Protein AF-A0A3C2BDM7-F1 (afdb_monomer_lite)

Radius of gyration: 33.35 Å; chains: 1; bounding box: 87×84×89 Å

pLDDT: mean 89.15, std 13.29, range [27.09, 98.88]

Secondary structure (DSSP, 8-state):
--HHHHHHHHHHHHHHHHHHHHS------------EEEEEEEEEEE-TT-SSS-TTTTTHHHHHHHHH-TT-TTSHHHHHHHHTTTSEEEEEE-TTEETTEE--EE-SS-GGG--SHHHHHHHHHHT----TT----SS-SSB-SEEEEEE-----STTSTTSSEEEE--S-EETTEEP-EEEEEEHIIIII-SSS-HHHHHHHHHHHHTTPPP-S--SS--S-SSGGG-TTT---TT--PPPHHHHHHTS--S--EEE-S-EEEEE-BTT-SSS---EEE--TT-SSEEEEEEEE-PPPTTSS-S-TTSS-SEEEEEEEETT---SSSTT--SEEE--TT--STT---S-GGGGSBTSTTS-S-EE-S-TT--GGGT--B-TT--B--EEEEEEEEETTEEEEEEEE---TT---PEEEPPPTTS-S-SEEEEEE-TT--EEEEEE-SS-EEEEEEETTEEEE-SPPPSS-EEEEEEEEETTEEEEEEEETTT--EEEEEEETTEEEEEEE-SS--SSEEEEEETTEEEEEEEESSSSPEEEEEEEETTT--EEEPPP--SS-EEEEEEE-SSEEEEEEE-SSS--SEEEEEEETTEEEEEE--SS--S-EEEEE-SS-EEEEE-GGG-EEEEEETTEEEEEE-GGG-SSEEEEEEEEE-SS-EEEEEEEETTTEEEEEEEETTEEEE-SS-SBSS-EEEEEEEE-SSEEEEEEEETTS-EEEEEEE------TT-TT-SSS-SHHHHHHHHHHHH---TT---S-GGGG-TTSSSS---

Structure (mmCIF, N/CA/C/O backbone):
data_AF-A0A3C2BDM7-F1
#
_entry.id   AF-A0A3C2BDM7-F1
#
loop_
_atom_site.group_PDB
_atom_site.id
_atom_site.type_symbol
_atom_site.label_atom_id
_atom_site.label_alt_id
_atom_site.label_comp_id
_atom_site.label_asym_id
_atom_site.label_entity_id
_atom_site.label_seq_id
_atom_site.pdbx_PDB_ins_code
_atom_site.Cartn_x
_atom_site.Cartn_y
_atom_site.Cartn_z
_atom_site.occupancy
_atom_site.B_iso_or_equiv
_atom_site.auth_seq_id
_atom_site.auth_comp_id
_atom_site.auth_asym_id
_atom_site.auth_atom_id
_atom_site.pdbx_PDB_model_num
ATOM 1 N N . MET A 1 1 ? -54.054 15.944 -24.969 1.00 48.00 1 MET A N 1
ATOM 2 C CA . MET A 1 1 ? -53.356 14.674 -25.270 1.00 48.00 1 MET A CA 1
ATOM 3 C C . MET A 1 1 ? -52.740 14.204 -23.952 1.00 48.00 1 MET A C 1
ATOM 5 O O . MET A 1 1 ? -51.978 14.958 -23.368 1.00 48.00 1 MET A O 1
ATOM 9 N N . ASN A 1 2 ? -53.226 13.100 -23.373 1.00 36.72 2 ASN A N 1
ATOM 10 C CA . ASN A 1 2 ? -53.112 12.819 -21.928 1.00 36.72 2 ASN A CA 1
ATOM 11 C C . ASN A 1 2 ? -51.706 12.384 -21.469 1.00 36.72 2 ASN A C 1
ATOM 13 O O . ASN A 1 2 ? -51.113 11.484 -22.057 1.00 36.72 2 ASN A O 1
ATOM 17 N N . ILE A 1 3 ? -51.254 12.942 -20.337 1.00 41.47 3 ILE A N 1
ATOM 18 C CA . ILE A 1 3 ? -49.981 12.668 -19.626 1.00 41.47 3 ILE A CA 1
ATOM 19 C C . ILE A 1 3 ? -49.781 11.168 -19.310 1.00 41.47 3 ILE A C 1
ATOM 21 O O . ILE A 1 3 ? -48.655 10.677 -19.244 1.00 41.47 3 ILE A O 1
ATOM 25 N N . ILE A 1 4 ? -50.874 10.407 -19.202 1.00 41.47 4 ILE A N 1
ATOM 26 C CA . ILE A 1 4 ? -50.859 8.949 -18.996 1.00 41.47 4 ILE A CA 1
ATOM 27 C C . ILE A 1 4 ? -50.307 8.201 -20.226 1.00 41.47 4 ILE A C 1
ATOM 29 O O . ILE A 1 4 ? -49.606 7.203 -20.068 1.00 41.47 4 ILE A O 1
ATOM 33 N N . ASN A 1 5 ? -50.544 8.704 -21.445 1.00 40.09 5 ASN A N 1
ATOM 34 C CA . ASN A 1 5 ? -49.968 8.117 -22.659 1.00 40.09 5 ASN A CA 1
ATOM 35 C C . ASN A 1 5 ? -48.476 8.450 -22.801 1.00 40.09 5 ASN A C 1
ATOM 37 O O . ASN A 1 5 ? -47.730 7.611 -23.290 1.00 40.09 5 ASN A O 1
ATOM 41 N N . MET A 1 6 ? -48.017 9.604 -22.298 1.00 41.53 6 MET A N 1
ATOM 42 C CA . MET A 1 6 ? -46.586 9.935 -22.245 1.00 41.53 6 MET A CA 1
ATOM 43 C C . MET A 1 6 ? -45.831 9.004 -21.292 1.00 41.53 6 MET A C 1
ATOM 45 O O . MET A 1 6 ? -44.843 8.414 -21.702 1.00 41.53 6 MET A O 1
ATOM 49 N N . LYS A 1 7 ? -46.341 8.760 -20.074 1.00 42.03 7 LYS A N 1
ATOM 50 C CA . LYS A 1 7 ? -45.697 7.833 -19.122 1.00 42.03 7 LYS A CA 1
ATOM 51 C C . LYS A 1 7 ? -45.652 6.385 -19.621 1.00 42.03 7 LYS A C 1
ATOM 53 O O . LYS A 1 7 ? -44.684 5.687 -19.347 1.00 42.03 7 LYS A O 1
ATOM 58 N N . ARG A 1 8 ? -46.663 5.934 -20.374 1.00 39.81 8 ARG A N 1
ATOM 59 C CA . ARG A 1 8 ? -46.668 4.592 -20.981 1.00 39.81 8 ARG A CA 1
ATOM 60 C C . ARG A 1 8 ? -45.716 4.476 -22.168 1.00 39.81 8 ARG A C 1
ATOM 62 O O . ARG A 1 8 ? -45.081 3.440 -22.297 1.00 39.81 8 ARG A O 1
ATOM 69 N N . ILE A 1 9 ? -45.570 5.523 -22.982 1.00 48.81 9 ILE A N 1
ATOM 70 C CA . ILE A 1 9 ? -44.582 5.554 -24.069 1.00 48.81 9 ILE A CA 1
ATOM 71 C C . ILE A 1 9 ? -43.162 5.627 -23.492 1.00 48.81 9 ILE A C 1
ATOM 73 O O . ILE A 1 9 ? -42.312 4.866 -23.931 1.00 48.81 9 ILE A O 1
ATOM 77 N N . THR A 1 10 ? -42.913 6.432 -22.453 1.00 49.97 10 THR A N 1
ATOM 78 C CA . THR A 1 10 ? -41.611 6.470 -21.764 1.00 49.97 10 THR A CA 1
ATOM 79 C C . THR A 1 10 ? -41.292 5.140 -21.084 1.00 49.97 10 THR A C 1
ATOM 81 O O . THR A 1 10 ? -40.188 4.638 -21.241 1.00 49.97 10 THR A O 1
ATOM 84 N N . ALA A 1 11 ? -42.257 4.503 -20.411 1.00 44.94 11 ALA A N 1
ATOM 85 C CA . ALA A 1 11 ? -42.053 3.180 -19.819 1.00 44.94 11 ALA A CA 1
ATOM 86 C C . ALA A 1 11 ? -41.814 2.096 -20.882 1.00 44.94 11 ALA A C 1
ATOM 88 O O . ALA A 1 11 ? -40.994 1.210 -20.666 1.00 44.94 11 ALA A O 1
ATOM 89 N N . PHE A 1 12 ? -42.476 2.173 -22.041 1.00 41.78 12 PHE A N 1
ATOM 90 C CA . PHE A 1 12 ? -42.277 1.226 -23.140 1.00 41.78 12 PHE A CA 1
ATOM 91 C C . PHE A 1 12 ? -40.933 1.443 -23.852 1.00 41.78 12 PHE A C 1
ATOM 93 O O . PHE A 1 12 ? -40.262 0.470 -24.170 1.00 41.78 12 PHE A O 1
ATOM 100 N N . VAL A 1 13 ? -40.491 2.694 -24.024 1.00 52.28 13 VAL A N 1
ATOM 101 C CA . VAL A 1 13 ? -39.162 3.034 -24.564 1.00 52.28 13 VAL A CA 1
ATOM 102 C C . VAL A 1 13 ? -38.055 2.639 -23.582 1.00 52.28 13 VAL A C 1
ATOM 104 O O . VAL A 1 13 ? -37.088 2.021 -24.006 1.00 52.28 13 VAL A O 1
ATOM 107 N N . CYS A 1 14 ? -38.217 2.877 -22.274 1.00 42.31 14 CYS A N 1
ATOM 108 C CA . CYS A 1 14 ? -37.271 2.412 -21.252 1.00 42.31 14 CYS A CA 1
ATOM 109 C C . CYS A 1 14 ? -37.239 0.883 -21.144 1.00 42.31 14 CYS A C 1
ATOM 111 O O . CYS A 1 14 ? -36.163 0.317 -21.008 1.00 42.31 14 CYS A O 1
ATOM 113 N N . SER A 1 15 ? -38.383 0.202 -21.261 1.00 40.19 15 SER A N 1
ATOM 114 C CA . SER A 1 15 ? -38.436 -1.269 -21.239 1.00 40.19 15 SER A CA 1
ATOM 115 C C . SER A 1 15 ? -37.851 -1.881 -22.514 1.00 40.19 15 SER A C 1
ATOM 117 O O . SER A 1 15 ? -37.213 -2.925 -22.439 1.00 40.19 15 SER A O 1
ATOM 119 N N . ALA A 1 16 ? -38.014 -1.226 -23.671 1.00 37.44 16 ALA A N 1
ATOM 120 C CA . ALA A 1 16 ? -37.377 -1.614 -24.930 1.00 37.44 16 ALA A CA 1
ATOM 121 C C . ALA A 1 16 ? -35.855 -1.371 -24.901 1.00 37.44 16 ALA A C 1
ATOM 123 O O . ALA A 1 16 ? -35.098 -2.231 -25.335 1.00 37.44 16 ALA A O 1
ATOM 124 N N . LEU A 1 17 ? -35.388 -0.261 -24.315 1.00 42.59 17 LEU A N 1
ATOM 125 C CA . LEU A 1 17 ? -33.960 -0.009 -24.067 1.00 42.59 17 LEU A CA 1
ATOM 126 C C . LEU A 1 17 ? -33.367 -1.021 -23.075 1.00 42.59 17 LEU A C 1
ATOM 128 O O . LEU A 1 17 ? -32.295 -1.554 -23.327 1.00 42.59 17 LEU A O 1
ATOM 132 N N . LEU A 1 18 ? -34.084 -1.360 -22.000 1.00 38.97 18 LEU A N 1
ATOM 133 C CA . LEU A 1 18 ? -33.651 -2.355 -21.012 1.00 38.97 18 LEU A CA 1
ATOM 134 C C . LEU A 1 18 ? -33.677 -3.788 -21.554 1.00 38.97 18 LEU A C 1
ATOM 136 O O . LEU A 1 18 ? -32.854 -4.598 -21.144 1.00 38.97 18 LEU A O 1
ATOM 140 N N . THR A 1 19 ? -34.571 -4.120 -22.490 1.00 36.75 19 THR A N 1
ATOM 141 C CA . THR A 1 19 ? -34.578 -5.440 -23.149 1.00 36.75 19 THR A CA 1
ATOM 142 C C . THR A 1 19 ? -33.525 -5.556 -24.244 1.00 36.75 19 THR A C 1
ATOM 144 O O . THR A 1 19 ? -32.962 -6.634 -24.398 1.00 36.75 19 THR A O 1
ATOM 147 N N . VAL A 1 20 ? -33.162 -4.468 -24.933 1.00 38.62 20 VAL A N 1
ATOM 148 C CA . VAL A 1 20 ? -31.984 -4.442 -25.825 1.00 38.62 20 VAL A CA 1
ATOM 149 C C . VAL A 1 20 ? -30.676 -4.497 -25.018 1.00 38.62 20 VAL A C 1
ATOM 151 O O . VAL A 1 20 ? -29.748 -5.184 -25.428 1.00 38.62 20 VAL A O 1
ATOM 154 N N . LEU A 1 21 ? -30.622 -3.880 -23.830 1.00 37.94 21 LEU A N 1
ATOM 155 C CA . LEU A 1 21 ? -29.461 -3.950 -22.927 1.00 37.94 21 LEU A CA 1
ATOM 156 C C . LEU A 1 21 ? -29.338 -5.287 -22.170 1.00 37.94 21 LEU A C 1
ATOM 158 O O . LEU A 1 21 ? -28.231 -5.685 -21.835 1.00 37.94 21 LEU A O 1
ATOM 162 N N . SER A 1 22 ? -30.439 -6.010 -21.929 1.00 32.47 22 SER A N 1
ATOM 163 C CA . SER A 1 22 ? -30.425 -7.324 -21.248 1.00 32.47 22 SER A CA 1
ATOM 164 C C . SER A 1 22 ? -30.408 -8.530 -22.193 1.00 32.47 22 SER A C 1
ATOM 166 O O . SER A 1 22 ? -30.278 -9.661 -21.731 1.00 32.47 22 SER A O 1
ATOM 168 N N . SER A 1 23 ? -30.509 -8.310 -23.509 1.00 30.61 23 SER A N 1
ATOM 169 C CA . SER A 1 23 ? -30.329 -9.348 -24.539 1.00 30.61 23 SER A CA 1
ATOM 170 C C . SER A 1 23 ? -29.023 -9.218 -25.328 1.00 30.61 23 SER A C 1
ATOM 172 O O . SER A 1 23 ? -28.764 -10.036 -26.213 1.00 30.61 23 SER A O 1
ATOM 174 N N . ALA A 1 24 ? -28.143 -8.286 -24.948 1.00 35.09 24 ALA A N 1
ATOM 175 C CA . ALA A 1 24 ? -26.722 -8.367 -25.265 1.00 35.09 24 ALA A CA 1
ATOM 176 C C . ALA A 1 24 ? -26.079 -9.467 -24.402 1.00 35.09 24 ALA A C 1
ATOM 178 O O . ALA A 1 24 ? -25.320 -9.205 -23.476 1.00 35.09 24 ALA A O 1
ATOM 179 N N . GLY A 1 25 ? -26.422 -10.728 -24.677 1.00 31.89 25 GLY A N 1
ATOM 180 C CA . GLY A 1 25 ? -25.583 -11.835 -24.244 1.00 31.89 25 GLY A CA 1
ATOM 181 C C . GLY A 1 25 ? -24.200 -11.620 -24.840 1.00 31.89 25 GLY A C 1
ATOM 182 O O . GLY A 1 25 ? -24.122 -11.470 -26.053 1.00 31.89 25 GLY A O 1
ATOM 183 N N . ASN A 1 26 ? -23.177 -11.540 -23.982 1.00 34.22 26 ASN A N 1
ATOM 184 C CA . ASN A 1 26 ? -21.739 -11.568 -24.270 1.00 34.22 26 ASN A CA 1
ATOM 185 C C . ASN A 1 26 ? -21.373 -11.428 -25.754 1.00 34.22 26 ASN A C 1
ATOM 187 O O . ASN A 1 26 ? -20.782 -12.324 -26.355 1.00 34.22 26 ASN A O 1
ATOM 191 N N . PHE A 1 27 ? -21.676 -10.275 -26.343 1.00 27.11 27 PHE A N 1
ATOM 192 C CA . PHE A 1 27 ? -20.811 -9.771 -27.383 1.00 27.11 27 PHE A CA 1
ATOM 193 C C . PHE A 1 27 ? -19.658 -9.174 -26.601 1.00 27.11 27 PHE A C 1
ATOM 195 O O . PHE A 1 27 ? -19.757 -8.064 -26.083 1.00 27.11 27 PHE A O 1
ATOM 202 N N . TYR A 1 28 ? -18.586 -9.955 -26.469 1.00 32.41 28 TYR A N 1
ATOM 203 C CA . TYR A 1 28 ? -17.260 -9.377 -26.359 1.00 32.41 28 TYR A CA 1
ATOM 204 C C . TYR A 1 28 ? -17.106 -8.480 -27.589 1.00 32.41 28 TYR A C 1
ATOM 206 O O . TYR A 1 28 ? -16.681 -8.916 -28.656 1.00 32.41 28 TYR A O 1
ATOM 214 N N . VAL A 1 29 ? -17.540 -7.228 -27.475 1.00 27.09 29 VAL A N 1
ATOM 215 C CA . VAL A 1 29 ? -16.888 -6.167 -28.216 1.00 27.09 29 VAL A CA 1
ATOM 216 C C . VAL A 1 29 ? -15.507 -6.173 -27.593 1.00 27.09 29 VAL A C 1
ATOM 218 O O . VAL A 1 29 ? -15.359 -5.752 -26.448 1.00 27.09 29 VAL A O 1
ATOM 221 N N . SER A 1 30 ? -14.522 -6.764 -28.276 1.00 30.70 30 SER A N 1
ATOM 222 C CA . SER A 1 30 ? -13.142 -6.462 -27.931 1.00 30.70 30 SER A CA 1
ATOM 223 C C . SER A 1 30 ? -13.076 -4.944 -27.979 1.00 30.70 30 SER A C 1
ATOM 225 O O . SER A 1 30 ? -13.303 -4.365 -29.047 1.00 30.70 30 SER A O 1
ATOM 227 N N . ALA A 1 31 ? -12.876 -4.295 -26.831 1.00 33.72 31 ALA A N 1
ATOM 228 C CA . ALA A 1 31 ? -12.382 -2.936 -26.848 1.00 33.72 31 ALA A CA 1
ATOM 229 C C . ALA A 1 31 ? -11.160 -3.008 -27.759 1.00 33.72 31 ALA A C 1
ATOM 231 O O . ALA A 1 31 ? -10.242 -3.789 -27.512 1.00 33.72 31 ALA A O 1
ATOM 232 N N . GLN A 1 32 ? -11.246 -2.360 -28.913 1.00 34.19 32 GLN A N 1
ATOM 233 C CA . GLN A 1 32 ? -10.099 -2.235 -29.782 1.00 34.19 32 GLN A CA 1
ATOM 234 C C . GLN A 1 32 ? -9.128 -1.415 -28.937 1.00 34.19 32 GLN A C 1
ATOM 236 O O . GLN A 1 32 ? -9.434 -0.252 -28.683 1.00 34.19 32 GLN A O 1
ATOM 241 N N . GLU A 1 33 ? -8.094 -2.055 -28.371 1.00 52.75 33 GLU A N 1
ATOM 242 C CA . GLU A 1 33 ? -7.087 -1.371 -27.555 1.00 52.75 33 GLU A CA 1
ATOM 243 C C . GLU A 1 33 ? -6.657 -0.139 -28.343 1.00 52.75 33 GLU A C 1
ATOM 245 O O . GLU A 1 33 ? -6.143 -0.247 -29.461 1.00 52.75 33 GLU A O 1
ATOM 250 N N . GLN A 1 34 ? -7.014 1.036 -27.829 1.00 60.41 34 GLN A N 1
ATOM 251 C CA . GLN A 1 34 ? -6.689 2.277 -28.496 1.00 60.41 34 GLN A CA 1
ATOM 252 C C . GLN A 1 34 ? -5.186 2.448 -28.333 1.00 60.41 34 GLN A C 1
ATOM 254 O O . GLN A 1 34 ? -4.691 2.528 -27.215 1.00 60.41 34 GLN A O 1
ATOM 259 N N . GLN A 1 35 ? -4.473 2.426 -29.454 1.00 81.88 35 GLN A N 1
ATOM 260 C CA . GLN A 1 35 ? -3.043 2.678 -29.482 1.00 81.88 35 GLN A CA 1
ATOM 261 C C . GLN A 1 35 ? -2.785 4.082 -28.927 1.00 81.88 35 GLN A C 1
ATOM 263 O O . GLN A 1 35 ? -3.313 5.060 -29.459 1.00 81.88 35 GLN A O 1
ATOM 268 N N . GLU A 1 36 ? -2.009 4.161 -27.853 1.00 89.69 36 GLU A N 1
ATOM 269 C CA . GLU A 1 36 ? -1.604 5.418 -27.233 1.00 89.69 36 GLU A CA 1
ATOM 270 C C . GLU A 1 36 ? -0.493 6.065 -28.067 1.00 89.69 36 GLU A C 1
ATOM 272 O O . GLU A 1 36 ? 0.407 5.375 -28.558 1.00 89.69 36 GLU A O 1
ATOM 277 N N . VAL A 1 37 ? -0.559 7.383 -28.250 1.00 93.12 37 VAL A N 1
ATOM 278 C CA . VAL A 1 37 ? 0.459 8.155 -28.970 1.00 93.12 37 VAL A CA 1
ATOM 279 C C . VAL A 1 37 ? 0.956 9.263 -28.054 1.00 93.12 37 VAL A C 1
ATOM 281 O O . VAL A 1 37 ? 0.177 10.127 -27.669 1.00 93.12 37 VAL A O 1
ATOM 284 N N . ILE A 1 38 ? 2.247 9.220 -27.728 1.00 94.31 38 ILE A N 1
ATOM 285 C CA . ILE A 1 38 ? 2.936 10.224 -26.914 1.00 94.31 38 ILE A CA 1
ATOM 286 C C . ILE A 1 38 ? 3.699 11.177 -27.836 1.00 94.31 38 ILE A C 1
ATOM 288 O O . ILE A 1 38 ? 4.548 10.751 -28.629 1.00 94.31 38 ILE A O 1
ATOM 292 N N . HIS A 1 39 ? 3.419 12.471 -27.731 1.00 95.81 39 HIS A N 1
ATOM 293 C CA . HIS A 1 39 ? 4.063 13.506 -28.527 1.00 95.81 39 HIS A CA 1
ATOM 294 C C . HIS A 1 39 ? 5.283 14.094 -27.811 1.00 95.81 39 HIS A C 1
ATOM 296 O O . HIS A 1 39 ? 5.223 14.548 -26.673 1.00 95.81 39 HIS A O 1
ATOM 302 N N . ASN A 1 40 ? 6.417 14.118 -28.508 1.00 97.69 40 ASN A N 1
ATOM 303 C CA . ASN A 1 40 ? 7.690 14.589 -27.980 1.00 97.69 40 ASN A CA 1
ATOM 304 C C . ASN A 1 40 ? 8.064 15.925 -28.621 1.00 97.69 40 ASN A C 1
ATOM 306 O O . ASN A 1 40 ? 8.297 15.999 -29.829 1.00 97.69 40 ASN A O 1
ATOM 310 N N . LEU A 1 41 ? 8.205 16.970 -27.812 1.00 98.12 41 LEU A N 1
ATOM 311 C CA . LEU A 1 41 ? 8.809 18.226 -28.242 1.00 98.12 41 LEU A CA 1
ATOM 312 C C . LEU A 1 41 ? 10.334 18.125 -28.135 1.00 98.12 41 LEU A C 1
ATOM 314 O O . LEU A 1 41 ? 10.857 18.058 -27.025 1.00 98.12 41 LEU A O 1
ATOM 318 N N . VAL A 1 42 ? 11.056 18.147 -29.258 1.00 98.25 42 VAL A N 1
ATOM 319 C CA . VAL A 1 42 ? 12.522 17.997 -29.254 1.00 98.25 42 VAL A CA 1
ATOM 320 C C . VAL A 1 42 ? 13.213 19.337 -29.482 1.00 98.25 42 VAL A C 1
ATOM 322 O O . VAL A 1 42 ? 13.073 19.962 -30.538 1.00 98.25 42 VAL A O 1
ATOM 325 N N . LEU A 1 43 ? 13.989 19.763 -28.489 1.00 98.31 43 LEU A N 1
ATOM 326 C CA . LEU A 1 43 ? 14.673 21.046 -28.442 1.00 98.31 43 LEU A CA 1
ATOM 327 C C . LEU A 1 43 ? 16.191 20.874 -28.341 1.00 98.31 43 LEU A C 1
ATOM 329 O O . LEU A 1 43 ? 16.704 19.918 -27.766 1.00 98.31 43 LEU A O 1
ATOM 333 N N . PHE A 1 44 ? 16.914 21.853 -28.872 1.00 97.38 44 PHE A N 1
ATOM 334 C CA . PHE A 1 44 ? 18.371 21.905 -28.897 1.00 97.38 44 PHE A CA 1
ATOM 335 C C . PHE A 1 44 ? 18.838 23.268 -28.404 1.00 97.38 44 PHE A C 1
ATOM 337 O O . PHE A 1 44 ? 18.317 24.295 -28.852 1.00 97.38 44 PHE A O 1
ATOM 344 N N . ALA A 1 45 ? 19.851 23.316 -27.548 1.00 96.12 45 ALA A N 1
ATOM 345 C CA . ALA A 1 45 ? 20.435 24.583 -27.126 1.00 96.12 45 ALA A CA 1
ATOM 346 C C . ALA A 1 45 ? 21.947 24.498 -26.930 1.00 96.12 45 ALA A C 1
ATOM 348 O O . ALA A 1 45 ? 22.504 23.436 -26.673 1.00 96.12 45 ALA A O 1
ATOM 349 N N . GLN A 1 46 ? 22.607 25.643 -27.079 1.00 94.19 46 GLN A N 1
ATOM 350 C CA . GLN A 1 46 ? 24.048 25.780 -26.906 1.00 94.19 46 GLN A CA 1
ATOM 351 C C . GLN A 1 46 ? 24.393 27.093 -26.213 1.00 94.19 46 GLN A C 1
ATOM 353 O O . GLN A 1 46 ? 23.719 28.115 -26.396 1.00 94.19 46 GLN A O 1
ATOM 358 N N . PHE A 1 47 ? 25.472 27.076 -25.438 1.00 92.56 47 PHE A N 1
ATOM 359 C CA . PHE A 1 47 ? 25.970 28.268 -24.770 1.00 92.56 47 PHE A CA 1
ATOM 360 C C . PHE A 1 47 ? 26.668 29.226 -25.749 1.00 92.56 47 PHE A C 1
ATOM 362 O O . PHE A 1 47 ? 27.166 28.806 -26.797 1.00 92.56 47 PHE A O 1
ATOM 369 N N . PRO A 1 48 ? 26.692 30.539 -25.454 1.00 90.00 48 PRO A N 1
ATOM 370 C CA . PRO A 1 48 ? 27.295 31.534 -26.342 1.00 90.00 48 PRO A CA 1
ATOM 371 C C . PRO A 1 48 ? 28.818 31.390 -26.498 1.00 90.00 48 PRO A C 1
ATOM 373 O O . PRO A 1 48 ? 29.376 31.950 -27.439 1.00 90.00 48 PRO A O 1
ATOM 376 N N . ASP A 1 49 ? 29.478 30.676 -25.588 1.00 87.12 49 ASP A N 1
ATOM 377 C CA . ASP A 1 49 ? 30.912 30.376 -25.566 1.00 87.12 49 ASP A CA 1
ATOM 378 C C . ASP A 1 49 ? 31.272 28.980 -26.108 1.00 87.12 49 ASP A C 1
ATOM 380 O O . ASP A 1 49 ? 32.438 28.593 -26.042 1.00 87.12 49 ASP A O 1
ATOM 384 N N . ALA A 1 50 ? 30.306 28.252 -26.681 1.00 83.81 50 ALA A N 1
ATOM 385 C CA . ALA A 1 50 ? 30.547 26.972 -27.344 1.00 83.81 50 ALA A CA 1
ATOM 386 C C . ALA A 1 50 ? 31.580 27.084 -28.484 1.00 83.81 50 ALA A C 1
ATOM 388 O O . ALA A 1 50 ? 31.621 28.078 -29.216 1.00 83.81 50 ALA A O 1
ATOM 389 N N . GLU A 1 51 ? 32.403 26.043 -28.662 1.00 79.38 51 GLU A N 1
ATOM 390 C CA . GLU A 1 51 ? 33.461 26.022 -29.686 1.00 79.38 51 GLU A CA 1
ATOM 391 C C . GLU A 1 51 ? 32.905 25.936 -31.120 1.00 79.38 51 GLU A C 1
ATOM 393 O O . GLU A 1 51 ? 33.526 26.441 -32.060 1.00 79.38 51 GLU A O 1
ATOM 398 N N . SER A 1 52 ? 31.733 25.312 -31.292 1.00 82.12 52 SER A N 1
ATOM 399 C CA . SER A 1 52 ? 31.033 25.185 -32.573 1.00 82.12 52 SER A CA 1
ATOM 400 C C . SER A 1 52 ? 29.917 26.222 -32.717 1.00 82.12 52 SER A C 1
ATOM 402 O O . SER A 1 52 ? 29.108 26.439 -31.816 1.00 82.12 52 SER A O 1
ATOM 404 N N . ASP A 1 53 ? 29.798 26.820 -33.906 1.00 83.88 53 ASP A N 1
ATOM 405 C CA . ASP A 1 53 ? 28.697 27.738 -34.223 1.00 83.88 53 ASP A CA 1
ATOM 406 C C . ASP A 1 53 ? 27.317 27.049 -34.219 1.00 83.88 53 ASP A C 1
ATOM 408 O O . ASP A 1 53 ? 26.306 27.730 -34.020 1.00 83.88 53 ASP A O 1
ATOM 412 N N . ASN A 1 54 ? 27.281 25.730 -34.463 1.00 92.88 54 ASN A N 1
ATOM 413 C CA . ASN A 1 54 ? 26.098 24.869 -34.392 1.00 92.88 54 ASN A CA 1
ATOM 414 C C . ASN A 1 54 ? 26.510 23.386 -34.288 1.00 92.88 54 ASN A C 1
ATOM 416 O O . ASN A 1 54 ? 26.807 22.753 -35.311 1.00 92.88 54 ASN A O 1
ATOM 420 N N . PHE A 1 55 ? 26.462 22.816 -33.079 1.00 91.62 55 PHE A N 1
ATOM 421 C CA . PHE A 1 55 ? 26.828 21.415 -32.807 1.00 91.62 55 PHE A CA 1
ATOM 422 C C . PHE A 1 55 ? 25.920 20.373 -33.494 1.00 91.62 55 PHE A C 1
ATOM 424 O O . PHE A 1 55 ? 26.317 19.224 -33.694 1.00 91.62 55 PHE A O 1
ATOM 431 N N . MET A 1 56 ? 24.723 20.766 -33.944 1.00 94.38 56 MET A N 1
ATOM 432 C CA . MET A 1 56 ? 23.793 19.875 -34.644 1.00 94.38 56 MET A CA 1
ATOM 433 C C . MET A 1 56 ? 24.032 19.778 -36.155 1.00 94.38 56 MET A C 1
ATOM 435 O O . MET A 1 56 ? 23.419 18.930 -36.812 1.00 94.38 56 MET A O 1
ATOM 439 N N . SER A 1 57 ? 24.939 20.582 -36.719 1.00 93.62 57 SER A N 1
ATOM 440 C CA . SER A 1 57 ? 25.215 20.595 -38.167 1.00 93.62 57 SER A CA 1
ATOM 441 C C . SER A 1 57 ? 25.626 19.223 -38.711 1.00 93.62 57 SER A C 1
ATOM 443 O O . SER A 1 57 ? 25.211 18.845 -39.803 1.00 93.62 57 SER A O 1
ATOM 445 N N . GLU A 1 58 ? 26.399 18.456 -37.938 1.00 90.75 58 GLU A N 1
ATOM 446 C CA . GLU A 1 58 ? 26.838 17.101 -38.307 1.00 90.75 58 GLU A CA 1
ATOM 447 C C . GLU A 1 58 ? 25.975 15.996 -37.666 1.00 90.75 58 GLU A C 1
ATOM 449 O O . GLU A 1 58 ? 26.029 14.841 -38.089 1.00 90.75 58 GLU A O 1
ATOM 454 N N . ASN A 1 59 ? 25.134 16.347 -36.684 1.00 92.19 59 ASN A N 1
ATOM 455 C CA . ASN A 1 59 ? 24.379 15.398 -35.859 1.00 92.19 59 ASN A CA 1
ATOM 456 C C . ASN A 1 59 ? 22.874 15.338 -36.173 1.00 92.19 59 ASN A C 1
ATOM 458 O O . ASN A 1 59 ? 22.186 14.456 -35.663 1.00 92.19 59 ASN A O 1
ATOM 462 N N . THR A 1 60 ? 22.351 16.218 -37.037 1.00 95.56 60 THR A N 1
ATOM 463 C CA . THR A 1 60 ? 20.906 16.318 -37.334 1.00 95.56 60 THR A CA 1
ATOM 464 C C . THR A 1 60 ? 20.289 14.979 -37.753 1.00 95.56 60 THR A C 1
ATOM 466 O O . THR A 1 60 ? 19.371 14.496 -37.095 1.00 95.56 60 THR A O 1
ATOM 469 N N . GLN A 1 61 ? 20.824 14.324 -38.790 1.00 94.50 61 GLN A N 1
ATOM 470 C CA . GLN A 1 61 ? 20.265 13.048 -39.258 1.00 94.50 61 GLN A CA 1
ATOM 471 C C . GLN A 1 61 ? 20.407 11.933 -38.216 1.00 94.50 61 GLN A C 1
ATOM 473 O O . GLN A 1 61 ? 19.545 11.067 -38.111 1.00 94.50 61 GLN A O 1
ATOM 478 N N . ARG A 1 62 ? 21.495 11.950 -37.439 1.00 92.50 62 ARG A N 1
ATOM 479 C CA . ARG A 1 62 ? 21.724 10.963 -36.382 1.00 92.50 62 ARG A CA 1
ATOM 480 C C . ARG A 1 62 ? 20.664 11.088 -35.288 1.00 92.50 62 ARG A C 1
ATOM 482 O O . ARG A 1 62 ? 20.108 10.074 -34.889 1.00 92.50 62 ARG A O 1
ATOM 489 N N . MET A 1 63 ? 20.344 12.311 -34.869 1.00 94.44 63 MET A N 1
ATOM 490 C CA . MET A 1 63 ? 19.291 12.558 -33.886 1.00 94.44 63 MET A CA 1
ATOM 491 C C . MET A 1 63 ? 17.903 12.161 -34.406 1.00 94.44 63 MET A C 1
ATOM 493 O O . MET A 1 63 ? 17.170 11.481 -33.696 1.00 94.44 63 MET A O 1
ATOM 497 N N . ILE A 1 64 ? 17.569 12.501 -35.659 1.00 96.00 64 ILE A N 1
ATOM 498 C CA . ILE A 1 64 ? 16.316 12.045 -36.289 1.00 96.00 64 ILE A CA 1
ATOM 499 C C . ILE A 1 64 ? 16.239 10.513 -36.266 1.00 96.00 64 ILE A C 1
ATOM 501 O O . ILE A 1 64 ? 15.221 9.964 -35.865 1.00 96.00 64 ILE A O 1
ATOM 505 N N . ASN A 1 65 ? 17.322 9.807 -36.607 1.00 94.56 65 ASN A N 1
ATOM 506 C CA . ASN A 1 65 ? 17.336 8.342 -36.572 1.00 94.56 65 ASN A CA 1
ATOM 507 C C . ASN A 1 65 ? 17.164 7.784 -35.149 1.00 94.56 65 ASN A C 1
ATOM 509 O O . ASN A 1 65 ? 16.431 6.816 -34.966 1.00 94.56 65 ASN A O 1
ATOM 513 N N . TYR A 1 66 ? 17.805 8.388 -34.141 1.00 93.94 66 TYR A N 1
ATOM 514 C CA . TYR A 1 66 ? 17.633 7.977 -32.743 1.00 93.94 66 TYR A CA 1
ATOM 515 C C . TYR A 1 66 ? 16.213 8.190 -32.225 1.00 93.94 66 TYR A C 1
ATOM 517 O O . TYR A 1 66 ? 15.782 7.436 -31.360 1.00 93.94 66 TYR A O 1
ATOM 525 N N . CYS A 1 67 ? 15.474 9.160 -32.753 1.00 96.00 67 CYS A N 1
ATOM 526 C CA . CYS A 1 67 ? 14.066 9.345 -32.424 1.00 96.00 67 CYS A CA 1
ATOM 527 C C . CYS A 1 67 ? 13.150 8.424 -33.240 1.00 96.00 67 CYS A C 1
ATOM 529 O O . CYS A 1 67 ? 12.352 7.690 -32.663 1.00 96.00 67 CYS A O 1
ATOM 531 N N . GLU A 1 68 ? 13.259 8.451 -34.570 1.00 96.81 68 GLU A N 1
ATOM 532 C CA . GLU A 1 68 ? 12.186 8.033 -35.479 1.00 96.81 68 GLU A CA 1
ATOM 533 C C . GLU A 1 68 ? 12.392 6.682 -36.177 1.00 96.81 68 GLU A C 1
ATOM 535 O O . GLU A 1 68 ? 11.439 6.172 -36.771 1.00 96.81 68 GLU A O 1
ATOM 540 N N . ASP A 1 69 ? 13.593 6.089 -36.173 1.00 94.69 69 ASP A N 1
ATOM 541 C CA . ASP A 1 69 ? 13.865 4.897 -36.990 1.00 94.69 69 ASP A CA 1
ATOM 542 C C . ASP A 1 69 ? 13.142 3.642 -36.468 1.00 94.69 69 ASP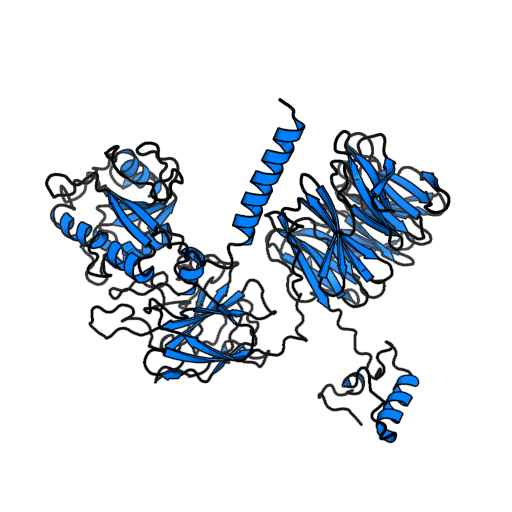 A C 1
ATOM 544 O O . ASP A 1 69 ? 13.692 2.833 -35.722 1.00 94.69 69 ASP A O 1
ATOM 548 N N . LYS A 1 70 ? 11.901 3.437 -36.917 1.00 93.81 70 LYS A N 1
ATOM 549 C CA . LYS A 1 70 ? 11.055 2.290 -36.549 1.00 93.81 70 LYS A CA 1
ATOM 550 C C . LYS A 1 70 ? 11.575 0.940 -37.055 1.00 93.81 70 LYS A C 1
ATOM 552 O O . LYS A 1 70 ? 10.993 -0.087 -36.716 1.00 93.81 70 LYS A O 1
ATOM 557 N N . SER A 1 71 ? 12.619 0.911 -37.889 1.00 92.00 71 SER A N 1
ATOM 558 C CA . SER A 1 71 ? 13.192 -0.345 -38.391 1.00 92.00 71 SER A CA 1
ATOM 559 C C . SER A 1 71 ? 14.133 -1.022 -37.391 1.00 92.00 71 SER A C 1
ATOM 561 O O . SER A 1 71 ? 14.507 -2.178 -37.590 1.00 92.00 71 SER A O 1
ATOM 563 N N . THR A 1 72 ? 14.487 -0.327 -36.308 1.00 90.50 72 THR A N 1
ATOM 564 C CA . THR A 1 72 ? 15.395 -0.807 -35.268 1.00 90.50 72 THR A CA 1
ATOM 565 C C . THR A 1 72 ? 14.877 -0.444 -33.883 1.00 90.50 72 THR A C 1
ATOM 567 O O . THR A 1 72 ? 14.379 0.653 -33.670 1.00 90.50 72 THR A O 1
ATOM 570 N N . PHE A 1 73 ? 15.062 -1.323 -32.899 1.00 89.50 73 PHE A N 1
ATOM 571 C CA . PHE A 1 73 ? 14.825 -0.992 -31.487 1.00 89.50 73 PHE A CA 1
ATOM 572 C C . PHE A 1 73 ? 15.930 -0.101 -30.890 1.00 89.50 73 PHE A C 1
ATOM 574 O O . PHE A 1 73 ? 15.909 0.201 -29.705 1.00 89.50 73 PHE A O 1
ATOM 581 N N . ARG A 1 74 ? 16.919 0.318 -31.691 1.00 89.94 74 ARG A N 1
ATOM 582 C CA . ARG A 1 74 ? 17.966 1.291 -31.321 1.00 89.94 74 ARG A CA 1
ATOM 583 C C . ARG A 1 74 ? 17.551 2.731 -31.629 1.00 89.94 74 ARG A C 1
ATOM 585 O O . ARG A 1 74 ? 18.399 3.588 -31.873 1.00 89.94 74 ARG A O 1
ATOM 592 N N . SER A 1 75 ? 16.253 2.977 -31.656 1.00 94.19 75 SER A N 1
ATOM 593 C CA . SER A 1 75 ? 15.632 4.292 -31.706 1.00 94.19 75 SER A CA 1
ATOM 594 C C . SER A 1 75 ? 14.520 4.328 -30.666 1.00 94.19 75 SER A C 1
ATOM 596 O O . SER A 1 75 ? 13.991 3.277 -30.297 1.00 94.19 75 SER A O 1
ATOM 598 N N . LEU A 1 76 ? 14.124 5.518 -30.226 1.00 96.44 76 LEU A N 1
ATOM 599 C CA . LEU A 1 76 ? 13.031 5.667 -29.279 1.00 96.44 76 LEU A CA 1
ATOM 600 C C . LEU A 1 76 ? 11.723 5.106 -29.855 1.00 96.44 76 LEU A C 1
ATOM 602 O O . LEU A 1 76 ? 11.069 4.288 -29.212 1.00 96.44 76 LEU A O 1
ATOM 606 N N . ALA A 1 77 ? 11.376 5.454 -31.098 1.00 97.38 77 ALA A N 1
ATOM 607 C CA . ALA A 1 77 ? 10.163 4.956 -31.742 1.00 97.38 77 ALA A CA 1
ATOM 608 C C . ALA A 1 77 ? 10.140 3.436 -31.910 1.00 97.38 77 ALA A C 1
ATOM 610 O O . ALA A 1 77 ? 9.117 2.802 -31.640 1.00 97.38 77 ALA A O 1
ATOM 611 N N . GLY A 1 78 ? 11.245 2.838 -32.356 1.00 96.31 78 GLY A N 1
ATOM 612 C CA . GLY A 1 78 ? 11.316 1.394 -32.530 1.00 96.31 78 GLY A CA 1
ATOM 613 C C . GLY A 1 78 ? 11.345 0.646 -31.200 1.00 96.31 78 GLY A C 1
ATOM 614 O O . GLY A 1 78 ? 10.664 -0.371 -31.069 1.00 96.31 78 GLY A O 1
ATOM 615 N N . TYR A 1 79 ? 12.063 1.166 -30.201 1.00 96.56 79 TYR A N 1
ATOM 616 C CA . TYR A 1 79 ? 12.131 0.569 -28.870 1.00 96.56 79 TYR A CA 1
ATOM 617 C C . TYR A 1 79 ? 10.769 0.565 -28.181 1.00 96.56 79 TYR A C 1
ATOM 619 O O . TYR A 1 79 ? 10.297 -0.505 -27.804 1.00 96.56 79 TYR A O 1
ATOM 627 N N . ILE A 1 80 ? 10.099 1.722 -28.092 1.00 97.25 80 ILE A N 1
ATOM 628 C CA . ILE A 1 80 ? 8.775 1.839 -27.463 1.00 97.25 80 ILE A CA 1
ATOM 629 C C . ILE A 1 80 ? 7.753 0.954 -28.169 1.00 97.25 80 ILE A C 1
ATOM 631 O O . ILE A 1 80 ? 6.990 0.249 -27.509 1.00 97.25 80 ILE A O 1
ATOM 635 N N . ASN A 1 81 ? 7.769 0.902 -29.501 1.00 95.44 81 ASN A N 1
ATOM 636 C CA . ASN A 1 81 ? 6.909 -0.013 -30.245 1.00 95.44 81 ASN A CA 1
ATOM 637 C C . ASN A 1 81 ? 7.179 -1.490 -29.899 1.00 95.44 81 ASN A C 1
ATOM 639 O O . ASN A 1 81 ? 6.240 -2.282 -29.814 1.00 95.44 81 ASN A O 1
ATOM 643 N N . GLU A 1 82 ? 8.440 -1.877 -29.713 1.00 95.50 82 GLU A N 1
ATOM 644 C CA . GLU A 1 82 ? 8.808 -3.257 -29.399 1.00 95.50 82 GLU A CA 1
ATOM 645 C C . GLU A 1 82 ? 8.420 -3.642 -27.965 1.00 95.50 82 GLU A C 1
ATOM 647 O O . GLU A 1 82 ? 7.707 -4.627 -27.763 1.00 95.50 82 GLU A O 1
ATOM 652 N N . ILE A 1 83 ? 8.791 -2.835 -26.967 1.00 96.06 83 ILE A N 1
ATOM 653 C CA . ILE A 1 83 ? 8.509 -3.135 -25.555 1.00 96.06 83 ILE A CA 1
ATOM 654 C C . ILE A 1 83 ? 7.041 -2.919 -25.164 1.00 96.06 83 ILE A C 1
ATOM 656 O O . ILE A 1 83 ? 6.591 -3.478 -24.165 1.00 96.06 83 ILE A O 1
ATOM 660 N N . SER A 1 84 ? 6.265 -2.161 -25.939 1.00 95.56 84 SER A N 1
ATOM 661 C CA . SER A 1 84 ? 4.811 -2.034 -25.748 1.00 95.56 84 SER A CA 1
ATOM 662 C C . SER A 1 84 ? 4.005 -3.026 -26.587 1.00 95.56 84 SER A C 1
ATOM 664 O O . SER A 1 84 ? 2.778 -3.040 -26.520 1.00 95.56 84 SER A O 1
ATOM 666 N N . TYR A 1 85 ? 4.666 -3.830 -27.427 1.00 93.56 85 TYR A N 1
ATOM 667 C CA . TYR A 1 85 ? 4.031 -4.648 -28.468 1.00 93.56 85 TYR A CA 1
ATOM 668 C C . TYR A 1 85 ? 3.115 -3.861 -29.413 1.00 93.56 85 TYR A C 1
ATOM 670 O O . TYR A 1 85 ? 2.169 -4.406 -29.983 1.00 93.56 85 TYR A O 1
ATOM 678 N N . GLY A 1 86 ? 3.429 -2.588 -29.635 1.00 93.44 86 GLY A N 1
ATOM 679 C CA . GLY A 1 86 ? 2.669 -1.676 -30.478 1.00 93.44 86 GLY A CA 1
ATOM 680 C C . GLY A 1 86 ? 1.505 -0.988 -29.768 1.00 93.44 86 GLY A C 1
ATOM 681 O O . GLY A 1 86 ? 0.799 -0.230 -30.430 1.00 93.44 86 GLY A O 1
ATOM 682 N N . LYS A 1 87 ? 1.307 -1.203 -28.460 1.00 93.94 87 LYS A N 1
ATOM 683 C CA . LYS A 1 87 ? 0.278 -0.503 -27.671 1.00 93.94 87 LYS A CA 1
ATOM 684 C C . LYS A 1 87 ? 0.572 0.990 -27.506 1.00 93.94 87 LYS A C 1
ATOM 686 O O . LYS A 1 87 ? -0.370 1.768 -27.425 1.00 93.94 87 LYS A O 1
ATOM 691 N N . MET A 1 88 ? 1.849 1.379 -27.530 1.00 94.94 88 MET A N 1
ATOM 692 C CA . MET A 1 88 ? 2.287 2.775 -27.516 1.00 94.94 88 MET A CA 1
ATOM 693 C C . MET A 1 88 ? 3.092 3.106 -28.777 1.00 94.94 88 MET A C 1
ATOM 695 O O . MET A 1 88 ? 3.860 2.285 -29.290 1.00 94.94 88 MET A O 1
ATOM 699 N N . GLN A 1 89 ? 2.918 4.323 -29.277 1.00 94.88 89 GLN A N 1
ATOM 700 C CA . GLN A 1 89 ? 3.770 4.959 -30.276 1.00 94.88 89 GLN A CA 1
ATOM 701 C C . GLN A 1 89 ? 4.261 6.302 -29.748 1.00 94.88 89 GLN A C 1
ATOM 703 O O . GLN A 1 89 ? 3.626 6.923 -28.900 1.00 94.88 89 GLN A O 1
ATOM 708 N N . VAL A 1 90 ? 5.371 6.766 -30.308 1.00 96.38 90 VAL A N 1
ATOM 709 C CA . VAL A 1 90 ? 5.878 8.117 -30.086 1.00 96.38 90 VAL A CA 1
ATOM 710 C C . VAL A 1 90 ? 5.940 8.877 -31.403 1.00 96.38 90 VAL A C 1
ATOM 712 O O . VAL A 1 90 ? 6.300 8.312 -32.443 1.00 96.38 90 VAL A O 1
ATOM 715 N N . GLU A 1 91 ? 5.588 10.154 -31.345 1.00 96.69 91 GLU A N 1
ATOM 716 C CA . GLU A 1 91 ? 5.721 11.119 -32.438 1.00 96.69 91 GLU A CA 1
ATOM 717 C C . GLU A 1 91 ? 6.549 12.323 -31.977 1.00 96.69 91 GLU A C 1
ATOM 719 O O . GLU A 1 91 ? 6.739 12.524 -30.776 1.00 96.69 91 GLU A O 1
ATOM 724 N N . PHE A 1 92 ? 7.079 13.103 -32.924 1.00 97.62 92 PHE A N 1
ATOM 725 C CA . PHE A 1 92 ? 8.077 14.137 -32.645 1.00 97.62 92 PHE A CA 1
ATOM 726 C C . PHE A 1 92 ? 7.748 15.454 -33.345 1.00 97.62 92 PHE A C 1
ATOM 728 O O . PHE A 1 92 ? 7.413 15.477 -34.529 1.00 97.62 92 PHE A O 1
ATOM 735 N N . GLU A 1 93 ? 7.911 16.557 -32.619 1.00 97.75 93 GLU A N 1
ATOM 736 C CA . GLU A 1 93 ? 7.874 17.916 -33.151 1.00 97.75 93 GLU A CA 1
ATOM 737 C C . GLU A 1 93 ? 9.271 18.540 -33.055 1.00 97.75 93 GLU A C 1
ATOM 739 O O . GLU A 1 93 ? 9.888 18.577 -31.986 1.00 97.75 93 GLU A O 1
ATOM 744 N N . TYR A 1 94 ? 9.753 19.071 -34.182 1.00 97.62 94 TYR A N 1
ATOM 745 C CA . TYR A 1 94 ? 11.091 19.645 -34.312 1.00 97.62 94 TYR A CA 1
ATOM 746 C C . TYR A 1 94 ? 11.043 21.124 -34.724 1.00 97.62 94 TYR A C 1
ATOM 748 O O . TYR A 1 94 ? 11.390 21.469 -35.862 1.00 97.62 94 TYR A O 1
ATOM 756 N N . PRO A 1 95 ? 10.696 22.044 -33.810 1.00 96.88 95 PRO A N 1
ATOM 757 C CA . PRO A 1 95 ? 10.517 23.462 -34.143 1.00 96.88 95 PRO A CA 1
ATOM 758 C C . PRO A 1 95 ? 11.806 24.137 -34.650 1.00 96.88 95 PRO A C 1
ATOM 760 O O . PRO A 1 95 ? 11.784 25.190 -35.289 1.00 96.88 95 PRO A O 1
ATOM 763 N N . GLN A 1 96 ? 12.962 23.529 -34.375 1.00 97.06 96 GLN A N 1
ATOM 764 C CA . GLN A 1 96 ? 14.280 24.066 -34.702 1.00 97.06 96 GLN A CA 1
ATOM 765 C C . GLN A 1 96 ? 14.878 23.522 -36.004 1.00 97.06 96 GLN A C 1
ATOM 767 O O . GLN A 1 96 ? 15.976 23.943 -36.375 1.00 97.06 96 GLN A O 1
ATOM 772 N N . LEU A 1 97 ? 14.191 22.626 -36.722 1.00 97.00 97 LEU A N 1
ATOM 773 C CA . LEU A 1 97 ? 14.664 22.104 -38.006 1.00 97.00 97 LEU A CA 1
ATOM 774 C C . LEU A 1 97 ? 14.487 23.153 -39.114 1.00 97.00 97 LEU A C 1
ATOM 776 O O . LEU A 1 97 ? 13.369 23.504 -39.488 1.00 97.00 97 LEU A O 1
ATOM 780 N N . LYS A 1 98 ? 15.592 23.672 -39.659 1.00 95.06 98 LYS A N 1
ATOM 781 C CA . LYS A 1 98 ? 15.587 24.706 -40.707 1.00 95.06 98 LYS A CA 1
ATOM 782 C C . LYS A 1 98 ? 16.555 24.331 -41.823 1.00 95.06 98 LYS A C 1
ATOM 784 O O . LYS A 1 98 ? 17.747 24.188 -41.582 1.00 95.06 98 LYS A O 1
ATOM 789 N N . ASN A 1 99 ? 16.056 24.242 -43.059 1.00 94.12 99 ASN A N 1
ATOM 790 C CA . ASN A 1 99 ? 16.843 23.819 -44.230 1.00 94.12 99 ASN A CA 1
ATOM 791 C C . ASN A 1 99 ? 17.615 22.505 -43.972 1.00 94.12 99 ASN A C 1
ATOM 793 O O . ASN A 1 99 ? 18.822 22.451 -44.191 1.00 94.12 99 ASN A O 1
ATOM 797 N N . ASP A 1 100 ? 16.914 21.487 -43.462 1.00 94.56 100 ASP A N 1
ATOM 798 C CA . ASP A 1 100 ? 17.440 20.145 -43.149 1.00 94.56 100 ASP A CA 1
ATOM 799 C C . ASP A 1 100 ? 18.532 20.089 -42.060 1.00 94.56 100 ASP A C 1
ATOM 801 O O . ASP A 1 100 ? 19.217 19.078 -41.916 1.00 94.56 100 ASP A O 1
ATOM 805 N N . VAL A 1 101 ? 18.691 21.154 -41.266 1.00 97.06 101 VAL A N 1
ATOM 806 C CA . VAL A 1 101 ? 19.638 21.218 -40.142 1.00 97.06 101 VAL A CA 1
ATOM 807 C C . VAL A 1 101 ? 18.936 21.772 -38.904 1.00 97.06 101 VAL A C 1
ATOM 809 O O . VAL A 1 101 ? 18.235 22.783 -38.987 1.00 97.06 101 VAL A O 1
ATOM 812 N N . PHE A 1 102 ? 19.109 21.139 -37.741 1.00 97.31 102 PHE A N 1
ATOM 813 C CA . PHE A 1 102 ? 18.635 21.738 -36.492 1.00 97.31 102 PHE A CA 1
ATOM 814 C C . PHE A 1 102 ? 19.458 22.982 -36.161 1.00 97.31 102 PHE A C 1
ATOM 816 O O . PHE A 1 102 ? 20.686 22.967 -36.243 1.00 97.31 102 PHE A O 1
ATOM 823 N N . VAL A 1 103 ? 18.781 24.064 -35.783 1.00 96.38 103 VAL A N 1
ATOM 824 C CA . VAL A 1 103 ? 19.403 25.318 -35.347 1.00 96.38 103 VAL A CA 1
ATOM 825 C C . VAL A 1 103 ? 19.160 25.486 -33.843 1.00 96.38 103 VAL A C 1
ATOM 827 O O . VAL A 1 103 ? 18.059 25.894 -33.455 1.00 96.38 103 VAL A O 1
ATOM 830 N N . PRO A 1 104 ? 20.157 25.177 -32.993 1.00 96.25 104 PRO A N 1
ATOM 831 C CA . PRO A 1 104 ? 20.031 25.284 -31.548 1.00 96.25 104 PRO A CA 1
ATOM 832 C C . PRO A 1 104 ? 19.716 26.709 -31.097 1.00 96.25 104 PRO A C 1
ATOM 834 O O . PRO A 1 104 ? 20.145 27.695 -31.706 1.00 96.25 104 PRO A O 1
ATOM 837 N N . TYR A 1 105 ? 18.972 26.821 -30.001 1.00 96.88 105 TYR A N 1
ATOM 838 C CA . TYR A 1 105 ? 18.766 28.082 -29.314 1.00 96.88 105 TYR A CA 1
ATOM 839 C C . TYR A 1 105 ? 20.090 28.498 -28.669 1.00 96.88 105 TYR A C 1
ATOM 841 O O . TYR A 1 105 ? 20.748 27.699 -28.000 1.00 96.88 105 TYR A O 1
ATOM 849 N N . LYS A 1 106 ? 20.501 29.747 -28.892 1.00 95.56 106 LYS A N 1
ATOM 850 C CA . LYS A 1 106 ? 21.691 30.303 -28.244 1.00 95.56 106 LYS A CA 1
ATOM 851 C C . LYS A 1 106 ? 21.283 30.860 -26.889 1.00 95.56 106 LYS A C 1
ATOM 853 O O . LYS A 1 106 ? 20.530 31.832 -26.846 1.00 95.56 106 LYS A O 1
ATOM 858 N N . MET A 1 107 ? 21.797 30.254 -25.821 1.00 95.12 107 MET A N 1
ATOM 859 C CA . MET A 1 107 ? 21.540 30.693 -24.450 1.00 95.12 107 MET A CA 1
ATOM 860 C C . MET A 1 107 ? 21.932 32.164 -24.266 1.00 95.12 107 MET A C 1
ATOM 862 O O . MET A 1 107 ? 22.906 32.650 -24.848 1.00 95.12 107 MET A O 1
ATOM 866 N N . SER A 1 108 ? 21.167 32.884 -23.449 1.00 95.38 108 SER A N 1
ATOM 867 C CA . SER A 1 108 ? 21.355 34.318 -23.214 1.00 95.38 108 SER A CA 1
ATOM 868 C C . SER A 1 108 ? 22.615 34.638 -22.405 1.00 95.38 108 SER A C 1
ATOM 870 O O . SER A 1 108 ? 23.141 35.752 -22.490 1.00 95.38 108 SER A O 1
ATOM 872 N N . GLN A 1 109 ? 23.101 33.673 -21.623 1.00 93.88 109 GLN A N 1
ATOM 873 C CA . GLN A 1 109 ? 24.269 33.794 -20.755 1.00 93.88 109 GLN A CA 1
ATOM 874 C C . GLN A 1 109 ? 25.158 32.546 -20.849 1.00 93.88 109 GLN A C 1
ATOM 876 O O . GLN A 1 109 ? 24.758 31.522 -21.395 1.00 93.88 109 GLN A O 1
ATOM 881 N N . THR A 1 110 ? 26.377 32.640 -20.322 1.00 91.31 110 THR A N 1
ATOM 882 C CA . THR A 1 110 ? 27.298 31.508 -20.134 1.00 91.31 110 THR A CA 1
ATOM 883 C C . THR A 1 110 ? 26.843 30.618 -18.969 1.00 91.31 110 THR A C 1
ATOM 885 O O . THR A 1 110 ? 26.125 31.082 -18.078 1.00 91.31 110 THR A O 1
ATOM 888 N N . LEU A 1 111 ? 27.259 29.344 -18.955 1.00 89.25 111 LEU A N 1
ATOM 889 C CA . LEU A 1 111 ? 26.807 28.336 -17.978 1.00 89.25 111 LEU A CA 1
ATOM 890 C C . LEU A 1 111 ? 26.973 28.785 -16.511 1.00 89.25 111 LEU A C 1
ATOM 892 O O . LEU A 1 111 ? 26.085 28.554 -15.694 1.00 89.25 111 LEU A O 1
ATOM 896 N N . ASP A 1 112 ? 28.052 29.505 -16.185 1.00 88.56 112 ASP A N 1
ATOM 897 C CA . ASP A 1 112 ? 28.360 30.001 -14.832 1.00 88.56 112 ASP A CA 1
ATOM 898 C C . ASP A 1 112 ? 27.345 31.020 -14.273 1.00 88.56 112 ASP A C 1
ATOM 900 O O . ASP A 1 112 ? 27.430 31.403 -13.103 1.00 88.56 112 ASP A O 1
ATOM 904 N N . LYS A 1 113 ? 26.410 31.501 -15.101 1.00 91.44 113 LYS A N 1
ATOM 905 C CA . LYS A 1 113 ? 25.344 32.432 -14.702 1.00 91.44 113 LYS A CA 1
ATOM 906 C C . LYS A 1 113 ? 24.026 31.756 -14.350 1.00 91.44 113 LYS A C 1
ATOM 908 O O . LYS A 1 113 ? 23.152 32.427 -13.800 1.00 91.44 113 LYS A O 1
ATOM 913 N N . TYR A 1 114 ? 23.881 30.468 -14.637 1.00 87.81 114 TYR A N 1
ATOM 914 C CA . TYR A 1 114 ? 22.690 29.704 -14.287 1.00 87.81 114 TYR A CA 1
ATOM 915 C C . TYR A 1 114 ? 22.842 29.069 -12.907 1.00 87.81 114 TYR A C 1
ATOM 917 O O . TYR A 1 114 ? 23.936 28.702 -12.485 1.00 87.81 114 TYR A O 1
ATOM 925 N N . TYR A 1 115 ? 21.730 28.976 -12.181 1.00 84.81 115 TYR A N 1
ATOM 926 C CA . TYR A 1 115 ? 21.727 28.465 -10.810 1.00 84.81 115 TYR A CA 1
ATOM 927 C C . TYR A 1 115 ? 21.633 26.937 -10.768 1.00 84.81 115 TYR A C 1
ATOM 929 O O . TYR A 1 115 ? 22.283 26.292 -9.949 1.00 84.81 115 TYR A O 1
ATOM 937 N N . ASN A 1 116 ? 20.808 26.373 -11.647 1.00 90.06 116 ASN A N 1
ATOM 938 C CA . ASN A 1 116 ? 20.491 24.952 -11.719 1.00 90.06 116 ASN A CA 1
ATOM 939 C C . ASN A 1 116 ? 19.945 24.581 -13.109 1.00 90.06 116 ASN A C 1
ATOM 941 O O . ASN A 1 116 ? 19.715 25.456 -13.954 1.00 90.06 116 ASN A O 1
ATOM 945 N N . ILE A 1 117 ? 19.731 23.285 -13.338 1.00 91.50 117 ILE A N 1
ATOM 946 C CA . ILE A 1 117 ? 19.272 22.765 -14.628 1.00 91.50 117 ILE A CA 1
ATOM 947 C C . ILE A 1 117 ? 17.863 23.260 -14.977 1.00 91.50 117 ILE A C 1
ATOM 949 O O . ILE A 1 117 ? 17.596 23.585 -16.130 1.00 91.50 117 ILE A O 1
ATOM 953 N N . GLU A 1 118 ? 16.993 23.433 -13.984 1.00 94.25 118 GLU A N 1
ATOM 954 C CA . GLU A 1 118 ? 15.624 23.922 -14.139 1.00 94.25 118 GLU A CA 1
ATOM 955 C C . GLU A 1 118 ? 15.602 25.340 -14.718 1.00 94.25 118 GLU A C 1
ATOM 957 O O . GLU A 1 118 ? 14.801 25.632 -15.606 1.00 94.25 118 GLU A O 1
ATOM 962 N N . SER A 1 119 ? 16.514 26.219 -14.281 1.00 94.00 119 SER A N 1
ATOM 963 C CA . SER A 1 119 ? 16.632 27.576 -14.832 1.00 94.00 119 SER A CA 1
ATOM 964 C C . SER A 1 119 ? 17.083 27.584 -16.298 1.00 94.00 119 SER A C 1
ATOM 966 O O . SER A 1 119 ? 16.606 28.405 -17.081 1.00 94.00 119 SER A O 1
ATOM 968 N N . ILE A 1 120 ? 17.947 26.639 -16.683 1.00 95.25 120 ILE A N 1
ATOM 969 C CA . ILE A 1 120 ? 18.419 26.470 -18.062 1.00 95.25 120 ILE A CA 1
ATOM 970 C C . ILE A 1 120 ? 17.269 25.944 -18.925 1.00 95.25 120 ILE A C 1
ATOM 972 O O . ILE A 1 120 ? 16.947 26.552 -19.944 1.00 95.25 120 ILE A O 1
ATOM 976 N N . MET A 1 121 ? 16.598 24.870 -18.494 1.00 96.69 121 MET A N 1
ATOM 977 C CA . MET A 1 121 ? 15.462 24.291 -19.220 1.00 96.69 121 MET A CA 1
ATOM 978 C C . MET A 1 121 ? 14.316 25.289 -19.359 1.00 96.69 121 MET A C 1
ATOM 980 O O . MET A 1 121 ? 13.735 25.405 -20.435 1.00 96.69 121 MET A O 1
ATOM 984 N N . THR A 1 122 ? 14.049 26.087 -18.321 1.00 96.56 122 THR A N 1
ATOM 985 C CA . THR A 1 122 ? 13.041 27.152 -18.381 1.00 96.56 122 THR A CA 1
ATOM 986 C C . THR A 1 122 ? 13.337 28.140 -19.501 1.00 96.56 122 THR A C 1
ATOM 988 O O . THR A 1 122 ? 12.426 28.505 -20.245 1.00 96.56 122 THR A O 1
ATOM 991 N N . GLU A 1 123 ? 14.595 28.563 -19.659 1.00 97.19 123 GLU A N 1
ATOM 992 C CA . GLU A 1 123 ? 14.975 29.463 -20.746 1.00 97.19 123 GLU A CA 1
ATOM 993 C C . GLU A 1 123 ? 14.812 28.800 -22.119 1.00 97.19 123 GLU A C 1
ATOM 995 O O . GLU A 1 123 ? 14.211 29.409 -23.005 1.00 97.19 123 GLU A O 1
ATOM 1000 N N . VAL A 1 124 ? 15.304 27.568 -22.295 1.00 97.62 124 VAL A N 1
ATOM 1001 C CA . VAL A 1 124 ? 15.223 26.847 -23.577 1.00 97.62 124 VAL A CA 1
ATOM 1002 C C . VAL A 1 124 ? 13.768 26.664 -24.010 1.00 97.62 124 VAL A C 1
ATOM 1004 O O . VAL A 1 124 ? 13.399 27.037 -25.123 1.00 97.62 124 VAL A O 1
ATOM 1007 N N . ILE A 1 125 ? 12.925 26.154 -23.111 1.00 97.69 125 ILE A N 1
ATOM 1008 C CA . ILE A 1 125 ? 11.515 25.852 -23.380 1.00 97.69 125 ILE A CA 1
ATOM 1009 C C . ILE A 1 125 ? 10.726 27.147 -23.631 1.00 97.69 125 ILE A C 1
ATOM 1011 O O . ILE A 1 125 ? 9.950 27.220 -24.581 1.00 97.69 125 ILE A O 1
ATOM 1015 N N . SER A 1 126 ? 10.963 28.208 -22.847 1.00 96.31 126 SER A N 1
ATOM 1016 C CA . SER A 1 126 ? 10.246 29.490 -22.999 1.00 96.31 126 SER A CA 1
ATOM 1017 C C . SER A 1 126 ? 10.577 30.237 -24.294 1.00 96.31 126 SER A C 1
ATOM 1019 O O . SER A 1 126 ? 9.812 31.109 -24.706 1.00 96.31 126 SER A O 1
ATOM 1021 N N . ASN A 1 127 ? 11.719 29.938 -24.918 1.00 95.81 127 ASN A N 1
ATOM 1022 C CA . ASN A 1 127 ? 12.162 30.575 -26.160 1.00 95.81 127 ASN A CA 1
ATOM 1023 C C . ASN A 1 127 ? 12.015 29.666 -27.393 1.00 95.81 127 ASN A C 1
ATOM 1025 O O . ASN A 1 127 ? 12.458 30.041 -28.482 1.00 95.81 127 ASN A O 1
ATOM 1029 N N . ALA A 1 128 ? 11.389 28.494 -27.252 1.00 93.12 128 ALA A N 1
ATOM 1030 C CA . ALA A 1 128 ? 11.105 27.611 -28.373 1.00 93.12 128 ALA A CA 1
ATOM 1031 C C . ALA A 1 128 ? 10.016 28.212 -29.286 1.00 93.12 128 ALA A C 1
ATOM 1033 O O . ALA A 1 128 ? 8.905 28.512 -28.852 1.00 93.12 128 ALA A O 1
ATOM 1034 N N . ASP A 1 129 ? 10.325 28.370 -30.576 1.00 94.12 129 ASP A N 1
ATOM 1035 C CA . ASP A 1 129 ? 9.381 28.853 -31.596 1.00 94.12 129 ASP A CA 1
ATOM 1036 C C . ASP A 1 129 ? 8.528 27.689 -32.122 1.00 94.12 129 ASP A C 1
ATOM 1038 O O . ASP A 1 129 ? 8.757 27.169 -33.214 1.00 94.12 129 ASP A O 1
ATOM 1042 N N . VAL A 1 130 ? 7.595 27.216 -31.291 1.00 96.31 130 VAL A N 1
ATOM 1043 C CA . VAL A 1 130 ? 6.763 26.046 -31.599 1.00 96.31 130 VAL A CA 1
ATOM 1044 C C . VAL A 1 130 ? 5.528 26.446 -32.420 1.00 96.31 130 VAL A C 1
ATOM 1046 O O . VAL A 1 130 ? 4.734 27.277 -31.965 1.00 96.31 130 VAL A O 1
ATOM 1049 N N . PRO A 1 131 ? 5.301 25.863 -33.615 1.00 94.12 131 PRO A N 1
ATOM 1050 C CA . PRO A 1 131 ? 4.132 26.180 -34.431 1.00 94.12 131 PRO A CA 1
ATOM 1051 C C . PRO A 1 131 ? 2.814 25.888 -33.705 1.00 94.12 131 PRO A C 1
ATOM 1053 O O . PRO A 1 131 ? 2.674 24.856 -33.060 1.00 94.12 131 PRO A O 1
ATOM 1056 N N . GLN A 1 132 ? 1.791 26.732 -33.886 1.00 93.06 132 GLN A N 1
ATOM 1057 C CA . GLN A 1 132 ? 0.439 26.497 -33.331 1.00 93.06 132 GLN A CA 1
ATOM 1058 C C . GLN A 1 132 ? -0.228 25.210 -33.847 1.00 93.06 132 GLN A C 1
ATOM 1060 O O . GLN A 1 132 ? -1.231 24.773 -33.296 1.00 93.06 132 GLN A O 1
ATOM 1065 N N . SER A 1 133 ? 0.285 24.635 -34.937 1.00 92.75 133 SER A N 1
ATOM 1066 C CA . SER A 1 133 ? -0.181 23.367 -35.500 1.00 92.75 133 SER A CA 1
ATOM 1067 C C . SER A 1 133 ? 0.481 22.133 -34.884 1.00 92.75 133 SER A C 1
ATOM 1069 O O . SER A 1 133 ? 0.087 21.031 -35.254 1.00 92.75 133 SER A O 1
ATOM 1071 N N . ALA A 1 134 ? 1.492 22.300 -34.023 1.00 94.75 134 ALA A N 1
ATOM 1072 C CA . ALA A 1 134 ? 2.162 21.190 -33.357 1.00 94.75 134 ALA A CA 1
ATOM 1073 C C . ALA A 1 134 ? 1.178 20.443 -32.447 1.00 94.75 134 ALA A C 1
ATOM 1075 O O . ALA A 1 134 ? 0.448 21.066 -31.672 1.00 94.75 134 ALA A O 1
ATOM 1076 N N . VAL A 1 135 ? 1.177 19.115 -32.543 1.00 94.94 135 VAL A N 1
ATOM 1077 C CA . VAL A 1 135 ? 0.429 18.239 -31.637 1.00 94.94 135 VAL A CA 1
ATOM 1078 C C . VAL A 1 135 ? 1.392 17.808 -30.541 1.00 94.94 135 VAL A C 1
ATOM 1080 O O . VAL A 1 135 ? 2.432 17.232 -30.846 1.00 94.94 135 VAL A O 1
ATOM 1083 N N . LEU A 1 136 ? 1.076 18.167 -29.297 1.00 95.12 136 LEU A N 1
ATOM 1084 C CA . LEU A 1 136 ? 1.965 18.007 -28.138 1.00 95.12 136 LEU A CA 1
ATOM 1085 C C . LEU A 1 136 ? 1.288 17.343 -26.931 1.00 95.12 136 LEU A C 1
ATOM 1087 O O . LEU A 1 136 ? 1.978 17.035 -25.972 1.00 95.12 136 LEU A O 1
ATOM 1091 N N . ASP A 1 137 ? -0.033 17.188 -26.973 1.00 93.69 137 ASP A N 1
ATOM 1092 C CA . ASP A 1 137 ? -0.877 16.640 -25.906 1.00 93.69 137 ASP A CA 1
ATOM 1093 C C . ASP A 1 137 ? -1.772 15.573 -26.550 1.00 93.69 137 ASP A C 1
ATOM 1095 O O . ASP A 1 137 ? -2.839 15.872 -27.104 1.00 93.69 137 ASP A O 1
ATOM 1099 N N . GLY A 1 138 ? -1.253 14.350 -26.629 1.00 88.00 138 GLY A N 1
ATOM 1100 C CA . GLY A 1 138 ? -1.922 13.210 -27.248 1.00 88.00 138 GLY A CA 1
ATOM 1101 C C . GLY A 1 138 ? -3.010 12.617 -26.359 1.00 88.00 138 GLY A C 1
ATOM 1102 O O . GLY A 1 138 ? -3.986 12.059 -26.875 1.00 88.00 138 GLY A O 1
ATOM 1103 N N . ASN A 1 139 ? -2.864 12.754 -25.037 1.00 87.00 139 ASN A N 1
ATOM 1104 C CA . ASN A 1 139 ? -3.778 12.184 -24.047 1.00 87.00 139 ASN A CA 1
ATOM 1105 C C . ASN A 1 139 ? -4.929 13.144 -23.648 1.00 87.00 139 ASN A C 1
ATOM 1107 O O . ASN A 1 139 ? -5.956 12.697 -23.128 1.00 87.00 139 ASN A O 1
ATOM 1111 N N . GLY A 1 140 ? -4.813 14.434 -23.971 1.00 90.25 140 GLY A N 1
ATOM 1112 C CA . GLY A 1 140 ? -5.806 15.481 -23.743 1.00 90.25 140 GLY A CA 1
ATOM 1113 C C . GLY A 1 140 ? -5.868 16.012 -22.308 1.00 90.25 140 GLY A C 1
ATOM 1114 O O . GLY A 1 140 ? -6.927 16.516 -21.913 1.00 90.25 140 GLY A O 1
ATOM 1115 N N . ASP A 1 141 ? -4.804 15.876 -21.515 1.00 91.69 141 ASP A N 1
ATOM 1116 C CA . ASP A 1 141 ? -4.761 16.312 -20.112 1.00 91.69 141 ASP A CA 1
ATOM 1117 C C . ASP A 1 141 ? -4.380 17.798 -19.930 1.00 91.69 141 ASP A C 1
ATOM 1119 O O . ASP A 1 141 ? -4.499 18.347 -18.828 1.00 91.69 141 ASP A O 1
ATOM 1123 N N . GLY A 1 142 ? -4.026 18.490 -21.020 1.00 94.56 142 GLY A N 1
ATOM 1124 C CA . GLY A 1 142 ? -3.618 19.894 -21.029 1.00 94.56 142 GLY A CA 1
ATOM 1125 C C . GLY A 1 142 ? -2.129 20.121 -20.749 1.00 94.56 142 GLY A C 1
ATOM 1126 O O . GLY A 1 142 ? -1.708 21.282 -20.636 1.00 94.56 142 GLY A O 1
ATOM 1127 N N . ILE A 1 143 ? -1.342 19.051 -20.649 1.00 95.81 143 ILE A N 1
ATOM 1128 C CA . ILE A 1 143 ? 0.103 19.038 -20.435 1.00 95.81 143 ILE A CA 1
ATOM 1129 C C . ILE A 1 143 ? 0.778 18.543 -21.723 1.00 95.81 143 ILE A C 1
ATOM 1131 O O . ILE A 1 143 ? 0.236 17.753 -22.483 1.00 95.81 143 ILE A O 1
ATOM 1135 N N . ILE A 1 144 ? 1.966 19.062 -22.022 1.00 96.75 144 ILE A N 1
ATOM 1136 C CA . ILE A 1 144 ? 2.808 18.532 -23.099 1.00 96.75 144 ILE A CA 1
ATOM 1137 C C . ILE A 1 144 ? 3.283 17.136 -22.683 1.00 96.75 144 ILE A C 1
ATOM 1139 O O . ILE A 1 144 ? 3.976 17.040 -21.667 1.00 96.75 144 ILE A O 1
ATOM 1143 N N . ASP A 1 145 ? 2.966 16.101 -23.473 1.00 95.00 145 ASP A N 1
ATOM 1144 C CA . ASP A 1 145 ? 3.188 14.700 -23.084 1.00 95.00 145 ASP A CA 1
ATOM 1145 C C . ASP A 1 145 ? 4.656 14.452 -22.704 1.00 95.00 145 ASP A C 1
ATOM 1147 O O . ASP A 1 145 ? 4.949 13.838 -21.678 1.00 95.00 145 ASP A O 1
ATOM 1151 N N . ASN A 1 146 ? 5.596 14.943 -23.525 1.00 97.00 146 ASN A N 1
ATOM 1152 C CA . ASN A 1 146 ? 7.020 14.854 -23.234 1.00 97.00 146 ASN A CA 1
ATOM 1153 C C . ASN A 1 146 ? 7.867 15.950 -23.906 1.00 97.00 146 ASN A C 1
ATOM 1155 O O . ASN A 1 146 ? 7.635 16.329 -25.057 1.00 97.00 146 ASN A O 1
ATOM 1159 N N . ILE A 1 147 ? 8.918 16.416 -23.227 1.00 98.31 147 ILE A N 1
ATOM 1160 C CA . ILE A 1 147 ? 9.908 17.354 -23.776 1.00 98.31 147 ILE A CA 1
ATOM 1161 C C . ILE A 1 147 ? 11.292 16.702 -23.730 1.00 98.31 147 ILE A C 1
ATOM 1163 O O . ILE A 1 147 ? 11.726 16.220 -22.690 1.00 98.31 147 ILE A O 1
ATOM 1167 N N . ILE A 1 148 ? 12.015 16.715 -24.847 1.00 98.00 148 ILE A N 1
ATOM 1168 C CA . ILE A 1 148 ? 13.399 16.242 -24.957 1.00 98.00 148 ILE A CA 1
ATOM 1169 C C . ILE A 1 148 ? 14.276 17.457 -25.244 1.00 98.00 148 ILE A C 1
ATOM 1171 O O . ILE A 1 148 ? 14.055 18.156 -26.229 1.00 98.00 148 ILE A O 1
ATOM 1175 N N . VAL A 1 149 ? 15.285 17.712 -24.417 1.00 97.56 149 VAL A N 1
ATOM 1176 C CA . VAL A 1 149 ? 16.228 18.821 -24.595 1.00 97.56 149 VAL A CA 1
ATOM 1177 C C . VAL A 1 149 ? 17.643 18.279 -24.719 1.00 97.56 149 VAL A C 1
ATOM 1179 O O . VAL A 1 149 ? 18.131 17.601 -23.821 1.00 97.56 149 VAL A O 1
ATOM 1182 N N . VAL A 1 150 ? 18.326 18.612 -25.813 1.00 95.00 150 VAL A N 1
ATOM 1183 C CA . VAL A 1 150 ? 19.735 18.265 -26.037 1.00 95.00 150 VAL A CA 1
ATOM 1184 C C . VAL A 1 150 ? 20.604 19.517 -25.943 1.00 95.00 150 VAL A C 1
ATOM 1186 O O . VAL A 1 150 ? 20.428 20.471 -26.706 1.00 95.00 150 VAL A O 1
ATOM 1189 N N . MET A 1 151 ? 21.556 19.499 -25.017 1.00 93.00 151 MET A N 1
ATOM 1190 C CA . MET A 1 151 ? 22.483 20.598 -24.754 1.00 93.00 151 MET A CA 1
ATOM 1191 C C . MET A 1 151 ? 23.859 20.327 -25.372 1.00 93.00 151 MET A C 1
ATOM 1193 O O . MET A 1 151 ? 24.365 19.211 -25.288 1.00 93.00 151 MET A O 1
ATOM 1197 N N . ASP A 1 152 ? 24.475 21.361 -25.942 1.00 89.88 152 ASP A N 1
ATOM 1198 C CA . ASP A 1 152 ? 25.908 21.383 -26.272 1.00 89.88 152 ASP A CA 1
ATOM 1199 C C . ASP A 1 152 ? 26.726 21.447 -24.971 1.00 89.88 152 ASP A C 1
ATOM 1201 O O . ASP A 1 152 ? 26.842 22.515 -24.356 1.00 89.88 152 ASP A O 1
ATOM 1205 N N . ALA A 1 153 ? 27.179 20.292 -24.483 1.00 81.00 153 ALA A N 1
ATOM 1206 C CA . ALA A 1 153 ? 27.838 20.142 -23.194 1.00 81.00 153 ALA A CA 1
ATOM 1207 C C . ALA A 1 153 ? 28.700 18.866 -23.165 1.00 81.00 153 ALA A C 1
ATOM 1209 O O . ALA A 1 153 ? 28.203 17.760 -22.944 1.00 81.00 153 ALA A O 1
ATOM 1210 N N . ASP A 1 154 ? 30.016 19.036 -23.293 1.00 67.44 154 ASP A N 1
ATOM 1211 C CA . ASP A 1 154 ? 30.996 17.942 -23.317 1.00 67.44 154 ASP A CA 1
ATOM 1212 C C . ASP A 1 154 ? 31.326 17.404 -21.905 1.00 67.44 154 ASP A C 1
ATOM 1214 O O . ASP A 1 154 ? 32.468 17.439 -21.441 1.00 67.44 154 ASP A O 1
ATOM 1218 N N . GLU A 1 155 ? 30.310 16.956 -21.160 1.00 63.22 155 GLU A N 1
ATOM 1219 C CA . GLU A 1 155 ? 30.473 16.447 -19.794 1.00 63.22 155 GLU A CA 1
ATOM 1220 C C . GLU A 1 155 ? 29.660 15.163 -19.549 1.00 63.22 155 GLU A C 1
ATOM 1222 O O . GLU A 1 155 ? 28.434 15.151 -19.624 1.00 63.22 155 GLU A O 1
ATOM 1227 N N . ASN A 1 156 ? 30.347 14.065 -19.199 1.00 57.94 156 ASN A N 1
ATOM 1228 C CA . ASN A 1 156 ? 29.725 12.757 -18.947 1.00 57.94 156 ASN A CA 1
ATOM 1229 C C . ASN A 1 156 ? 30.160 12.136 -17.614 1.00 57.94 156 ASN A C 1
ATOM 1231 O O . ASN A 1 156 ? 30.809 11.089 -17.565 1.00 57.94 156 ASN A O 1
ATOM 1235 N N . SER A 1 157 ? 29.813 12.790 -16.507 1.00 60.81 157 SER A N 1
ATOM 1236 C CA . SER A 1 157 ? 29.912 12.165 -15.184 1.00 60.81 157 SER A CA 1
ATOM 1237 C C . SER A 1 157 ? 28.648 12.404 -14.366 1.00 60.81 157 SER A C 1
ATOM 1239 O O . SER A 1 157 ? 28.061 13.480 -14.456 1.00 60.81 157 SER A O 1
ATOM 1241 N N . ALA A 1 158 ? 28.239 11.420 -13.558 1.00 55.75 158 ALA A N 1
ATOM 1242 C CA . ALA A 1 158 ? 26.975 11.420 -12.807 1.00 55.75 158 ALA A CA 1
ATOM 1243 C C . ALA A 1 158 ? 26.782 12.617 -11.846 1.00 55.75 158 ALA A C 1
ATOM 1245 O O . ALA A 1 158 ? 25.681 12.849 -11.363 1.00 55.75 158 ALA A O 1
ATOM 1246 N N . GLY A 1 159 ? 27.832 13.408 -11.586 1.00 60.09 159 GLY A N 1
ATOM 1247 C CA . GLY A 1 159 ? 27.773 14.646 -10.798 1.00 60.09 159 GLY A CA 1
ATOM 1248 C C . GLY A 1 159 ? 27.691 15.942 -11.616 1.00 60.09 159 GLY A C 1
ATOM 1249 O O . GLY A 1 159 ? 27.738 17.023 -11.034 1.00 60.09 159 GLY A O 1
ATOM 1250 N N . THR A 1 160 ? 27.620 15.860 -12.947 1.00 76.31 160 THR A N 1
ATOM 1251 C CA . THR A 1 160 ? 27.561 17.034 -13.836 1.00 76.31 160 THR A CA 1
ATOM 1252 C C . THR A 1 160 ? 26.124 17.487 -14.057 1.00 76.31 160 THR A C 1
ATOM 1254 O O . THR A 1 160 ? 25.177 16.699 -14.004 1.00 76.31 160 THR A O 1
ATOM 1257 N N . ILE A 1 161 ? 25.944 18.787 -14.298 1.00 83.31 161 ILE A N 1
ATOM 1258 C CA . ILE A 1 161 ? 24.612 19.399 -14.409 1.00 83.31 161 ILE A CA 1
ATOM 1259 C C . ILE A 1 161 ? 23.795 18.814 -15.575 1.00 83.31 161 ILE A C 1
ATOM 1261 O O . ILE A 1 161 ? 22.580 18.673 -15.439 1.00 83.31 161 ILE A O 1
ATOM 1265 N N . PHE A 1 162 ? 24.472 18.405 -16.656 1.00 86.38 162 PHE A N 1
ATOM 1266 C CA . PHE A 1 162 ? 23.884 17.813 -17.863 1.00 86.38 162 PHE A CA 1
ATOM 1267 C C . PHE A 1 162 ? 24.033 16.293 -17.955 1.00 86.38 162 PHE A C 1
ATOM 1269 O O . PHE A 1 162 ? 23.847 15.734 -19.038 1.00 86.38 162 PHE A O 1
ATOM 1276 N N . TRP A 1 163 ? 24.350 15.608 -16.850 1.00 86.31 163 TRP A N 1
ATOM 1277 C CA . TRP A 1 163 ? 24.146 14.162 -16.814 1.00 86.31 163 TRP A CA 1
ATOM 1278 C C . TRP A 1 163 ? 22.689 13.860 -17.204 1.00 86.31 163 TRP A C 1
ATOM 1280 O O . TRP A 1 163 ? 21.803 14.532 -16.659 1.00 86.31 163 TRP A O 1
ATOM 1290 N N . PRO A 1 164 ? 22.444 12.925 -18.143 1.00 89.25 164 PRO A N 1
ATOM 1291 C CA . PRO A 1 164 ? 21.097 12.612 -18.592 1.00 89.25 164 PRO A CA 1
ATOM 1292 C C . PRO A 1 164 ? 20.158 12.320 -17.424 1.00 89.25 164 PRO A C 1
ATOM 1294 O O . PRO A 1 164 ? 20.561 11.667 -16.462 1.00 89.25 164 PRO A O 1
ATOM 1297 N N . LYS A 1 165 ? 18.976 12.935 -17.461 1.00 90.06 165 LYS A N 1
ATOM 1298 C CA . LYS A 1 165 ? 17.951 12.807 -16.420 1.00 90.06 165 LYS A CA 1
ATOM 1299 C C . LYS A 1 165 ? 16.591 13.264 -16.939 1.00 90.06 165 LYS A C 1
ATOM 1301 O O . LYS A 1 165 ? 16.527 14.193 -17.754 1.00 90.06 165 LYS A O 1
ATOM 1306 N N . ALA A 1 166 ? 15.525 12.727 -16.362 1.00 93.69 166 ALA A N 1
ATOM 1307 C CA . ALA A 1 166 ? 14.166 13.229 -16.506 1.00 93.69 166 ALA A CA 1
ATOM 1308 C C . ALA A 1 166 ? 13.668 13.877 -15.206 1.00 93.69 166 ALA A C 1
ATOM 1310 O O . ALA A 1 166 ? 13.951 13.399 -14.107 1.00 93.69 166 ALA A O 1
ATOM 1311 N N . PHE A 1 167 ? 12.916 14.973 -15.311 1.00 93.88 167 PHE A N 1
ATOM 1312 C CA . PHE A 1 167 ? 12.237 15.582 -14.163 1.00 93.88 167 PHE A CA 1
ATOM 1313 C C . PHE A 1 167 ? 11.002 16.380 -14.584 1.00 93.88 167 PHE A C 1
ATOM 1315 O O . PHE A 1 167 ? 10.890 16.836 -15.721 1.00 93.88 167 PHE A O 1
ATOM 1322 N N . SER A 1 168 ? 10.081 16.586 -13.642 1.00 94.56 168 SER A N 1
ATOM 1323 C CA . SER A 1 168 ? 8.898 17.423 -13.854 1.00 94.56 168 SER A CA 1
ATOM 1324 C C . SER A 1 168 ? 9.254 18.908 -13.755 1.00 94.56 168 SER A C 1
ATOM 1326 O O . SER A 1 168 ? 9.871 19.341 -12.779 1.00 94.56 168 SER A O 1
ATOM 1328 N N . LEU A 1 169 ? 8.840 19.699 -14.747 1.00 95.69 169 LEU A N 1
ATOM 1329 C CA . LEU A 1 169 ? 9.028 21.150 -14.764 1.00 95.69 169 LEU A CA 1
ATOM 1330 C C . LEU A 1 169 ? 7.731 21.868 -15.179 1.00 95.69 169 LEU A C 1
ATOM 1332 O O . LEU A 1 169 ? 7.637 22.345 -16.310 1.00 95.69 169 LEU A O 1
ATOM 1336 N N . PRO A 1 170 ? 6.726 21.966 -14.292 1.00 93.25 170 PRO A N 1
ATOM 1337 C CA . PRO A 1 170 ? 5.465 22.644 -14.586 1.00 93.25 170 PRO A CA 1
ATOM 1338 C C . PRO A 1 170 ? 5.595 24.173 -14.625 1.00 93.25 170 PRO A C 1
ATOM 1340 O O . PRO A 1 170 ? 6.568 24.760 -14.145 1.00 93.25 170 PRO A O 1
ATOM 1343 N N . GLY A 1 171 ? 4.573 24.840 -15.167 1.00 92.00 171 GLY A N 1
ATOM 1344 C CA . GLY A 1 171 ? 4.437 26.300 -15.148 1.00 92.00 171 GLY A CA 1
ATOM 1345 C C . GLY A 1 171 ? 4.910 27.060 -16.394 1.00 92.00 171 GLY A C 1
ATOM 1346 O O . GLY A 1 171 ? 4.705 28.277 -16.459 1.00 92.00 171 GLY A O 1
ATOM 1347 N N . ILE A 1 172 ? 5.485 26.397 -17.402 1.00 96.00 172 ILE A N 1
ATOM 1348 C CA . ILE A 1 172 ? 5.828 27.016 -18.694 1.00 96.00 172 ILE A CA 1
ATOM 1349 C C . ILE A 1 172 ? 4.710 26.704 -19.688 1.00 96.00 172 ILE A C 1
ATOM 1351 O O . ILE A 1 172 ? 4.224 25.580 -19.739 1.00 96.00 172 ILE A O 1
ATOM 1355 N N . LYS A 1 173 ? 4.277 27.696 -20.476 1.00 95.19 173 LYS A N 1
ATOM 1356 C CA . LYS A 1 173 ? 3.185 27.513 -21.442 1.00 95.19 173 LYS A CA 1
ATOM 1357 C C . LYS A 1 173 ? 3.661 27.579 -22.882 1.00 95.19 173 LYS A C 1
ATOM 1359 O O . LYS A 1 173 ? 4.194 28.606 -23.297 1.00 95.19 173 LYS A O 1
ATOM 1364 N N . ILE A 1 174 ? 3.346 26.545 -23.659 1.00 95.38 174 ILE A N 1
ATOM 1365 C CA . ILE A 1 174 ? 3.527 26.511 -25.115 1.00 95.38 174 ILE A CA 1
ATOM 1366 C C . ILE A 1 174 ? 2.169 26.229 -25.743 1.00 95.38 174 ILE A C 1
ATOM 1368 O O . ILE A 1 174 ? 1.506 25.259 -25.400 1.00 95.38 174 ILE A O 1
ATOM 1372 N N . ASN A 1 175 ? 1.714 27.107 -26.638 1.00 94.31 175 ASN A N 1
ATOM 1373 C CA . ASN A 1 175 ? 0.429 26.961 -27.339 1.00 94.31 175 ASN A CA 1
ATOM 1374 C C . ASN A 1 175 ? -0.793 26.735 -26.420 1.00 94.31 175 ASN A C 1
ATOM 1376 O O . ASN A 1 175 ? -1.809 26.202 -26.847 1.00 94.31 175 ASN A O 1
ATOM 1380 N N . GLY A 1 176 ? -0.718 27.192 -25.165 1.00 92.25 176 GLY A N 1
ATOM 1381 C CA . GLY A 1 176 ? -1.779 27.032 -24.167 1.00 92.25 176 GLY A CA 1
ATOM 1382 C C . GLY A 1 176 ? -1.670 25.776 -23.296 1.00 92.25 176 GLY A C 1
ATOM 1383 O O . GLY A 1 176 ? -2.362 25.738 -22.281 1.00 92.25 176 GLY A O 1
ATOM 1384 N N . LEU A 1 177 ? -0.784 24.838 -23.641 1.00 96.44 177 LEU A N 1
ATOM 1385 C CA . LEU A 1 177 ? -0.456 23.635 -22.870 1.00 96.44 177 LEU A CA 1
ATOM 1386 C C . LEU A 1 177 ? 0.627 23.936 -21.832 1.00 96.44 177 LEU A C 1
ATOM 1388 O O . LEU A 1 177 ? 1.467 24.814 -22.054 1.00 96.44 177 LEU A O 1
ATOM 1392 N N . GLU A 1 178 ? 0.596 23.233 -20.706 1.00 96.69 178 GLU A N 1
ATOM 1393 C CA . GLU A 1 178 ? 1.599 23.337 -19.643 1.00 96.69 178 GLU A CA 1
ATOM 1394 C C . GLU A 1 178 ? 2.766 22.366 -19.879 1.00 96.69 178 GLU A C 1
ATOM 1396 O O . GLU A 1 178 ? 2.580 21.276 -20.406 1.00 96.69 178 GLU A O 1
ATOM 1401 N N . SER A 1 179 ? 3.991 22.750 -19.524 1.00 95.75 179 SER A N 1
ATOM 1402 C CA . SER A 1 179 ? 5.143 21.847 -19.564 1.00 95.75 179 SER A CA 1
ATOM 1403 C C . SER A 1 179 ? 5.015 20.734 -18.518 1.00 95.75 179 SER A C 1
ATOM 1405 O O . SER A 1 179 ? 4.634 20.991 -17.379 1.00 95.75 179 SER A O 1
ATOM 1407 N N . GLY A 1 180 ? 5.346 19.502 -18.906 1.00 92.94 180 GLY A N 1
ATOM 1408 C CA . GLY A 1 180 ? 5.314 18.323 -18.040 1.00 92.94 180 GLY A CA 1
ATOM 1409 C C . GLY A 1 180 ? 6.711 17.805 -17.706 1.00 92.94 180 GLY A C 1
ATOM 1410 O O . GLY A 1 180 ? 7.527 18.508 -17.103 1.00 92.94 180 GLY A O 1
ATOM 1411 N N . MET A 1 181 ? 6.970 16.555 -18.091 1.00 95.81 181 MET A N 1
ATOM 1412 C CA . MET A 1 181 ? 8.278 15.913 -17.958 1.00 95.81 181 MET A CA 1
ATOM 1413 C C . MET A 1 181 ? 9.273 16.453 -18.993 1.00 95.81 181 MET A C 1
ATOM 1415 O O . MET A 1 181 ? 8.940 16.664 -20.161 1.00 95.81 181 MET A O 1
ATOM 1419 N N . VAL A 1 182 ? 10.510 16.680 -18.548 1.00 97.38 182 VAL A N 1
ATOM 1420 C CA . VAL A 1 182 ? 11.628 17.150 -19.371 1.00 97.38 182 VAL A CA 1
ATOM 1421 C C . VAL A 1 182 ? 12.777 16.152 -19.272 1.00 97.38 182 VAL A C 1
ATOM 1423 O O . VAL A 1 182 ? 13.336 15.965 -18.195 1.00 97.38 182 VAL A O 1
ATOM 1426 N N . ASN A 1 183 ? 13.158 15.563 -20.406 1.00 95.31 183 ASN A N 1
ATOM 1427 C CA . ASN A 1 183 ? 14.335 14.711 -20.570 1.00 95.31 183 ASN A CA 1
ATOM 1428 C C . ASN A 1 183 ? 15.506 15.555 -21.041 1.00 95.31 183 ASN A C 1
ATOM 1430 O O . ASN A 1 183 ? 15.489 16.098 -22.149 1.00 95.31 183 ASN A O 1
ATOM 1434 N N . VAL A 1 184 ? 16.532 15.658 -20.213 1.00 94.38 184 VAL A N 1
ATOM 1435 C CA . VAL A 1 184 ? 17.738 16.410 -20.536 1.00 94.38 184 VAL A CA 1
ATOM 1436 C C . VAL A 1 184 ? 18.812 15.451 -21.011 1.00 94.38 184 VAL A C 1
ATOM 1438 O O . VAL A 1 184 ? 19.113 14.465 -20.349 1.00 94.38 184 VAL A O 1
ATOM 1441 N N . HIS A 1 185 ? 19.435 15.782 -22.135 1.00 92.62 185 HIS A N 1
ATOM 1442 C CA . HIS A 1 185 ? 20.587 15.085 -22.686 1.00 92.62 185 HIS A CA 1
ATOM 1443 C C . HIS A 1 185 ? 21.700 16.071 -23.036 1.00 92.62 185 HIS A C 1
ATOM 1445 O O . HIS A 1 185 ? 21.472 17.272 -23.199 1.00 92.62 185 HIS A O 1
ATOM 1451 N N . ASN A 1 186 ? 22.907 15.541 -23.208 1.00 89.00 186 ASN A N 1
ATOM 1452 C CA . ASN A 1 186 ? 24.059 16.284 -23.698 1.00 89.00 186 ASN A CA 1
ATOM 1453 C C . ASN A 1 186 ? 24.621 15.661 -24.983 1.00 89.00 186 ASN A C 1
ATOM 1455 O O . ASN A 1 186 ? 24.388 14.483 -25.277 1.00 89.00 186 ASN A O 1
ATOM 1459 N N . ASP A 1 187 ? 25.343 16.463 -25.757 1.00 86.62 187 ASP A N 1
ATOM 1460 C CA . ASP A 1 187 ? 25.924 16.064 -27.035 1.00 86.62 187 ASP A CA 1
ATOM 1461 C C . ASP A 1 187 ? 26.987 14.964 -26.885 1.00 86.62 187 ASP A C 1
ATOM 1463 O O . ASP A 1 187 ? 27.057 14.081 -27.741 1.00 86.62 187 ASP A O 1
ATOM 1467 N N . TYR A 1 188 ? 27.755 14.928 -25.790 1.00 83.06 188 TYR A N 1
ATOM 1468 C CA . TYR A 1 188 ? 28.733 13.861 -25.572 1.00 83.06 188 TYR A CA 1
ATOM 1469 C C . TYR A 1 188 ? 28.070 12.486 -25.446 1.00 83.06 188 TYR A C 1
ATOM 1471 O O . TYR A 1 188 ? 28.420 11.552 -26.177 1.00 83.06 188 TYR A O 1
ATOM 1479 N N . SER A 1 189 ? 27.096 12.366 -24.543 1.00 81.75 189 SER A N 1
ATOM 1480 C CA . SER A 1 189 ? 26.324 11.148 -24.295 1.00 81.75 189 SER A CA 1
ATOM 1481 C C . SER A 1 189 ? 25.479 10.748 -25.497 1.00 81.75 189 SER A C 1
ATOM 1483 O O . SER A 1 189 ? 25.178 9.568 -25.635 1.00 81.75 189 SER A O 1
ATOM 1485 N N . LEU A 1 190 ? 25.104 11.697 -26.367 1.00 85.56 190 LEU A N 1
ATOM 1486 C CA . LEU A 1 190 ? 24.320 11.397 -27.562 1.00 85.56 190 LEU A CA 1
ATOM 1487 C C . LEU A 1 190 ? 25.146 11.161 -28.837 1.00 85.56 190 LEU A C 1
ATOM 1489 O O . LEU A 1 190 ? 24.726 10.414 -29.721 1.00 85.56 190 LEU A O 1
ATOM 1493 N N . PHE A 1 191 ? 26.326 11.752 -28.996 1.00 85.75 191 PHE A N 1
ATOM 1494 C CA . PHE A 1 191 ? 27.022 11.757 -30.291 1.00 85.75 191 PHE A CA 1
ATOM 1495 C C . PHE A 1 191 ? 28.500 11.371 -30.229 1.00 85.75 191 PHE A C 1
ATOM 1497 O O . PHE A 1 191 ? 29.015 10.883 -31.242 1.00 85.75 191 PHE A O 1
ATOM 1504 N N . SER A 1 192 ? 29.158 11.528 -29.078 1.00 74.69 192 SER A N 1
ATOM 1505 C CA . SER A 1 192 ? 30.621 11.410 -28.954 1.00 74.69 192 SER A CA 1
ATOM 1506 C C . SER A 1 192 ? 31.080 10.165 -28.188 1.00 74.69 192 SER A C 1
ATOM 1508 O O . SER A 1 192 ? 32.177 9.658 -28.439 1.00 74.69 192 SER A O 1
ATOM 1510 N N . ASN A 1 193 ? 30.253 9.618 -27.294 1.00 68.69 193 ASN A N 1
ATOM 1511 C CA . ASN A 1 193 ? 30.553 8.362 -26.615 1.00 68.69 193 ASN A CA 1
ATOM 1512 C C . ASN A 1 193 ? 30.384 7.178 -27.585 1.00 68.69 193 ASN A C 1
ATOM 1514 O O . ASN A 1 193 ? 29.329 6.987 -28.175 1.00 68.69 193 ASN A O 1
ATOM 1518 N N . SER A 1 194 ? 31.445 6.389 -27.779 1.00 58.00 194 SER A N 1
ATOM 1519 C CA . SER A 1 194 ? 31.458 5.234 -28.697 1.00 58.00 194 SER A CA 1
ATOM 1520 C C . SER A 1 194 ? 31.356 3.879 -27.987 1.00 58.00 194 SER A C 1
ATOM 1522 O O . SER A 1 194 ? 31.320 2.842 -28.649 1.00 58.00 194 SER A O 1
ATOM 1524 N N . LEU A 1 195 ? 31.335 3.870 -26.646 1.00 53.16 195 LEU A N 1
ATOM 1525 C CA . LEU A 1 195 ? 31.279 2.653 -25.823 1.00 53.16 195 LEU A CA 1
ATOM 1526 C C . LEU A 1 195 ? 29.850 2.273 -25.392 1.00 53.16 195 LEU A C 1
ATOM 1528 O O . LEU A 1 195 ? 29.626 1.136 -24.979 1.00 53.16 195 LEU A O 1
ATOM 1532 N N . ILE A 1 196 ? 28.896 3.198 -25.508 1.00 57.28 196 ILE A N 1
ATOM 1533 C CA . ILE A 1 196 ? 27.464 3.033 -25.226 1.00 57.28 196 ILE A CA 1
ATOM 1534 C C . ILE A 1 196 ? 26.735 3.492 -26.501 1.00 57.28 196 ILE A C 1
ATOM 1536 O O . ILE A 1 196 ? 27.151 4.492 -27.076 1.00 57.28 196 ILE A O 1
ATOM 1540 N N . ASP A 1 197 ? 25.724 2.760 -27.002 1.00 58.09 197 ASP A N 1
ATOM 1541 C CA . ASP A 1 197 ? 24.884 3.334 -28.075 1.00 58.09 197 ASP A CA 1
ATOM 1542 C C . ASP A 1 197 ? 24.048 4.441 -27.458 1.00 58.09 197 ASP A C 1
ATOM 1544 O O . ASP A 1 197 ? 23.384 4.254 -26.438 1.00 58.09 197 ASP A O 1
ATOM 1548 N N . ASN A 1 198 ? 24.053 5.579 -28.109 1.00 73.06 198 ASN A N 1
ATOM 1549 C CA . ASN A 1 198 ? 23.604 6.825 -27.530 1.00 73.06 198 ASN A CA 1
ATOM 1550 C C . ASN A 1 198 ? 22.067 6.951 -27.468 1.00 73.06 198 ASN A C 1
ATOM 1552 O O . ASN A 1 198 ? 21.532 7.698 -26.650 1.00 73.06 198 ASN A O 1
ATOM 1556 N N . SER A 1 199 ? 21.339 6.158 -28.262 1.00 78.81 199 SER A N 1
ATOM 1557 C CA . SER A 1 199 ? 19.875 6.053 -28.195 1.00 78.81 199 SER A CA 1
ATOM 1558 C C . SER A 1 199 ? 19.358 5.256 -26.992 1.00 78.81 199 SER A C 1
ATOM 1560 O O . SER A 1 199 ? 18.194 5.408 -26.629 1.00 78.81 199 SER A O 1
ATOM 1562 N N . VAL A 1 200 ? 20.196 4.445 -26.335 1.00 86.38 200 VAL A N 1
ATOM 1563 C CA . VAL A 1 200 ? 19.795 3.663 -25.148 1.00 86.38 200 VAL A CA 1
ATOM 1564 C C . VAL A 1 200 ? 19.460 4.602 -23.992 1.00 86.38 200 VAL A C 1
ATOM 1566 O O . VAL A 1 200 ? 18.454 4.418 -23.315 1.00 86.38 200 VAL A O 1
ATOM 1569 N N . VAL A 1 201 ? 20.289 5.631 -23.796 1.00 88.62 201 VAL A N 1
ATOM 1570 C CA . VAL A 1 201 ? 20.086 6.653 -22.762 1.00 88.62 201 VAL A CA 1
ATOM 1571 C C . VAL A 1 201 ? 18.815 7.449 -23.050 1.00 88.62 201 VAL A C 1
ATOM 1573 O O . VAL A 1 201 ? 18.018 7.656 -22.149 1.00 88.62 201 VAL A O 1
ATOM 1576 N N . LEU A 1 202 ? 18.570 7.819 -24.312 1.00 92.62 202 LEU A N 1
ATOM 1577 C CA . LEU A 1 202 ? 17.312 8.455 -24.725 1.00 92.62 202 LEU A CA 1
ATOM 1578 C C . LEU A 1 202 ? 16.083 7.611 -24.352 1.00 92.62 202 LEU A C 1
ATOM 1580 O O . LEU A 1 202 ? 15.093 8.144 -23.862 1.00 92.62 202 LEU A O 1
ATOM 1584 N N . CYS A 1 203 ? 16.152 6.297 -24.565 1.00 95.44 203 CYS A N 1
ATOM 1585 C CA . CYS A 1 203 ? 15.065 5.383 -24.221 1.00 95.44 203 CYS A CA 1
ATOM 1586 C C . CYS A 1 203 ? 14.884 5.221 -22.707 1.00 95.44 203 CYS A C 1
ATOM 1588 O O . CYS A 1 203 ? 13.749 5.186 -22.246 1.00 95.44 203 CYS A O 1
ATOM 1590 N N . HIS A 1 204 ? 15.980 5.133 -21.951 1.00 94.62 204 HIS A N 1
ATOM 1591 C CA . HIS A 1 204 ? 15.958 5.065 -20.488 1.00 94.62 204 HIS A CA 1
ATOM 1592 C C . HIS A 1 204 ? 15.305 6.316 -19.882 1.00 94.62 204 HIS A C 1
ATOM 1594 O O . HIS A 1 204 ? 14.347 6.190 -19.127 1.00 94.62 204 HIS A O 1
ATOM 1600 N N . GLU A 1 205 ? 15.733 7.516 -20.289 1.00 95.00 205 GLU A N 1
ATOM 1601 C CA . GLU A 1 205 ? 15.142 8.759 -19.774 1.00 95.00 205 GLU A CA 1
ATOM 1602 C C . GLU A 1 205 ? 13.662 8.888 -20.153 1.00 95.00 205 GLU A C 1
ATOM 1604 O O . GLU A 1 205 ? 12.818 9.216 -19.318 1.00 95.00 205 GLU A O 1
ATOM 1609 N N . PHE A 1 206 ? 13.300 8.528 -21.391 1.00 96.56 206 PHE A N 1
ATOM 1610 C CA . PHE A 1 206 ? 11.896 8.526 -21.796 1.00 96.56 206 PHE A CA 1
ATOM 1611 C C . PHE A 1 206 ? 11.029 7.622 -20.905 1.00 96.56 206 PHE A C 1
ATOM 1613 O O . PHE A 1 206 ? 9.888 7.978 -20.611 1.00 96.56 206 PHE A O 1
ATOM 1620 N N . LEU A 1 207 ? 11.545 6.479 -20.437 1.00 97.25 207 LEU A N 1
ATOM 1621 C CA . LEU A 1 207 ? 10.793 5.600 -19.539 1.00 97.25 207 LEU A CA 1
ATOM 1622 C C . LEU A 1 207 ? 10.438 6.287 -18.209 1.00 97.25 207 LEU A C 1
ATOM 1624 O O . LEU A 1 207 ? 9.324 6.096 -17.720 1.00 97.25 207 LEU A O 1
ATOM 1628 N N . HIS A 1 208 ? 11.293 7.165 -17.675 1.00 96.12 208 HIS A N 1
ATOM 1629 C CA . HIS A 1 208 ? 10.931 8.004 -16.525 1.00 96.12 208 HIS A CA 1
ATOM 1630 C C . HIS A 1 208 ? 9.776 8.962 -16.833 1.00 96.12 208 HIS A C 1
ATOM 1632 O O . HIS A 1 208 ? 8.938 9.221 -15.970 1.00 96.12 208 HIS A O 1
ATOM 1638 N N . SER A 1 209 ? 9.685 9.456 -18.071 1.00 93.50 209 SER A N 1
ATOM 1639 C CA . SER A 1 209 ? 8.589 10.343 -18.487 1.00 93.50 209 SER A CA 1
ATOM 1640 C C . SER A 1 209 ? 7.235 9.633 -18.510 1.00 93.50 209 SER A C 1
ATOM 1642 O O . SER A 1 209 ? 6.211 10.266 -18.277 1.00 93.50 209 SER A O 1
ATOM 1644 N N . VAL A 1 210 ? 7.235 8.311 -18.713 1.00 92.31 210 VAL A N 1
ATOM 1645 C CA . VAL A 1 210 ? 6.043 7.453 -18.596 1.00 92.31 210 VAL A CA 1
ATOM 1646 C C . VAL A 1 210 ? 5.931 6.764 -17.226 1.00 92.31 210 VAL A C 1
ATOM 1648 O O . VAL A 1 210 ? 5.100 5.877 -17.052 1.00 92.31 210 VAL A O 1
ATOM 1651 N N . GLY A 1 211 ? 6.735 7.184 -16.242 1.00 93.44 211 GLY A N 1
ATOM 1652 C CA . GLY A 1 211 ? 6.582 6.835 -14.826 1.00 93.44 211 GLY A CA 1
ATOM 1653 C C . GLY A 1 211 ? 7.494 5.732 -14.287 1.00 93.44 211 GLY A C 1
ATOM 1654 O O . GLY A 1 211 ? 7.381 5.411 -13.106 1.00 93.44 211 GLY A O 1
ATOM 1655 N N . TYR A 1 212 ? 8.386 5.154 -15.097 1.00 96.88 212 TYR A N 1
ATOM 1656 C CA . TYR A 1 212 ? 9.283 4.087 -14.638 1.00 96.88 212 TYR A CA 1
ATOM 1657 C C . TYR A 1 212 ? 10.325 4.643 -13.662 1.00 96.88 212 TYR A C 1
ATOM 1659 O O . TYR A 1 212 ? 10.944 5.665 -13.966 1.00 96.88 212 TYR A O 1
ATOM 1667 N N . PRO A 1 213 ? 10.573 3.989 -12.519 1.00 95.25 213 PRO A N 1
ATOM 1668 C CA . PRO A 1 213 ? 11.601 4.411 -11.586 1.00 95.25 213 PRO A CA 1
ATOM 1669 C C . PRO A 1 213 ? 12.980 3.851 -11.956 1.00 95.25 213 PRO A C 1
ATOM 1671 O O . PRO A 1 213 ? 13.115 2.884 -12.705 1.00 95.25 213 PRO A O 1
ATOM 1674 N N . ASP A 1 214 ? 14.019 4.432 -11.363 1.00 95.06 214 ASP A N 1
ATOM 1675 C CA . ASP A 1 214 ? 15.368 3.867 -11.389 1.00 95.06 214 ASP A CA 1
ATOM 1676 C C . ASP A 1 214 ? 15.470 2.612 -10.513 1.00 95.06 214 ASP A C 1
ATOM 1678 O O . ASP A 1 214 ? 15.045 2.610 -9.356 1.00 95.06 214 ASP A O 1
ATOM 1682 N N . LEU A 1 215 ? 16.106 1.559 -11.034 1.00 96.31 215 LEU A N 1
ATOM 1683 C CA . LEU A 1 215 ? 16.255 0.256 -10.367 1.00 96.31 215 LEU A CA 1
ATOM 1684 C C . LEU A 1 215 ? 17.705 -0.066 -9.945 1.00 96.31 215 LEU A C 1
ATOM 1686 O O . LEU A 1 215 ? 18.001 -1.185 -9.504 1.00 96.31 215 LEU A O 1
ATOM 1690 N N . TYR A 1 216 ? 18.612 0.910 -10.034 1.00 93.00 216 TYR A N 1
ATOM 1691 C CA . TYR A 1 216 ? 19.942 0.875 -9.413 1.00 93.00 216 TYR A CA 1
ATOM 1692 C C . TYR A 1 216 ? 19.984 1.722 -8.135 1.00 93.00 216 TYR A C 1
ATOM 1694 O O . TYR A 1 216 ? 19.183 2.633 -7.959 1.00 93.00 216 TYR A O 1
ATOM 1702 N N . ARG A 1 217 ? 20.945 1.431 -7.251 1.00 91.31 217 ARG A N 1
ATOM 1703 C CA . ARG A 1 217 ? 21.180 2.197 -6.017 1.00 91.31 217 ARG A CA 1
ATOM 1704 C C . ARG A 1 217 ? 22.214 3.292 -6.263 1.00 91.31 217 ARG A C 1
ATOM 1706 O O . ARG A 1 217 ? 23.218 3.038 -6.931 1.00 91.31 217 ARG A O 1
ATOM 1713 N N . ILE A 1 218 ? 22.010 4.465 -5.669 1.00 83.75 218 ILE A N 1
ATOM 1714 C CA . ILE A 1 218 ? 23.031 5.531 -5.587 1.00 83.75 218 ILE A CA 1
ATOM 1715 C C . ILE A 1 218 ? 23.548 5.770 -4.168 1.00 83.75 218 ILE A C 1
ATOM 1717 O O . ILE A 1 218 ? 24.414 6.620 -3.953 1.00 83.75 218 ILE A O 1
ATOM 1721 N N . ASP A 1 219 ? 23.013 5.032 -3.200 1.00 79.44 219 ASP A N 1
ATOM 1722 C CA . ASP A 1 219 ? 23.430 5.112 -1.811 1.00 79.44 219 ASP A CA 1
ATOM 1723 C C . ASP A 1 219 ? 24.712 4.298 -1.539 1.00 79.44 219 ASP A C 1
ATOM 1725 O O . ASP A 1 219 ? 25.381 3.785 -2.438 1.00 79.44 219 ASP A O 1
ATOM 1729 N N . SER A 1 220 ? 25.105 4.219 -0.266 1.00 80.44 220 SER A N 1
ATOM 1730 C CA . SER A 1 220 ? 26.336 3.529 0.145 1.00 80.44 220 SER A CA 1
ATOM 1731 C C . SER A 1 220 ? 26.253 1.993 0.155 1.00 80.44 220 SER A C 1
ATOM 1733 O O . SER A 1 220 ? 27.271 1.343 0.417 1.00 80.44 220 SER A O 1
ATOM 1735 N N . ARG A 1 221 ? 25.081 1.392 -0.105 1.00 85.38 221 ARG A N 1
ATOM 1736 C CA . ARG A 1 221 ? 24.892 -0.065 -0.120 1.00 85.38 221 ARG A CA 1
ATOM 1737 C C . ARG A 1 221 ? 25.576 -0.660 -1.349 1.00 85.38 221 ARG A C 1
ATOM 1739 O O . ARG A 1 221 ? 25.227 -0.379 -2.491 1.00 85.38 221 ARG A O 1
ATOM 1746 N N . GLU A 1 222 ? 26.538 -1.543 -1.110 1.00 86.19 222 GLU A N 1
ATOM 1747 C CA . GLU A 1 222 ? 27.165 -2.335 -2.171 1.00 86.19 222 GLU A CA 1
ATOM 1748 C C . GLU A 1 222 ? 26.192 -3.371 -2.764 1.00 86.19 222 GLU A C 1
ATOM 1750 O O . GLU A 1 222 ? 25.254 -3.797 -2.096 1.00 86.19 222 GLU A O 1
ATOM 1755 N N . GLY A 1 223 ? 26.488 -3.844 -3.979 1.00 90.06 223 GLY A N 1
ATOM 1756 C CA . GLY A 1 223 ? 25.729 -4.890 -4.673 1.00 90.06 223 GLY A CA 1
ATOM 1757 C C . GLY A 1 223 ? 24.762 -4.348 -5.724 1.00 90.06 223 GLY A C 1
ATOM 1758 O O . GLY A 1 223 ? 24.657 -3.143 -5.936 1.00 90.06 223 GLY A O 1
ATOM 1759 N N . VAL A 1 224 ? 24.112 -5.253 -6.454 1.00 92.69 224 VAL A N 1
ATOM 1760 C CA . VAL A 1 224 ? 23.302 -4.914 -7.633 1.00 92.69 224 VAL A CA 1
ATOM 1761 C C . VAL A 1 224 ? 21.919 -5.558 -7.502 1.00 92.69 224 VAL A C 1
ATOM 1763 O O . VAL A 1 224 ? 21.800 -6.745 -7.789 1.00 92.69 224 VAL A O 1
ATOM 1766 N N . PRO A 1 225 ? 20.856 -4.837 -7.105 1.00 95.44 225 PRO A N 1
ATOM 1767 C CA . PRO A 1 225 ? 19.548 -5.449 -6.838 1.00 95.44 225 PRO A CA 1
ATOM 1768 C C . PRO A 1 225 ? 18.845 -5.994 -8.090 1.00 95.44 225 PRO A C 1
ATOM 1770 O O . PRO A 1 225 ? 18.226 -7.051 -8.015 1.00 95.44 225 PRO A O 1
ATOM 1773 N N . VAL A 1 226 ? 18.996 -5.367 -9.260 1.00 97.69 226 VAL A N 1
ATOM 1774 C CA . VAL A 1 226 ? 18.364 -5.836 -10.516 1.00 97.69 226 VAL A CA 1
ATOM 1775 C C . VAL A 1 226 ? 19.399 -6.147 -11.597 1.00 97.69 226 VAL A C 1
ATOM 1777 O O . VAL A 1 226 ? 19.441 -7.255 -12.135 1.00 97.69 226 VAL A O 1
ATOM 1780 N N . GLY A 1 227 ? 20.304 -5.206 -11.866 1.00 95.50 227 GLY A N 1
ATOM 1781 C CA . GLY A 1 227 ? 21.408 -5.400 -12.806 1.00 95.50 227 GLY A CA 1
ATOM 1782 C C . GLY A 1 227 ? 20.953 -5.482 -14.259 1.00 95.50 227 GLY A C 1
ATOM 1783 O O . GLY A 1 227 ? 19.981 -4.852 -14.652 1.00 95.50 227 GLY A O 1
ATOM 1784 N N . MET A 1 228 ? 21.655 -6.269 -15.076 1.00 95.75 228 MET A N 1
ATOM 1785 C CA . MET A 1 228 ? 21.440 -6.309 -16.530 1.00 95.75 228 MET A CA 1
ATOM 1786 C C . MET A 1 228 ? 20.069 -6.841 -16.977 1.00 95.75 228 MET A C 1
ATOM 1788 O O . MET A 1 228 ? 19.818 -6.848 -18.180 1.00 95.75 228 MET A O 1
ATOM 1792 N N . TRP A 1 229 ? 19.213 -7.301 -16.060 1.00 97.75 229 TRP A N 1
ATOM 1793 C CA . TRP A 1 229 ? 17.854 -7.747 -16.371 1.00 97.75 229 TRP A CA 1
ATOM 1794 C C . TRP A 1 229 ? 16.917 -6.615 -16.809 1.00 97.75 229 TRP A C 1
ATOM 1796 O O . TRP A 1 229 ? 15.956 -6.900 -17.517 1.00 97.75 229 TRP A O 1
ATOM 1806 N N . ASP A 1 230 ? 17.213 -5.365 -16.438 1.00 97.69 230 ASP A N 1
ATOM 1807 C CA . ASP A 1 230 ? 16.372 -4.202 -16.735 1.00 97.69 230 ASP A CA 1
ATOM 1808 C C . ASP A 1 230 ? 17.201 -3.020 -17.263 1.00 97.69 230 ASP A C 1
ATOM 1810 O O . ASP A 1 230 ? 18.297 -2.739 -16.767 1.00 97.69 230 ASP A O 1
ATOM 1814 N N . ILE A 1 231 ? 16.657 -2.301 -18.247 1.00 95.56 231 ILE A N 1
ATOM 1815 C CA . ILE A 1 231 ? 17.229 -1.050 -18.760 1.00 95.56 231 ILE A CA 1
ATOM 1816 C C . ILE A 1 231 ? 17.237 0.068 -17.703 1.00 95.56 231 ILE A C 1
ATOM 1818 O O . ILE A 1 231 ? 18.138 0.905 -17.722 1.00 95.56 231 ILE A O 1
ATOM 1822 N N . MET A 1 232 ? 16.280 0.064 -16.770 1.00 96.31 232 MET A N 1
ATOM 1823 C CA . MET A 1 232 ? 16.165 1.013 -15.657 1.00 96.31 232 MET A CA 1
ATOM 1824 C C . MET A 1 232 ? 17.177 0.738 -14.540 1.00 96.31 232 MET A C 1
ATOM 1826 O O . MET A 1 232 ? 17.348 1.545 -13.634 1.00 96.31 232 MET A O 1
ATOM 1830 N N . ALA A 1 233 ? 17.872 -0.401 -14.589 1.00 95.06 233 ALA A N 1
ATOM 1831 C CA . ALA A 1 233 ? 18.958 -0.723 -13.670 1.00 95.06 233 ALA A CA 1
ATOM 1832 C C . ALA A 1 233 ? 20.333 -0.537 -14.319 1.00 95.06 233 ALA A C 1
ATOM 1834 O O . ALA A 1 233 ? 21.243 0.007 -13.696 1.00 95.06 233 ALA A O 1
ATOM 1835 N N . VAL A 1 234 ? 20.515 -1.013 -15.557 1.00 91.38 234 VAL A N 1
ATOM 1836 C CA . VAL A 1 234 ? 21.767 -0.842 -16.304 1.00 91.38 234 VAL A CA 1
ATOM 1837 C C . VAL A 1 234 ? 21.483 -0.669 -17.792 1.00 91.38 234 VAL A C 1
ATOM 1839 O O . VAL A 1 234 ? 20.918 -1.550 -18.441 1.00 91.38 234 VAL A O 1
ATOM 1842 N N . THR A 1 235 ? 21.978 0.417 -18.377 1.00 87.69 235 THR A N 1
ATOM 1843 C CA . THR A 1 235 ? 21.886 0.652 -19.821 1.00 87.69 235 THR A CA 1
ATOM 1844 C C . THR A 1 235 ? 22.896 -0.198 -20.601 1.00 87.69 235 THR A C 1
ATOM 1846 O O . THR A 1 235 ? 24.046 -0.396 -20.197 1.00 87.69 235 THR A O 1
ATOM 1849 N N . SER A 1 236 ? 22.483 -0.724 -21.758 1.00 86.50 236 SER A N 1
ATOM 1850 C CA . SER A 1 236 ? 23.353 -1.488 -22.655 1.00 86.50 236 SER A CA 1
ATOM 1851 C C . SER A 1 236 ? 23.106 -1.156 -24.117 1.00 86.50 236 SER A C 1
ATOM 1853 O O . SER A 1 236 ? 21.959 -1.059 -24.538 1.00 86.50 236 SER A O 1
ATOM 1855 N N . TYR A 1 237 ? 24.177 -1.139 -24.924 1.00 83.25 237 TYR A N 1
ATOM 1856 C CA . TYR A 1 237 ? 24.095 -1.071 -26.391 1.00 83.25 237 TYR A CA 1
ATOM 1857 C C . TYR A 1 237 ? 23.060 -2.052 -26.951 1.00 83.25 237 TYR A C 1
ATOM 1859 O O . TYR A 1 237 ? 22.407 -1.757 -27.934 1.00 83.25 237 TYR A O 1
ATOM 1867 N N . TYR A 1 238 ? 22.903 -3.235 -26.365 1.00 87.81 238 TYR A N 1
ATOM 1868 C CA . TYR A 1 238 ? 22.028 -4.257 -26.933 1.00 87.81 238 TYR A CA 1
ATOM 1869 C C . TYR A 1 238 ? 20.544 -4.091 -26.599 1.00 87.81 238 TYR A C 1
ATOM 1871 O O . TYR A 1 238 ? 19.770 -4.872 -27.130 1.00 87.81 238 TYR A O 1
ATOM 1879 N N . MET A 1 239 ? 20.162 -3.077 -25.812 1.00 90.25 239 MET A N 1
ATOM 1880 C CA . MET A 1 239 ? 18.804 -2.835 -25.312 1.00 90.25 239 MET A CA 1
ATOM 1881 C C . MET A 1 239 ? 18.246 -4.012 -24.500 1.00 90.25 239 MET A C 1
ATOM 1883 O O . MET A 1 239 ? 18.394 -5.182 -24.848 1.00 90.25 239 MET A O 1
ATOM 1887 N N . GLN A 1 240 ? 17.576 -3.711 -23.397 1.00 93.38 240 GLN A N 1
ATOM 1888 C CA . GLN A 1 240 ? 16.891 -4.715 -22.587 1.00 93.38 240 GLN A CA 1
ATOM 1889 C C . GLN A 1 240 ? 15.418 -4.358 -22.499 1.00 93.38 240 GLN A C 1
ATOM 1891 O O . GLN A 1 240 ? 15.076 -3.176 -22.535 1.00 93.38 240 GLN A O 1
ATOM 1896 N N . TYR A 1 241 ? 14.533 -5.346 -22.393 1.00 96.62 241 TYR A N 1
ATOM 1897 C CA . TYR A 1 241 ? 13.171 -5.026 -21.954 1.00 96.62 241 TYR A CA 1
ATOM 1898 C C . TYR A 1 241 ? 13.217 -4.611 -20.480 1.00 96.62 241 TYR A C 1
ATOM 1900 O O . TYR A 1 241 ? 13.934 -5.274 -19.719 1.00 96.62 241 TYR A O 1
ATOM 1908 N N . PRO A 1 242 ? 12.408 -3.623 -20.058 1.00 97.88 242 PRO A N 1
ATOM 1909 C CA . PRO A 1 242 ? 12.072 -3.480 -18.651 1.00 97.88 242 PRO A CA 1
ATOM 1910 C C . PRO A 1 242 ? 11.461 -4.784 -18.125 1.00 97.88 242 PRO A C 1
ATOM 1912 O O . PRO A 1 242 ? 10.867 -5.551 -18.901 1.00 97.88 242 PRO A O 1
ATOM 1915 N N . LEU A 1 243 ? 11.603 -5.042 -16.830 1.00 98.25 243 LEU A N 1
ATOM 1916 C CA . LEU A 1 243 ? 11.000 -6.187 -16.163 1.00 98.25 243 LEU A CA 1
ATOM 1917 C C . LEU A 1 243 ? 9.496 -6.200 -16.433 1.00 98.25 243 LEU A C 1
ATOM 1919 O O . LEU A 1 243 ? 8.829 -5.161 -16.522 1.00 98.25 243 LEU A O 1
ATOM 1923 N N . ALA A 1 244 ? 8.943 -7.399 -16.584 1.00 98.06 244 ALA A N 1
ATOM 1924 C CA . ALA A 1 244 ? 7.546 -7.558 -16.962 1.00 98.06 244 ALA A CA 1
ATOM 1925 C C . ALA A 1 244 ? 6.597 -6.908 -15.938 1.00 98.06 244 ALA A C 1
ATOM 1927 O O . ALA A 1 244 ? 5.557 -6.372 -16.315 1.00 98.06 244 ALA A O 1
ATOM 1928 N N . TYR A 1 245 ? 6.969 -6.902 -14.655 1.00 98.19 245 TYR A N 1
ATOM 1929 C CA . TYR A 1 245 ? 6.169 -6.263 -13.608 1.00 98.19 245 TYR A CA 1
ATOM 1930 C C . TYR A 1 245 ? 5.982 -4.760 -13.840 1.00 98.19 245 TYR A C 1
ATOM 1932 O O . TYR A 1 245 ? 4.844 -4.305 -13.819 1.00 98.19 245 TYR A O 1
ATOM 1940 N N . GLU A 1 246 ? 7.044 -4.017 -14.158 1.00 97.62 246 GLU A N 1
ATOM 1941 C CA . GLU A 1 246 ? 6.964 -2.577 -14.442 1.00 97.62 246 GLU A CA 1
ATOM 1942 C C . GLU A 1 246 ? 6.048 -2.299 -15.642 1.00 97.62 246 GLU A C 1
ATOM 1944 O O . GLU A 1 246 ? 5.183 -1.426 -15.616 1.00 97.62 246 GLU A O 1
ATOM 1949 N N . ARG A 1 247 ? 6.149 -3.131 -16.685 1.00 97.38 247 ARG A N 1
ATOM 1950 C CA . ARG A 1 247 ? 5.290 -3.049 -17.881 1.00 97.38 247 ARG A CA 1
ATOM 1951 C C . ARG A 1 247 ? 3.824 -3.395 -17.612 1.00 97.38 247 ARG A C 1
ATOM 1953 O O . ARG A 1 247 ? 2.943 -2.928 -18.326 1.00 97.38 247 ARG A O 1
ATOM 1960 N N . TYR A 1 248 ? 3.548 -4.225 -16.612 1.00 96.62 248 TYR A N 1
ATOM 1961 C CA . TYR A 1 248 ? 2.193 -4.496 -16.131 1.00 96.62 248 TYR A CA 1
ATOM 1962 C C . TYR A 1 248 ? 1.667 -3.343 -15.259 1.00 96.62 248 TYR A C 1
ATOM 1964 O O . TYR A 1 248 ? 0.540 -2.877 -15.438 1.00 96.62 248 TYR A O 1
ATOM 1972 N N . LYS A 1 249 ? 2.488 -2.886 -14.310 1.00 96.25 249 LYS A N 1
ATOM 1973 C CA . LYS A 1 249 ? 2.099 -1.970 -13.239 1.00 96.25 249 LYS A CA 1
ATOM 1974 C C . LYS A 1 249 ? 1.983 -0.521 -13.703 1.00 96.25 249 LYS A C 1
ATOM 1976 O O . LYS A 1 249 ? 1.039 0.144 -13.285 1.00 96.25 249 LYS A O 1
ATOM 1981 N N . ILE A 1 250 ? 2.929 -0.054 -14.515 1.00 95.38 250 ILE A N 1
ATOM 1982 C CA . ILE A 1 250 ? 3.072 1.360 -14.879 1.00 95.38 250 ILE A CA 1
ATOM 1983 C C . ILE A 1 250 ? 2.388 1.644 -16.208 1.00 95.38 250 ILE A C 1
ATOM 1985 O O . ILE A 1 250 ? 1.491 2.473 -16.281 1.00 95.38 250 ILE A O 1
ATOM 1989 N N . SER A 1 251 ? 2.784 0.926 -17.257 1.00 94.38 251 SER A N 1
ATOM 1990 C CA . SER A 1 251 ? 2.319 1.203 -18.619 1.00 94.38 251 SER A CA 1
ATOM 1991 C C . SER A 1 251 ? 1.126 0.359 -19.062 1.00 94.38 251 SER A C 1
ATOM 1993 O O . SER A 1 251 ? 0.568 0.589 -20.133 1.00 94.38 251 SER A O 1
ATOM 1995 N N . HIS A 1 252 ? 0.734 -0.635 -18.259 1.00 93.75 252 HIS A N 1
ATOM 1996 C CA . HIS A 1 252 ? -0.374 -1.550 -18.554 1.00 93.75 252 HIS A CA 1
ATOM 1997 C C . HIS A 1 252 ? -0.249 -2.258 -19.916 1.00 93.75 252 HIS A C 1
ATOM 1999 O O . HIS A 1 252 ? -1.234 -2.678 -20.529 1.00 93.75 252 HIS A O 1
ATOM 2005 N N . TRP A 1 253 ? 0.980 -2.430 -20.411 1.00 93.81 253 TRP A N 1
ATOM 2006 C CA . TRP A 1 253 ? 1.226 -3.141 -21.663 1.00 93.81 253 TRP A CA 1
ATOM 2007 C C . TRP A 1 253 ? 1.049 -4.651 -21.507 1.00 93.81 253 TRP A C 1
ATOM 2009 O O . TRP A 1 253 ? 0.768 -5.344 -22.491 1.00 93.81 253 TRP A O 1
ATOM 2019 N N . LEU A 1 254 ? 1.177 -5.158 -20.277 1.00 93.56 254 LEU A N 1
ATOM 2020 C CA . LEU A 1 254 ? 0.988 -6.564 -19.937 1.00 93.56 254 LEU A CA 1
ATOM 2021 C C . LEU A 1 254 ? -0.184 -6.779 -18.993 1.00 93.56 254 LEU A C 1
ATOM 2023 O O . LEU A 1 254 ? -0.514 -5.904 -18.205 1.00 93.56 254 LEU A O 1
ATOM 2027 N N . ASP A 1 255 ? -0.709 -8.000 -19.023 1.00 91.88 255 ASP A N 1
ATOM 2028 C CA . ASP A 1 255 ? -1.525 -8.569 -17.957 1.00 91.88 255 ASP A CA 1
ATOM 2029 C C . ASP A 1 255 ? -0.667 -9.471 -17.059 1.00 91.88 255 ASP A C 1
ATOM 2031 O O . ASP A 1 255 ? 0.385 -9.970 -17.480 1.00 91.88 255 ASP A O 1
ATOM 2035 N N . ALA A 1 256 ? -1.145 -9.707 -15.838 1.00 94.06 256 ALA A N 1
ATOM 2036 C CA . ALA A 1 256 ? -0.530 -10.611 -14.877 1.00 94.06 256 ALA A CA 1
ATOM 2037 C C . ALA A 1 256 ? -1.591 -11.475 -14.187 1.00 94.06 256 ALA A C 1
ATOM 2039 O O . ALA A 1 256 ? -2.660 -10.988 -13.816 1.00 94.06 256 ALA A O 1
ATOM 2040 N N . GLU A 1 257 ? -1.277 -12.749 -13.964 1.00 94.62 257 GLU A N 1
ATOM 2041 C CA . GLU A 1 257 ? -2.110 -13.653 -13.167 1.00 94.62 257 GLU A CA 1
ATOM 2042 C C . GLU A 1 257 ? -1.496 -13.850 -11.774 1.00 94.62 257 GLU A C 1
ATOM 2044 O O . GLU A 1 257 ? -0.285 -14.040 -11.629 1.00 94.62 257 GLU A O 1
ATOM 2049 N N . ASN A 1 258 ? -2.341 -13.807 -10.737 1.00 96.00 258 ASN A N 1
ATOM 2050 C CA . ASN A 1 258 ? -1.920 -14.102 -9.370 1.00 96.00 258 ASN A CA 1
ATOM 2051 C C . ASN A 1 258 ? -1.925 -15.617 -9.132 1.00 96.00 258 ASN A C 1
ATOM 2053 O O . ASN A 1 258 ? -2.969 -16.259 -9.242 1.00 96.00 258 ASN A O 1
ATOM 2057 N N . ILE A 1 259 ? -0.790 -16.160 -8.705 1.00 97.19 259 ILE A N 1
ATOM 2058 C CA . ILE A 1 259 ? -0.644 -17.548 -8.279 1.00 97.19 259 ILE A CA 1
ATOM 2059 C C . ILE A 1 259 ? -0.621 -17.595 -6.750 1.00 97.19 259 ILE A C 1
ATOM 2061 O O . ILE A 1 259 ? 0.193 -16.939 -6.103 1.00 97.19 259 ILE A O 1
ATOM 2065 N N . THR A 1 260 ? -1.514 -18.399 -6.177 1.00 93.94 260 THR A N 1
ATOM 2066 C CA . THR A 1 260 ? -1.651 -18.589 -4.717 1.00 93.94 260 THR A CA 1
ATOM 2067 C C . THR A 1 260 ? -1.800 -20.061 -4.325 1.00 93.94 260 THR A C 1
ATOM 2069 O O . THR A 1 260 ? -2.080 -20.373 -3.171 1.00 93.94 260 THR A O 1
ATOM 2072 N N . GLN A 1 261 ? -1.675 -20.974 -5.292 1.00 93.94 261 GLN A N 1
ATOM 2073 C CA . GLN A 1 261 ? -1.916 -22.402 -5.112 1.00 93.94 261 GLN A CA 1
ATOM 2074 C C . GLN A 1 261 ? -0.855 -23.226 -5.830 1.00 93.94 261 GLN A C 1
ATOM 2076 O O . GLN A 1 261 ? -0.332 -22.827 -6.878 1.00 93.94 261 GLN A O 1
ATOM 2081 N N . ASP A 1 262 ? -0.592 -24.407 -5.281 1.00 98.00 262 ASP A N 1
ATOM 2082 C CA . ASP A 1 262 ? 0.279 -25.401 -5.890 1.00 98.00 262 ASP A CA 1
ATOM 2083 C C . ASP A 1 262 ? -0.168 -25.728 -7.317 1.00 98.00 262 ASP A C 1
ATOM 2085 O O . ASP A 1 262 ? -1.352 -25.942 -7.590 1.00 98.00 262 ASP A O 1
ATOM 2089 N N . GLY A 1 263 ? 0.784 -25.816 -8.241 1.00 98.19 263 GLY A N 1
ATOM 2090 C CA . GLY A 1 263 ? 0.455 -26.101 -9.631 1.00 98.19 263 GLY A CA 1
ATOM 2091 C C . GLY A 1 263 ? 1.652 -26.121 -10.565 1.00 98.19 263 GLY A C 1
ATOM 2092 O O . GLY A 1 263 ? 2.777 -25.808 -10.179 1.00 98.19 263 GLY A O 1
ATOM 2093 N N . TYR A 1 264 ? 1.380 -26.500 -11.813 1.00 98.31 264 TYR A N 1
ATOM 2094 C CA . TYR A 1 264 ? 2.313 -26.364 -12.927 1.00 98.31 264 TYR A CA 1
ATOM 2095 C C . TYR A 1 264 ? 1.875 -25.192 -13.799 1.00 98.31 264 TYR A C 1
ATOM 2097 O O . TYR A 1 264 ? 0.721 -25.138 -14.224 1.00 98.31 264 TYR A O 1
ATOM 2105 N N . TYR A 1 265 ? 2.811 -24.291 -14.076 1.00 98.19 265 TYR A N 1
ATOM 2106 C CA . TYR A 1 265 ? 2.579 -23.038 -14.787 1.00 98.19 265 TYR A CA 1
ATOM 2107 C C . TYR A 1 265 ? 3.544 -22.908 -15.964 1.00 98.19 265 TYR A C 1
ATOM 2109 O O . TYR A 1 265 ? 4.626 -23.504 -15.960 1.00 98.19 265 TYR A O 1
ATOM 2117 N N . THR A 1 266 ? 3.148 -22.135 -16.975 1.00 97.81 266 THR A N 1
ATOM 2118 C CA . THR A 1 266 ? 3.911 -21.943 -18.216 1.00 97.81 266 THR A CA 1
ATOM 2119 C C . THR A 1 266 ? 4.028 -20.468 -18.568 1.00 97.81 266 THR A C 1
ATOM 2121 O O . THR A 1 266 ? 3.031 -19.748 -18.546 1.00 97.81 266 THR A O 1
ATOM 2124 N N . LEU A 1 267 ? 5.232 -20.040 -18.935 1.00 98.25 267 LEU A N 1
ATOM 2125 C CA . LEU A 1 267 ? 5.553 -18.691 -19.375 1.00 98.25 267 LEU A CA 1
ATOM 2126 C C . LEU A 1 267 ? 6.050 -18.700 -20.821 1.00 98.25 267 LEU A C 1
ATOM 2128 O O . LEU A 1 267 ? 6.967 -19.443 -21.183 1.00 98.25 267 LEU A O 1
ATOM 2132 N N . SER A 1 268 ? 5.480 -17.810 -21.622 1.00 97.19 268 SER A N 1
ATOM 2133 C CA . SER A 1 268 ? 6.049 -17.360 -22.886 1.00 97.19 268 SER A CA 1
ATOM 2134 C C . SER A 1 268 ? 7.160 -16.336 -22.608 1.00 97.19 268 SER A C 1
ATOM 2136 O O . SER A 1 268 ? 7.121 -15.642 -21.587 1.00 97.19 268 SER A O 1
ATOM 2138 N N . PRO A 1 269 ? 8.174 -16.220 -23.483 1.00 95.88 269 PRO A N 1
ATOM 2139 C CA . PRO A 1 269 ? 9.287 -15.307 -23.259 1.00 95.88 269 PRO A CA 1
ATOM 2140 C C . PRO A 1 269 ? 8.812 -13.854 -23.274 1.00 95.88 269 PRO A C 1
ATOM 2142 O O . PRO A 1 269 ? 7.850 -13.520 -23.965 1.00 95.88 269 PRO A O 1
ATOM 2145 N N . ALA A 1 270 ? 9.533 -12.968 -22.587 1.00 93.25 270 ALA A N 1
ATOM 2146 C CA . ALA A 1 270 ? 9.215 -11.539 -22.519 1.00 93.25 270 ALA A CA 1
ATOM 2147 C C . ALA A 1 270 ? 9.164 -10.834 -23.891 1.00 93.25 270 ALA A C 1
ATOM 2149 O O . ALA A 1 270 ? 8.573 -9.765 -24.001 1.00 93.25 270 ALA A O 1
ATOM 2150 N N . SER A 1 271 ? 9.731 -11.412 -24.952 1.00 92.56 271 SER A N 1
ATOM 2151 C CA . SER A 1 271 ? 9.612 -10.906 -26.328 1.00 92.56 271 SER A CA 1
ATOM 2152 C C . SER A 1 271 ? 8.362 -11.400 -27.074 1.00 92.56 271 SER A C 1
ATOM 2154 O O . SER A 1 271 ? 8.046 -10.898 -28.151 1.00 92.56 271 SER A O 1
ATOM 2156 N N . SER A 1 272 ? 7.629 -12.375 -26.528 1.00 93.81 272 SER A N 1
ATOM 2157 C CA . SER A 1 272 ? 6.390 -12.876 -27.127 1.00 93.81 272 SER A CA 1
ATOM 2158 C C . SER A 1 272 ? 5.281 -11.828 -27.046 1.00 93.81 272 SER A C 1
ATOM 2160 O O . SER A 1 272 ? 5.059 -11.215 -26.000 1.00 93.81 272 SER A O 1
ATOM 2162 N N . ARG A 1 273 ? 4.542 -11.655 -28.147 1.00 90.69 273 ARG A N 1
ATOM 2163 C CA . ARG A 1 273 ? 3.380 -10.750 -28.206 1.00 90.69 273 ARG A CA 1
ATOM 2164 C C . ARG A 1 273 ? 2.138 -11.342 -27.538 1.00 90.69 273 ARG A C 1
ATOM 2166 O O . ARG A 1 273 ? 1.304 -10.584 -27.058 1.00 90.69 273 ARG A O 1
ATOM 2173 N N . ASP A 1 274 ? 2.085 -12.668 -27.427 1.00 89.56 274 ASP A N 1
ATOM 2174 C CA . ASP A 1 274 ? 0.978 -13.427 -26.847 1.00 89.56 274 ASP A CA 1
ATOM 2175 C C . ASP A 1 274 ? 1.467 -14.374 -25.737 1.00 89.56 274 ASP A C 1
ATOM 2177 O O . ASP A 1 274 ? 2.665 -14.651 -25.616 1.00 89.56 274 ASP A O 1
ATOM 2181 N N . GLY A 1 275 ? 0.521 -14.904 -24.959 1.00 91.56 275 GLY A N 1
ATOM 2182 C CA . GLY A 1 275 ? 0.779 -15.848 -23.871 1.00 91.56 275 GLY A CA 1
ATOM 2183 C C . GLY A 1 275 ? 1.103 -15.180 -22.532 1.00 91.56 275 GLY A C 1
ATOM 2184 O O . GLY A 1 275 ? 1.189 -13.955 -22.417 1.00 91.56 275 GLY A O 1
ATOM 2185 N N . ASN A 1 276 ? 1.259 -16.004 -21.496 1.00 94.94 276 ASN A N 1
ATOM 2186 C CA . ASN A 1 276 ? 1.543 -15.532 -20.142 1.00 94.94 276 ASN A CA 1
ATOM 2187 C C . ASN A 1 276 ? 3.019 -15.152 -20.040 1.00 94.94 276 ASN A C 1
ATOM 2189 O O . ASN A 1 276 ? 3.882 -15.999 -20.239 1.00 94.94 276 ASN A O 1
ATOM 2193 N N . ARG A 1 277 ? 3.323 -13.889 -19.732 1.00 96.12 277 ARG A N 1
ATOM 2194 C CA . ARG A 1 277 ? 4.716 -13.391 -19.641 1.00 96.12 277 ARG A CA 1
ATOM 2195 C C . ARG A 1 277 ? 5.104 -12.992 -18.221 1.00 96.12 277 ARG A C 1
ATOM 2197 O O . ARG A 1 277 ? 6.269 -12.713 -17.964 1.00 96.12 277 ARG A O 1
ATOM 2204 N N . LEU A 1 278 ? 4.125 -12.965 -17.321 1.00 98.31 278 LEU A N 1
ATOM 2205 C CA . LEU A 1 278 ? 4.275 -12.560 -15.936 1.00 98.31 278 LEU A CA 1
ATOM 2206 C C . LEU A 1 278 ? 3.282 -13.327 -15.066 1.00 98.31 278 LEU A C 1
ATOM 2208 O O . LEU A 1 278 ? 2.081 -13.335 -15.344 1.00 98.31 278 LEU A O 1
ATOM 2212 N N . TYR A 1 279 ? 3.786 -13.899 -13.980 1.00 98.69 279 TYR A N 1
ATOM 2213 C CA . TYR A 1 279 ? 2.968 -14.358 -12.864 1.00 98.69 279 TYR A CA 1
ATOM 2214 C C . TYR A 1 279 ? 3.374 -13.642 -11.581 1.00 98.69 279 TYR A C 1
ATOM 2216 O O . TYR A 1 279 ? 4.560 -13.396 -11.363 1.00 98.69 279 TYR A O 1
ATOM 2224 N N . LEU A 1 280 ? 2.394 -13.349 -10.724 1.00 98.75 280 LEU A N 1
ATOM 2225 C CA . LEU A 1 280 ? 2.603 -12.776 -9.393 1.00 98.75 280 LEU A CA 1
ATOM 2226 C C . LEU A 1 280 ? 2.279 -13.830 -8.334 1.00 98.75 280 LEU A C 1
ATOM 2228 O O . LEU A 1 280 ? 1.123 -14.203 -8.151 1.00 98.75 280 LEU A O 1
ATOM 2232 N N . LEU A 1 281 ? 3.287 -14.324 -7.631 1.00 98.62 281 LEU A N 1
ATOM 2233 C CA . LEU A 1 281 ? 3.147 -15.303 -6.565 1.00 98.62 281 LEU A CA 1
ATOM 2234 C C . LEU A 1 281 ? 2.932 -14.578 -5.241 1.00 98.62 281 LEU A C 1
ATOM 2236 O O . LEU A 1 281 ? 3.777 -13.791 -4.809 1.00 98.62 281 LEU A O 1
ATOM 2240 N N . LYS A 1 282 ? 1.795 -14.852 -4.602 1.00 95.31 282 LYS A N 1
ATOM 2241 C CA . LYS A 1 282 ? 1.363 -14.176 -3.375 1.00 95.31 282 LYS A CA 1
ATOM 2242 C C . LYS A 1 282 ? 1.098 -15.183 -2.271 1.00 95.31 282 LYS A C 1
ATOM 2244 O O . LYS A 1 282 ? 0.566 -16.261 -2.531 1.00 95.31 282 LYS A O 1
ATOM 2249 N N . THR A 1 283 ? 1.414 -14.802 -1.039 1.00 92.12 283 THR A N 1
ATOM 2250 C CA . THR A 1 283 ? 1.045 -15.569 0.155 1.00 92.12 283 THR A CA 1
ATOM 2251 C C . THR A 1 283 ? 0.350 -14.650 1.158 1.00 92.12 283 THR A C 1
ATOM 2253 O O . THR A 1 283 ? 0.491 -13.432 1.060 1.00 92.12 283 THR A O 1
ATOM 2256 N N . PRO A 1 284 ? -0.390 -15.193 2.140 1.00 85.62 284 PRO A N 1
ATOM 2257 C CA . PRO A 1 284 ? -1.021 -14.387 3.187 1.00 85.62 284 PRO A CA 1
ATOM 2258 C C . PRO A 1 284 ? -0.037 -13.684 4.137 1.00 85.62 284 PRO A C 1
ATOM 2260 O O . PRO A 1 284 ? -0.481 -13.030 5.076 1.00 85.62 284 PRO A O 1
ATOM 2263 N N . LEU A 1 285 ? 1.274 -13.876 3.960 1.00 87.69 285 LEU A N 1
ATOM 2264 C CA . LEU A 1 285 ? 2.300 -13.364 4.866 1.00 87.69 285 LEU A CA 1
ATOM 2265 C C . LEU A 1 285 ? 2.664 -11.899 4.604 1.00 87.69 285 LEU A C 1
ATOM 2267 O O . LEU A 1 285 ? 3.231 -11.263 5.487 1.00 87.69 285 LEU A O 1
ATOM 2271 N N . SER A 1 286 ? 2.327 -11.359 3.430 1.00 86.19 286 SER A N 1
ATOM 2272 C CA . SER A 1 286 ? 2.494 -9.940 3.120 1.00 86.19 286 SER A CA 1
ATOM 2273 C C . SER A 1 286 ? 1.438 -9.461 2.123 1.00 86.19 286 SER A C 1
ATOM 2275 O O . SER A 1 286 ? 1.103 -10.166 1.170 1.00 86.19 286 SER A O 1
ATOM 2277 N N . ASP A 1 287 ? 0.920 -8.251 2.343 1.00 81.81 287 ASP A N 1
ATOM 2278 C CA . ASP A 1 287 ? 0.037 -7.561 1.393 1.00 81.81 287 ASP A CA 1
ATOM 2279 C C . ASP A 1 287 ? 0.791 -6.580 0.491 1.00 81.81 287 ASP A C 1
ATOM 2281 O O . ASP A 1 287 ? 0.292 -6.226 -0.579 1.00 81.81 287 ASP A O 1
ATOM 2285 N N . THR A 1 288 ? 1.965 -6.128 0.933 1.00 84.62 288 THR A N 1
ATOM 2286 C CA . THR A 1 288 ? 2.772 -5.096 0.270 1.00 84.62 288 THR A CA 1
ATOM 2287 C C . THR A 1 288 ? 3.952 -5.684 -0.486 1.00 84.62 288 THR A C 1
ATOM 2289 O O . THR A 1 288 ? 4.510 -5.031 -1.364 1.00 84.62 288 THR A O 1
ATOM 2292 N N . GLU A 1 289 ? 4.289 -6.947 -0.222 1.00 94.56 289 GLU A N 1
ATOM 2293 C CA . GLU A 1 289 ? 5.373 -7.643 -0.895 1.00 94.56 289 GLU A CA 1
ATOM 2294 C C . GLU A 1 289 ? 4.919 -8.967 -1.515 1.00 94.56 289 GLU A C 1
ATOM 2296 O O . GLU A 1 289 ? 4.177 -9.757 -0.928 1.00 94.56 289 GLU A O 1
ATOM 2301 N N . PHE A 1 290 ? 5.393 -9.237 -2.728 1.00 97.94 290 PHE A N 1
ATOM 2302 C CA . PHE A 1 290 ? 5.130 -10.478 -3.458 1.00 97.94 290 PHE A CA 1
ATOM 2303 C C . PHE A 1 290 ? 6.273 -10.790 -4.425 1.00 97.94 290 PHE A C 1
ATOM 2305 O O . PHE A 1 290 ? 7.223 -10.020 -4.552 1.00 97.94 290 PHE A O 1
ATOM 2312 N N . PHE A 1 291 ? 6.192 -11.930 -5.113 1.00 98.81 291 PHE A N 1
ATOM 2313 C CA . PHE A 1 291 ? 7.243 -12.378 -6.024 1.00 98.81 291 PHE A CA 1
ATOM 2314 C C . PHE A 1 291 ? 6.711 -12.427 -7.442 1.00 98.81 291 PHE A C 1
ATOM 2316 O O . PHE A 1 291 ? 5.702 -13.069 -7.713 1.00 98.81 291 PHE A O 1
ATOM 2323 N N . ALA A 1 292 ? 7.388 -11.761 -8.358 1.00 98.81 292 ALA A N 1
ATOM 2324 C CA . ALA A 1 292 ? 7.081 -11.814 -9.771 1.00 98.81 292 ALA A CA 1
ATOM 2325 C C . ALA A 1 292 ? 8.053 -12.760 -10.479 1.00 98.81 292 ALA A C 1
ATOM 2327 O O . ALA A 1 292 ? 9.234 -12.853 -10.129 1.00 98.81 292 ALA A O 1
ATOM 2328 N N . VAL A 1 293 ? 7.530 -13.486 -11.466 1.00 98.81 293 VAL A N 1
ATOM 2329 C CA . VAL A 1 293 ? 8.325 -14.382 -12.304 1.00 98.81 293 VAL A CA 1
ATOM 2330 C C . VAL A 1 293 ? 8.063 -14.134 -13.780 1.00 98.81 293 VAL A C 1
ATOM 2332 O O . VAL A 1 293 ? 6.912 -14.032 -14.210 1.00 98.81 293 VAL A O 1
ATOM 2335 N N . GLU A 1 294 ? 9.140 -14.069 -14.559 1.00 98.56 294 GLU A N 1
ATOM 2336 C CA . GLU A 1 294 ? 9.098 -13.907 -16.013 1.00 98.56 294 GLU A CA 1
ATOM 2337 C C . GLU A 1 294 ? 10.145 -14.790 -16.701 1.00 98.56 294 GLU A C 1
ATOM 2339 O O . GLU A 1 294 ? 11.161 -15.166 -16.113 1.00 98.56 294 GLU A O 1
ATOM 2344 N N . TYR A 1 295 ? 9.905 -15.132 -17.967 1.00 98.12 295 TYR A N 1
ATOM 2345 C CA . TYR A 1 295 ? 10.849 -15.904 -18.771 1.00 98.12 295 TYR A CA 1
ATOM 2346 C C . TYR A 1 295 ? 11.645 -14.980 -19.701 1.00 98.12 295 TYR A C 1
ATOM 2348 O O . TYR A 1 295 ? 11.080 -14.339 -20.591 1.00 98.12 295 TYR A O 1
ATOM 2356 N N . ARG A 1 296 ? 12.973 -14.941 -19.536 1.00 97.19 296 ARG A N 1
ATOM 2357 C CA . ARG A 1 296 ? 13.885 -14.175 -20.402 1.00 97.19 296 ARG A CA 1
ATOM 2358 C C . ARG A 1 296 ? 14.704 -15.078 -21.309 1.00 97.19 296 ARG A C 1
ATOM 2360 O O . ARG A 1 296 ? 15.154 -16.152 -20.907 1.00 97.19 296 ARG A O 1
ATOM 2367 N N . LYS A 1 297 ? 14.941 -14.604 -22.534 1.00 95.44 297 LYS A N 1
ATOM 2368 C CA . LYS A 1 297 ? 15.827 -15.234 -23.517 1.00 95.44 297 LYS A CA 1
ATOM 2369 C C . LYS A 1 297 ? 16.993 -14.303 -23.795 1.00 95.44 297 LYS A C 1
ATOM 2371 O O . LYS A 1 297 ? 16.794 -13.186 -24.254 1.00 95.44 297 LYS A O 1
ATOM 2376 N N . GLN A 1 298 ? 18.202 -14.786 -23.539 1.00 95.44 298 GLN A N 1
ATOM 2377 C CA . GLN A 1 298 ? 19.410 -14.051 -23.879 1.00 95.44 298 GLN A CA 1
ATOM 2378 C C . GLN A 1 298 ? 19.559 -14.001 -25.400 1.00 95.44 298 GLN A C 1
ATOM 2380 O O . GLN A 1 298 ? 19.606 -15.045 -26.057 1.00 95.44 298 GLN A O 1
ATOM 2385 N N . GLY A 1 299 ? 19.659 -12.787 -25.937 1.00 94.00 299 GLY A N 1
ATOM 2386 C CA . GLY A 1 299 ? 19.913 -12.574 -27.355 1.00 94.00 299 GLY A CA 1
ATOM 2387 C C . GLY A 1 299 ? 21.279 -13.111 -27.781 1.00 94.00 299 GLY A C 1
ATOM 2388 O O . GLY A 1 299 ? 22.230 -13.211 -26.996 1.00 94.00 299 GLY A O 1
ATOM 2389 N N . LYS A 1 300 ? 21.417 -13.446 -29.060 1.00 93.81 300 LYS A N 1
ATOM 2390 C CA . LYS A 1 300 ? 22.667 -13.969 -29.610 1.00 93.81 300 LYS A CA 1
ATOM 2391 C C . LYS A 1 300 ? 23.790 -12.929 -29.537 1.00 93.81 300 LYS A C 1
ATOM 2393 O O . LYS A 1 300 ? 23.642 -11.788 -29.971 1.00 93.81 300 LYS A O 1
ATOM 2398 N N . ALA A 1 301 ? 24.969 -13.349 -29.080 1.00 88.94 301 ALA A N 1
ATOM 2399 C CA . ALA A 1 301 ? 26.154 -12.493 -29.052 1.00 88.94 301 ALA A CA 1
ATOM 2400 C C . ALA A 1 301 ? 26.462 -11.877 -30.433 1.00 88.94 301 ALA A C 1
ATOM 2402 O O . ALA A 1 301 ? 26.513 -12.593 -31.438 1.00 88.94 301 ALA A O 1
ATOM 2403 N N . TYR A 1 302 ? 26.723 -10.564 -30.450 1.00 81.69 302 TYR A N 1
ATOM 2404 C CA . TYR A 1 302 ? 27.022 -9.777 -31.656 1.00 81.69 302 TYR A CA 1
ATOM 2405 C C . TYR A 1 302 ? 25.912 -9.829 -32.723 1.00 81.69 302 TYR A C 1
ATOM 2407 O O . TYR A 1 302 ? 26.199 -9.935 -33.916 1.00 81.69 302 TYR A O 1
ATOM 2415 N N . SER A 1 303 ? 24.651 -9.797 -32.291 1.00 87.75 303 SER A N 1
ATOM 2416 C CA . SER A 1 303 ? 23.478 -9.705 -33.164 1.00 87.75 303 SER A CA 1
ATOM 2417 C C . SER A 1 303 ? 22.687 -8.419 -32.914 1.00 87.75 303 SER A C 1
ATOM 2419 O O . SER A 1 303 ? 22.938 -7.708 -31.938 1.00 87.75 303 SER A O 1
ATOM 2421 N N . ASP A 1 304 ? 21.713 -8.166 -33.787 1.00 83.94 304 ASP A N 1
ATOM 2422 C CA . ASP A 1 304 ? 20.689 -7.134 -33.620 1.00 83.94 304 ASP A CA 1
ATOM 2423 C C . ASP A 1 304 ? 19.479 -7.682 -32.850 1.00 83.94 304 ASP A C 1
ATOM 2425 O O . ASP A 1 304 ? 18.346 -7.352 -33.166 1.00 83.94 304 ASP A O 1
ATOM 2429 N N . GLU A 1 305 ? 19.689 -8.565 -31.876 1.00 90.81 305 GLU A N 1
ATOM 2430 C CA . GLU A 1 305 ? 18.647 -8.990 -30.936 1.00 90.81 305 GLU A CA 1
ATOM 2431 C C . GLU A 1 305 ? 18.707 -8.114 -29.674 1.00 90.81 305 GLU A C 1
ATOM 2433 O O . GLU A 1 305 ? 19.773 -7.605 -29.314 1.00 90.81 305 GLU A O 1
ATOM 2438 N N . MET A 1 306 ? 17.570 -7.945 -28.996 1.00 93.19 306 MET A N 1
ATOM 2439 C CA . MET A 1 306 ? 17.534 -7.386 -27.641 1.00 93.19 306 MET A CA 1
ATOM 2440 C C . MET A 1 306 ? 18.055 -8.407 -26.620 1.00 93.19 306 MET A C 1
ATOM 2442 O O . MET A 1 306 ? 18.279 -9.574 -26.944 1.00 93.19 306 MET A O 1
ATOM 2446 N N . ASP A 1 307 ? 18.257 -7.983 -25.373 1.00 94.62 307 ASP A N 1
ATOM 2447 C CA . ASP A 1 307 ? 18.627 -8.850 -24.247 1.00 94.62 307 ASP A CA 1
ATOM 2448 C C . ASP A 1 307 ? 19.959 -9.611 -24.430 1.00 94.62 307 ASP A C 1
ATOM 2450 O O . ASP A 1 307 ? 20.257 -10.559 -23.709 1.00 94.62 307 ASP A O 1
ATOM 2454 N N . VAL A 1 308 ? 20.839 -9.206 -25.351 1.00 93.81 308 VAL A N 1
ATOM 2455 C CA . VAL A 1 308 ? 22.126 -9.908 -25.589 1.00 93.81 308 VAL A CA 1
ATOM 2456 C C . VAL A 1 308 ? 23.039 -9.892 -24.356 1.00 93.81 308 VAL A C 1
ATOM 2458 O O . VAL A 1 308 ? 23.914 -10.747 -24.208 1.00 93.81 308 VAL A O 1
ATOM 2461 N N . LYS A 1 309 ? 22.869 -8.904 -23.470 1.00 92.88 309 LYS A N 1
ATOM 2462 C CA . LYS A 1 309 ? 23.677 -8.725 -22.254 1.00 92.88 309 LYS A CA 1
ATOM 2463 C C . LYS A 1 309 ? 22.992 -9.174 -20.968 1.00 92.88 309 LYS A C 1
ATOM 2465 O O . LYS A 1 309 ? 23.642 -9.106 -19.926 1.00 92.88 309 LYS A O 1
ATOM 2470 N N . VAL A 1 310 ? 21.752 -9.664 -21.028 1.00 95.19 310 VAL A N 1
ATOM 2471 C CA . VAL A 1 310 ? 21.135 -10.284 -19.848 1.00 95.19 310 VAL A CA 1
ATOM 2472 C C . VAL A 1 310 ? 21.909 -11.542 -19.460 1.00 95.19 310 VAL A C 1
ATOM 2474 O O . VAL A 1 310 ? 22.672 -12.096 -20.256 1.00 95.19 310 VAL A O 1
ATOM 2477 N N . TYR A 1 311 ? 21.745 -11.987 -18.222 1.00 95.38 311 TYR A N 1
ATOM 2478 C CA . TYR A 1 311 ? 22.642 -12.966 -17.617 1.00 95.38 311 TYR A CA 1
ATOM 2479 C C . TYR A 1 311 ? 22.490 -14.399 -18.155 1.00 95.38 311 TYR A C 1
ATOM 2481 O O . TYR A 1 311 ? 23.425 -15.191 -18.045 1.00 95.38 311 TYR A O 1
ATOM 2489 N N . GLY A 1 312 ? 21.357 -14.727 -18.780 1.00 95.19 312 GLY A N 1
ATOM 2490 C CA . GLY A 1 312 ? 21.116 -16.035 -19.384 1.00 95.19 312 GLY A CA 1
ATOM 2491 C C . GLY A 1 312 ? 19.694 -16.197 -19.917 1.00 95.19 312 GLY A C 1
ATOM 2492 O O . GLY A 1 312 ? 18.906 -15.256 -19.923 1.00 95.19 312 GLY A O 1
ATOM 2493 N N . THR A 1 313 ? 19.375 -17.406 -20.380 1.00 96.50 313 THR A N 1
ATOM 2494 C CA . THR A 1 313 ? 18.021 -17.787 -20.810 1.00 96.50 313 THR A CA 1
ATOM 2495 C C . THR A 1 313 ? 17.379 -18.657 -19.737 1.00 96.50 313 THR A C 1
ATOM 2497 O O . THR A 1 313 ? 17.863 -19.764 -19.511 1.00 96.50 313 THR A O 1
ATOM 2500 N N . GLY A 1 314 ? 16.317 -18.182 -19.088 1.00 97.50 314 GLY A N 1
ATOM 2501 C CA . GLY A 1 314 ? 15.688 -18.880 -17.965 1.00 97.50 314 GLY A CA 1
ATOM 2502 C C . GLY A 1 314 ? 14.627 -18.059 -17.240 1.00 97.50 314 GLY A C 1
ATOM 2503 O O . GLY A 1 314 ? 14.283 -16.952 -17.661 1.00 97.50 314 GLY A O 1
ATOM 2504 N N . LEU A 1 315 ? 14.100 -18.634 -16.161 1.00 98.62 315 LEU A N 1
ATOM 2505 C CA . LEU A 1 315 ? 13.144 -17.986 -15.269 1.00 98.62 315 LEU A CA 1
ATOM 2506 C C . LEU A 1 315 ? 13.886 -16.957 -14.420 1.00 98.62 315 LEU A C 1
ATOM 2508 O O . LEU A 1 315 ? 14.855 -17.308 -13.749 1.00 98.62 315 LEU A O 1
ATOM 2512 N N . VAL A 1 316 ? 13.411 -15.719 -14.430 1.00 98.69 316 VAL A N 1
ATOM 2513 C CA . VAL A 1 316 ? 13.859 -14.664 -13.520 1.00 98.69 316 VAL A CA 1
ATOM 2514 C C . VAL A 1 316 ? 12.810 -14.533 -12.427 1.00 98.69 316 VAL A C 1
ATOM 2516 O O . VAL A 1 316 ? 11.616 -14.491 -12.720 1.00 98.69 316 VAL A O 1
ATOM 2519 N N . VAL A 1 317 ? 13.253 -14.505 -11.171 1.00 98.81 317 VAL A N 1
ATOM 2520 C CA . VAL A 1 317 ? 12.385 -14.415 -9.991 1.00 98.81 317 VAL A CA 1
ATOM 2521 C C . VAL A 1 317 ? 12.806 -13.200 -9.189 1.00 98.81 317 VAL A C 1
ATOM 2523 O O . VAL A 1 317 ? 13.985 -13.066 -8.868 1.00 98.81 317 VAL A O 1
ATOM 2526 N N . TYR A 1 318 ? 11.872 -12.317 -8.859 1.00 98.75 318 TYR A N 1
ATOM 2527 C CA . TYR A 1 318 ? 12.182 -11.096 -8.123 1.00 98.75 318 TYR A CA 1
ATOM 2528 C C . TYR A 1 318 ? 11.090 -10.731 -7.125 1.00 98.75 318 TYR A C 1
ATOM 2530 O O . TYR A 1 318 ? 9.907 -10.969 -7.361 1.00 98.75 318 TYR A O 1
ATOM 2538 N N . ARG A 1 319 ? 11.507 -10.173 -5.987 1.00 98.62 319 ARG A N 1
ATOM 2539 C CA . ARG A 1 319 ? 10.624 -9.533 -5.013 1.00 98.62 319 ARG A CA 1
ATOM 2540 C C . ARG A 1 319 ? 10.162 -8.197 -5.572 1.00 98.62 319 ARG A C 1
ATOM 2542 O O . ARG A 1 319 ? 10.961 -7.496 -6.188 1.00 98.62 319 ARG A O 1
ATOM 2549 N N . VAL A 1 320 ? 8.913 -7.855 -5.298 1.00 98.56 320 VAL A N 1
ATOM 2550 C CA . VAL A 1 320 ? 8.346 -6.519 -5.469 1.00 98.56 320 VAL A CA 1
ATOM 2551 C C . VAL A 1 320 ? 7.860 -6.045 -4.105 1.00 98.56 320 VAL A C 1
ATOM 2553 O O . VAL A 1 320 ? 7.086 -6.769 -3.480 1.00 98.56 320 VAL A O 1
ATOM 2556 N N . ASN A 1 321 ? 8.279 -4.857 -3.672 1.00 95.44 321 ASN A N 1
ATOM 2557 C CA . ASN A 1 321 ? 7.771 -4.163 -2.492 1.00 95.44 321 ASN A CA 1
ATOM 2558 C C . ASN A 1 321 ? 7.039 -2.884 -2.915 1.00 95.44 321 ASN A C 1
ATOM 2560 O O . ASN A 1 321 ? 7.662 -1.914 -3.331 1.00 95.44 321 ASN A O 1
ATOM 2564 N N . THR A 1 322 ? 5.712 -2.873 -2.783 1.00 91.38 322 THR A N 1
ATOM 2565 C CA . THR A 1 322 ? 4.862 -1.767 -3.247 1.00 91.38 322 THR A CA 1
ATOM 2566 C C . THR A 1 322 ? 4.895 -0.524 -2.360 1.00 91.38 322 THR A C 1
ATOM 2568 O O . THR A 1 322 ? 4.271 0.474 -2.711 1.00 91.38 322 THR A O 1
ATOM 2571 N N . GLU A 1 323 ? 5.552 -0.582 -1.200 1.00 85.69 323 GLU A N 1
ATOM 2572 C CA . GLU A 1 323 ? 5.741 0.572 -0.307 1.00 85.69 323 GLU A CA 1
ATOM 2573 C C . GLU A 1 323 ? 6.966 1.414 -0.702 1.00 85.69 323 GLU A C 1
ATOM 2575 O O . GLU A 1 323 ? 7.152 2.516 -0.186 1.00 85.69 323 GLU A O 1
ATOM 2580 N N . ILE A 1 324 ? 7.790 0.925 -1.634 1.00 88.94 324 ILE A N 1
ATOM 2581 C CA . ILE A 1 324 ? 8.988 1.605 -2.126 1.00 88.94 324 ILE A CA 1
ATOM 2582 C C . ILE A 1 324 ? 8.790 1.943 -3.607 1.00 88.94 324 ILE A C 1
ATOM 2584 O O . ILE A 1 324 ? 8.255 1.139 -4.361 1.00 88.94 324 ILE A O 1
ATOM 2588 N N . HIS A 1 325 ? 9.229 3.135 -4.023 1.00 89.44 325 HIS A N 1
ATOM 2589 C CA . HIS A 1 325 ? 9.250 3.547 -5.428 1.00 89.44 325 HIS A CA 1
ATOM 2590 C C . HIS A 1 325 ? 10.697 3.678 -5.918 1.00 89.44 325 HIS A C 1
ATOM 2592 O O . HIS A 1 325 ? 11.427 4.585 -5.501 1.00 89.44 325 HIS A O 1
ATOM 2598 N N . GLY A 1 326 ? 11.103 2.760 -6.791 1.00 93.50 326 GLY A N 1
ATOM 2599 C CA . GLY A 1 326 ? 12.463 2.584 -7.281 1.00 93.50 326 GLY A CA 1
ATOM 2600 C C . GLY A 1 326 ? 13.437 1.990 -6.268 1.00 93.50 326 GLY A C 1
ATOM 2601 O O . GLY A 1 326 ? 13.136 1.776 -5.099 1.00 93.50 326 GLY A O 1
ATOM 2602 N N . ASN A 1 327 ? 14.666 1.765 -6.722 1.00 94.31 327 ASN A N 1
ATOM 2603 C CA . ASN A 1 327 ? 15.797 1.345 -5.885 1.00 94.31 327 ASN A CA 1
ATOM 2604 C C . ASN A 1 327 ? 16.809 2.481 -5.663 1.00 94.31 327 ASN A C 1
ATOM 2606 O O . ASN A 1 327 ? 17.840 2.286 -5.021 1.00 94.31 327 ASN A O 1
ATOM 2610 N N . HIS A 1 328 ? 16.539 3.657 -6.234 1.00 86.25 328 HIS A N 1
ATOM 2611 C CA . HIS A 1 328 ? 17.447 4.801 -6.219 1.00 86.25 328 HIS A CA 1
ATOM 2612 C C . HIS A 1 328 ? 17.531 5.474 -4.842 1.00 86.25 328 HIS A C 1
ATOM 2614 O O . HIS A 1 328 ? 18.555 6.058 -4.495 1.00 86.25 328 HIS A O 1
ATOM 2620 N N . ASN A 1 329 ? 16.466 5.376 -4.043 1.00 76.31 329 ASN A N 1
ATOM 2621 C CA . ASN A 1 329 ? 16.364 6.016 -2.734 1.00 76.31 329 ASN A CA 1
ATOM 2622 C C . ASN A 1 329 ? 16.949 5.138 -1.611 1.00 76.31 329 ASN A C 1
ATOM 2624 O O . ASN A 1 329 ? 16.990 3.914 -1.707 1.00 76.31 329 ASN A O 1
ATOM 2628 N N . GLU A 1 330 ? 17.329 5.757 -0.488 1.00 72.25 330 GLU A N 1
ATOM 2629 C CA . GLU A 1 330 ? 17.867 5.053 0.695 1.00 72.25 330 GLU A CA 1
ATOM 2630 C C . GLU A 1 330 ? 16.824 4.179 1.431 1.00 72.25 330 GLU A C 1
ATOM 2632 O O . GLU A 1 330 ? 17.162 3.474 2.379 1.00 72.25 330 GLU A O 1
ATOM 2637 N N . SER A 1 331 ? 15.554 4.212 1.010 1.00 73.06 331 SER A N 1
ATOM 2638 C CA . SER A 1 331 ? 14.415 3.544 1.657 1.00 73.06 331 SER A CA 1
ATOM 2639 C C . SER A 1 331 ? 14.342 2.027 1.439 1.00 73.06 331 SER A C 1
ATOM 2641 O O . SER A 1 331 ? 13.444 1.389 1.979 1.00 73.06 331 SER A O 1
ATOM 2643 N N . GLY A 1 332 ? 15.254 1.446 0.656 1.00 87.12 332 GLY A N 1
ATOM 2644 C CA . GLY A 1 332 ? 15.274 0.020 0.322 1.00 87.12 332 GLY A CA 1
ATOM 2645 C C . GLY A 1 332 ? 15.239 -0.211 -1.187 1.00 87.12 332 GLY A C 1
ATOM 2646 O O . GLY A 1 332 ? 15.702 0.638 -1.945 1.00 87.12 332 GLY A O 1
ATOM 2647 N N . ASP A 1 333 ? 14.737 -1.371 -1.611 1.00 94.06 333 ASP A N 1
ATOM 2648 C CA . ASP A 1 333 ? 14.547 -1.699 -3.027 1.00 94.06 333 ASP A CA 1
ATOM 2649 C C . ASP A 1 333 ? 13.072 -2.032 -3.291 1.00 94.06 333 ASP A C 1
ATOM 2651 O O . ASP A 1 333 ? 12.533 -2.945 -2.658 1.00 94.06 333 ASP A O 1
ATOM 2655 N N . GLU A 1 334 ? 12.450 -1.347 -4.255 1.00 95.69 334 GLU A N 1
ATOM 2656 C CA . GLU A 1 334 ? 11.163 -1.763 -4.826 1.00 95.69 334 GLU A CA 1
ATOM 2657 C C . GLU A 1 334 ? 11.291 -3.145 -5.474 1.00 95.69 334 GLU A C 1
ATOM 2659 O O . GLU A 1 334 ? 10.475 -4.027 -5.213 1.00 95.69 334 GLU A O 1
ATOM 2664 N N . ILE A 1 335 ? 12.338 -3.364 -6.279 1.00 98.12 335 ILE A N 1
ATOM 2665 C CA . ILE A 1 335 ? 12.577 -4.643 -6.956 1.00 98.12 335 ILE A CA 1
ATOM 2666 C C . ILE A 1 335 ? 13.925 -5.236 -6.569 1.00 98.12 335 ILE A C 1
ATOM 2668 O O . ILE A 1 335 ? 14.974 -4.613 -6.746 1.00 98.12 335 ILE A O 1
ATOM 2672 N N . TYR A 1 336 ? 13.908 -6.508 -6.167 1.00 97.94 336 TYR A N 1
ATOM 2673 C CA . TYR A 1 336 ? 15.111 -7.286 -5.881 1.00 97.94 336 TYR A CA 1
ATOM 2674 C C . TYR A 1 336 ? 15.083 -8.652 -6.578 1.00 97.94 336 TYR A C 1
ATOM 2676 O O . TYR A 1 336 ? 14.213 -9.480 -6.308 1.00 97.94 336 TYR A O 1
ATOM 2684 N N . VAL A 1 337 ? 16.052 -8.930 -7.457 1.00 98.62 337 VAL A N 1
ATOM 2685 C CA . VAL A 1 337 ? 16.144 -10.211 -8.186 1.00 98.62 337 VAL A CA 1
ATOM 2686 C C . VAL A 1 337 ? 16.785 -11.300 -7.317 1.00 98.62 337 VAL A C 1
ATOM 2688 O O . VAL A 1 337 ? 17.875 -11.124 -6.776 1.00 98.62 337 VAL A O 1
ATOM 2691 N N . PHE A 1 338 ? 16.164 -12.470 -7.201 1.00 98.50 338 PHE A N 1
ATOM 2692 C CA . PHE A 1 338 ? 16.758 -13.597 -6.483 1.00 98.50 338 PHE A CA 1
ATOM 2693 C C . PHE A 1 338 ? 17.837 -14.278 -7.311 1.00 98.50 338 PHE A C 1
ATOM 2695 O O . PHE A 1 338 ? 17.696 -14.495 -8.516 1.00 98.50 338 PHE A O 1
ATOM 2702 N N . ARG A 1 339 ? 18.937 -14.619 -6.640 1.00 97.19 339 ARG A N 1
ATOM 2703 C CA . ARG A 1 339 ? 20.100 -15.248 -7.259 1.00 97.19 339 ARG A CA 1
ATOM 2704 C C . ARG A 1 339 ? 20.814 -16.174 -6.271 1.00 97.19 339 ARG A C 1
ATOM 2706 O O . ARG A 1 339 ? 20.829 -15.890 -5.075 1.00 97.19 339 ARG A O 1
ATOM 2713 N N . PRO A 1 340 ? 21.423 -17.269 -6.742 1.00 96.88 340 PRO A N 1
ATOM 2714 C CA . PRO A 1 340 ? 22.293 -18.099 -5.915 1.00 96.88 340 PRO A CA 1
ATOM 2715 C C . PRO A 1 340 ? 23.524 -17.351 -5.385 1.00 96.88 340 PRO A C 1
ATOM 2717 O O . PRO A 1 340 ? 23.948 -16.346 -5.953 1.00 96.88 340 PRO A O 1
ATOM 2720 N N . GLU A 1 341 ? 24.131 -17.900 -4.331 1.00 95.56 341 GLU A N 1
ATOM 2721 C CA . GLU A 1 341 ? 25.323 -17.357 -3.647 1.00 95.56 341 GLU A CA 1
ATOM 2722 C C . GLU A 1 341 ? 25.089 -16.039 -2.884 1.00 95.56 341 GLU A C 1
ATOM 2724 O O . GLU A 1 341 ? 26.043 -15.401 -2.446 1.00 95.56 341 GLU A O 1
ATOM 2729 N N . GLU A 1 342 ? 23.832 -15.644 -2.679 1.00 94.06 342 GLU A N 1
ATOM 2730 C CA . GLU A 1 342 ? 23.475 -14.561 -1.764 1.00 94.06 342 GLU A CA 1
ATOM 2731 C C . GLU A 1 342 ? 23.613 -15.036 -0.308 1.00 94.06 342 GLU A C 1
ATOM 2733 O O . GLU A 1 342 ? 23.129 -16.111 0.037 1.00 94.06 342 GLU A O 1
ATOM 2738 N N . THR A 1 343 ? 24.283 -14.265 0.553 1.00 90.12 343 THR A N 1
ATOM 2739 C CA . THR A 1 343 ? 24.512 -14.648 1.965 1.00 90.12 343 THR A CA 1
ATOM 2740 C C . THR A 1 343 ? 23.908 -13.677 2.972 1.00 90.12 343 THR A C 1
ATOM 2742 O O . THR A 1 343 ? 23.845 -13.991 4.158 1.00 90.12 343 THR A O 1
ATOM 2745 N N . GLU A 1 344 ? 23.493 -12.497 2.519 1.0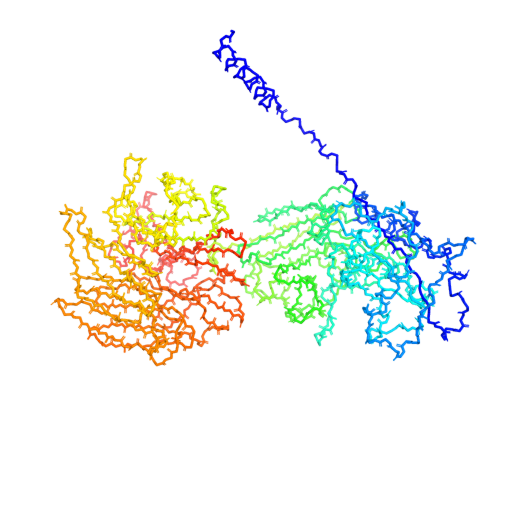0 93.00 344 GLU A N 1
ATOM 2746 C CA . GLU A 1 344 ? 22.991 -11.407 3.351 1.00 93.00 344 GLU A CA 1
ATOM 2747 C C . GLU A 1 344 ? 21.718 -10.834 2.719 1.00 93.00 344 GLU A C 1
ATOM 2749 O O . GLU A 1 344 ? 21.612 -10.739 1.495 1.00 93.00 344 GLU A O 1
ATOM 2754 N N . LEU A 1 345 ? 20.744 -10.476 3.559 1.00 92.94 345 LEU A N 1
ATOM 2755 C CA . LEU A 1 345 ? 19.476 -9.892 3.122 1.00 92.94 345 LEU A CA 1
ATOM 2756 C C . LEU A 1 345 ? 19.732 -8.597 2.350 1.00 92.94 345 LEU A C 1
ATOM 2758 O O . LEU A 1 345 ? 20.485 -7.741 2.811 1.00 92.94 345 LEU A O 1
ATOM 2762 N N . ASP A 1 346 ? 19.122 -8.484 1.172 1.00 90.31 346 ASP A N 1
ATOM 2763 C CA . ASP A 1 346 ? 19.202 -7.321 0.287 1.00 90.31 346 ASP A CA 1
ATOM 2764 C C . ASP A 1 346 ? 20.633 -6.886 -0.076 1.00 90.31 346 ASP A C 1
ATOM 2766 O O . ASP A 1 346 ? 20.851 -5.772 -0.550 1.00 90.31 346 ASP A O 1
ATOM 2770 N N . ALA A 1 347 ? 21.640 -7.751 0.073 1.00 92.38 347 ALA A N 1
ATOM 2771 C CA . ALA A 1 347 ? 23.003 -7.381 -0.294 1.00 92.38 347 ALA A CA 1
ATOM 2772 C C . ALA A 1 347 ? 23.149 -7.271 -1.819 1.00 92.38 347 ALA A C 1
ATOM 2774 O O . ALA A 1 347 ? 23.735 -6.313 -2.310 1.00 92.38 347 ALA A O 1
ATOM 2775 N N . GLY A 1 348 ? 22.580 -8.205 -2.585 1.00 93.31 348 GLY A N 1
ATOM 2776 C CA . GLY A 1 348 ? 22.660 -8.194 -4.051 1.00 93.31 348 GLY A CA 1
ATOM 2777 C C . GLY A 1 348 ? 24.072 -8.521 -4.541 1.00 93.31 348 GLY A C 1
ATOM 2778 O O . GLY A 1 348 ? 24.528 -7.973 -5.550 1.00 93.31 348 GLY A O 1
ATOM 2779 N N . LYS A 1 349 ? 24.786 -9.364 -3.787 1.00 95.31 349 LYS A N 1
ATOM 2780 C CA . LYS A 1 349 ? 26.187 -9.750 -4.020 1.00 95.31 349 LYS A CA 1
ATOM 2781 C C . LYS A 1 349 ? 26.336 -11.190 -4.510 1.00 95.31 349 LYS A C 1
ATOM 2783 O O . LYS A 1 349 ? 27.447 -11.579 -4.872 1.00 95.31 349 LYS A O 1
ATOM 2788 N N . GLY A 1 350 ? 25.253 -11.966 -4.537 1.00 95.25 350 GLY A N 1
ATOM 2789 C CA . GLY A 1 350 ? 25.234 -13.295 -5.132 1.00 95.25 350 GLY A CA 1
ATOM 2790 C C . GLY A 1 350 ? 25.481 -13.257 -6.642 1.00 95.25 350 GLY A C 1
ATOM 2791 O O . GLY A 1 350 ? 25.551 -12.197 -7.268 1.00 95.25 350 GLY A O 1
ATOM 2792 N N . ASN A 1 351 ? 25.617 -14.428 -7.256 1.00 95.88 351 ASN A N 1
ATOM 2793 C CA . ASN A 1 351 ? 26.023 -14.550 -8.649 1.00 95.88 351 ASN A CA 1
ATOM 2794 C C . ASN A 1 351 ? 24.841 -14.309 -9.609 1.00 95.88 351 ASN A C 1
ATOM 2796 O O . ASN A 1 351 ? 23.990 -15.191 -9.772 1.00 95.88 351 ASN A O 1
ATOM 2800 N N . PRO A 1 352 ? 24.791 -13.170 -10.328 1.00 94.12 352 PRO A N 1
ATOM 2801 C CA . PRO A 1 352 ? 23.658 -12.857 -11.190 1.00 94.12 352 PRO A CA 1
ATOM 2802 C C . PRO A 1 352 ? 23.563 -13.786 -12.412 1.00 94.12 352 PRO A C 1
ATOM 2804 O O . PRO A 1 352 ? 22.472 -13.972 -12.939 1.00 94.12 352 PRO A O 1
ATOM 2807 N N . TYR A 1 353 ? 24.647 -14.450 -12.836 1.00 93.38 353 TYR A N 1
ATOM 2808 C CA . TYR A 1 353 ? 24.601 -15.437 -13.929 1.00 93.38 353 TYR A CA 1
ATOM 2809 C C . TYR A 1 353 ? 23.784 -16.683 -13.590 1.00 93.38 353 TYR A C 1
ATOM 2811 O O . TYR A 1 353 ? 23.277 -17.351 -14.488 1.00 93.38 353 TYR A O 1
ATOM 2819 N N . LEU A 1 354 ? 23.602 -16.965 -12.300 1.00 96.75 354 LEU A N 1
ATOM 2820 C CA . LEU A 1 354 ? 22.802 -18.087 -11.823 1.00 96.75 354 LEU A CA 1
ATOM 2821 C C . LEU A 1 354 ? 21.338 -17.701 -11.537 1.00 96.75 354 LEU A C 1
ATOM 2823 O O . LEU A 1 354 ? 20.561 -18.560 -11.134 1.00 96.75 354 LEU A O 1
ATOM 2827 N N . SER A 1 355 ? 20.950 -16.438 -11.767 1.00 96.75 355 SER A N 1
ATOM 2828 C CA . SER A 1 355 ? 19.564 -15.952 -11.608 1.00 96.75 355 SER A CA 1
ATOM 2829 C C . SER A 1 355 ? 18.647 -16.263 -12.802 1.00 96.75 355 SER A C 1
ATOM 2831 O O . SER A 1 355 ? 17.463 -15.947 -12.771 1.00 96.75 355 SER A O 1
ATOM 2833 N N . ALA A 1 356 ? 19.183 -16.898 -13.852 1.00 97.25 356 ALA A N 1
ATOM 2834 C CA . ALA A 1 356 ? 18.424 -17.436 -14.979 1.00 97.25 356 ALA A CA 1
ATOM 2835 C C . ALA A 1 356 ? 18.071 -18.912 -14.718 1.00 97.25 356 ALA A C 1
ATOM 2837 O O . ALA A 1 356 ? 18.689 -19.818 -15.290 1.00 97.25 356 ALA A O 1
ATOM 2838 N N . TYR A 1 357 ? 17.118 -19.162 -13.820 1.00 98.31 357 TYR A N 1
ATOM 2839 C CA . TYR A 1 357 ? 16.792 -20.510 -13.350 1.00 98.31 357 TYR A CA 1
ATOM 2840 C C . TYR A 1 357 ? 16.277 -21.416 -14.484 1.00 98.31 357 TYR A C 1
ATOM 2842 O O . TYR A 1 357 ? 15.558 -20.977 -15.384 1.00 98.31 357 TYR A O 1
ATOM 2850 N N . GLY A 1 358 ? 16.665 -22.693 -14.457 1.00 96.12 358 GLY A N 1
ATOM 2851 C CA . GLY A 1 358 ? 16.388 -23.682 -15.507 1.00 96.12 358 GLY A CA 1
ATOM 2852 C C . GLY A 1 358 ? 17.314 -23.598 -16.727 1.00 96.12 358 GLY A C 1
ATOM 2853 O O . GLY A 1 358 ? 17.174 -24.393 -17.660 1.00 96.12 358 GLY A O 1
ATOM 2854 N N . SER A 1 359 ? 18.267 -22.659 -16.743 1.00 92.75 359 SER A N 1
ATOM 2855 C CA . SER A 1 359 ? 19.334 -22.641 -17.748 1.00 92.75 359 SER A CA 1
ATOM 2856 C C . SER A 1 359 ? 20.350 -23.768 -17.511 1.00 92.75 359 SER A C 1
ATOM 2858 O O . SER A 1 359 ? 20.391 -24.383 -16.450 1.00 92.75 359 SER A O 1
ATOM 2860 N N . LYS A 1 360 ? 21.205 -24.051 -18.504 1.00 86.81 360 LYS A N 1
ATOM 2861 C CA . LYS A 1 360 ? 22.173 -25.164 -18.451 1.00 86.81 360 LYS A CA 1
ATOM 2862 C C . LYS A 1 360 ? 23.107 -25.116 -17.232 1.00 86.81 360 LYS A C 1
ATOM 2864 O O . LYS A 1 360 ? 23.467 -26.169 -16.713 1.00 86.81 360 LYS A O 1
ATOM 2869 N N . ASP A 1 361 ? 23.526 -23.915 -16.843 1.00 88.62 361 ASP A N 1
ATOM 2870 C CA . ASP A 1 361 ? 24.535 -23.697 -15.805 1.00 88.62 361 ASP A CA 1
ATOM 2871 C C . ASP A 1 361 ? 23.933 -23.074 -14.529 1.00 88.62 361 ASP A C 1
ATOM 2873 O O . ASP A 1 361 ? 24.673 -22.788 -13.592 1.00 88.62 361 ASP A O 1
ATOM 2877 N N . ALA A 1 362 ? 22.605 -22.893 -14.468 1.00 95.38 362 ALA A N 1
ATOM 2878 C CA . ALA A 1 362 ? 21.885 -22.377 -13.304 1.00 95.38 362 ALA A CA 1
ATOM 2879 C C . ALA A 1 362 ? 20.995 -23.456 -12.659 1.00 95.38 362 ALA A C 1
ATOM 2881 O O . ALA A 1 362 ? 20.641 -24.439 -13.313 1.00 95.38 362 ALA A O 1
ATOM 2882 N N . PRO A 1 363 ? 20.598 -23.289 -11.385 1.00 97.25 363 PRO A N 1
ATOM 2883 C CA . PRO A 1 363 ? 19.671 -24.208 -10.732 1.00 97.25 363 PRO A CA 1
ATOM 2884 C C . PRO A 1 363 ? 18.307 -24.248 -11.427 1.00 97.25 363 PRO A C 1
ATOM 2886 O O . PRO A 1 363 ? 17.845 -23.253 -11.976 1.00 97.25 363 PRO A O 1
ATOM 2889 N N . ASP A 1 364 ? 17.618 -25.380 -11.334 1.00 97.44 364 ASP A N 1
ATOM 2890 C CA . ASP A 1 364 ? 16.245 -25.589 -11.814 1.00 97.44 364 ASP A CA 1
ATOM 2891 C C . ASP A 1 364 ? 15.194 -25.441 -10.695 1.00 97.44 364 ASP A C 1
ATOM 2893 O O . ASP A 1 364 ? 14.041 -25.861 -10.842 1.00 97.44 364 ASP A O 1
ATOM 2897 N N . SER A 1 365 ? 15.588 -24.837 -9.567 1.00 98.19 365 SER A N 1
ATOM 2898 C CA . SER A 1 365 ? 14.716 -24.538 -8.430 1.00 98.19 365 SER A CA 1
ATOM 2899 C C . SER A 1 365 ? 15.202 -23.334 -7.616 1.00 98.19 365 SER A C 1
ATOM 2901 O O . SER A 1 365 ? 16.400 -23.042 -7.600 1.00 98.19 365 SER A O 1
ATOM 2903 N N . VAL A 1 366 ? 14.274 -22.671 -6.923 1.00 98.50 366 VAL A N 1
ATOM 2904 C CA . VAL A 1 366 ? 14.508 -21.559 -5.984 1.00 98.50 366 VAL A CA 1
ATOM 2905 C C . VAL A 1 366 ? 13.376 -21.497 -4.956 1.00 98.50 366 VAL A C 1
ATOM 2907 O O . VAL A 1 366 ? 12.259 -21.926 -5.242 1.00 98.50 366 VAL A O 1
ATOM 2910 N N . GLY A 1 367 ? 13.636 -20.961 -3.766 1.00 98.50 367 GLY A N 1
ATOM 2911 C CA . GLY A 1 367 ? 12.643 -20.856 -2.702 1.00 98.50 367 GLY A CA 1
ATOM 2912 C C . GLY A 1 367 ? 12.599 -22.075 -1.781 1.00 98.50 367 GLY A C 1
ATOM 2913 O O . GLY A 1 367 ? 13.247 -23.098 -2.018 1.00 98.50 367 GLY A O 1
ATOM 2914 N N . SER A 1 368 ? 11.837 -21.962 -0.694 1.00 97.94 368 SER A N 1
ATOM 2915 C CA . SER A 1 368 ? 11.763 -22.981 0.352 1.00 97.94 368 SER A CA 1
ATOM 2916 C C . SER A 1 368 ? 10.406 -22.981 1.049 1.00 97.94 368 SER A C 1
ATOM 2918 O O . SER A 1 368 ? 9.889 -21.929 1.412 1.00 97.94 368 SER A O 1
ATOM 2920 N N . LEU A 1 369 ? 9.883 -24.183 1.308 1.00 96.38 369 LEU A N 1
ATOM 2921 C CA . LEU A 1 369 ? 8.696 -24.398 2.145 1.00 96.38 369 LEU A CA 1
ATOM 2922 C C . LEU A 1 369 ? 9.040 -24.468 3.647 1.00 96.38 369 LEU A C 1
ATOM 2924 O O . LEU A 1 369 ? 8.141 -24.482 4.483 1.00 96.38 369 LEU A O 1
ATOM 2928 N N . ASP A 1 370 ? 10.327 -24.553 4.005 1.00 94.94 370 ASP A N 1
ATOM 2929 C CA . ASP A 1 370 ? 10.764 -24.477 5.401 1.00 94.94 370 ASP A CA 1
ATOM 2930 C C . ASP A 1 370 ? 10.765 -23.014 5.846 1.00 94.94 370 ASP A C 1
ATOM 2932 O O . ASP A 1 370 ? 11.637 -22.238 5.453 1.00 94.94 370 ASP A O 1
ATOM 2936 N N . MET A 1 371 ? 9.805 -22.641 6.692 1.00 89.44 371 MET A N 1
ATOM 2937 C CA . MET A 1 371 ? 9.643 -21.271 7.194 1.00 89.44 371 MET A CA 1
ATOM 2938 C C . MET A 1 371 ? 10.848 -20.750 7.995 1.00 89.44 371 MET A C 1
ATOM 2940 O O . MET A 1 371 ? 10.904 -19.559 8.282 1.00 89.44 371 MET A O 1
ATOM 2944 N N . LYS A 1 372 ? 11.812 -21.608 8.362 1.00 91.88 372 LYS A N 1
ATOM 2945 C CA . LYS A 1 372 ? 13.073 -21.200 9.006 1.00 91.88 372 LYS A CA 1
ATOM 2946 C C . LYS A 1 372 ? 14.209 -20.919 8.021 1.00 91.88 372 LYS A C 1
ATOM 2948 O O . LYS A 1 372 ? 15.242 -20.408 8.447 1.00 91.88 372 LYS A O 1
ATOM 2953 N N . ALA A 1 373 ? 14.049 -21.287 6.750 1.00 95.94 373 ALA A N 1
ATOM 2954 C CA . ALA A 1 373 ? 15.045 -21.027 5.720 1.00 95.94 373 ALA A CA 1
ATOM 2955 C C . ALA A 1 373 ? 15.187 -19.521 5.477 1.00 95.94 373 ALA A C 1
ATOM 2957 O O . ALA A 1 373 ? 14.214 -18.774 5.517 1.00 95.94 373 ALA A O 1
ATOM 2958 N N . THR A 1 374 ? 16.408 -19.090 5.205 1.00 96.38 374 THR A N 1
ATOM 2959 C CA . THR A 1 374 ? 16.769 -17.690 4.977 1.00 96.38 374 THR A CA 1
ATOM 2960 C C . THR A 1 374 ? 17.191 -17.471 3.526 1.00 96.38 374 THR A C 1
ATOM 2962 O O . THR A 1 374 ? 17.283 -18.416 2.737 1.00 96.38 374 THR A O 1
ATOM 2965 N N . ILE A 1 375 ? 17.509 -16.227 3.157 1.00 96.12 375 ILE A N 1
ATOM 2966 C CA . ILE A 1 375 ? 18.062 -15.918 1.831 1.00 96.12 375 ILE A CA 1
ATOM 2967 C C . ILE A 1 375 ? 19.346 -16.712 1.532 1.00 96.12 375 ILE A C 1
ATOM 2969 O O . ILE A 1 375 ? 19.543 -17.149 0.401 1.00 96.12 375 ILE A O 1
ATOM 2973 N N . ALA A 1 376 ? 20.162 -16.990 2.558 1.00 95.94 376 ALA A N 1
ATOM 2974 C CA . ALA A 1 376 ? 21.388 -17.780 2.437 1.00 95.94 376 ALA A CA 1
ATOM 2975 C C . ALA A 1 376 ? 21.124 -19.255 2.087 1.00 95.94 376 ALA A C 1
ATOM 2977 O O . ALA A 1 376 ? 21.988 -19.927 1.523 1.00 95.94 376 ALA A O 1
ATOM 2978 N N . ASP A 1 377 ? 19.918 -19.747 2.379 1.00 96.00 377 ASP A N 1
ATOM 2979 C CA . ASP A 1 377 ? 19.451 -21.085 2.012 1.00 96.00 377 ASP A CA 1
ATOM 2980 C C . ASP A 1 377 ? 18.759 -21.099 0.632 1.00 96.00 377 ASP A C 1
ATOM 2982 O O . ASP A 1 377 ? 18.275 -22.139 0.185 1.00 96.00 377 ASP A O 1
ATOM 2986 N N . GLY A 1 378 ? 18.694 -19.947 -0.049 1.00 95.69 378 GLY A N 1
ATOM 2987 C CA . GLY A 1 378 ? 17.998 -19.767 -1.323 1.00 95.69 378 GLY A CA 1
ATOM 2988 C C . GLY A 1 378 ? 16.484 -19.579 -1.192 1.00 95.69 378 GLY A C 1
ATOM 2989 O O . GLY A 1 378 ? 15.767 -19.771 -2.178 1.00 95.69 378 GLY A O 1
ATOM 2990 N N . ALA A 1 379 ? 15.984 -19.237 0.002 1.00 98.12 379 ALA A N 1
ATOM 2991 C CA . ALA A 1 379 ? 14.574 -18.923 0.208 1.00 98.12 379 ALA A CA 1
ATOM 2992 C C . ALA A 1 379 ? 14.175 -17.608 -0.487 1.00 98.12 379 ALA A C 1
ATOM 2994 O O . ALA A 1 379 ? 14.964 -16.666 -0.576 1.00 98.12 379 ALA A O 1
ATOM 2995 N N . LEU A 1 380 ? 12.922 -17.539 -0.940 1.00 98.56 380 LEU A N 1
ATOM 2996 C CA . LEU A 1 380 ? 12.306 -16.307 -1.425 1.00 98.56 380 LEU A CA 1
ATOM 2997 C C . LEU A 1 380 ? 11.800 -15.530 -0.206 1.00 98.56 380 LEU A C 1
ATOM 2999 O O . LEU A 1 380 ? 10.805 -15.931 0.399 1.00 98.56 380 LEU A O 1
ATOM 3003 N N . VAL A 1 381 ? 12.508 -14.472 0.185 1.00 97.81 381 VAL A N 1
ATOM 3004 C CA . VAL A 1 381 ? 12.241 -13.713 1.419 1.00 97.81 381 VAL A CA 1
ATOM 3005 C C . VAL A 1 381 ? 11.695 -12.312 1.139 1.00 97.81 381 VAL A C 1
ATOM 3007 O O . VAL A 1 381 ? 12.016 -11.704 0.118 1.00 97.81 381 VAL A O 1
ATOM 3010 N N . TYR A 1 382 ? 10.883 -11.793 2.053 1.00 96.38 382 TYR A N 1
ATOM 3011 C CA . TYR A 1 382 ? 10.469 -10.388 2.070 1.00 96.38 382 TYR A CA 1
ATOM 3012 C C . TYR A 1 382 ? 11.614 -9.463 2.508 1.00 96.38 382 TYR A C 1
ATOM 3014 O O . TYR A 1 382 ? 12.691 -9.938 2.881 1.00 96.38 382 TYR A O 1
ATOM 3022 N N . SER A 1 383 ? 11.408 -8.146 2.441 1.00 92.81 383 SER A N 1
ATOM 3023 C CA . SER A 1 383 ? 12.407 -7.143 2.848 1.00 92.81 383 SER A CA 1
ATOM 3024 C C . SER A 1 383 ? 12.763 -7.178 4.338 1.00 92.81 383 SER A C 1
ATOM 3026 O O . SER A 1 383 ? 13.850 -6.753 4.721 1.00 92.81 383 SER A O 1
ATOM 3028 N N . ASP A 1 384 ? 11.910 -7.774 5.172 1.00 89.06 384 ASP A N 1
ATOM 3029 C CA . ASP A 1 384 ? 12.178 -8.048 6.589 1.00 89.06 384 ASP A CA 1
ATOM 3030 C C . ASP A 1 384 ? 12.951 -9.367 6.830 1.00 89.06 384 ASP A C 1
ATOM 3032 O O . ASP A 1 384 ? 13.305 -9.695 7.965 1.00 89.06 384 ASP A O 1
ATOM 3036 N N . GLY A 1 385 ? 13.227 -10.134 5.768 1.00 92.62 385 GLY A N 1
ATOM 3037 C CA . GLY A 1 385 ? 13.907 -11.429 5.813 1.00 92.62 385 GLY A CA 1
ATOM 3038 C C . GLY A 1 385 ? 12.998 -12.630 6.088 1.00 92.62 385 GLY A C 1
ATOM 3039 O O . GLY A 1 385 ? 13.485 -13.765 6.083 1.00 92.62 385 GLY A O 1
ATOM 3040 N N . THR A 1 386 ? 11.696 -12.423 6.290 1.00 92.00 386 THR A N 1
ATOM 3041 C CA . THR A 1 386 ? 10.717 -13.497 6.467 1.00 92.00 386 THR A CA 1
ATOM 3042 C C . THR A 1 386 ? 10.627 -14.333 5.189 1.00 92.00 386 THR A C 1
ATOM 3044 O O . THR A 1 386 ? 10.410 -13.804 4.098 1.00 92.00 386 THR A O 1
ATOM 3047 N N . ASN A 1 387 ? 10.777 -15.658 5.300 1.00 95.62 387 ASN A N 1
ATOM 3048 C CA . ASN A 1 387 ? 10.541 -16.562 4.174 1.00 95.62 387 ASN A CA 1
ATOM 3049 C C . ASN A 1 387 ? 9.066 -16.509 3.759 1.00 95.62 387 ASN A C 1
ATOM 3051 O O . ASN A 1 387 ? 8.175 -16.691 4.583 1.00 95.62 387 ASN A O 1
ATOM 3055 N N . SER A 1 388 ? 8.817 -16.323 2.466 1.00 96.50 388 SER A N 1
ATOM 3056 C CA . SER A 1 388 ? 7.476 -16.328 1.881 1.00 96.50 388 SER A CA 1
ATOM 3057 C C . SER A 1 388 ? 6.774 -17.682 1.941 1.00 96.50 388 SER A C 1
ATOM 3059 O O . SER A 1 388 ? 5.555 -17.737 1.803 1.00 96.50 388 SER A O 1
ATOM 3061 N N . GLY A 1 389 ? 7.526 -18.773 2.112 1.00 96.38 389 GLY A N 1
ATOM 3062 C CA . GLY A 1 389 ? 6.998 -20.131 2.024 1.00 96.38 389 GLY A CA 1
ATOM 3063 C C . GLY A 1 389 ? 6.726 -20.576 0.587 1.00 96.38 389 GLY A C 1
ATOM 3064 O O . GLY A 1 389 ? 6.007 -21.547 0.383 1.00 96.38 389 GLY A O 1
ATOM 3065 N N . ILE A 1 390 ? 7.267 -19.881 -0.417 1.00 98.69 390 ILE A N 1
ATOM 3066 C CA . ILE A 1 390 ? 7.139 -20.254 -1.829 1.00 98.69 390 ILE A CA 1
ATOM 3067 C C . ILE A 1 390 ? 8.345 -21.088 -2.249 1.00 98.69 390 ILE A C 1
ATOM 3069 O O . ILE A 1 390 ? 9.494 -20.738 -1.965 1.00 98.69 390 ILE A O 1
ATOM 3073 N N . LYS A 1 391 ? 8.092 -22.159 -3.004 1.00 98.69 391 LYS A N 1
ATOM 3074 C CA . LYS A 1 391 ? 9.121 -22.928 -3.705 1.00 98.69 391 LYS A CA 1
ATOM 3075 C C . LYS A 1 391 ? 8.765 -23.104 -5.176 1.00 98.69 391 LYS A C 1
ATOM 3077 O O . LYS A 1 391 ? 7.677 -23.558 -5.517 1.00 98.69 391 LYS A O 1
ATOM 3082 N N . LEU A 1 392 ? 9.727 -22.806 -6.041 1.00 98.88 392 LEU A N 1
ATOM 3083 C CA . LEU A 1 392 ? 9.670 -23.059 -7.473 1.00 98.88 392 LEU A CA 1
ATOM 3084 C C . LEU A 1 392 ? 10.635 -24.189 -7.820 1.00 98.88 392 LEU A C 1
ATOM 3086 O O . LEU A 1 392 ? 11.790 -24.181 -7.399 1.00 98.88 392 LEU A O 1
ATOM 3090 N N . SER A 1 393 ? 10.166 -25.187 -8.560 1.00 98.62 393 SER A N 1
ATOM 3091 C CA . SER A 1 393 ? 10.961 -26.357 -8.944 1.00 98.62 393 SER A CA 1
ATOM 3092 C C . SER A 1 393 ? 10.546 -26.892 -10.310 1.00 98.62 393 SER A C 1
ATOM 3094 O O . SER A 1 393 ? 9.633 -26.354 -10.936 1.00 98.62 393 SER A O 1
ATOM 3096 N N . ASP A 1 394 ? 11.224 -27.937 -10.799 1.00 97.94 394 ASP A N 1
ATOM 3097 C CA . ASP A 1 394 ? 10.966 -28.508 -12.126 1.00 97.94 394 ASP A CA 1
ATOM 3098 C C . ASP A 1 394 ? 11.052 -27.457 -13.254 1.00 97.94 394 ASP A C 1
ATOM 3100 O O . ASP A 1 394 ? 10.364 -27.583 -14.270 1.00 97.94 394 ASP A O 1
ATOM 3104 N N . ILE A 1 395 ? 11.891 -26.424 -13.089 1.00 98.56 395 ILE A N 1
ATOM 3105 C CA . ILE A 1 395 ? 12.009 -25.325 -14.051 1.00 98.56 395 ILE A CA 1
ATOM 3106 C C . ILE A 1 395 ? 12.672 -25.857 -15.322 1.00 98.56 395 ILE A C 1
ATOM 3108 O O . ILE A 1 395 ? 13.844 -26.235 -15.326 1.00 98.56 395 ILE A O 1
ATOM 3112 N N . LYS A 1 396 ? 11.904 -25.914 -16.409 1.00 96.88 396 LYS A N 1
ATOM 3113 C CA . LYS A 1 396 ? 12.302 -26.537 -17.676 1.00 96.88 396 LYS A CA 1
ATOM 3114 C C . LYS A 1 396 ? 11.934 -25.637 -18.837 1.00 96.88 396 LYS A C 1
ATOM 3116 O O . LYS A 1 396 ? 10.824 -25.118 -18.897 1.00 96.88 396 LYS A O 1
ATOM 3121 N N . ILE A 1 397 ? 12.850 -25.527 -19.788 1.00 96.19 397 ILE A N 1
ATOM 3122 C CA . ILE A 1 397 ? 12.632 -24.831 -21.053 1.00 96.19 397 ILE A CA 1
ATOM 3123 C C . ILE A 1 397 ? 12.435 -25.900 -22.122 1.00 96.19 397 ILE A C 1
ATOM 3125 O O . ILE A 1 397 ? 13.321 -26.731 -22.336 1.00 96.19 397 ILE A O 1
ATOM 3129 N N . THR A 1 398 ? 11.267 -25.906 -22.757 1.00 91.81 398 THR A N 1
ATOM 3130 C CA . THR A 1 398 ? 10.943 -26.824 -23.855 1.00 91.81 398 THR A CA 1
ATOM 3131 C C . THR A 1 398 ? 10.506 -25.999 -25.050 1.00 91.81 398 THR A C 1
ATOM 3133 O O . THR A 1 398 ? 9.585 -25.195 -24.943 1.00 91.81 398 THR A O 1
ATOM 3136 N N . ASP A 1 399 ? 11.178 -26.196 -26.182 1.00 86.44 399 ASP A N 1
ATOM 3137 C CA . ASP A 1 399 ? 11.016 -25.372 -27.380 1.00 86.44 399 ASP A CA 1
ATOM 3138 C C . ASP A 1 399 ? 11.228 -23.875 -27.074 1.00 86.44 399 ASP A C 1
ATOM 3140 O O . ASP A 1 399 ? 12.363 -23.465 -26.827 1.00 86.44 399 ASP A O 1
ATOM 3144 N N . ASP A 1 400 ? 10.154 -23.083 -27.064 1.00 88.81 400 ASP A N 1
ATOM 3145 C CA . ASP A 1 400 ? 10.157 -21.640 -26.793 1.00 88.81 400 ASP A CA 1
ATOM 3146 C C . ASP A 1 400 ? 9.335 -21.256 -25.551 1.00 88.81 400 ASP A C 1
ATOM 3148 O O . ASP A 1 400 ? 9.085 -20.075 -25.326 1.00 88.81 400 ASP A O 1
ATOM 3152 N N . GLU A 1 401 ? 8.936 -22.223 -24.723 1.00 95.00 401 GLU A N 1
ATOM 3153 C CA . GLU A 1 401 ? 8.193 -21.983 -23.484 1.00 95.00 401 GLU A CA 1
ATOM 3154 C C . GLU A 1 401 ? 8.969 -22.476 -22.263 1.00 95.00 401 GLU A C 1
ATOM 3156 O O . GLU A 1 401 ? 9.733 -23.447 -22.313 1.00 95.00 401 GLU A O 1
ATOM 3161 N N . LEU A 1 402 ? 8.743 -21.808 -21.134 1.00 98.06 402 LEU A N 1
ATOM 3162 C CA . LEU A 1 402 ? 9.273 -22.209 -19.841 1.00 98.06 402 LEU A CA 1
ATOM 3163 C C . LEU A 1 402 ? 8.139 -22.730 -18.964 1.00 98.06 402 LEU A C 1
ATOM 3165 O O . LEU A 1 402 ? 7.149 -22.041 -18.753 1.00 98.06 402 LEU A O 1
ATOM 3169 N N . SER A 1 403 ? 8.297 -23.929 -18.412 1.00 98.19 403 SER A N 1
ATOM 3170 C CA . SER A 1 403 ? 7.378 -24.512 -17.432 1.00 98.19 403 SER A CA 1
ATOM 3171 C C . SER A 1 403 ? 8.035 -24.631 -16.062 1.00 98.19 403 SER A C 1
ATOM 3173 O O . SER A 1 403 ? 9.223 -24.945 -15.989 1.00 98.19 403 SER A O 1
ATOM 3175 N N . PHE A 1 404 ? 7.268 -24.456 -14.991 1.00 98.69 404 PHE A N 1
ATOM 3176 C CA . PHE A 1 404 ? 7.733 -24.656 -13.618 1.00 98.69 404 PHE A CA 1
ATOM 3177 C C . PHE A 1 404 ? 6.602 -25.160 -12.716 1.00 98.69 404 PHE A C 1
ATOM 3179 O O . PHE A 1 404 ? 5.420 -24.964 -13.004 1.00 98.69 404 PHE A O 1
ATOM 3186 N N . LYS A 1 405 ? 6.972 -25.809 -11.614 1.00 98.75 405 LYS A N 1
ATOM 3187 C CA . LYS A 1 405 ? 6.077 -26.146 -10.509 1.00 98.75 405 LYS A CA 1
ATOM 3188 C C . LYS A 1 405 ? 6.188 -25.068 -9.435 1.00 98.75 405 LYS A C 1
ATOM 3190 O O . LYS A 1 405 ? 7.301 -24.798 -8.988 1.00 98.75 405 LYS A O 1
ATOM 3195 N N . ALA A 1 406 ? 5.068 -24.496 -9.007 1.00 98.75 406 ALA A N 1
ATOM 3196 C CA . ALA A 1 406 ? 5.002 -23.668 -7.805 1.00 98.75 406 ALA A CA 1
ATOM 3197 C C . ALA A 1 406 ? 4.366 -24.462 -6.662 1.00 98.75 406 ALA A C 1
ATOM 3199 O O . ALA A 1 406 ? 3.397 -25.191 -6.881 1.00 98.75 406 ALA A O 1
ATOM 3200 N N . GLU A 1 407 ? 4.926 -24.319 -5.467 1.00 98.50 407 GLU A N 1
ATOM 3201 C CA . GLU A 1 407 ? 4.445 -24.907 -4.219 1.00 98.50 407 GLU A CA 1
ATOM 3202 C C . GLU A 1 407 ? 4.425 -23.829 -3.127 1.00 98.50 407 GLU A C 1
ATOM 3204 O O . GLU A 1 407 ? 5.329 -22.987 -3.073 1.00 98.50 407 GLU A O 1
ATOM 3209 N N . PHE A 1 408 ? 3.420 -23.876 -2.254 1.00 97.31 408 PHE A N 1
ATOM 3210 C CA . PHE A 1 408 ? 3.209 -22.925 -1.165 1.00 97.31 408 PHE A CA 1
ATOM 3211 C C . PHE A 1 408 ? 3.176 -23.650 0.184 1.00 97.31 408 PHE A C 1
ATOM 3213 O O . PHE A 1 408 ? 2.568 -24.710 0.332 1.00 97.31 408 PHE A O 1
ATOM 3220 N N . ALA A 1 409 ? 3.844 -23.081 1.185 1.00 92.88 409 ALA A N 1
ATOM 3221 C CA . ALA A 1 409 ? 3.818 -23.596 2.543 1.00 92.88 409 ALA A CA 1
ATOM 3222 C C . ALA A 1 409 ? 2.416 -23.440 3.144 1.00 92.88 409 ALA A C 1
ATOM 3224 O O . ALA A 1 409 ? 1.691 -22.492 2.843 1.00 92.88 409 ALA A O 1
ATOM 3225 N N . ASP A 1 410 ? 2.055 -24.357 4.040 1.00 85.62 410 ASP A N 1
ATOM 3226 C CA . ASP A 1 410 ? 0.836 -24.219 4.828 1.00 85.62 410 ASP A CA 1
ATOM 3227 C C . ASP A 1 410 ? 0.991 -23.059 5.824 1.00 85.62 410 ASP A C 1
ATOM 3229 O O . ASP A 1 410 ? 1.716 -23.149 6.819 1.00 85.62 410 ASP A O 1
ATOM 3233 N N . THR A 1 411 ? 0.297 -21.959 5.540 1.00 80.62 411 THR A N 1
ATOM 3234 C CA . THR A 1 411 ? 0.258 -20.762 6.383 1.00 80.62 411 THR A CA 1
ATOM 3235 C C . THR A 1 411 ? -0.986 -20.701 7.270 1.00 80.62 411 THR A C 1
ATOM 3237 O O . THR A 1 411 ? -1.250 -19.654 7.856 1.00 80.62 411 THR A O 1
ATOM 3240 N N . ASP A 1 412 ? -1.769 -21.775 7.420 1.00 73.38 412 ASP A N 1
ATOM 3241 C CA . ASP A 1 412 ? -2.998 -21.738 8.230 1.00 73.38 412 ASP A CA 1
ATOM 3242 C C . ASP A 1 412 ? -2.726 -21.407 9.704 1.00 73.38 412 ASP A C 1
ATOM 3244 O O . ASP A 1 412 ? -3.557 -20.785 10.371 1.00 73.38 412 ASP A O 1
ATOM 3248 N N . ASN A 1 413 ? -1.539 -21.772 10.201 1.00 68.31 413 ASN A N 1
ATOM 3249 C CA . ASN A 1 413 ? -1.076 -21.438 11.550 1.00 68.31 413 ASN A CA 1
ATOM 3250 C C . ASN A 1 413 ? -0.200 -20.178 11.606 1.00 68.31 413 ASN A C 1
ATOM 3252 O O . ASN A 1 413 ? 0.267 -19.825 12.697 1.00 68.31 413 ASN A O 1
ATOM 3256 N N . ALA A 1 414 ? 0.038 -19.510 10.473 1.00 75.38 414 ALA A N 1
ATOM 3257 C CA . ALA A 1 414 ? 0.822 -18.286 10.445 1.00 75.38 414 ALA A CA 1
ATOM 3258 C C . ALA A 1 414 ? 0.178 -17.235 11.352 1.00 75.38 414 ALA A C 1
ATOM 3260 O O . ALA A 1 414 ? -1.046 -17.132 11.466 1.00 75.38 414 ALA A O 1
ATOM 3261 N N . ASP A 1 415 ? 1.020 -16.498 12.064 1.00 81.00 415 ASP A N 1
ATOM 3262 C CA . ASP A 1 415 ? 0.569 -15.424 12.932 1.00 81.00 415 ASP A CA 1
ATOM 3263 C C . ASP A 1 415 ? 0.382 -14.159 12.098 1.00 81.00 415 ASP A C 1
ATOM 3265 O O . ASP A 1 415 ? 1.254 -13.304 12.056 1.00 81.00 415 ASP A O 1
ATOM 3269 N N . VAL A 1 416 ? -0.714 -14.092 11.340 1.00 86.00 416 VAL A N 1
ATOM 3270 C CA . VAL A 1 416 ? -0.973 -12.999 10.392 1.00 86.00 416 VAL A CA 1
ATOM 3271 C C . VAL A 1 416 ? -2.435 -12.583 10.394 1.00 86.00 416 VAL A C 1
ATOM 3273 O O . VAL A 1 416 ? -3.337 -13.381 10.673 1.00 86.00 416 VAL A O 1
ATOM 3276 N N . TRP A 1 417 ? -2.668 -11.319 10.061 1.00 90.19 417 TRP A N 1
ATOM 3277 C CA . TRP A 1 417 ? -4.002 -10.769 9.875 1.00 90.19 417 TRP A CA 1
ATOM 3278 C C . TRP A 1 417 ? -4.559 -11.132 8.503 1.00 90.19 417 TRP A C 1
ATOM 3280 O O . TRP A 1 417 ? -3.915 -10.945 7.476 1.00 90.19 417 TRP A O 1
ATOM 3290 N N . LYS A 1 418 ? -5.800 -11.617 8.469 1.00 87.94 418 LYS A N 1
ATOM 3291 C CA . LYS A 1 418 ? -6.512 -11.965 7.237 1.00 87.94 418 LYS A CA 1
ATOM 3292 C C . LYS A 1 418 ? -7.372 -10.799 6.766 1.00 87.94 418 LYS A C 1
ATOM 3294 O O . LYS A 1 418 ? -8.084 -10.188 7.559 1.00 87.94 418 LYS A O 1
ATOM 3299 N N . ASN A 1 419 ? -7.341 -10.517 5.467 1.00 88.75 419 ASN A N 1
ATOM 3300 C CA . ASN A 1 419 ? -8.250 -9.562 4.837 1.00 88.75 419 ASN A CA 1
ATOM 3301 C C . ASN A 1 419 ? -9.682 -10.101 4.790 1.00 88.75 419 ASN A C 1
ATOM 3303 O O . ASN A 1 419 ? -9.905 -11.236 4.369 1.00 88.75 419 ASN A O 1
ATOM 3307 N N . ILE A 1 420 ? -10.651 -9.253 5.133 1.00 92.12 420 ILE A N 1
ATOM 3308 C CA . ILE A 1 420 ? -12.064 -9.472 4.825 1.00 92.12 420 ILE A CA 1
ATOM 3309 C C . ILE A 1 420 ? -12.461 -8.505 3.716 1.00 92.12 420 ILE A C 1
ATOM 3311 O O . ILE A 1 420 ? -12.309 -7.291 3.842 1.00 92.12 420 ILE A O 1
ATOM 3315 N N . SER A 1 421 ? -12.999 -9.045 2.623 1.00 91.38 421 SER A N 1
ATOM 3316 C CA . SER A 1 421 ? -13.490 -8.229 1.517 1.00 91.38 421 SER A CA 1
ATOM 3317 C C . SER A 1 421 ? -14.669 -7.362 1.954 1.00 91.38 421 SER A C 1
ATOM 3319 O O . SER A 1 421 ? -15.652 -7.853 2.516 1.00 91.38 421 SER A O 1
ATOM 3321 N N . MET A 1 422 ? -14.581 -6.071 1.647 1.00 94.06 422 MET A N 1
ATOM 3322 C CA . MET A 1 422 ? -15.660 -5.119 1.874 1.00 94.06 422 MET A CA 1
ATOM 3323 C C . MET A 1 422 ? -16.685 -5.160 0.732 1.00 94.06 422 MET A C 1
ATOM 3325 O O . MET A 1 422 ? -16.312 -5.361 -0.426 1.00 94.06 422 MET A O 1
ATOM 3329 N N . PRO A 1 423 ? -17.985 -4.973 1.018 1.00 93.81 423 PRO A N 1
ATOM 3330 C CA . PRO A 1 423 ? -19.010 -4.943 -0.012 1.00 93.81 423 PRO A CA 1
ATOM 3331 C C . PRO A 1 423 ? -19.011 -3.596 -0.750 1.00 93.81 423 PRO A C 1
ATOM 3333 O O . PRO A 1 423 ? -18.855 -2.542 -0.142 1.00 93.81 423 PRO A O 1
ATOM 3336 N N . ASN A 1 424 ? -19.310 -3.606 -2.051 1.00 91.25 424 ASN A N 1
ATOM 3337 C CA . ASN A 1 424 ? -19.217 -2.417 -2.921 1.00 91.25 424 ASN A CA 1
ATOM 3338 C C . ASN A 1 424 ? -20.104 -1.219 -2.511 1.00 91.25 424 ASN A C 1
ATOM 3340 O O . ASN A 1 424 ? -19.901 -0.104 -2.995 1.00 91.25 424 ASN A O 1
ATOM 3344 N N . TRP A 1 425 ? -21.122 -1.422 -1.664 1.00 92.25 425 TRP A N 1
ATOM 3345 C CA . TRP A 1 425 ? -21.953 -0.322 -1.156 1.00 92.25 425 TRP A CA 1
ATOM 3346 C C . TRP A 1 425 ? -21.306 0.454 -0.005 1.00 92.25 425 TRP A C 1
ATOM 3348 O O . TRP A 1 425 ? -21.830 1.502 0.363 1.00 92.25 425 TRP A O 1
ATOM 3358 N N . ILE A 1 426 ? -20.204 -0.047 0.555 1.00 90.00 426 ILE A N 1
ATOM 3359 C CA . ILE A 1 426 ? -19.344 0.688 1.477 1.00 90.00 426 ILE A CA 1
ATOM 3360 C C . ILE A 1 426 ? -18.204 1.253 0.633 1.00 90.00 426 ILE A C 1
ATOM 3362 O O . ILE A 1 426 ? -17.257 0.554 0.291 1.00 90.00 426 ILE A O 1
ATOM 3366 N N . ASN A 1 427 ? -18.339 2.513 0.237 1.00 79.69 427 ASN A N 1
ATOM 3367 C CA . ASN A 1 427 ? -17.340 3.227 -0.547 1.00 79.69 427 ASN A CA 1
ATOM 3368 C C . ASN A 1 427 ? -17.179 4.648 -0.004 1.00 79.69 427 ASN A C 1
ATOM 3370 O O . ASN A 1 427 ? -18.146 5.222 0.501 1.00 79.69 427 ASN A O 1
ATOM 3374 N N . GLN A 1 428 ? -15.955 5.179 -0.108 1.00 85.56 428 GLN A N 1
ATOM 3375 C CA . GLN A 1 428 ? -15.607 6.558 0.256 1.00 85.56 428 GLN A CA 1
ATOM 3376 C C . GLN A 1 428 ? -16.152 6.964 1.635 1.00 85.56 428 GLN A C 1
ATOM 3378 O O . GLN A 1 428 ? -16.833 7.979 1.784 1.00 85.56 428 GLN A O 1
ATOM 3383 N N . ALA A 1 429 ? -15.910 6.124 2.641 1.00 92.06 429 ALA A N 1
ATOM 3384 C CA . ALA A 1 429 ? -16.339 6.413 3.999 1.00 92.06 429 ALA A CA 1
ATOM 3385 C C . ALA A 1 429 ? -15.462 7.523 4.601 1.00 92.06 429 ALA A C 1
ATOM 3387 O O . ALA A 1 429 ? -14.241 7.516 4.450 1.00 92.06 429 ALA A O 1
ATOM 3388 N N . SER A 1 430 ? -16.096 8.471 5.287 1.00 92.62 430 SER A N 1
ATOM 3389 C CA . SER A 1 430 ? -15.446 9.540 6.052 1.00 92.62 430 SER A CA 1
ATOM 3390 C C . SER A 1 430 ? -15.253 9.169 7.522 1.00 92.62 430 SER A C 1
ATOM 3392 O O . SER A 1 430 ? -14.383 9.729 8.183 1.00 92.62 430 SER A O 1
ATOM 3394 N N . SER A 1 431 ? -16.052 8.235 8.043 1.00 94.06 431 SER A N 1
ATOM 3395 C CA . SER A 1 431 ? -15.897 7.676 9.386 1.00 94.06 431 SER A CA 1
ATOM 3396 C C . SER A 1 431 ? -16.488 6.268 9.462 1.00 94.06 431 SER A C 1
ATOM 3398 O O . SER A 1 431 ? -17.381 5.911 8.687 1.00 94.06 431 SER A O 1
ATOM 3400 N N . ILE A 1 432 ? -15.990 5.468 10.402 1.00 96.88 432 ILE A N 1
ATOM 3401 C CA . ILE A 1 432 ? -16.475 4.121 10.697 1.00 96.88 432 ILE A CA 1
ATOM 3402 C C . ILE A 1 432 ? -16.490 3.872 12.204 1.00 96.88 432 ILE A C 1
ATOM 3404 O O . ILE A 1 432 ? -15.758 4.513 12.959 1.00 96.88 432 ILE A O 1
ATOM 3408 N N . ASP A 1 433 ? -17.309 2.915 12.624 1.00 97.62 433 ASP A N 1
ATOM 3409 C CA . ASP A 1 433 ? -17.328 2.393 13.989 1.00 97.62 433 ASP A CA 1
ATOM 3410 C C . ASP A 1 433 ? -17.806 0.937 13.964 1.00 97.62 433 ASP A C 1
ATOM 3412 O O . ASP A 1 433 ? -18.670 0.580 13.159 1.00 97.62 433 ASP A O 1
ATOM 3416 N N . MET A 1 434 ? -17.253 0.083 14.819 1.00 97.06 434 MET A N 1
ATOM 3417 C CA . MET A 1 434 ? -17.634 -1.325 14.904 1.00 97.06 434 MET A CA 1
ATOM 3418 C C . MET A 1 434 ? -18.090 -1.703 16.301 1.00 97.06 434 MET A C 1
ATOM 3420 O O . MET A 1 434 ? -17.591 -1.206 17.306 1.00 97.06 434 MET A O 1
ATOM 3424 N N . CYS A 1 435 ? -18.989 -2.677 16.357 1.00 95.31 435 CYS A N 1
ATOM 3425 C CA . CYS A 1 435 ? -19.315 -3.368 17.592 1.00 95.31 435 CYS A CA 1
ATOM 3426 C C . CYS A 1 435 ? -19.710 -4.821 17.307 1.00 95.31 435 CYS A C 1
ATOM 3428 O O . CYS A 1 435 ? -19.993 -5.202 16.167 1.00 95.31 435 CYS A O 1
ATOM 3430 N N . ALA A 1 436 ? -19.729 -5.633 18.359 1.00 92.75 436 ALA A N 1
ATOM 3431 C CA . ALA A 1 436 ? -20.379 -6.934 18.344 1.00 92.75 436 ALA A CA 1
ATOM 3432 C C . ALA A 1 436 ? -21.597 -6.923 19.269 1.00 92.75 436 ALA A C 1
ATOM 3434 O O . ALA A 1 436 ? -21.617 -6.204 20.272 1.00 92.75 436 ALA A O 1
ATOM 3435 N N . ASP A 1 437 ? -22.608 -7.724 18.936 1.00 90.75 437 ASP A N 1
ATOM 3436 C CA . ASP A 1 437 ? -23.670 -8.041 19.889 1.00 90.75 437 ASP A CA 1
ATOM 3437 C C . ASP A 1 437 ? -23.230 -9.114 20.905 1.00 90.75 437 ASP A C 1
ATOM 3439 O O . ASP A 1 437 ? -22.117 -9.641 20.869 1.00 90.75 437 ASP A O 1
ATOM 3443 N N . GLU A 1 438 ? -24.139 -9.465 21.814 1.00 85.62 438 GLU A N 1
ATOM 3444 C CA . GLU A 1 438 ? -23.936 -10.494 22.844 1.00 85.62 438 GLU A CA 1
ATOM 3445 C C . GLU A 1 438 ? -23.660 -11.909 22.296 1.00 85.62 438 GLU A C 1
ATOM 3447 O O . GLU A 1 438 ? -23.221 -12.776 23.048 1.00 85.62 438 GLU A O 1
ATOM 3452 N N . ASN A 1 439 ? -23.903 -12.152 21.004 1.00 87.31 439 ASN A N 1
ATOM 3453 C CA . ASN A 1 439 ? -23.651 -13.422 20.323 1.00 87.31 439 ASN A CA 1
ATOM 3454 C C . ASN A 1 439 ? -22.388 -13.372 19.445 1.00 87.31 439 ASN A C 1
ATOM 3456 O O . ASN A 1 439 ? -22.202 -14.255 18.607 1.00 87.31 439 ASN A O 1
ATOM 3460 N N . ASN A 1 440 ? -21.527 -12.361 19.620 1.00 89.25 440 ASN A N 1
ATOM 3461 C CA . ASN A 1 440 ? -20.343 -12.103 18.795 1.00 89.25 440 ASN A CA 1
ATOM 3462 C C . ASN A 1 440 ? -20.652 -11.783 17.318 1.00 89.25 440 ASN A C 1
ATOM 3464 O O . ASN A 1 440 ? -19.771 -11.898 16.462 1.00 89.25 440 ASN A O 1
ATOM 3468 N N . GLN A 1 441 ? -21.881 -11.380 16.987 1.00 94.31 441 GLN A N 1
ATOM 3469 C CA . GLN A 1 441 ? -22.220 -10.957 15.632 1.00 94.31 441 GLN A CA 1
ATOM 3470 C C . GLN A 1 441 ? -21.614 -9.576 15.369 1.00 94.31 441 GLN A C 1
ATOM 3472 O O . GLN A 1 441 ? -21.948 -8.614 16.054 1.00 94.31 441 GLN A O 1
ATOM 3477 N N . LEU A 1 442 ? -20.750 -9.475 14.357 1.00 96.25 442 LEU A N 1
ATOM 3478 C CA . LEU A 1 442 ? -20.081 -8.231 13.978 1.00 96.25 442 LEU A CA 1
ATOM 3479 C C . LEU A 1 442 ? -21.020 -7.294 13.203 1.00 96.25 442 LEU A C 1
ATOM 3481 O O . LEU A 1 442 ? -21.696 -7.716 12.253 1.00 96.25 442 LEU A O 1
ATOM 3485 N N . PHE A 1 443 ? -20.991 -6.016 13.577 1.00 97.69 443 PHE A N 1
ATOM 3486 C CA . PHE A 1 443 ? -21.648 -4.912 12.889 1.00 97.69 443 PHE A CA 1
ATOM 3487 C C . PHE A 1 443 ? -20.645 -3.792 12.608 1.00 97.69 443 PHE A C 1
ATOM 3489 O O . PHE A 1 443 ? -19.789 -3.482 13.435 1.00 97.69 443 PHE A O 1
ATOM 3496 N N . LEU A 1 444 ? -20.784 -3.170 11.441 1.00 98.00 444 LEU A N 1
ATOM 3497 C CA . LEU A 1 444 ? -19.985 -2.030 11.006 1.00 98.00 444 LEU A CA 1
ATOM 3498 C C . LEU A 1 444 ? -20.919 -0.879 10.647 1.00 98.00 444 LEU A C 1
ATOM 3500 O O . LEU A 1 444 ? -21.769 -1.011 9.763 1.00 98.00 444 LEU A O 1
ATOM 3504 N N . LEU A 1 445 ? -20.733 0.255 11.306 1.00 97.88 445 LEU A N 1
ATOM 3505 C CA . LEU A 1 445 ? -21.279 1.532 10.890 1.00 97.88 445 LEU A CA 1
ATOM 3506 C C . LEU A 1 445 ? -20.314 2.188 9.901 1.00 97.88 445 LEU A C 1
ATOM 3508 O O . LEU A 1 445 ? -19.124 2.308 10.180 1.00 97.88 445 LEU A O 1
ATOM 3512 N N . SER A 1 446 ? -20.836 2.637 8.762 1.00 96.00 446 SER A N 1
ATOM 3513 C CA . SER A 1 446 ? -20.107 3.455 7.791 1.00 96.00 446 SER A CA 1
ATOM 3514 C C . SER A 1 446 ? -20.833 4.776 7.559 1.00 96.00 446 SER A C 1
ATOM 3516 O O . SER A 1 446 ? -22.024 4.774 7.225 1.00 96.00 446 SER A O 1
ATOM 3518 N N . GLU A 1 447 ? -20.106 5.879 7.697 1.00 94.12 447 GLU A N 1
ATOM 3519 C CA . GLU A 1 447 ? -20.546 7.245 7.411 1.00 94.12 447 GLU A CA 1
ATOM 3520 C C . GLU A 1 447 ? -19.819 7.763 6.164 1.00 94.12 447 GLU A C 1
ATOM 3522 O O . GLU A 1 447 ? -18.609 7.589 6.034 1.00 94.12 447 GLU A O 1
ATOM 3527 N N . ASN A 1 448 ? -20.548 8.406 5.251 1.00 89.06 448 ASN A N 1
ATOM 3528 C CA . ASN A 1 448 ? -19.994 9.223 4.169 1.00 89.06 448 ASN A CA 1
ATOM 3529 C C . ASN A 1 448 ? -20.756 10.557 4.072 1.00 89.06 448 ASN A C 1
ATOM 3531 O O . ASN A 1 448 ? -21.665 10.815 4.860 1.00 89.06 448 ASN A O 1
ATOM 3535 N N . GLU A 1 449 ? -20.430 11.410 3.093 1.00 80.00 449 GLU A N 1
ATOM 3536 C CA . GLU A 1 449 ? -21.029 12.753 2.982 1.00 80.00 449 GLU A CA 1
ATOM 3537 C C . GLU A 1 449 ? -22.566 12.779 2.933 1.00 80.00 449 GLU A C 1
ATOM 3539 O O . GLU A 1 449 ? -23.173 13.809 3.249 1.00 80.00 449 GLU A O 1
ATOM 3544 N N . SER A 1 450 ? -23.194 11.685 2.495 1.00 77.62 450 SER A N 1
ATOM 3545 C CA . SER A 1 450 ? -24.640 11.610 2.274 1.00 77.62 450 SER A CA 1
ATOM 3546 C C . SER A 1 450 ? -25.357 10.661 3.233 1.00 77.62 450 SER A C 1
ATOM 3548 O O . SER A 1 450 ? -26.520 10.908 3.549 1.00 77.62 450 SER A O 1
ATOM 3550 N N . ASN A 1 451 ? -24.695 9.595 3.692 1.00 86.06 451 ASN A N 1
ATOM 3551 C CA . ASN A 1 451 ? -25.360 8.425 4.256 1.00 86.06 451 ASN A CA 1
ATOM 3552 C C . ASN A 1 451 ? -24.652 7.911 5.520 1.00 86.06 451 ASN A C 1
ATOM 3554 O O . ASN A 1 451 ? -23.427 7.820 5.567 1.00 86.06 451 ASN A O 1
ATOM 3558 N N . VAL A 1 452 ? -25.447 7.457 6.495 1.00 94.31 452 VAL A N 1
ATOM 3559 C CA . VAL A 1 452 ? -24.997 6.581 7.590 1.00 94.31 452 VAL A CA 1
ATOM 3560 C C . VAL A 1 452 ? -25.738 5.256 7.489 1.00 94.31 452 VAL A C 1
ATOM 3562 O O . VAL A 1 452 ? -26.971 5.233 7.414 1.00 94.31 452 VAL A O 1
ATOM 3565 N N . LEU A 1 453 ? -24.988 4.156 7.480 1.00 96.19 453 LEU A N 1
ATOM 3566 C CA . LEU A 1 453 ? -25.502 2.801 7.299 1.00 96.19 453 LEU A CA 1
ATOM 3567 C C . LEU A 1 453 ? -24.847 1.846 8.296 1.00 96.19 453 LEU A C 1
ATOM 3569 O O . LEU A 1 453 ? -23.631 1.867 8.457 1.00 96.19 453 LEU A O 1
ATOM 3573 N N . VAL A 1 454 ? -25.645 0.960 8.896 1.00 97.88 454 VAL A N 1
ATOM 3574 C CA . VAL A 1 454 ? -25.136 -0.186 9.655 1.00 97.88 454 VAL A CA 1
ATOM 3575 C C . VAL A 1 454 ? -25.219 -1.430 8.773 1.00 97.88 454 VAL A C 1
ATOM 3577 O O . VAL A 1 454 ? -26.286 -1.785 8.261 1.00 97.88 454 VAL A O 1
ATOM 3580 N N . SER A 1 455 ? -24.080 -2.088 8.587 1.00 97.75 455 SER A N 1
ATOM 3581 C CA . SER A 1 455 ? -23.938 -3.358 7.875 1.00 97.75 455 SER A CA 1
ATOM 3582 C C . SER A 1 455 ? -23.604 -4.478 8.856 1.00 97.75 455 SER A C 1
ATOM 3584 O O . SER A 1 455 ? -22.987 -4.240 9.893 1.00 97.75 455 SER A O 1
ATOM 3586 N N . ARG A 1 456 ? -24.006 -5.705 8.529 1.00 97.56 456 ARG A N 1
ATOM 3587 C CA . ARG A 1 456 ? -23.758 -6.903 9.340 1.00 97.56 456 ARG A CA 1
ATOM 3588 C C . ARG A 1 456 ? -22.889 -7.888 8.565 1.00 97.56 456 ARG A C 1
ATOM 3590 O O . ARG A 1 456 ? -23.114 -8.074 7.370 1.00 97.56 456 ARG A O 1
ATOM 3597 N N . TYR A 1 457 ? -21.930 -8.509 9.251 1.00 96.31 457 TYR A N 1
ATOM 3598 C CA . TYR A 1 457 ? -21.041 -9.522 8.678 1.00 96.31 457 TYR A CA 1
ATOM 3599 C C . TYR A 1 457 ? -21.327 -10.912 9.259 1.00 96.31 457 TYR A C 1
ATOM 3601 O O . TYR A 1 457 ? -20.940 -11.202 10.389 1.00 96.31 457 TYR A O 1
ATOM 3609 N N . SER A 1 458 ? -21.994 -11.782 8.502 1.00 91.94 458 SER A N 1
ATOM 3610 C CA . SER A 1 458 ? -22.400 -13.125 8.943 1.00 91.94 458 SER A CA 1
ATOM 3611 C C . SER A 1 458 ? -21.952 -14.177 7.932 1.00 91.94 458 SER A C 1
ATOM 3613 O O . SER A 1 458 ? -22.157 -14.009 6.731 1.00 91.94 458 SER A O 1
ATOM 3615 N N . ASP A 1 459 ? -21.358 -15.274 8.409 1.00 86.69 459 ASP A N 1
ATOM 3616 C CA . ASP A 1 459 ? -20.960 -16.425 7.583 1.00 86.69 459 ASP A CA 1
ATOM 3617 C C . ASP A 1 459 ? -20.144 -16.037 6.332 1.00 86.69 459 ASP A C 1
ATOM 3619 O O . ASP A 1 459 ? -20.413 -16.494 5.219 1.00 86.69 459 ASP A O 1
ATOM 3623 N N . GLY A 1 460 ? -19.167 -15.139 6.497 1.00 87.25 460 GLY A N 1
ATOM 3624 C CA . GLY A 1 460 ? -18.301 -14.681 5.405 1.00 87.25 460 GLY A CA 1
ATOM 3625 C C . GLY A 1 460 ? -18.949 -13.688 4.435 1.00 87.25 460 GLY A C 1
ATOM 3626 O O . GLY A 1 460 ? -18.347 -13.359 3.417 1.00 87.25 460 GLY A O 1
ATOM 3627 N N . ASN A 1 461 ? -20.167 -13.220 4.716 1.00 94.00 461 ASN A N 1
ATOM 3628 C CA . ASN A 1 461 ? -20.936 -12.358 3.825 1.00 94.00 461 ASN A CA 1
ATOM 3629 C C . ASN A 1 461 ? -21.424 -11.093 4.531 1.00 94.00 461 ASN A C 1
ATOM 3631 O O . ASN A 1 461 ? -21.692 -11.084 5.731 1.00 94.00 461 ASN A O 1
ATOM 3635 N N . TRP A 1 462 ? -21.591 -10.029 3.748 1.00 97.38 462 TRP A N 1
ATOM 3636 C CA . TRP A 1 462 ? -22.128 -8.757 4.214 1.00 97.38 462 TRP A CA 1
ATOM 3637 C C . TRP A 1 462 ? -23.580 -8.556 3.792 1.00 97.38 462 TRP A C 1
ATOM 3639 O O . TRP A 1 462 ? -23.949 -8.837 2.650 1.00 97.38 462 TRP A O 1
ATOM 3649 N N . ASP A 1 463 ? -24.378 -7.959 4.675 1.00 97.25 463 ASP A N 1
ATOM 3650 C CA . ASP A 1 463 ? -25.706 -7.442 4.354 1.00 97.25 463 ASP A CA 1
ATOM 3651 C C . ASP A 1 463 ? -25.949 -6.041 4.937 1.00 97.25 463 ASP A C 1
ATOM 3653 O O . ASP A 1 463 ? -25.316 -5.624 5.911 1.00 97.25 463 ASP A O 1
ATOM 3657 N N . LYS A 1 464 ? -26.861 -5.289 4.306 1.00 97.00 464 LYS A N 1
ATOM 3658 C CA . LYS A 1 464 ? -27.341 -4.005 4.831 1.00 97.00 464 LYS A CA 1
ATOM 3659 C C . LYS A 1 464 ? -28.325 -4.283 5.965 1.00 97.00 464 LYS A C 1
ATOM 3661 O O . LYS A 1 464 ? -29.477 -4.632 5.702 1.00 97.00 464 LYS A O 1
ATOM 3666 N N . TYR A 1 465 ? -27.878 -4.096 7.202 1.00 97.31 465 TYR A N 1
ATOM 3667 C CA . TYR A 1 465 ? -28.675 -4.418 8.383 1.00 97.31 465 TYR A CA 1
ATOM 3668 C C . TYR A 1 465 ? -29.797 -3.396 8.623 1.00 97.31 465 TYR A C 1
ATOM 3670 O O . TYR A 1 465 ? -30.896 -3.739 9.066 1.00 97.31 465 TYR A O 1
ATOM 3678 N N . THR A 1 466 ? -29.543 -2.132 8.280 1.00 97.44 466 THR A N 1
ATOM 3679 C CA . THR A 1 466 ? -30.500 -1.025 8.411 1.00 97.44 466 THR A CA 1
ATOM 3680 C C . THR A 1 466 ? -30.783 -0.355 7.066 1.00 97.44 466 THR A C 1
ATOM 3682 O O . THR A 1 466 ? -30.051 -0.529 6.090 1.00 97.44 466 THR A O 1
ATOM 3685 N N . SER A 1 467 ? -31.834 0.470 7.004 1.00 95.44 467 SER A N 1
ATOM 3686 C CA . SER A 1 467 ? -31.882 1.549 6.010 1.00 95.44 467 SER A CA 1
ATOM 3687 C C . SER A 1 467 ? -30.845 2.624 6.352 1.00 95.44 467 SER A C 1
ATOM 3689 O O . SER A 1 467 ? -30.319 2.659 7.468 1.00 95.44 467 SER A O 1
ATOM 3691 N N . GLU A 1 468 ? -30.598 3.545 5.427 1.00 94.69 468 GLU A N 1
ATOM 3692 C CA . GLU A 1 468 ? -29.798 4.741 5.707 1.00 94.69 468 GLU A CA 1
ATOM 3693 C C . GLU A 1 468 ? -30.517 5.632 6.734 1.00 94.69 468 GLU A C 1
ATOM 3695 O O . GLU A 1 468 ? -31.758 5.668 6.776 1.00 94.69 468 GLU A O 1
ATOM 3700 N N . ILE A 1 469 ? -29.750 6.318 7.586 1.00 93.69 469 ILE A N 1
ATOM 3701 C CA . ILE A 1 469 ? -30.293 7.388 8.432 1.00 93.69 469 ILE A CA 1
ATOM 3702 C C . ILE A 1 469 ? -30.766 8.517 7.497 1.00 93.69 469 ILE A C 1
ATOM 3704 O O . ILE A 1 469 ? -29.997 8.960 6.650 1.00 93.69 469 ILE A O 1
ATOM 3708 N N . PRO A 1 470 ? -32.028 8.977 7.603 1.00 85.94 470 PRO A N 1
ATOM 3709 C CA . PRO A 1 470 ? -32.608 9.926 6.646 1.00 85.94 470 PRO A CA 1
ATOM 3710 C C . PRO A 1 470 ? -32.081 11.361 6.791 1.00 85.94 470 PRO A C 1
ATOM 3712 O O . PRO A 1 470 ? -32.350 12.207 5.939 1.00 85.94 470 PRO A O 1
ATOM 3715 N N . GLU A 1 471 ? -31.395 11.654 7.891 1.00 86.06 471 GLU A N 1
ATOM 3716 C CA . GLU A 1 471 ? -30.838 12.962 8.213 1.00 86.06 471 GLU A CA 1
ATOM 3717 C C . GLU A 1 471 ? -29.322 12.937 8.051 1.00 86.06 471 GLU A C 1
ATOM 3719 O O . GLU A 1 471 ? -28.676 11.926 8.323 1.00 86.06 471 GLU A O 1
ATOM 3724 N N . LYS A 1 472 ? -28.745 14.077 7.662 1.00 88.19 472 LYS A N 1
ATOM 3725 C CA . LYS A 1 472 ? -27.293 14.219 7.621 1.00 88.19 472 LYS A CA 1
ATOM 3726 C C . LYS A 1 472 ? -26.739 14.212 9.049 1.00 88.19 472 LYS A C 1
ATOM 3728 O O . LYS A 1 472 ? -27.110 15.070 9.859 1.00 88.19 472 LYS A O 1
ATOM 3733 N N . ALA A 1 473 ? -25.865 13.249 9.303 1.00 91.31 473 ALA A N 1
ATOM 3734 C CA . ALA A 1 473 ? -25.267 12.917 10.585 1.00 91.31 473 ALA A CA 1
ATOM 3735 C C . ALA A 1 473 ? -23.739 13.023 10.490 1.00 91.31 473 ALA A C 1
ATOM 3737 O O . ALA A 1 473 ? -23.186 12.781 9.419 1.00 91.31 473 ALA A O 1
ATOM 3738 N N . TYR A 1 474 ? -23.089 13.388 11.594 1.00 92.25 474 TYR A N 1
ATOM 3739 C CA . TYR A 1 474 ? -21.630 13.448 11.704 1.00 92.25 474 TYR A CA 1
ATOM 3740 C C . TYR A 1 474 ? -21.138 12.741 12.966 1.00 92.25 474 TYR A C 1
ATOM 3742 O O . TYR A 1 474 ? -21.853 12.723 13.972 1.00 92.25 474 TYR A O 1
ATOM 3750 N N . ASN A 1 475 ? -19.902 12.237 12.942 1.00 92.50 475 ASN A N 1
ATOM 3751 C CA . ASN A 1 475 ? -19.251 11.574 14.081 1.00 92.50 475 ASN A CA 1
ATOM 3752 C C . ASN A 1 475 ? -20.100 10.425 14.649 1.00 92.50 475 ASN A C 1
ATOM 3754 O O . ASN A 1 475 ? -20.302 10.332 15.863 1.00 92.50 475 ASN A O 1
ATOM 3758 N N . ALA A 1 476 ? -20.662 9.599 13.766 1.00 95.75 476 ALA A N 1
ATOM 3759 C CA . ALA A 1 476 ? -21.569 8.543 14.177 1.00 95.75 476 ALA A CA 1
ATOM 3760 C C . ALA A 1 476 ? -20.848 7.423 14.958 1.00 95.75 476 ALA A C 1
ATOM 3762 O O . ALA A 1 476 ? -19.772 6.969 14.570 1.00 95.75 476 ALA A O 1
ATOM 3763 N N . LYS A 1 477 ? -21.472 6.959 16.047 1.00 96.94 477 LYS A N 1
ATOM 3764 C CA . LYS A 1 477 ? -21.015 5.865 16.920 1.00 96.94 477 LYS A CA 1
ATOM 3765 C C . LYS A 1 477 ? -22.112 4.825 17.106 1.00 96.94 477 LYS A C 1
ATOM 3767 O O . LYS A 1 477 ? -23.286 5.188 17.197 1.00 96.94 477 LYS A O 1
ATOM 3772 N N . LEU A 1 478 ? -21.747 3.548 17.174 1.00 97.94 478 LEU A N 1
ATOM 3773 C CA . LEU A 1 478 ? -22.663 2.409 17.170 1.00 97.94 478 LEU A CA 1
ATOM 3774 C C . LEU A 1 478 ? -22.608 1.628 18.491 1.00 97.94 478 LEU A C 1
ATOM 3776 O O . LEU A 1 478 ? -21.548 1.245 18.968 1.00 97.94 478 LEU A O 1
ATOM 3780 N N . CYS A 1 479 ? -23.775 1.288 19.036 1.00 96.81 479 CYS A N 1
ATOM 3781 C CA . CYS A 1 479 ? -23.922 0.297 20.104 1.00 96.81 479 CYS A CA 1
ATOM 3782 C C . CYS A 1 479 ? -25.124 -0.610 19.822 1.00 96.81 479 CYS A C 1
ATOM 3784 O O . CYS A 1 479 ? -26.131 -0.166 19.269 1.00 96.81 479 CYS A O 1
ATOM 3786 N N . MET A 1 480 ? -25.053 -1.868 20.257 1.00 95.75 480 MET A N 1
ATOM 3787 C CA . MET A 1 480 ? -26.166 -2.819 20.165 1.00 95.75 480 MET A CA 1
ATOM 3788 C C . MET A 1 480 ? -26.835 -3.003 21.530 1.00 95.75 480 MET A C 1
ATOM 3790 O O . MET A 1 480 ? -26.156 -3.069 22.552 1.00 95.75 480 MET A O 1
ATOM 3794 N N . ASN A 1 481 ? -28.164 -3.146 21.547 1.00 94.69 481 ASN A N 1
ATOM 3795 C CA . ASN A 1 481 ? -28.888 -3.764 22.663 1.00 94.69 481 ASN A CA 1
ATOM 3796 C C . ASN A 1 481 ? -29.686 -4.957 22.131 1.00 94.69 481 ASN A C 1
ATOM 3798 O O . ASN A 1 481 ? -30.688 -4.775 21.431 1.00 94.69 481 ASN A O 1
ATOM 3802 N N . GLY A 1 482 ? -29.224 -6.175 22.415 1.00 90.38 482 GLY A N 1
ATOM 3803 C CA . GLY A 1 482 ? -29.689 -7.360 21.696 1.00 90.38 482 GLY A CA 1
ATOM 3804 C C . GLY A 1 482 ? -29.477 -7.180 20.188 1.00 90.38 482 GLY A C 1
ATOM 3805 O O . GLY A 1 482 ? -28.375 -6.876 19.743 1.00 90.38 482 GLY A O 1
ATOM 3806 N N . ASN A 1 483 ? -30.547 -7.291 19.400 1.00 90.88 483 ASN A N 1
ATOM 3807 C CA . ASN A 1 483 ? -30.508 -7.116 17.943 1.00 90.88 483 ASN A CA 1
ATOM 3808 C C . ASN A 1 483 ? -30.846 -5.690 17.462 1.00 90.88 483 ASN A C 1
ATOM 3810 O O . ASN A 1 483 ? -30.929 -5.463 16.252 1.00 90.88 483 ASN A O 1
ATOM 3814 N N . ILE A 1 484 ? -31.074 -4.738 18.368 1.00 95.88 484 ILE A N 1
ATOM 3815 C CA . ILE A 1 484 ? -31.458 -3.367 18.016 1.00 95.88 484 ILE A CA 1
ATOM 3816 C C . ILE A 1 484 ? -30.198 -2.493 17.985 1.00 95.88 484 ILE A C 1
ATOM 3818 O O . ILE A 1 484 ? -29.543 -2.357 19.023 1.00 95.88 484 ILE A O 1
ATOM 3822 N N . PRO A 1 485 ? -29.857 -1.878 16.837 1.00 97.31 485 PRO A N 1
ATOM 3823 C CA . PRO A 1 485 ? -28.745 -0.951 16.756 1.00 97.31 485 PRO A CA 1
ATOM 3824 C C . PRO A 1 485 ? -29.187 0.437 17.223 1.00 97.31 485 PRO A C 1
ATOM 3826 O O . PRO A 1 485 ? -30.243 0.945 16.825 1.00 97.31 485 PRO A O 1
ATOM 3829 N N . TYR A 1 486 ? -28.342 1.052 18.039 1.00 98.19 486 TYR A N 1
ATOM 3830 C CA . TYR A 1 486 ? -28.433 2.433 18.484 1.00 98.19 486 TYR A CA 1
ATOM 3831 C C . TYR A 1 486 ? -27.255 3.202 17.904 1.00 98.19 486 TYR A C 1
ATOM 3833 O O . TYR A 1 486 ? -26.123 2.726 17.946 1.00 98.19 486 TYR A O 1
ATOM 3841 N N . VAL A 1 487 ? -27.523 4.390 17.372 1.00 98.25 487 VAL A N 1
ATOM 3842 C CA . VAL A 1 487 ? -26.510 5.260 16.779 1.00 98.25 487 VAL A CA 1
ATOM 3843 C C . VAL A 1 487 ? -26.559 6.621 17.453 1.00 98.25 487 VAL A C 1
ATOM 3845 O O . VAL A 1 487 ? -27.609 7.269 17.465 1.00 98.25 487 VAL A O 1
ATOM 3848 N N . LEU A 1 488 ? -25.421 7.039 18.001 1.00 98.38 488 LEU A N 1
ATOM 3849 C CA . LEU A 1 488 ? -25.160 8.403 18.449 1.00 98.38 488 LEU A CA 1
ATOM 3850 C C . LEU A 1 488 ? -24.543 9.183 17.288 1.00 98.38 488 LEU A C 1
ATOM 3852 O O . LEU A 1 488 ? -23.620 8.680 16.662 1.00 98.38 488 LEU A O 1
ATOM 3856 N N . TYR A 1 489 ? -25.020 10.391 17.000 1.00 96.69 489 TYR A N 1
ATOM 3857 C CA . TYR A 1 489 ? -24.428 11.264 15.984 1.00 96.69 489 TYR A CA 1
ATOM 3858 C C . TYR A 1 489 ? -24.667 12.745 16.287 1.00 96.69 489 TYR A C 1
ATOM 3860 O O . TYR A 1 489 ? -25.569 13.101 17.042 1.00 96.69 489 TYR A O 1
ATOM 3868 N N . ASN A 1 490 ? -23.865 13.627 15.690 1.00 94.94 490 ASN A N 1
ATOM 3869 C CA . ASN A 1 490 ? -24.120 15.064 15.662 1.00 94.94 490 ASN A CA 1
ATOM 3870 C C . ASN A 1 490 ? -25.086 15.407 14.526 1.00 94.94 490 ASN A C 1
ATOM 3872 O O . ASN A 1 490 ? -24.857 15.027 13.374 1.00 94.94 490 ASN A O 1
ATOM 3876 N N . ASP A 1 491 ? -26.142 16.162 14.822 1.00 92.12 491 ASP A N 1
ATOM 3877 C CA . ASP A 1 491 ? -27.015 16.683 13.774 1.00 92.12 491 ASP A CA 1
ATOM 3878 C C . ASP A 1 491 ? -26.298 17.743 12.925 1.00 92.12 491 ASP A C 1
ATOM 3880 O O . ASP A 1 491 ? -25.493 18.534 13.412 1.00 92.12 491 ASP A O 1
ATOM 3884 N N . SER A 1 492 ? -26.621 17.789 11.637 1.00 89.19 492 SER A N 1
ATOM 3885 C CA . SER A 1 492 ? -25.935 18.676 10.694 1.00 89.19 492 SER A CA 1
ATOM 3886 C C . SER A 1 492 ? -26.269 20.167 10.793 1.00 89.19 492 SER A C 1
ATOM 3888 O O . SER A 1 492 ? -25.614 20.961 10.118 1.00 89.19 492 SER A O 1
ATOM 3890 N N . THR A 1 493 ? -27.281 20.556 11.572 1.00 89.81 493 THR A N 1
ATOM 3891 C CA . THR A 1 493 ? -27.738 21.952 11.654 1.00 89.81 493 THR A CA 1
ATOM 3892 C C . THR A 1 493 ? -27.078 22.675 12.818 1.00 89.81 493 THR A C 1
ATOM 3894 O O . THR A 1 493 ? -26.446 23.708 12.619 1.00 89.81 493 THR A O 1
ATOM 3897 N N . ASP A 1 494 ? -27.205 22.106 14.014 1.00 90.44 494 ASP A N 1
ATOM 3898 C CA . ASP A 1 494 ? -26.806 22.740 15.272 1.00 90.44 494 ASP A CA 1
ATOM 3899 C C . ASP A 1 494 ? -25.664 21.979 15.974 1.00 90.44 494 ASP A C 1
ATOM 3901 O O . ASP A 1 494 ? -25.201 22.394 17.038 1.00 90.44 494 ASP A O 1
ATOM 3905 N N . PHE A 1 495 ? -25.204 20.861 15.392 1.00 93.12 495 PHE A N 1
ATOM 3906 C CA . PHE A 1 495 ? -24.185 19.974 15.963 1.00 93.12 495 PHE A CA 1
ATOM 3907 C C . PHE A 1 495 ? -24.555 19.449 17.362 1.00 93.12 495 PHE A C 1
ATOM 3909 O O . PHE A 1 495 ? -23.687 19.148 18.184 1.00 93.12 495 PHE A O 1
ATOM 3916 N N . THR A 1 496 ? -25.852 19.336 17.661 1.00 95.44 496 THR A N 1
ATOM 3917 C CA . THR A 1 496 ? -26.349 18.703 18.888 1.00 95.44 496 THR A CA 1
ATOM 3918 C C . THR A 1 496 ? -26.235 17.189 18.780 1.00 95.44 496 THR A C 1
ATOM 3920 O O . THR A 1 496 ? -26.274 16.631 17.682 1.00 95.44 496 THR A O 1
ATOM 3923 N N . TYR A 1 497 ? -26.121 16.507 19.917 1.00 96.81 497 TYR A N 1
ATOM 3924 C CA . TYR A 1 497 ? -26.176 15.050 19.924 1.00 96.81 497 TYR A CA 1
ATOM 3925 C C . TYR A 1 497 ? -27.582 14.552 19.567 1.00 96.81 497 TYR A C 1
ATOM 3927 O O . TYR A 1 497 ? -28.595 15.118 19.995 1.00 96.81 497 TYR A O 1
ATOM 3935 N N . VAL A 1 498 ? -27.647 13.436 18.851 1.00 97.44 498 VAL A N 1
ATOM 3936 C CA . VAL A 1 498 ? -28.862 12.672 18.577 1.00 97.44 498 VAL A CA 1
ATOM 3937 C C . VAL A 1 498 ? -28.567 11.203 18.821 1.00 97.44 498 VAL A C 1
ATOM 3939 O O . VAL A 1 498 ? -27.578 10.679 18.324 1.00 97.44 498 VAL A O 1
ATOM 3942 N N . ILE A 1 499 ? -29.441 10.530 19.565 1.00 98.31 499 ILE A N 1
ATOM 3943 C CA . ILE A 1 499 ? -29.436 9.071 19.678 1.00 98.31 499 ILE A CA 1
ATOM 3944 C C . ILE A 1 499 ? -30.657 8.550 18.938 1.00 98.31 499 ILE A C 1
ATOM 3946 O O . ILE A 1 499 ? -31.791 8.866 19.310 1.00 98.31 499 ILE A O 1
ATOM 3950 N N . ALA A 1 500 ? -30.432 7.740 17.910 1.00 97.56 500 ALA A N 1
ATOM 3951 C CA . ALA A 1 500 ? -31.470 7.056 17.154 1.00 97.56 500 ALA A CA 1
ATOM 3952 C C . ALA A 1 500 ? -31.339 5.538 17.297 1.00 97.56 500 ALA A C 1
ATOM 3954 O O . ALA A 1 500 ? -30.260 5.024 17.565 1.00 97.56 500 ALA A O 1
ATOM 3955 N N . TYR A 1 501 ? -32.438 4.815 17.104 1.00 97.88 501 TYR A N 1
ATOM 3956 C CA . TYR A 1 501 ? -32.450 3.354 17.068 1.00 97.88 501 TYR A CA 1
ATOM 3957 C C . TYR A 1 501 ? -33.250 2.843 15.878 1.00 97.88 501 TYR A C 1
ATOM 3959 O O . TYR A 1 501 ? -34.211 3.488 15.437 1.00 97.88 501 TYR A O 1
ATOM 3967 N N . TYR A 1 502 ? -32.859 1.684 15.358 1.00 97.94 502 TYR A N 1
ATOM 3968 C CA . TYR A 1 502 ? -33.527 1.068 14.218 1.00 97.94 502 TYR A CA 1
ATOM 3969 C C . TYR A 1 502 ? -34.415 -0.088 14.661 1.00 97.94 502 TYR A C 1
ATOM 3971 O O . TYR A 1 502 ? -33.945 -1.097 15.177 1.00 97.94 502 TYR A O 1
ATOM 3979 N N . GLU A 1 503 ? -35.715 0.033 14.416 1.00 95.69 503 GLU A N 1
ATOM 3980 C CA . GLU A 1 503 ? -36.672 -1.023 14.727 1.00 95.69 503 GLU A CA 1
ATOM 3981 C C . GLU A 1 503 ? -37.816 -0.997 13.713 1.00 95.69 503 GLU A C 1
ATOM 3983 O O . GLU A 1 503 ? -38.253 0.069 13.269 1.00 95.69 503 GLU A O 1
ATOM 3988 N N . ASN A 1 504 ? -38.330 -2.174 13.345 1.00 93.94 504 ASN A N 1
ATOM 3989 C CA . ASN A 1 504 ? -39.458 -2.313 12.420 1.00 93.94 504 ASN A CA 1
ATOM 3990 C C . ASN A 1 504 ? -39.221 -1.638 11.052 1.00 93.94 504 ASN A C 1
ATOM 3992 O O . ASN A 1 504 ? -40.144 -1.081 10.456 1.00 93.94 504 ASN A O 1
ATOM 3996 N N . GLY A 1 505 ? -37.980 -1.686 10.554 1.00 94.06 505 GLY A N 1
ATOM 3997 C CA . GLY A 1 505 ? -37.619 -1.184 9.226 1.00 94.06 505 GLY A CA 1
ATOM 3998 C C . GLY A 1 505 ? -37.437 0.334 9.130 1.00 94.06 505 GLY A C 1
ATOM 3999 O O . GLY A 1 505 ? -37.477 0.874 8.026 1.00 94.06 505 GLY A O 1
ATOM 4000 N N . LYS A 1 506 ? -37.304 1.040 10.260 1.00 96.12 506 LYS A N 1
ATOM 4001 C CA . LYS A 1 506 ? -37.162 2.501 10.296 1.00 96.12 506 LYS A CA 1
ATOM 4002 C C . LYS A 1 506 ? -36.298 2.977 11.462 1.00 96.12 506 LYS A C 1
ATOM 4004 O O . LYS A 1 506 ? -36.282 2.365 12.530 1.00 96.12 506 LYS A O 1
ATOM 4009 N N . TRP A 1 507 ? -35.654 4.123 11.265 1.00 97.69 507 TRP A N 1
ATOM 4010 C CA . TRP A 1 507 ? -34.972 4.868 12.320 1.00 97.69 507 TRP A CA 1
ATOM 4011 C C . TRP A 1 507 ? -35.967 5.677 13.156 1.00 97.69 507 TRP A C 1
ATOM 4013 O O . TRP A 1 507 ? -36.882 6.303 12.617 1.00 97.69 507 TRP A O 1
ATOM 4023 N N . ASN A 1 508 ? -35.786 5.669 14.476 1.00 97.06 508 ASN A N 1
ATOM 4024 C CA . ASN A 1 508 ? -36.568 6.452 15.428 1.00 97.06 508 ASN A CA 1
ATOM 4025 C C . ASN A 1 508 ? -35.611 7.216 16.352 1.00 97.06 508 ASN A C 1
ATOM 4027 O O . ASN A 1 508 ? -34.677 6.632 16.897 1.00 97.06 508 ASN A O 1
ATOM 4031 N N . THR A 1 509 ? -35.854 8.508 16.562 1.00 96.69 509 THR A N 1
ATOM 4032 C CA . THR A 1 509 ? -35.081 9.322 17.511 1.00 96.69 509 THR A CA 1
ATOM 4033 C C . THR A 1 509 ? -35.490 8.997 18.947 1.00 96.69 509 THR A C 1
ATOM 4035 O O . THR A 1 509 ? -36.672 9.073 19.286 1.00 96.69 509 THR A O 1
ATOM 4038 N N . LEU A 1 510 ? -34.516 8.660 19.792 1.00 97.56 510 LEU A N 1
ATOM 4039 C CA . LEU A 1 510 ? -34.699 8.413 21.222 1.00 97.56 510 LEU A CA 1
ATOM 4040 C C . LEU A 1 510 ? -34.446 9.676 22.049 1.00 97.56 510 LEU A C 1
ATOM 4042 O O . LEU A 1 510 ? -35.287 10.071 22.854 1.00 97.56 510 LEU A O 1
ATOM 4046 N N . LEU A 1 511 ? -33.287 10.305 21.846 1.00 96.94 511 LEU A N 1
ATOM 4047 C CA . LEU A 1 511 ? -32.852 11.503 22.562 1.00 96.94 511 LEU A CA 1
ATOM 4048 C C . LEU A 1 511 ? -32.240 12.501 21.582 1.00 96.94 511 LEU A C 1
ATOM 4050 O O . LEU A 1 511 ? -31.610 12.106 20.603 1.00 96.94 511 LEU A O 1
ATOM 4054 N N . LYS A 1 512 ? -32.414 13.792 21.869 1.00 95.81 512 LYS A N 1
ATOM 4055 C CA . LYS A 1 512 ? -31.783 14.887 21.132 1.00 95.81 512 LYS A CA 1
ATOM 4056 C C . LYS A 1 512 ? -31.383 16.003 22.094 1.00 95.81 512 LYS A C 1
ATOM 4058 O O . LYS A 1 512 ? -32.184 16.404 22.943 1.00 95.81 512 LYS A O 1
ATOM 4063 N N . GLY A 1 513 ? -30.150 16.478 21.957 1.00 94.75 513 GLY A N 1
ATOM 4064 C CA . GLY A 1 513 ? -29.631 17.630 22.679 1.00 94.75 513 GLY A CA 1
ATOM 4065 C C . GLY A 1 513 ? -30.264 18.941 22.214 1.00 94.75 513 GLY A C 1
ATOM 4066 O O . GLY A 1 513 ? -30.937 19.016 21.190 1.00 94.75 513 GLY A O 1
ATOM 4067 N N . THR A 1 514 ? -30.051 20.004 22.984 1.00 92.81 514 THR A N 1
ATOM 4068 C CA . THR A 1 514 ? -30.560 21.350 22.655 1.00 92.81 514 THR A CA 1
ATOM 4069 C C . THR A 1 514 ? -29.448 22.375 22.450 1.00 92.81 514 THR A C 1
ATOM 4071 O O . THR A 1 514 ? -29.735 23.554 22.272 1.00 92.81 514 THR A O 1
ATOM 4074 N N . GLN A 1 515 ? -28.190 21.955 22.561 1.00 93.06 515 GLN A N 1
ATOM 4075 C CA . GLN A 1 515 ? -27.005 22.798 22.438 1.00 93.06 515 GLN A CA 1
ATOM 4076 C C . GLN A 1 515 ? -25.916 22.033 21.689 1.00 93.06 515 GLN A C 1
ATOM 4078 O O . GLN A 1 515 ? -25.928 20.797 21.695 1.00 93.06 515 GLN A O 1
ATOM 4083 N N . LEU A 1 516 ? -24.992 22.782 21.080 1.00 94.06 516 LEU A N 1
ATOM 4084 C CA . LEU A 1 516 ? -23.799 22.255 20.422 1.00 94.06 516 LEU A CA 1
ATOM 4085 C C . LEU A 1 516 ? -23.103 21.239 21.331 1.00 94.06 516 LEU A C 1
ATOM 4087 O O . LEU A 1 516 ? -22.800 21.561 22.480 1.00 94.06 516 LEU A O 1
ATOM 4091 N N . SER A 1 517 ? -22.837 20.046 20.802 1.00 95.12 517 SER A N 1
ATOM 4092 C CA . SER A 1 517 ? -22.085 19.003 21.487 1.00 95.12 517 SER A CA 1
ATOM 4093 C C . SER A 1 517 ? -20.853 18.634 20.677 1.00 95.12 517 SER A C 1
ATOM 4095 O O . SER A 1 517 ? -20.912 17.837 19.746 1.00 95.12 517 SER A O 1
ATOM 4097 N N . GLN A 1 518 ? -19.726 19.271 20.997 1.00 94.50 518 GLN A N 1
ATOM 4098 C CA . GLN A 1 518 ? -18.494 19.111 20.225 1.00 94.50 518 GLN A CA 1
ATOM 4099 C C . GLN A 1 518 ? -17.881 17.713 20.370 1.00 94.50 518 GLN A C 1
ATOM 4101 O O . GLN A 1 518 ? -17.310 17.198 19.412 1.00 94.50 518 GLN A O 1
ATOM 4106 N N . TYR A 1 519 ? -17.972 17.129 21.566 1.00 95.88 519 TYR A N 1
ATOM 4107 C CA . TYR A 1 519 ? -17.456 15.800 21.872 1.00 95.88 519 TYR A CA 1
ATOM 4108 C C . TYR A 1 519 ? -18.529 15.008 22.599 1.00 95.88 519 TYR A C 1
ATOM 4110 O O . TYR A 1 519 ? -19.179 15.528 23.509 1.00 95.88 519 TYR A O 1
ATOM 4118 N N . GLN A 1 520 ? -18.693 13.758 22.192 1.00 97.44 520 GLN A N 1
ATOM 4119 C CA . GLN A 1 520 ? -19.719 12.868 22.701 1.00 97.44 520 GLN A CA 1
ATOM 4120 C C . GLN A 1 520 ? -19.250 11.423 22.587 1.00 97.44 520 GLN A C 1
ATOM 4122 O O . GLN A 1 520 ? -18.547 11.077 21.639 1.00 97.44 520 GLN A O 1
ATOM 4127 N N . ASP A 1 521 ? -19.664 10.601 23.538 1.00 98.19 521 ASP A N 1
ATOM 4128 C CA . ASP A 1 521 ? -19.504 9.156 23.483 1.00 98.19 521 ASP A CA 1
ATOM 4129 C C . ASP A 1 521 ? -20.629 8.493 24.281 1.00 98.19 521 ASP A C 1
ATOM 4131 O O . ASP A 1 521 ? -21.178 9.085 25.220 1.00 98.19 521 ASP A O 1
ATOM 4135 N N . PHE A 1 522 ? -21.003 7.274 23.908 1.00 98.38 522 PHE A N 1
ATOM 4136 C CA . PHE A 1 522 ? -22.052 6.537 24.602 1.00 98.38 522 PHE A CA 1
ATOM 4137 C C . PHE A 1 522 ? -21.748 5.051 24.714 1.00 98.38 522 PHE A C 1
ATOM 4139 O O . PHE A 1 522 ? -21.089 4.456 23.871 1.00 98.38 522 PHE A O 1
ATOM 4146 N N . GLN A 1 523 ? -22.305 4.444 25.753 1.00 97.12 523 GLN A N 1
ATOM 4147 C CA . GLN A 1 523 ? -22.252 3.008 25.962 1.00 97.12 523 GLN A CA 1
ATOM 4148 C C . GLN A 1 523 ? -23.630 2.505 26.383 1.00 97.12 523 GLN A C 1
ATOM 4150 O O . GLN A 1 523 ? -24.354 3.172 27.128 1.00 97.12 523 GLN A O 1
ATOM 4155 N N . ILE A 1 524 ? -23.986 1.300 25.943 1.00 96.31 524 ILE A N 1
ATOM 4156 C CA . ILE A 1 524 ? -25.116 0.557 26.498 1.00 96.31 524 ILE A CA 1
ATOM 4157 C C . ILE A 1 524 ? -24.593 -0.454 27.517 1.00 96.31 524 ILE A C 1
ATOM 4159 O O . ILE A 1 524 ? -23.758 -1.296 27.201 1.00 96.31 524 ILE A O 1
ATOM 4163 N N . TYR A 1 525 ? -25.109 -0.387 28.744 1.00 95.06 525 TYR A N 1
ATOM 4164 C CA . TYR A 1 525 ? -24.799 -1.337 29.808 1.00 95.06 525 TYR A CA 1
ATOM 4165 C C . TYR A 1 525 ? -26.071 -1.716 30.571 1.00 95.06 525 TYR A C 1
ATOM 4167 O O . TYR A 1 525 ? -26.790 -0.846 31.063 1.00 95.06 525 TYR A O 1
ATOM 4175 N N . LYS A 1 526 ? -26.367 -3.021 30.662 1.00 93.25 526 LYS A N 1
ATOM 4176 C CA . LYS A 1 526 ? -27.555 -3.579 31.347 1.00 93.25 526 LYS A CA 1
ATOM 4177 C C . LYS A 1 526 ? -28.869 -2.857 30.987 1.00 93.25 526 LYS A C 1
ATOM 4179 O O . LYS A 1 526 ? -29.607 -2.424 31.873 1.00 93.25 526 LYS A O 1
ATOM 4184 N N . ASP A 1 527 ? -29.157 -2.734 29.687 1.00 95.00 527 ASP A N 1
ATOM 4185 C CA . ASP A 1 527 ? -30.344 -2.051 29.134 1.00 95.00 527 ASP A CA 1
ATOM 4186 C C . ASP A 1 527 ? -30.459 -0.554 29.487 1.00 95.00 527 ASP A C 1
ATOM 4188 O O . ASP A 1 527 ? -31.551 0.026 29.471 1.00 95.00 527 ASP A O 1
ATOM 4192 N N . LYS A 1 528 ? -29.343 0.099 29.814 1.00 97.25 528 LYS A N 1
ATOM 4193 C CA . LYS A 1 528 ? -29.274 1.549 29.999 1.00 97.25 528 LYS A CA 1
ATOM 4194 C C . LYS A 1 528 ? -28.264 2.144 29.041 1.00 97.25 528 LYS A C 1
ATOM 4196 O O . LYS A 1 528 ? -27.147 1.651 28.933 1.00 97.25 528 LYS A O 1
ATOM 4201 N N . ILE A 1 529 ? -28.660 3.225 28.386 1.00 98.38 529 ILE A N 1
ATOM 4202 C CA . ILE A 1 529 ? -27.735 4.089 27.660 1.00 98.38 529 ILE A CA 1
ATOM 4203 C C . ILE A 1 529 ? -27.083 5.015 28.672 1.00 98.38 529 ILE A C 1
ATOM 4205 O O . ILE A 1 529 ? -27.784 5.637 29.469 1.00 98.38 529 ILE A O 1
ATOM 4209 N N . TYR A 1 530 ? -25.769 5.143 28.594 1.00 98.56 530 TYR A N 1
ATOM 4210 C CA . TYR A 1 530 ? -24.987 6.158 29.277 1.00 98.56 530 TYR A CA 1
ATOM 4211 C C . TYR A 1 530 ? -24.349 7.041 28.216 1.00 98.56 530 TYR A C 1
ATOM 4213 O O . TYR A 1 530 ? -23.723 6.529 27.296 1.00 98.56 530 TYR A O 1
ATOM 4221 N N . LEU A 1 531 ? -24.549 8.351 28.324 1.00 98.62 531 LEU A N 1
ATOM 4222 C CA . LEU A 1 531 ? -24.059 9.337 27.366 1.00 98.62 531 LEU A CA 1
ATOM 4223 C C . LEU A 1 531 ? -23.166 10.331 28.103 1.00 98.62 531 LEU A C 1
ATOM 4225 O O . LEU A 1 531 ? -23.636 10.998 29.029 1.00 98.62 531 LEU A O 1
ATOM 4229 N N . ALA A 1 532 ? -21.918 10.447 27.658 1.00 98.44 532 ALA A N 1
ATOM 4230 C CA . ALA A 1 532 ? -21.034 11.562 27.965 1.00 98.44 532 ALA A CA 1
ATOM 4231 C C . ALA A 1 532 ? -21.075 12.544 26.799 1.00 98.44 532 ALA A C 1
ATOM 4233 O O . ALA A 1 532 ? -20.971 12.147 25.641 1.00 98.44 532 ALA A O 1
ATOM 4234 N N . TYR A 1 533 ? -21.243 13.828 27.088 1.00 97.81 533 TYR A N 1
ATOM 4235 C CA . TYR A 1 533 ? -21.342 14.839 26.045 1.00 97.81 533 TYR A CA 1
ATOM 4236 C C . TYR A 1 533 ? -20.922 16.206 26.563 1.00 97.81 533 TYR A C 1
ATOM 4238 O O . TYR A 1 533 ? -21.038 16.502 27.755 1.00 97.81 533 TYR A O 1
ATOM 4246 N N . THR A 1 534 ? -20.451 17.056 25.657 1.00 96.19 534 THR A N 1
ATOM 4247 C CA . THR A 1 534 ? -20.195 18.461 25.967 1.00 96.19 534 THR A CA 1
ATOM 4248 C C . THR A 1 534 ? -21.364 19.357 25.590 1.00 96.19 534 THR A C 1
ATOM 4250 O O . THR A 1 534 ? -22.184 18.989 24.745 1.00 96.19 534 THR A O 1
ATOM 4253 N N . THR A 1 535 ? -21.447 20.538 26.209 1.00 90.38 535 THR A N 1
ATOM 4254 C CA . THR A 1 535 ? -22.357 21.606 25.771 1.00 90.38 535 THR A CA 1
ATOM 4255 C C . THR A 1 535 ? -21.657 22.962 25.677 1.00 90.38 535 THR A C 1
ATOM 4257 O O . THR A 1 535 ? -20.672 23.216 26.374 1.00 90.38 535 THR A O 1
ATOM 4260 N N . GLY A 1 536 ? -22.186 23.847 24.828 1.00 82.88 536 GLY A N 1
ATOM 4261 C CA . GLY A 1 536 ? -21.846 25.272 24.824 1.00 82.88 536 GLY A CA 1
ATOM 4262 C C . GLY A 1 536 ? -20.625 25.643 23.981 1.00 82.88 536 GLY A C 1
ATOM 4263 O O . GLY A 1 536 ? -20.418 25.102 22.899 1.00 82.88 536 GLY A O 1
ATOM 4264 N N . GLU A 1 537 ? -19.855 26.623 24.456 1.00 87.50 537 GLU A N 1
ATOM 4265 C CA . GLU A 1 537 ? -18.662 27.157 23.787 1.00 87.50 537 GLU A CA 1
ATOM 4266 C C . GLU A 1 537 ? -17.384 26.706 24.505 1.00 87.50 537 GLU A C 1
ATOM 4268 O O . GLU A 1 537 ? -17.400 26.394 25.693 1.00 87.50 537 GLU A O 1
ATOM 4273 N N . PHE A 1 538 ? -16.262 26.699 23.786 1.00 87.62 538 PHE A N 1
ATOM 4274 C CA . PHE A 1 538 ? -14.955 26.356 24.342 1.00 87.62 538 PHE A CA 1
ATOM 4275 C C . PHE A 1 538 ? -14.516 27.349 25.451 1.00 87.62 538 PHE A C 1
ATOM 4277 O O . PHE A 1 538 ? -14.579 28.561 25.220 1.00 87.62 538 PHE A O 1
ATOM 4284 N N . PRO A 1 539 ? -13.982 26.893 26.609 1.00 90.69 539 PRO A N 1
ATOM 4285 C CA . PRO A 1 539 ? -13.726 25.503 26.996 1.00 90.69 539 PRO A CA 1
ATOM 4286 C C . PRO A 1 539 ? -15.004 24.741 27.360 1.00 90.69 539 PRO A C 1
ATOM 4288 O O . PRO A 1 539 ? -15.876 25.247 28.061 1.00 90.69 539 PRO A O 1
ATOM 4291 N N . TYR A 1 540 ? -15.086 23.505 26.877 1.00 92.38 540 TYR A N 1
ATOM 4292 C CA . TYR A 1 540 ? -16.297 22.701 26.956 1.00 92.38 540 TYR A CA 1
ATOM 4293 C C . TYR A 1 540 ? -16.450 22.005 28.311 1.00 92.38 540 TYR A C 1
ATOM 4295 O O . TYR A 1 540 ? -15.509 21.376 28.800 1.00 92.38 540 TYR A O 1
ATOM 4303 N N . ALA A 1 541 ? -17.660 22.064 28.871 1.00 93.12 541 ALA A N 1
ATOM 4304 C CA . ALA A 1 541 ? -18.024 21.364 30.100 1.00 93.12 541 ALA A CA 1
ATOM 4305 C C . ALA A 1 541 ? -18.565 19.956 29.822 1.00 93.12 541 ALA A C 1
ATOM 4307 O O . ALA A 1 541 ? -19.315 19.756 28.865 1.00 93.12 541 ALA A O 1
ATOM 4308 N N . LEU A 1 542 ? -18.186 18.998 30.671 1.00 96.12 542 LEU A N 1
ATOM 4309 C CA . LEU A 1 542 ? -18.624 17.608 30.608 1.00 96.12 542 LEU A CA 1
ATOM 4310 C C . LEU A 1 542 ? -19.963 17.403 31.322 1.00 96.12 542 LEU A C 1
ATOM 4312 O O . LEU A 1 542 ? -20.101 17.705 32.509 1.00 96.12 542 LEU A O 1
ATOM 4316 N N . HIS A 1 543 ? -20.906 16.780 30.622 1.00 97.31 543 HIS A N 1
ATOM 4317 C CA . HIS A 1 543 ? -22.168 16.309 31.177 1.00 97.31 543 HIS A CA 1
ATOM 4318 C C . HIS A 1 543 ? -22.315 14.805 30.970 1.00 97.31 543 HIS A C 1
ATOM 4320 O O . HIS A 1 543 ? -21.870 14.250 29.963 1.00 97.31 543 HIS A O 1
ATOM 4326 N N . VAL A 1 544 ? -22.987 14.154 31.919 1.00 97.88 544 VAL A N 1
ATOM 4327 C CA . VAL A 1 544 ? -23.294 12.724 31.864 1.00 97.88 544 VAL A CA 1
ATOM 4328 C C . VAL A 1 544 ? -24.766 12.509 32.180 1.00 97.88 544 VAL A C 1
ATOM 4330 O O . VAL A 1 544 ? -25.306 13.072 33.135 1.00 97.88 544 VAL A O 1
ATOM 4333 N N . LEU A 1 545 ? -25.422 11.667 31.390 1.00 97.56 545 LEU A N 1
ATOM 4334 C CA . LEU A 1 545 ? -26.780 11.201 31.658 1.00 97.56 545 LEU A CA 1
ATOM 4335 C C . LEU A 1 545 ? -26.894 9.698 31.432 1.00 97.56 545 LEU A C 1
ATOM 4337 O O . LEU A 1 545 ? -26.111 9.105 30.690 1.00 97.56 545 LEU A O 1
ATOM 4341 N N . SER A 1 546 ? -27.908 9.093 32.045 1.00 97.88 546 SER A N 1
ATOM 4342 C CA . SER A 1 546 ? -28.365 7.752 31.705 1.00 97.88 546 SER A CA 1
ATOM 4343 C C . SER A 1 546 ? -29.828 7.751 31.278 1.00 97.88 546 SER A C 1
ATOM 4345 O O . SER A 1 546 ? -30.633 8.580 31.716 1.00 97.88 546 SER A O 1
ATOM 4347 N N . TYR A 1 547 ? -30.171 6.811 30.404 1.00 98.38 547 TYR A N 1
ATOM 4348 C CA . TYR A 1 547 ? -31.524 6.564 29.933 1.00 98.38 547 TYR A CA 1
ATOM 4349 C C . TYR A 1 547 ? -31.826 5.070 30.004 1.00 98.38 547 TYR A C 1
ATOM 4351 O O . TYR A 1 547 ? -31.178 4.258 29.345 1.00 98.38 547 TYR A O 1
ATOM 4359 N N . ASP A 1 548 ? -32.812 4.704 30.813 1.00 97.88 548 ASP A N 1
ATOM 4360 C CA . ASP A 1 548 ? -33.232 3.319 30.990 1.00 97.88 548 ASP A CA 1
ATOM 4361 C C . ASP A 1 548 ? -34.180 2.893 29.863 1.00 97.88 548 ASP A C 1
ATOM 4363 O O . ASP A 1 548 ? -35.285 3.423 29.733 1.00 97.88 548 ASP A O 1
ATOM 4367 N N . LEU A 1 549 ? -33.750 1.930 29.043 1.00 96.56 549 LEU A N 1
ATOM 4368 C CA . LEU A 1 549 ? -34.475 1.503 27.842 1.00 96.56 549 LEU A CA 1
ATOM 4369 C C . LEU A 1 549 ? -35.782 0.765 28.161 1.00 96.56 549 LEU A C 1
ATOM 4371 O O . LEU A 1 549 ? -36.662 0.679 27.307 1.00 96.56 549 LEU A O 1
ATOM 4375 N N . LYS A 1 550 ? -35.939 0.249 29.386 1.00 95.06 550 LYS A N 1
ATOM 4376 C CA . LYS A 1 550 ? -37.143 -0.480 29.813 1.00 95.06 550 LYS A CA 1
ATOM 4377 C C . LYS A 1 550 ? -38.207 0.450 30.379 1.00 95.06 550 LYS A C 1
ATOM 4379 O O . LYS A 1 550 ? -39.397 0.238 30.159 1.00 95.06 550 LYS A O 1
ATOM 4384 N N . THR A 1 551 ? -37.791 1.451 31.146 1.00 96.88 551 THR A N 1
ATOM 4385 C CA . THR A 1 551 ? -38.691 2.354 31.880 1.00 96.88 551 THR A CA 1
ATOM 4386 C C . THR A 1 551 ? -38.854 3.718 31.215 1.00 96.88 551 THR A C 1
ATOM 4388 O O . THR A 1 551 ? -39.797 4.441 31.535 1.00 96.88 551 THR A O 1
ATOM 4391 N N . GLY A 1 552 ? -37.945 4.088 30.309 1.00 95.94 552 GLY A N 1
ATOM 4392 C CA . GLY A 1 552 ? -37.852 5.424 29.726 1.00 95.94 552 GLY A CA 1
ATOM 4393 C C . GLY A 1 552 ? -37.349 6.488 30.707 1.00 95.94 552 GLY A C 1
ATOM 4394 O O . GLY A 1 552 ? -37.468 7.684 30.433 1.00 95.94 552 GLY A O 1
ATOM 4395 N N . GLN A 1 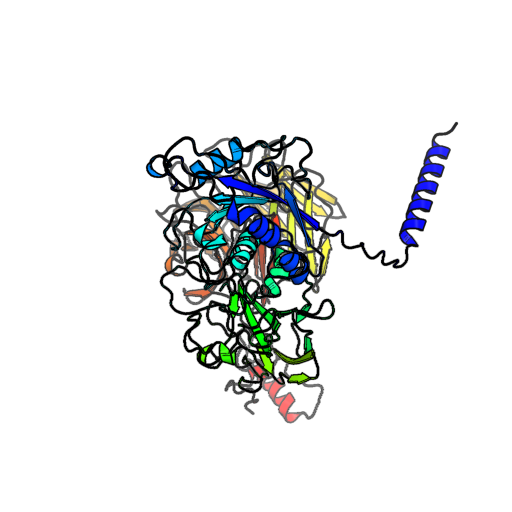553 ? -36.834 6.083 31.873 1.00 97.56 553 GLN A N 1
ATOM 4396 C CA . GLN A 1 553 ? -36.357 7.011 32.890 1.00 97.56 553 GLN A CA 1
ATOM 4397 C C . GLN A 1 553 ? -35.018 7.621 32.471 1.00 97.56 553 GLN A C 1
ATOM 4399 O O . GLN A 1 553 ? -34.013 6.922 32.346 1.00 97.56 553 GLN A O 1
ATOM 4404 N N . LYS A 1 554 ? -35.001 8.950 32.344 1.00 97.56 554 LYS A N 1
ATOM 4405 C CA . LYS A 1 554 ? -33.783 9.748 32.198 1.00 97.56 554 LYS A CA 1
ATOM 4406 C C . LYS A 1 554 ? -33.253 10.172 33.575 1.00 97.56 554 LYS A C 1
ATOM 4408 O O . LYS A 1 554 ? -34.028 10.647 34.405 1.00 97.56 554 LYS A O 1
ATOM 4413 N N . THR A 1 555 ? -31.946 10.038 33.795 1.00 96.69 555 THR A N 1
ATOM 4414 C CA . THR A 1 555 ? -31.238 10.528 34.988 1.00 96.69 555 THR A CA 1
ATOM 4415 C C . THR A 1 555 ? -30.027 11.352 34.565 1.00 96.69 555 THR A C 1
ATOM 4417 O O . THR A 1 555 ? -29.135 10.829 33.907 1.00 96.69 555 THR A O 1
ATOM 4420 N N . ASP A 1 556 ? -29.989 12.628 34.940 1.00 96.25 556 ASP A N 1
ATOM 4421 C CA . ASP A 1 556 ? -28.812 13.485 34.767 1.00 96.25 556 ASP A CA 1
ATOM 4422 C C . ASP A 1 556 ? -27.904 13.363 36.008 1.00 96.25 556 ASP A C 1
ATOM 4424 O O . ASP A 1 556 ? -28.393 13.331 37.144 1.00 96.25 556 ASP A O 1
ATOM 4428 N N . TYR A 1 557 ? -26.591 13.262 35.796 1.00 96.75 557 TYR A N 1
ATOM 4429 C CA . TYR A 1 557 ? -25.590 13.194 36.864 1.00 96.75 557 TYR A CA 1
ATOM 4430 C C . TYR A 1 557 ? -25.014 14.586 37.154 1.00 96.75 557 TYR A C 1
ATOM 4432 O O . TYR A 1 557 ? -25.275 15.542 36.428 1.00 96.75 557 TYR A O 1
ATOM 4440 N N . ALA A 1 558 ? -24.258 14.715 38.249 1.00 95.75 558 ALA A N 1
ATOM 4441 C CA . ALA A 1 558 ? -23.548 15.957 38.547 1.00 95.75 558 ALA A CA 1
ATOM 4442 C C . ALA A 1 558 ? -22.585 16.311 37.401 1.00 95.75 558 ALA A C 1
ATOM 4444 O O . ALA A 1 558 ? -21.937 15.410 36.870 1.00 95.75 558 ALA A O 1
ATOM 4445 N N . ASP A 1 559 ? -22.479 17.594 37.057 1.00 94.75 559 ASP A N 1
ATOM 4446 C CA . ASP A 1 559 ? -21.555 18.057 36.016 1.00 94.75 559 ASP A CA 1
ATOM 4447 C C . ASP A 1 559 ? -20.107 17.665 36.345 1.00 94.75 559 ASP A C 1
ATOM 4449 O O . ASP A 1 559 ? -19.691 17.691 37.509 1.00 94.75 559 ASP A O 1
ATOM 4453 N N . GLY A 1 560 ? -19.365 17.285 35.305 1.00 94.81 560 GLY A N 1
ATOM 4454 C CA . GLY A 1 560 ? -17.960 16.912 35.401 1.00 94.81 560 GLY A CA 1
ATOM 4455 C C . GLY A 1 560 ? -17.024 18.104 35.224 1.00 94.81 560 GLY A C 1
ATOM 4456 O O . GLY A 1 560 ? -17.341 19.254 35.539 1.00 94.81 560 GLY A O 1
ATOM 4457 N N . SER A 1 561 ? -15.839 17.825 34.698 1.00 94.00 561 SER A N 1
ATOM 4458 C CA . SER A 1 561 ? -14.812 18.820 34.418 1.00 94.00 561 SER A CA 1
ATOM 4459 C C . SER A 1 561 ? -15.241 19.844 33.357 1.00 94.00 561 SER A C 1
ATOM 4461 O O . SER A 1 561 ? -15.909 19.530 32.375 1.00 94.00 561 SER A O 1
ATOM 4463 N N . GLY A 1 562 ? -14.824 21.101 33.552 1.00 92.50 562 GLY A N 1
ATOM 4464 C CA . GLY A 1 562 ? -15.166 22.251 32.697 1.00 92.50 562 GLY A CA 1
ATOM 4465 C C . GLY A 1 562 ? -14.200 22.525 31.534 1.00 92.50 562 GLY A C 1
ATOM 4466 O O . GLY A 1 562 ? -14.222 23.616 30.973 1.00 92.50 562 GLY A O 1
ATOM 4467 N N . ASP A 1 563 ? -13.283 21.602 31.250 1.00 91.44 563 ASP A N 1
ATOM 4468 C CA . ASP A 1 563 ? -12.217 21.743 30.252 1.00 91.44 563 ASP A CA 1
ATOM 4469 C C . ASP A 1 563 ? -11.895 20.356 29.690 1.00 91.44 563 ASP A C 1
ATOM 4471 O O . ASP A 1 563 ? -10.934 19.716 30.119 1.00 91.44 563 ASP A O 1
ATOM 4475 N N . VAL A 1 564 ? -12.762 19.856 28.801 1.00 94.25 564 VAL A N 1
ATOM 4476 C CA . VAL A 1 564 ? -12.643 18.507 28.225 1.00 94.25 564 VAL A CA 1
ATOM 4477 C C . VAL A 1 564 ? -12.698 18.513 26.697 1.00 94.25 564 VAL A C 1
ATOM 4479 O O . VAL A 1 564 ? -13.416 19.298 26.076 1.00 94.25 564 VAL A O 1
ATOM 4482 N N . CYS A 1 565 ? -11.943 17.609 26.080 1.00 94.25 565 CYS A N 1
ATOM 4483 C CA . CYS A 1 565 ? -11.973 17.276 24.657 1.00 94.25 565 CYS A CA 1
ATOM 4484 C C . CYS A 1 565 ? -11.769 15.767 24.477 1.00 94.25 565 CYS A C 1
ATOM 4486 O O . CYS A 1 565 ? -11.153 15.131 25.335 1.00 94.25 565 CYS A O 1
ATOM 4488 N N . ASN A 1 566 ? -12.232 15.226 23.343 1.00 94.12 566 ASN A N 1
ATOM 4489 C CA . ASN A 1 566 ? -12.064 13.815 22.964 1.00 94.12 566 ASN A CA 1
ATOM 4490 C C . ASN A 1 566 ? -12.496 12.860 24.089 1.00 94.12 566 ASN A C 1
ATOM 4492 O O . ASN A 1 566 ? -11.688 12.084 24.596 1.00 94.12 566 ASN A O 1
ATOM 4496 N N . VAL A 1 567 ? -13.748 13.009 24.533 1.00 97.12 567 VAL A N 1
ATOM 4497 C CA . VAL A 1 567 ? -14.304 12.231 25.647 1.00 97.12 567 VAL A CA 1
ATOM 4498 C C . VAL A 1 567 ? -14.550 10.785 25.224 1.00 97.12 567 VAL A C 1
ATOM 4500 O O . VAL A 1 567 ? -14.951 10.546 24.088 1.00 97.12 567 VAL A O 1
ATOM 4503 N N . SER A 1 568 ? -14.358 9.847 26.146 1.00 98.06 568 SER A N 1
ATOM 4504 C CA . SER A 1 568 ? -14.773 8.452 25.993 1.00 98.06 568 SER A CA 1
ATOM 4505 C C . SER A 1 568 ? -15.394 7.952 27.297 1.00 98.06 568 SER A C 1
ATOM 4507 O O . SER A 1 568 ? -14.933 8.340 28.372 1.00 98.06 568 SER A O 1
ATOM 4509 N N . ILE A 1 569 ? -16.465 7.157 27.227 1.00 98.44 569 ILE A N 1
ATOM 4510 C CA . ILE A 1 569 ? -17.232 6.701 28.399 1.00 98.44 569 ILE A CA 1
ATOM 4511 C C . ILE A 1 569 ? -17.171 5.184 28.572 1.00 98.44 569 ILE A C 1
ATOM 4513 O O . ILE A 1 569 ? -17.350 4.423 27.628 1.00 98.44 569 ILE A O 1
ATOM 4517 N N . ALA A 1 570 ? -17.008 4.745 29.820 1.00 97.75 570 ALA A N 1
ATOM 4518 C CA . ALA A 1 570 ? -17.180 3.353 30.204 1.00 97.75 570 ALA A CA 1
ATOM 4519 C C . ALA A 1 570 ? -17.957 3.217 31.518 1.00 97.75 570 ALA A C 1
ATOM 4521 O O . ALA A 1 570 ? -17.881 4.063 32.413 1.00 97.75 570 ALA A O 1
ATOM 4522 N N . VAL A 1 571 ? -18.688 2.114 31.656 1.00 97.00 571 VAL A N 1
ATOM 4523 C CA . VAL A 1 571 ? -19.561 1.837 32.800 1.00 97.00 571 VAL A CA 1
ATOM 4524 C C . VAL A 1 571 ? -19.345 0.413 33.300 1.00 97.00 571 VAL A C 1
ATOM 4526 O O . VAL A 1 571 ? -19.200 -0.521 32.509 1.00 97.00 571 VAL A O 1
ATOM 4529 N N . ASN A 1 572 ? -19.324 0.245 34.622 1.00 94.06 572 ASN A N 1
ATOM 4530 C CA . ASN A 1 572 ? -19.396 -1.053 35.294 1.00 94.06 572 ASN A CA 1
ATOM 4531 C C . ASN A 1 572 ? -20.572 -1.066 36.291 1.00 94.06 572 ASN A C 1
ATOM 4533 O O . ASN A 1 572 ? -21.449 -0.203 36.253 1.00 94.06 572 ASN A O 1
ATOM 4537 N N . ASP A 1 573 ? -20.631 -2.067 37.170 1.00 90.94 573 ASP A N 1
ATOM 4538 C CA . ASP A 1 573 ? -21.753 -2.224 38.104 1.00 90.94 573 ASP A CA 1
ATOM 4539 C C . ASP A 1 573 ? -21.889 -1.106 39.141 1.00 90.94 573 ASP A C 1
ATOM 4541 O O . ASP A 1 573 ? -23.000 -0.851 39.613 1.00 90.94 573 ASP A O 1
ATOM 4545 N N . ASP A 1 574 ? -20.793 -0.419 39.454 1.00 88.38 574 ASP A N 1
ATOM 4546 C CA . ASP A 1 574 ? -20.722 0.538 40.554 1.00 88.38 574 ASP A CA 1
ATOM 4547 C C . ASP A 1 574 ? -20.477 1.982 40.090 1.00 88.38 574 ASP A C 1
ATOM 4549 O O . ASP A 1 574 ? -20.810 2.933 40.808 1.00 88.38 574 ASP A O 1
ATOM 4553 N N . GLU A 1 575 ? -19.848 2.156 38.927 1.00 95.69 575 GLU A N 1
ATOM 4554 C CA . GLU A 1 575 ? -19.183 3.392 38.520 1.00 95.69 575 GLU A CA 1
ATOM 4555 C C . GLU A 1 575 ? -19.455 3.731 37.049 1.00 95.69 575 GLU A C 1
ATOM 4557 O O . GLU A 1 575 ? -19.485 2.863 36.173 1.00 95.69 575 GLU A O 1
ATOM 4562 N N . ILE A 1 576 ? -19.602 5.030 36.781 1.00 97.44 576 ILE A N 1
ATOM 4563 C CA . ILE A 1 576 ? -19.506 5.612 35.437 1.00 97.44 576 ILE A CA 1
ATOM 4564 C C . ILE A 1 576 ? -18.181 6.359 35.381 1.00 97.44 576 ILE A C 1
ATOM 4566 O O . ILE A 1 576 ? -17.920 7.169 36.272 1.00 97.44 576 ILE A O 1
ATOM 4570 N N . ALA A 1 577 ? -17.375 6.116 34.355 1.00 98.12 577 ALA A N 1
ATOM 4571 C CA . ALA A 1 577 ? -16.107 6.794 34.147 1.00 98.12 577 ALA A CA 1
ATOM 4572 C C . ALA A 1 577 ? -16.051 7.419 32.752 1.00 98.12 577 ALA A C 1
ATOM 4574 O O . ALA A 1 577 ? -16.462 6.802 31.772 1.00 98.12 577 ALA A O 1
ATOM 4575 N N . VAL A 1 578 ? -15.530 8.641 32.669 1.00 98.56 578 VAL A N 1
ATOM 4576 C CA . VAL A 1 578 ? -15.317 9.349 31.405 1.00 98.56 578 VAL A CA 1
ATOM 4577 C C . VAL A 1 578 ? -13.865 9.787 31.328 1.00 98.56 578 VAL A C 1
ATOM 4579 O O . VAL A 1 578 ? -13.439 10.627 32.122 1.00 98.56 578 VAL A O 1
ATOM 4582 N N . SER A 1 579 ? -13.100 9.224 30.393 1.00 98.31 579 SER A N 1
ATOM 4583 C CA . SER A 1 579 ? -11.748 9.692 30.089 1.00 98.31 579 SER A CA 1
ATOM 4584 C C . SER A 1 579 ? -11.794 10.857 29.113 1.00 98.31 579 SER A C 1
ATOM 4586 O O . SER A 1 579 ? -12.677 10.947 28.262 1.00 98.31 579 SER A O 1
ATOM 4588 N N . TYR A 1 580 ? -10.843 11.773 29.245 1.00 97.31 580 TYR A N 1
ATOM 4589 C CA . TYR A 1 580 ? -10.743 12.937 28.377 1.00 97.31 580 TYR A CA 1
ATOM 4590 C C . TYR A 1 580 ? -9.333 13.523 28.403 1.00 97.31 580 TYR A C 1
ATOM 4592 O O . TYR A 1 580 ? -8.481 13.179 29.230 1.00 97.31 580 TYR A O 1
ATOM 4600 N N . ARG A 1 581 ? -9.111 14.470 27.496 1.00 93.88 581 ARG A N 1
ATOM 4601 C CA . ARG A 1 581 ? -7.951 15.357 27.482 1.00 93.88 581 ARG A CA 1
ATOM 4602 C C . ARG A 1 581 ? -8.402 16.775 27.834 1.00 93.88 581 ARG A C 1
ATOM 4604 O O . ARG A 1 581 ? -9.342 17.279 27.222 1.00 93.88 581 ARG A O 1
ATOM 4611 N N . GLY A 1 582 ? -7.719 17.439 28.765 1.00 87.44 582 GLY A N 1
ATOM 4612 C CA . GLY A 1 582 ? -7.918 18.879 28.981 1.00 87.44 582 GLY A CA 1
ATOM 4613 C C . GLY A 1 582 ? -7.230 19.739 27.913 1.00 87.44 582 GLY A C 1
ATOM 4614 O O . GLY A 1 582 ? -6.360 19.267 27.180 1.00 87.44 582 GLY A O 1
ATOM 4615 N N . VAL A 1 583 ? -7.577 21.021 27.793 1.00 80.06 583 VAL A N 1
ATOM 4616 C CA . VAL A 1 583 ? -6.941 21.900 26.793 1.00 80.06 583 VAL A CA 1
ATOM 4617 C C . VAL A 1 583 ? -6.402 23.182 27.401 1.00 80.06 583 VAL A C 1
ATOM 4619 O O . VAL A 1 583 ? -5.280 23.576 27.084 1.00 80.06 583 VAL A O 1
ATOM 4622 N N . VAL A 1 584 ? -7.172 23.837 28.267 1.00 79.50 584 VAL A N 1
ATOM 4623 C CA . VAL A 1 584 ? -6.817 25.156 28.806 1.00 79.50 584 VAL A CA 1
ATOM 4624 C C . VAL A 1 584 ? -5.887 25.034 30.009 1.00 79.50 584 VAL A C 1
ATOM 4626 O O . VAL A 1 584 ? -4.883 25.740 30.093 1.00 79.50 584 VAL A O 1
ATOM 4629 N N . ASN A 1 585 ? -6.207 24.141 30.944 1.00 76.69 585 ASN A N 1
ATOM 4630 C CA . ASN A 1 585 ? -5.509 24.038 32.227 1.00 76.69 585 ASN A CA 1
ATOM 4631 C C . ASN A 1 585 ? -4.431 22.949 32.236 1.00 76.69 585 ASN A C 1
ATOM 4633 O O . ASN A 1 585 ? -3.465 23.029 32.995 1.00 76.69 585 ASN A O 1
ATOM 4637 N N . SER A 1 586 ? -4.594 21.916 31.411 1.00 82.31 586 SER A N 1
ATOM 4638 C CA . SER A 1 586 ? -3.633 20.827 31.252 1.00 82.31 586 SER A CA 1
ATOM 4639 C C . SER A 1 586 ? -3.951 20.055 29.981 1.00 82.31 586 SER A C 1
ATOM 4641 O O . SER A 1 586 ? -5.105 19.727 29.770 1.00 82.31 586 SER A O 1
ATOM 4643 N N . SER A 1 587 ? -2.946 19.712 29.176 1.00 90.50 587 SER A N 1
ATOM 4644 C CA . SER A 1 587 ? -3.103 18.822 28.015 1.00 90.50 587 SER A CA 1
ATOM 4645 C C . SER A 1 587 ? -2.963 17.338 28.362 1.00 90.50 587 SER A C 1
ATOM 4647 O O . SER A 1 587 ? -2.812 16.506 27.468 1.00 90.50 587 SER A O 1
ATOM 4649 N N . ALA A 1 588 ? -2.965 17.010 29.654 1.00 93.25 588 ALA A N 1
ATOM 4650 C CA . ALA A 1 588 ? -2.776 15.661 30.149 1.00 93.25 588 ALA A CA 1
ATOM 4651 C C . ALA A 1 588 ? -4.077 14.840 30.146 1.00 93.25 588 ALA A C 1
ATOM 4653 O O . ALA A 1 588 ? -5.166 15.421 30.231 1.00 93.25 588 ALA A O 1
ATOM 4654 N N . PRO A 1 589 ? -3.975 13.499 30.076 1.00 96.44 589 PRO A N 1
ATOM 4655 C CA . PRO A 1 589 ? -5.126 12.622 30.224 1.00 96.44 589 PRO A CA 1
ATOM 4656 C C . PRO A 1 589 ? -5.662 12.661 31.662 1.00 96.44 589 PRO A C 1
ATOM 4658 O O . PRO A 1 589 ? -4.901 12.679 32.639 1.00 96.44 589 PRO A O 1
ATOM 4661 N N . ALA A 1 590 ? -6.984 12.645 31.789 1.00 97.00 590 ALA A N 1
ATOM 4662 C CA . ALA A 1 590 ? -7.699 12.580 33.057 1.00 97.00 590 ALA A CA 1
ATOM 4663 C C . ALA A 1 590 ? -8.964 11.721 32.920 1.00 97.00 590 ALA A C 1
ATOM 4665 O O . ALA A 1 590 ? -9.390 11.394 31.810 1.00 97.00 590 ALA A O 1
ATOM 4666 N N . VAL A 1 591 ? -9.539 11.337 34.058 1.00 97.88 591 VAL A N 1
ATOM 4667 C CA . VAL A 1 591 ? -10.798 10.595 34.130 1.00 97.88 591 VAL A CA 1
ATOM 4668 C C . VAL A 1 591 ? -11.692 11.162 35.227 1.00 97.88 591 VAL A C 1
ATOM 4670 O O . VAL A 1 591 ? -11.257 11.355 36.363 1.00 97.88 591 VAL A O 1
ATOM 4673 N N . ASP A 1 592 ? -12.951 11.396 34.884 1.00 97.69 592 ASP A N 1
ATOM 4674 C CA . ASP A 1 592 ? -14.005 11.764 35.823 1.00 97.69 592 ASP A CA 1
ATOM 4675 C C . ASP A 1 592 ? -14.840 10.526 36.158 1.00 97.69 592 ASP A C 1
ATOM 4677 O O . ASP A 1 592 ? -15.175 9.745 35.271 1.00 97.69 592 ASP A O 1
ATOM 4681 N N . ILE A 1 593 ? -15.160 10.330 37.440 1.00 97.56 593 ILE A N 1
ATOM 4682 C CA . ILE A 1 593 ? -15.846 9.138 37.953 1.00 97.56 593 ILE A CA 1
ATOM 4683 C C . ILE A 1 593 ? -17.055 9.540 38.797 1.00 97.56 593 ILE A C 1
ATOM 4685 O O . ILE A 1 593 ? -16.946 10.357 39.718 1.00 97.56 593 ILE A O 1
ATOM 4689 N N . TRP A 1 594 ? -18.190 8.892 38.532 1.00 96.69 594 TRP A N 1
ATOM 4690 C CA . TRP A 1 594 ? -19.413 8.983 39.323 1.00 96.69 594 TRP A CA 1
ATOM 4691 C C . TRP A 1 594 ? -19.696 7.655 40.020 1.00 96.69 594 TRP A C 1
ATOM 4693 O O . TRP A 1 594 ? -19.939 6.642 39.366 1.00 96.69 594 TRP A O 1
ATOM 4703 N N . LYS A 1 595 ? -19.727 7.679 41.357 1.00 93.88 595 LYS A N 1
ATOM 4704 C CA . LYS A 1 595 ? -20.007 6.515 42.211 1.00 93.88 595 LYS A CA 1
ATOM 4705 C C . LYS A 1 595 ? -20.940 6.898 43.349 1.00 93.88 595 LYS A C 1
ATOM 4707 O O . LYS A 1 595 ? -20.650 7.830 44.096 1.00 93.88 595 LYS A O 1
ATOM 4712 N N . ASN A 1 596 ? -22.048 6.175 43.528 1.00 87.69 596 ASN A N 1
ATOM 4713 C CA . ASN A 1 596 ? -22.988 6.385 44.645 1.00 87.69 596 ASN A CA 1
ATOM 4714 C C . ASN A 1 596 ? -23.419 7.859 44.840 1.00 87.69 596 ASN A C 1
ATOM 4716 O O . ASN A 1 596 ? -23.500 8.353 45.964 1.00 87.69 596 ASN A O 1
ATOM 4720 N N . GLY A 1 597 ? -23.650 8.584 43.739 1.00 83.94 597 GLY A N 1
ATOM 4721 C CA . GLY A 1 597 ? -24.023 10.006 43.758 1.00 83.94 597 GLY A CA 1
ATOM 4722 C C . GLY A 1 597 ? -22.881 10.978 44.086 1.00 83.94 597 GLY A C 1
ATOM 4723 O O . GLY A 1 597 ? -23.132 12.169 44.242 1.00 83.94 597 GLY A O 1
ATOM 4724 N N . THR A 1 598 ? -21.644 10.491 44.193 1.00 90.38 598 THR A N 1
ATOM 4725 C CA . THR A 1 598 ? -20.433 11.301 44.384 1.00 90.38 598 THR A CA 1
ATOM 4726 C C . THR A 1 598 ? -19.672 11.405 43.068 1.00 90.38 598 THR A C 1
ATOM 4728 O O . THR A 1 598 ? -19.611 10.435 42.317 1.00 90.38 598 THR A O 1
ATOM 4731 N N . TYR A 1 599 ? -19.093 12.577 42.821 1.00 94.62 599 TYR A N 1
ATOM 4732 C CA . TYR A 1 599 ? -18.235 12.879 41.680 1.00 94.62 599 TYR A CA 1
ATOM 4733 C C . TYR A 1 599 ? -16.784 13.061 42.147 1.00 94.62 599 TYR A C 1
ATOM 4735 O O . TYR A 1 599 ? -16.540 13.685 43.185 1.00 94.62 599 TYR A O 1
ATOM 4743 N N . SER A 1 600 ? -15.831 12.546 41.373 1.00 95.00 600 SER A N 1
ATOM 4744 C CA . SER A 1 600 ? -14.396 12.767 41.563 1.00 95.00 600 SER A CA 1
ATOM 4745 C C . SER A 1 600 ? -13.665 12.816 40.226 1.00 95.00 600 SER A C 1
ATOM 4747 O O . SER A 1 600 ? -14.048 12.104 39.306 1.00 95.00 600 SER A O 1
ATOM 4749 N N . SER A 1 601 ? -12.580 13.585 40.159 1.00 95.44 601 SER A N 1
ATOM 4750 C CA . SER A 1 601 ? -11.696 13.664 38.993 1.00 95.44 601 SER A CA 1
ATOM 4751 C C . SER A 1 601 ? -10.299 13.169 39.357 1.00 95.44 601 SER A C 1
ATOM 4753 O O . SER A 1 601 ? -9.791 13.479 40.441 1.00 95.44 601 SER A O 1
ATOM 4755 N N . ILE A 1 602 ? -9.683 12.393 38.467 1.00 96.19 602 ILE A N 1
ATOM 4756 C CA . ILE A 1 602 ? -8.364 11.790 38.650 1.00 96.19 602 ILE A CA 1
ATOM 4757 C C . ILE A 1 602 ? -7.480 12.166 37.462 1.00 96.19 602 ILE A C 1
ATOM 4759 O O . ILE A 1 602 ? -7.776 11.858 36.309 1.00 96.19 602 ILE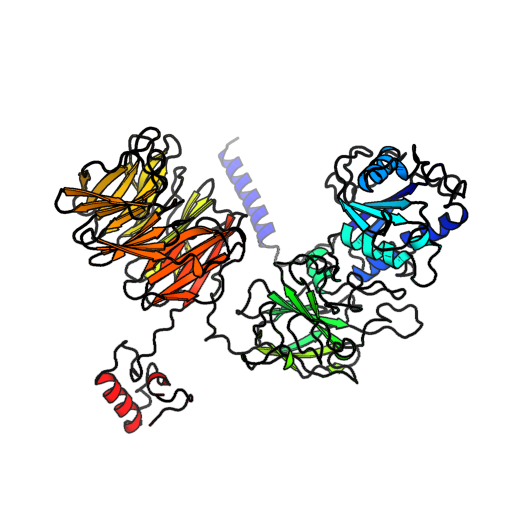 A O 1
ATOM 4763 N N . LYS A 1 603 ? -6.345 12.802 37.756 1.00 95.00 603 LYS A N 1
ATOM 4764 C CA . LYS A 1 603 ? -5.288 13.054 36.774 1.00 95.00 603 LYS A CA 1
ATOM 4765 C C . LYS A 1 603 ? -4.495 11.766 36.536 1.00 95.00 603 LYS A C 1
ATOM 4767 O O . LYS A 1 603 ? -4.027 11.170 37.503 1.00 95.00 603 LYS A O 1
ATOM 4772 N N . LEU A 1 604 ? -4.328 11.361 35.274 1.00 96.62 604 LEU A N 1
ATOM 4773 C CA . LEU A 1 604 ? -3.661 10.100 34.921 1.00 96.62 604 LEU A CA 1
ATOM 4774 C C . LEU A 1 604 ? -2.153 10.268 34.699 1.00 96.62 604 LEU A C 1
ATOM 4776 O O . LEU A 1 604 ? -1.373 9.408 35.092 1.00 96.62 604 LEU A O 1
ATOM 4780 N N . SER A 1 605 ? -1.729 11.389 34.112 1.00 94.50 605 SER A N 1
ATOM 4781 C CA . SER A 1 605 ? -0.317 11.697 33.854 1.00 94.50 605 SER A CA 1
ATOM 4782 C C . SER A 1 605 ? -0.058 13.199 33.930 1.00 94.50 605 SER A C 1
ATOM 4784 O O . SER A 1 605 ? -0.989 13.996 33.882 1.00 94.50 605 SER A O 1
ATOM 4786 N N . ASP A 1 606 ? 1.208 13.605 34.022 1.00 92.81 606 ASP A N 1
ATOM 4787 C CA . ASP A 1 606 ? 1.640 14.996 33.814 1.00 92.81 606 ASP A CA 1
ATOM 4788 C C . ASP A 1 606 ? 1.989 15.296 32.344 1.00 92.81 606 ASP A C 1
ATOM 4790 O O . ASP A 1 606 ? 2.176 16.458 31.979 1.00 92.81 606 ASP A O 1
ATOM 4794 N N . LYS A 1 607 ? 2.089 14.261 31.502 1.00 93.69 607 LYS A N 1
ATOM 4795 C CA . LYS A 1 607 ? 2.471 14.374 30.091 1.00 93.69 607 LYS A CA 1
ATOM 4796 C C . LYS A 1 607 ? 1.263 14.669 29.205 1.00 93.69 607 LYS A C 1
ATOM 4798 O O . LYS A 1 607 ? 0.143 14.285 29.534 1.00 93.69 607 LYS A O 1
ATOM 4803 N N . LYS A 1 608 ? 1.498 15.330 28.067 1.00 93.25 608 LYS A N 1
ATOM 4804 C CA . LYS A 1 608 ? 0.437 15.647 27.100 1.00 93.25 608 LYS A CA 1
ATOM 4805 C C . LYS A 1 608 ? -0.106 14.377 26.433 1.00 93.25 608 LYS A C 1
ATOM 4807 O O . LYS A 1 608 ? 0.660 13.462 26.146 1.00 93.25 608 LYS A O 1
ATOM 4812 N N . THR A 1 609 ? -1.399 14.381 26.135 1.00 94.88 609 THR A N 1
ATOM 4813 C CA . THR A 1 609 ? -2.060 13.408 25.256 1.00 94.88 609 THR A CA 1
ATOM 4814 C C . THR A 1 609 ? -2.798 14.125 24.128 1.00 94.88 609 THR A C 1
ATOM 4816 O O . THR A 1 609 ? -3.097 15.315 24.267 1.00 94.88 609 THR A O 1
ATOM 4819 N N . GLY A 1 610 ? -3.136 13.417 23.051 1.00 93.50 610 GLY A N 1
ATOM 4820 C CA . GLY A 1 610 ? -4.099 13.854 22.035 1.00 93.50 610 GLY A CA 1
ATOM 4821 C C . GLY A 1 610 ? -5.510 13.322 22.311 1.00 93.50 610 GLY A C 1
ATOM 4822 O O . GLY A 1 610 ? -6.491 14.060 22.204 1.00 93.50 610 GLY A O 1
ATOM 4823 N N . THR A 1 611 ? -5.613 12.068 22.747 1.00 94.38 611 THR A N 1
ATOM 4824 C CA . THR A 1 611 ? -6.866 11.365 23.066 1.00 94.38 611 THR A CA 1
ATOM 4825 C C . THR A 1 611 ? -6.685 10.486 24.306 1.00 94.38 611 THR A C 1
ATOM 4827 O O . THR A 1 611 ? -5.561 10.202 24.723 1.00 94.38 611 THR A O 1
ATOM 4830 N N . ALA A 1 612 ? -7.788 10.090 24.938 1.00 96.50 612 ALA A N 1
ATOM 4831 C CA . ALA A 1 612 ? -7.782 9.092 26.001 1.00 96.50 612 ALA A CA 1
ATOM 4832 C C . ALA A 1 612 ? -9.033 8.218 25.859 1.00 96.50 612 ALA A C 1
ATOM 4834 O O . ALA A 1 612 ? -10.140 8.725 26.035 1.00 96.50 612 ALA A O 1
ATOM 4835 N N . ASN A 1 613 ? -8.857 6.937 25.537 1.00 97.19 613 ASN A N 1
ATOM 4836 C CA . ASN A 1 613 ? -9.949 5.984 25.317 1.00 97.19 613 ASN A CA 1
ATOM 4837 C C . ASN A 1 613 ? -10.079 5.049 26.517 1.00 97.19 613 ASN A C 1
ATOM 4839 O O . ASN A 1 613 ? -9.061 4.591 27.036 1.00 97.19 613 ASN A O 1
ATOM 4843 N N . ILE A 1 614 ? -11.307 4.761 26.953 1.00 97.81 614 ILE A N 1
ATOM 4844 C CA . ILE A 1 614 ? -11.584 3.987 28.168 1.00 97.81 614 ILE A CA 1
ATOM 4845 C C . ILE A 1 614 ? -12.440 2.756 27.872 1.00 97.81 614 ILE A C 1
ATOM 4847 O O . ILE A 1 614 ? -13.412 2.816 27.129 1.00 97.81 614 ILE A O 1
ATOM 4851 N N . ILE A 1 615 ? -12.107 1.646 28.525 1.00 95.88 615 ILE A N 1
ATOM 4852 C CA . ILE A 1 615 ? -12.952 0.452 28.614 1.00 95.88 615 ILE A CA 1
ATOM 4853 C C . ILE A 1 615 ? -13.163 0.073 30.077 1.00 95.88 615 ILE A C 1
ATOM 4855 O O . ILE A 1 615 ? -12.326 0.348 30.947 1.00 95.88 615 ILE A O 1
ATOM 4859 N N . SER A 1 616 ? -14.282 -0.589 30.358 1.00 94.62 616 SER A N 1
ATOM 4860 C CA . SER A 1 616 ? -14.569 -1.125 31.683 1.00 94.62 616 SER A CA 1
ATOM 4861 C C . SER A 1 616 ? -14.194 -2.600 31.797 1.00 94.62 616 SER A C 1
ATOM 4863 O O . SER A 1 616 ? -14.353 -3.407 30.882 1.00 94.62 616 SER A O 1
ATOM 4865 N N . LYS A 1 617 ? -13.708 -2.956 32.981 1.00 91.12 617 LYS A N 1
ATOM 4866 C CA . LYS A 1 617 ? -13.643 -4.319 33.505 1.00 91.12 617 LYS A CA 1
ATOM 4867 C C . LYS A 1 617 ? -14.569 -4.399 34.713 1.00 91.12 617 LYS A C 1
ATOM 4869 O O . LYS A 1 617 ? -15.108 -3.387 35.158 1.00 91.12 617 LYS A O 1
ATOM 4874 N N . GLN A 1 618 ? -14.746 -5.604 35.255 1.00 87.31 618 GLN A N 1
ATOM 4875 C CA . GLN A 1 618 ? -15.713 -5.848 36.329 1.00 87.31 618 GLN A CA 1
ATOM 4876 C C . GLN A 1 618 ? -15.562 -4.867 37.510 1.00 87.31 618 GLN A C 1
ATOM 4878 O O . GLN A 1 618 ? -16.559 -4.296 37.939 1.00 87.31 618 GLN A O 1
ATOM 4883 N N . ASP A 1 619 ? -14.323 -4.613 37.956 1.00 89.88 619 ASP A N 1
ATOM 4884 C CA . ASP A 1 619 ? -14.036 -3.803 39.155 1.00 89.88 619 ASP A CA 1
ATOM 4885 C C . ASP A 1 619 ? -13.064 -2.628 38.904 1.00 89.88 619 ASP A C 1
ATOM 4887 O O . ASP A 1 619 ? -12.523 -2.058 39.855 1.00 89.88 619 ASP A O 1
ATOM 4891 N N . TYR A 1 620 ? -12.712 -2.338 37.649 1.00 93.81 620 TYR A N 1
ATOM 4892 C CA . TYR A 1 620 ? -11.722 -1.309 37.307 1.00 93.81 620 TYR A CA 1
ATOM 4893 C C . TYR A 1 620 ? -11.883 -0.824 35.867 1.00 93.81 620 TYR A C 1
ATOM 4895 O O . TYR A 1 620 ? -12.583 -1.448 35.072 1.00 93.81 620 TYR A O 1
ATOM 4903 N N . PHE A 1 621 ? -11.204 0.268 35.527 1.00 96.12 621 PHE A N 1
ATOM 4904 C CA . PHE A 1 621 ? -11.156 0.809 34.170 1.00 96.12 621 PHE A CA 1
ATOM 4905 C C . PHE A 1 621 ? -9.748 0.728 33.593 1.00 96.12 621 PHE A C 1
ATOM 4907 O O . PHE A 1 621 ? -8.766 0.854 34.330 1.00 96.12 621 PHE A O 1
ATOM 4914 N N . ILE A 1 622 ? -9.666 0.541 32.278 1.00 96.19 622 ILE A N 1
ATOM 4915 C CA . ILE A 1 622 ? -8.428 0.605 31.503 1.00 96.19 622 ILE A CA 1
ATOM 4916 C C . ILE A 1 622 ? -8.548 1.805 30.569 1.00 96.19 622 ILE A C 1
ATOM 4918 O O . ILE A 1 622 ? -9.538 1.922 29.854 1.00 96.19 622 ILE A O 1
ATOM 4922 N N . ILE A 1 623 ? -7.557 2.693 30.595 1.00 97.62 623 ILE A N 1
ATOM 4923 C CA . ILE A 1 623 ? -7.491 3.881 29.749 1.00 97.62 623 ILE A CA 1
ATOM 4924 C C . ILE A 1 623 ? -6.214 3.818 28.918 1.00 97.62 623 ILE A C 1
ATOM 4926 O O . ILE A 1 623 ? -5.131 3.714 29.489 1.00 97.62 623 ILE A O 1
ATOM 4930 N N . SER A 1 624 ? -6.317 3.915 27.596 1.00 97.19 624 SER A N 1
ATOM 4931 C CA . SER A 1 624 ? -5.170 4.171 26.719 1.00 97.19 624 SER A CA 1
ATOM 4932 C C . SER A 1 624 ? -5.067 5.655 26.400 1.00 97.19 624 SER A C 1
ATOM 4934 O O . SER A 1 624 ? -6.078 6.343 26.265 1.00 97.19 624 SER A O 1
ATOM 4936 N N . SER A 1 625 ? -3.847 6.159 26.268 1.00 96.44 625 SER A N 1
ATOM 4937 C CA . SER A 1 625 ? -3.576 7.540 25.860 1.00 96.44 625 SER A CA 1
ATOM 4938 C C . SER A 1 625 ? -2.562 7.601 24.721 1.00 96.44 625 SER A C 1
ATOM 4940 O O . SER A 1 625 ? -1.958 6.592 24.356 1.00 96.44 625 SER A O 1
ATOM 4942 N N . THR A 1 626 ? -2.382 8.782 24.140 1.00 95.75 626 THR A N 1
ATOM 4943 C CA . THR A 1 626 ? -1.514 9.018 22.980 1.00 95.75 626 THR A CA 1
ATOM 4944 C C . THR A 1 626 ? -0.418 10.036 23.298 1.00 95.75 626 THR A C 1
ATOM 4946 O O . THR A 1 626 ? -0.260 10.474 24.447 1.00 95.75 626 THR A O 1
ATOM 4949 N N . ASP A 1 627 ? 0.354 10.421 22.278 1.00 92.12 627 ASP A N 1
ATOM 4950 C CA . ASP A 1 627 ? 1.466 11.367 22.370 1.00 92.12 627 ASP A CA 1
ATOM 4951 C C . ASP A 1 627 ? 2.489 10.982 23.460 1.00 92.12 627 ASP A C 1
ATOM 4953 O O . ASP A 1 627 ? 2.762 9.806 23.698 1.00 92.12 627 ASP A O 1
ATOM 4957 N N . ASP A 1 628 ? 3.073 11.975 24.136 1.00 90.44 628 ASP A N 1
ATOM 4958 C CA . ASP A 1 628 ? 4.089 11.804 25.176 1.00 90.44 628 ASP A CA 1
ATOM 4959 C C . ASP A 1 628 ? 3.580 10.969 26.360 1.00 90.44 628 ASP A C 1
ATOM 4961 O O . ASP A 1 628 ? 4.378 10.415 27.120 1.00 90.44 628 ASP A O 1
ATOM 4965 N N . SER A 1 629 ? 2.260 10.920 26.553 1.00 91.81 629 SER A N 1
ATOM 4966 C CA . SER A 1 629 ? 1.621 10.141 27.607 1.00 91.81 629 SER A CA 1
ATOM 4967 C C . SER A 1 629 ? 1.361 8.683 27.236 1.00 91.81 629 SER A C 1
ATOM 4969 O O . SER A 1 629 ? 0.771 8.016 28.072 1.00 91.81 629 SER A O 1
ATOM 4971 N N . GLY A 1 630 ? 1.753 8.216 26.039 1.00 94.12 630 GLY A N 1
ATOM 4972 C CA . GLY A 1 630 ? 1.432 6.900 25.467 1.00 94.12 630 GLY A CA 1
ATOM 4973 C C . GLY A 1 630 ? 1.624 5.714 26.419 1.00 94.12 630 GLY A C 1
ATOM 4974 O O . GLY A 1 630 ? 2.693 5.092 26.467 1.00 94.12 630 GLY A O 1
ATOM 4975 N N . SER A 1 631 ? 0.555 5.410 27.155 1.00 95.88 631 SER A N 1
ATOM 4976 C CA . SER A 1 631 ? 0.513 4.453 28.255 1.00 95.88 631 SER A CA 1
ATOM 4977 C C . SER A 1 631 ? -0.876 3.826 28.373 1.00 95.88 631 SER A C 1
ATOM 4979 O O . SER A 1 631 ? -1.883 4.381 27.931 1.00 95.88 631 SER A O 1
ATOM 4981 N N . ILE A 1 632 ? -0.924 2.665 29.024 1.00 96.31 632 ILE A N 1
ATOM 4982 C CA . ILE A 1 632 ? -2.142 2.116 29.613 1.00 96.31 632 ILE A CA 1
ATOM 4983 C C . ILE A 1 632 ? -2.203 2.532 31.082 1.00 96.31 632 ILE A C 1
ATOM 4985 O O . ILE A 1 632 ? -1.281 2.247 31.849 1.00 96.31 632 ILE A O 1
ATOM 4989 N N . PHE A 1 633 ? -3.305 3.151 31.487 1.00 96.62 633 PHE A N 1
ATOM 4990 C CA . PHE A 1 633 ? -3.632 3.434 32.877 1.00 96.62 633 PHE A CA 1
ATOM 4991 C C . PHE A 1 633 ? -4.713 2.476 33.357 1.00 96.62 633 PHE A C 1
ATOM 4993 O O . PHE A 1 633 ? -5.750 2.328 32.718 1.00 96.62 633 PHE A O 1
ATOM 5000 N N . THR A 1 634 ? -4.496 1.845 34.503 1.00 96.00 634 THR A N 1
ATOM 5001 C CA . THR A 1 634 ? -5.537 1.090 35.203 1.00 96.00 634 THR A CA 1
ATOM 5002 C C . THR A 1 634 ? -5.994 1.879 36.417 1.00 96.00 634 THR A C 1
ATOM 5004 O O . THR A 1 634 ? -5.173 2.219 37.273 1.00 96.00 634 THR A O 1
ATOM 5007 N N . VAL A 1 635 ? -7.298 2.151 36.491 1.00 96.81 635 VAL A N 1
ATOM 5008 C CA . VAL A 1 635 ? -7.929 2.901 37.583 1.00 96.81 635 VAL A CA 1
ATOM 5009 C C . VAL A 1 635 ? -8.830 1.972 38.377 1.00 96.81 635 VAL A C 1
ATOM 5011 O O . VAL A 1 635 ? -9.831 1.475 37.862 1.00 96.81 635 VAL A O 1
ATOM 5014 N N . LYS A 1 636 ? -8.473 1.735 39.641 1.00 94.75 636 LYS A N 1
ATOM 5015 C CA . LYS A 1 636 ? -9.208 0.845 40.545 1.00 94.75 636 LYS A CA 1
ATOM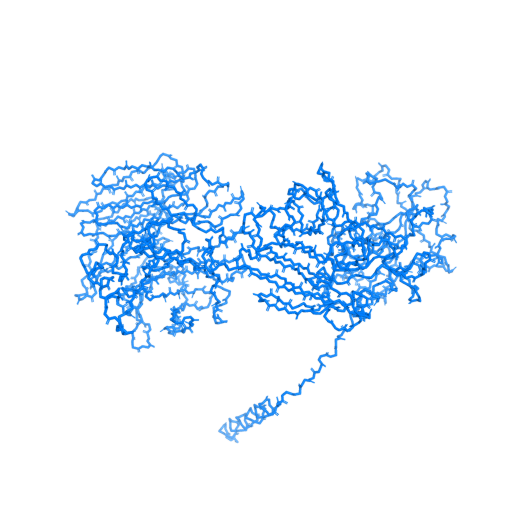 5016 C C . LYS A 1 636 ? -9.333 1.487 41.917 1.00 94.75 636 LYS A C 1
ATOM 5018 O O . LYS A 1 636 ? -8.327 1.789 42.547 1.00 94.75 636 LYS A O 1
ATOM 5023 N N . ASN A 1 637 ? -10.562 1.681 42.401 1.00 88.75 637 ASN A N 1
ATOM 5024 C CA . ASN A 1 637 ? -10.834 2.307 43.705 1.00 88.75 637 ASN A CA 1
ATOM 5025 C C . ASN A 1 637 ? -10.133 3.671 43.909 1.00 88.75 637 ASN A C 1
ATOM 5027 O O . ASN A 1 637 ? -9.731 4.005 45.021 1.00 88.75 637 ASN A O 1
ATOM 5031 N N . GLY A 1 638 ? -9.973 4.451 42.837 1.00 87.19 638 GLY A N 1
ATOM 5032 C CA . GLY A 1 638 ? -9.283 5.745 42.860 1.00 87.19 638 GLY A CA 1
ATOM 5033 C C . GLY A 1 638 ? -7.751 5.676 42.798 1.00 87.19 638 GLY A C 1
ATOM 5034 O O . GLY A 1 638 ? -7.111 6.722 42.719 1.00 87.19 638 GLY A O 1
ATOM 5035 N N . GLU A 1 639 ? -7.152 4.482 42.804 1.00 94.44 639 GLU A N 1
ATOM 5036 C CA . GLU A 1 639 ? -5.718 4.294 42.576 1.00 94.44 639 GLU A CA 1
ATOM 5037 C C . GLU A 1 639 ? -5.426 4.145 41.079 1.00 94.44 639 GLU A C 1
ATOM 5039 O O . GLU A 1 639 ? -6.160 3.459 40.364 1.00 94.44 639 GLU A O 1
ATOM 5044 N N . VAL A 1 640 ? -4.343 4.778 40.618 1.00 97.38 640 VAL A N 1
ATOM 5045 C CA . VAL A 1 640 ? -3.880 4.737 39.225 1.00 97.38 640 VAL A CA 1
ATOM 5046 C C . VAL A 1 640 ? -2.585 3.940 39.150 1.00 97.38 640 VAL A C 1
ATOM 5048 O O . VAL A 1 640 ? -1.639 4.209 39.890 1.00 97.38 640 VAL A O 1
ATOM 5051 N N . THR A 1 641 ? -2.523 2.993 38.221 1.00 95.94 641 THR A N 1
ATOM 5052 C CA . THR A 1 641 ? -1.273 2.339 37.814 1.00 95.94 641 THR A CA 1
ATOM 5053 C C . THR A 1 641 ? -1.023 2.616 36.340 1.00 95.94 641 THR A C 1
ATOM 5055 O O . THR A 1 641 ? -1.949 2.545 35.539 1.00 95.94 641 THR A O 1
ATOM 5058 N N . GLU A 1 642 ? 0.211 2.976 35.990 1.00 95.31 642 GLU A N 1
ATOM 5059 C CA . GLU A 1 642 ? 0.617 3.325 34.627 1.00 95.31 642 GLU A CA 1
ATOM 5060 C C . GLU A 1 642 ? 1.547 2.254 34.064 1.00 95.31 642 GLU A C 1
ATOM 5062 O O . GLU A 1 642 ? 2.442 1.754 34.751 1.00 95.31 642 GLU A O 1
ATOM 5067 N N . LYS A 1 643 ? 1.370 1.964 32.778 1.00 93.75 643 LYS A N 1
ATOM 5068 C CA . LYS A 1 643 ? 2.275 1.134 32.005 1.00 93.75 643 LYS A CA 1
ATOM 5069 C C . LYS A 1 643 ? 2.504 1.742 30.625 1.00 93.75 643 LYS A C 1
ATOM 5071 O O . LYS A 1 643 ? 1.636 1.666 29.757 1.00 93.75 643 LYS A O 1
ATOM 5076 N N . SER A 1 644 ? 3.692 2.304 30.427 1.00 93.50 644 SER A N 1
ATOM 5077 C CA . SER A 1 644 ? 4.097 2.853 29.133 1.00 93.50 644 SER A CA 1
ATOM 5078 C C . SER A 1 644 ? 4.243 1.754 28.087 1.00 93.50 644 SER A C 1
ATOM 5080 O O . SER A 1 644 ? 4.803 0.691 28.362 1.00 93.50 644 SER A O 1
ATOM 5082 N N . PHE A 1 645 ? 3.761 2.040 26.883 1.00 93.12 645 PHE A N 1
ATOM 5083 C CA . PHE A 1 645 ? 4.058 1.276 25.674 1.00 93.12 645 PHE A CA 1
ATOM 5084 C C . PHE A 1 645 ? 4.903 2.096 24.693 1.00 93.12 645 PHE A C 1
ATOM 5086 O O . PHE A 1 645 ? 5.135 1.666 23.576 1.00 93.12 645 PHE A O 1
ATOM 5093 N N . SER A 1 646 ? 5.402 3.271 25.081 1.00 85.19 646 SER A N 1
ATOM 5094 C CA . SER A 1 646 ? 6.186 4.107 24.160 1.00 85.19 646 SER A CA 1
ATOM 5095 C C . SER A 1 646 ? 7.500 3.441 23.718 1.00 85.19 646 SER A C 1
ATOM 5097 O O . SER A 1 646 ? 8.025 3.775 22.669 1.00 85.19 646 SER A O 1
ATOM 5099 N N . GLU A 1 647 ? 8.033 2.500 24.506 1.00 86.62 647 GLU A N 1
ATOM 5100 C CA . GLU A 1 647 ? 9.300 1.805 24.215 1.00 86.62 647 GLU A CA 1
ATOM 5101 C C . GLU A 1 647 ? 9.185 0.717 23.136 1.00 86.62 647 GLU A C 1
ATOM 5103 O O . GLU A 1 647 ? 10.206 0.259 22.634 1.00 86.62 647 GLU A O 1
ATOM 5108 N N . ILE A 1 648 ? 7.966 0.280 22.799 1.00 88.69 648 ILE A N 1
ATOM 5109 C CA . ILE A 1 648 ? 7.727 -0.755 21.775 1.00 88.69 648 ILE A CA 1
ATOM 5110 C C . ILE A 1 648 ? 7.299 -0.166 20.425 1.00 88.69 648 ILE A C 1
ATOM 5112 O O . ILE A 1 648 ? 6.985 -0.924 19.512 1.00 88.69 648 ILE A O 1
ATOM 5116 N N . LEU A 1 649 ? 7.220 1.162 20.322 1.00 89.88 649 LEU A N 1
ATOM 5117 C CA . LEU A 1 649 ? 6.765 1.862 19.127 1.00 89.88 649 LEU A CA 1
ATOM 5118 C C . LEU A 1 649 ? 7.948 2.453 18.371 1.00 89.88 649 LEU A C 1
ATOM 5120 O O . LEU A 1 649 ? 8.884 2.969 18.983 1.00 89.88 649 LEU A O 1
ATOM 5124 N N . ASP A 1 650 ? 7.844 2.438 17.047 1.00 82.88 650 ASP A N 1
ATOM 5125 C CA . ASP A 1 650 ? 8.676 3.244 16.164 1.00 82.88 650 ASP A CA 1
ATOM 5126 C C . ASP A 1 650 ? 7.840 4.446 15.697 1.00 82.88 650 ASP A C 1
ATOM 5128 O O . ASP A 1 650 ? 6.818 4.290 15.035 1.00 82.88 650 ASP A O 1
ATOM 5132 N N . GLY A 1 651 ? 8.193 5.650 16.150 1.00 85.25 651 GLY A N 1
ATOM 5133 C CA . GLY A 1 651 ? 7.428 6.874 15.885 1.00 85.25 651 GLY A CA 1
ATOM 5134 C C . GLY A 1 651 ? 6.470 7.319 16.999 1.00 85.25 651 GLY A C 1
ATOM 5135 O O . GLY A 1 651 ? 6.458 6.815 18.126 1.00 85.25 651 GLY A O 1
ATOM 5136 N N . ARG A 1 652 ? 5.684 8.363 16.710 1.00 89.38 652 ARG A N 1
ATOM 5137 C CA . ARG A 1 652 ? 4.797 9.012 17.691 1.00 89.38 652 ARG A CA 1
ATOM 5138 C C . ARG A 1 652 ? 3.421 8.355 17.689 1.00 89.38 652 ARG A C 1
ATOM 5140 O O . ARG A 1 652 ? 2.761 8.348 16.659 1.00 89.38 652 ARG A O 1
ATOM 5147 N N . CYS A 1 653 ? 2.942 7.904 18.850 1.00 93.69 653 CYS A N 1
ATOM 5148 C CA . CYS A 1 653 ? 1.577 7.390 19.008 1.00 93.69 653 CYS A CA 1
ATOM 5149 C C . CYS A 1 653 ? 0.536 8.489 18.731 1.00 93.69 653 CYS A C 1
ATOM 5151 O O . CYS A 1 653 ? 0.372 9.405 19.541 1.00 93.69 653 CYS A O 1
ATOM 5153 N N . TYR A 1 654 ? -0.160 8.388 17.598 1.00 92.75 654 TYR A N 1
ATOM 5154 C CA . TYR A 1 654 ? -1.208 9.319 17.176 1.00 92.75 654 TYR A CA 1
ATOM 5155 C C . TYR A 1 654 ? -2.596 8.855 17.629 1.00 92.75 654 TYR A C 1
ATOM 5157 O O . TYR A 1 654 ? -3.419 9.661 18.067 1.00 92.75 654 TYR A O 1
ATOM 5165 N N . PHE A 1 655 ? -2.831 7.544 17.595 1.00 94.44 655 PHE A N 1
ATOM 5166 C CA . PHE A 1 655 ? -4.056 6.913 18.069 1.00 94.44 655 PHE A CA 1
ATOM 5167 C C . PHE A 1 655 ? -3.727 5.701 18.940 1.00 94.44 655 PHE A C 1
ATOM 5169 O O . PHE A 1 655 ? -2.784 4.957 18.665 1.00 94.44 655 PHE A O 1
ATOM 5176 N N . SER A 1 656 ? -4.520 5.510 19.993 1.00 95.81 656 SER A N 1
ATOM 5177 C CA . SER A 1 656 ? -4.505 4.292 20.788 1.00 95.81 656 SER A CA 1
ATOM 5178 C C . SER A 1 656 ? -5.897 3.970 21.309 1.00 95.81 656 SER A C 1
ATOM 5180 O O . SER A 1 656 ? -6.597 4.849 21.813 1.00 95.81 656 SER A O 1
ATOM 5182 N N . GLU A 1 657 ? -6.287 2.707 21.247 1.00 95.56 657 GLU A N 1
ATOM 5183 C CA . GLU A 1 657 ? -7.508 2.198 21.874 1.00 95.56 657 GLU A CA 1
ATOM 5184 C C . GLU A 1 657 ? -7.226 0.857 22.553 1.00 95.56 657 GLU A C 1
ATOM 5186 O O . GLU A 1 657 ? -6.219 0.194 22.284 1.00 95.56 657 GLU A O 1
ATOM 5191 N N . THR A 1 658 ? -8.127 0.451 23.444 1.00 95.50 658 THR A N 1
ATOM 5192 C CA . THR A 1 658 ? -8.101 -0.888 24.034 1.00 95.50 658 THR A CA 1
ATOM 5193 C C . THR A 1 658 ? -9.385 -1.619 23.707 1.00 95.50 658 THR A C 1
ATOM 5195 O O . THR A 1 658 ? -10.459 -1.026 23.704 1.00 95.50 658 THR A O 1
ATOM 5198 N N . ALA A 1 659 ? -9.268 -2.915 23.443 1.00 94.62 659 ALA A N 1
ATOM 5199 C CA . ALA A 1 659 ? -10.399 -3.773 23.133 1.00 94.62 659 ALA A CA 1
ATOM 5200 C C . ALA A 1 659 ? -10.302 -5.087 23.919 1.00 94.62 659 ALA A C 1
ATOM 5202 O O . ALA A 1 659 ? -9.209 -5.579 24.211 1.00 94.62 659 ALA A O 1
ATOM 5203 N N . THR A 1 660 ? -11.454 -5.644 24.295 1.00 91.31 660 THR A N 1
ATOM 5204 C CA . THR A 1 660 ? -11.551 -6.782 25.218 1.00 91.31 660 THR A CA 1
ATOM 5205 C C . THR A 1 660 ? -12.790 -7.628 24.931 1.00 91.31 660 THR A C 1
ATOM 5207 O O . THR A 1 660 ? -13.862 -7.077 24.708 1.00 91.31 660 THR A O 1
ATOM 5210 N N . ASN A 1 661 ? -12.676 -8.953 25.055 1.00 86.44 661 ASN A N 1
ATOM 5211 C CA . ASN A 1 661 ? -13.828 -9.871 25.186 1.00 86.44 661 ASN A CA 1
ATOM 5212 C C . ASN A 1 661 ? -14.095 -10.293 26.649 1.00 86.44 661 ASN A C 1
ATOM 5214 O O . ASN A 1 661 ? -14.905 -11.164 26.936 1.00 86.44 661 ASN A O 1
ATOM 5218 N N . GLY A 1 662 ? -13.365 -9.703 27.596 1.00 81.25 662 GLY A N 1
ATOM 5219 C CA . GLY A 1 662 ? -13.408 -10.017 29.024 1.00 81.25 662 GLY A CA 1
ATOM 5220 C C . GLY A 1 662 ? -12.280 -10.951 29.462 1.00 81.25 662 GLY A C 1
ATOM 5221 O O . GLY A 1 662 ? -11.865 -10.872 30.616 1.00 81.25 662 GLY A O 1
ATOM 5222 N N . ILE A 1 663 ? -11.739 -11.754 28.540 1.00 78.44 663 ILE A N 1
ATOM 5223 C CA . ILE A 1 663 ? -10.663 -12.724 28.786 1.00 78.44 663 ILE A CA 1
ATOM 5224 C C . ILE A 1 663 ? -9.316 -12.175 28.308 1.00 78.44 663 ILE A C 1
ATOM 5226 O O . ILE A 1 663 ? -8.350 -12.169 29.067 1.00 78.44 663 ILE A O 1
ATOM 5230 N N . SER A 1 664 ? -9.251 -11.715 27.059 1.00 84.06 664 SER A N 1
ATOM 5231 C CA . SER A 1 664 ? -8.038 -11.186 26.435 1.00 84.06 664 SER A CA 1
ATOM 5232 C C . SER A 1 664 ? -8.163 -9.691 26.187 1.00 84.06 664 SER A C 1
ATOM 5234 O O . SER A 1 664 ? -9.198 -9.222 25.713 1.00 84.06 664 SER A O 1
ATOM 5236 N N . ASP A 1 665 ? -7.081 -8.974 26.482 1.00 90.06 665 ASP A N 1
ATOM 5237 C CA . ASP A 1 665 ? -6.964 -7.533 26.294 1.00 90.06 665 ASP A CA 1
ATOM 5238 C C . ASP A 1 665 ? -6.000 -7.227 25.156 1.00 90.06 665 ASP A C 1
ATOM 5240 O O . ASP A 1 665 ? -4.903 -7.787 25.085 1.00 90.06 665 ASP A O 1
ATOM 5244 N N . TYR A 1 666 ? -6.407 -6.311 24.286 1.00 95.19 666 TYR A N 1
ATOM 5245 C CA . TYR A 1 666 ? -5.620 -5.849 23.154 1.00 95.19 666 TYR A CA 1
ATOM 5246 C C . TYR A 1 666 ? -5.461 -4.334 23.221 1.00 95.19 666 TYR A C 1
ATOM 5248 O O . TYR A 1 666 ? -6.394 -3.613 23.571 1.00 95.19 666 TYR A O 1
ATOM 5256 N N . LEU A 1 667 ? -4.264 -3.870 22.887 1.00 96.56 667 LEU A N 1
ATOM 5257 C CA . LEU A 1 667 ? -3.918 -2.478 22.656 1.00 96.56 667 LEU A CA 1
ATOM 5258 C C . LEU A 1 667 ? -3.719 -2.298 21.155 1.00 96.56 667 LEU A C 1
ATOM 5260 O O . LEU A 1 667 ? -2.892 -2.979 20.554 1.00 96.56 667 LEU A O 1
ATOM 5264 N N . ILE A 1 668 ? -4.450 -1.367 20.571 1.00 96.69 668 ILE A N 1
ATOM 5265 C CA . ILE A 1 668 ? -4.331 -0.996 19.167 1.00 96.69 668 ILE A CA 1
ATOM 5266 C C . ILE A 1 668 ? -3.633 0.349 19.130 1.00 96.69 668 ILE A C 1
ATOM 5268 O O . ILE A 1 668 ? -4.025 1.262 19.856 1.00 96.69 668 ILE A O 1
ATOM 5272 N N . VAL A 1 669 ? -2.579 0.458 18.329 1.00 96.19 669 VAL A N 1
ATOM 5273 C CA . VAL A 1 669 ? -1.766 1.668 18.221 1.00 96.19 669 VAL A CA 1
ATOM 5274 C C . VAL A 1 669 ? -1.590 2.020 16.761 1.00 96.19 669 VAL A C 1
ATOM 5276 O O . VAL A 1 669 ? -1.229 1.163 15.959 1.00 96.19 669 VAL A O 1
ATOM 5279 N N . ASN A 1 670 ? -1.797 3.293 16.443 1.00 94.62 670 ASN A N 1
ATOM 5280 C CA . ASN A 1 670 ? -1.297 3.875 15.211 1.00 94.62 670 ASN A CA 1
ATOM 5281 C C . ASN A 1 670 ? -0.197 4.897 15.522 1.00 94.62 670 ASN A C 1
ATOM 5283 O O . ASN A 1 670 ? -0.403 5.813 16.333 1.00 94.62 670 ASN A O 1
ATOM 5287 N N . THR A 1 671 ? 0.964 4.721 14.900 1.00 93.12 671 THR A N 1
ATOM 5288 C CA . THR A 1 671 ? 2.088 5.658 14.955 1.00 93.12 671 THR A CA 1
ATOM 5289 C C . THR A 1 671 ? 2.129 6.547 13.719 1.00 93.12 671 THR A C 1
ATOM 5291 O O . THR A 1 671 ? 1.535 6.226 12.694 1.00 93.12 671 THR A O 1
ATOM 5294 N N . GLN A 1 672 ? 2.822 7.680 13.843 1.00 86.19 672 GLN A N 1
ATOM 5295 C CA . GLN A 1 672 ? 3.205 8.542 12.729 1.00 86.19 672 GLN A CA 1
ATOM 5296 C C . GLN A 1 672 ? 4.702 8.848 12.781 1.00 86.19 672 GLN A C 1
ATOM 5298 O O . GLN A 1 672 ? 5.236 9.149 13.859 1.00 86.19 672 GLN A O 1
ATOM 5303 N N . ASN A 1 673 ? 5.337 8.895 11.605 1.00 80.94 673 ASN A N 1
ATOM 5304 C CA . ASN A 1 673 ? 6.782 9.094 11.419 1.00 80.94 673 ASN A CA 1
ATOM 5305 C C . ASN A 1 673 ? 7.633 8.077 12.220 1.00 80.94 673 ASN A C 1
ATOM 5307 O O . ASN A 1 673 ? 8.352 8.476 13.139 1.00 80.94 673 ASN A O 1
ATOM 5311 N N . THR A 1 674 ? 7.574 6.773 11.944 1.00 80.38 674 THR A N 1
ATOM 5312 C CA . THR A 1 674 ? 6.963 6.055 10.804 1.00 80.38 674 THR A CA 1
ATOM 5313 C C . THR A 1 674 ? 5.486 5.707 11.026 1.00 80.38 674 THR A C 1
ATOM 5315 O O . THR A 1 674 ? 5.008 5.675 12.164 1.00 80.38 674 THR A O 1
ATOM 5318 N N . ASP A 1 675 ? 4.742 5.525 9.933 1.00 86.62 675 ASP A N 1
ATOM 5319 C CA . ASP A 1 675 ? 3.329 5.146 9.988 1.00 86.62 675 ASP A CA 1
ATOM 5320 C C . ASP A 1 675 ? 3.211 3.628 10.183 1.00 86.62 675 ASP A C 1
ATOM 5322 O O . ASP A 1 675 ? 3.724 2.858 9.378 1.00 86.62 675 ASP A O 1
ATOM 5326 N N . ASP A 1 676 ? 2.562 3.193 11.262 1.00 90.62 676 ASP A N 1
ATOM 5327 C CA . ASP A 1 676 ? 2.301 1.777 11.551 1.00 90.62 676 ASP A CA 1
ATOM 5328 C C . ASP A 1 676 ? 0.993 1.648 12.334 1.00 90.62 676 ASP A C 1
ATOM 5330 O O . ASP A 1 676 ? 0.819 2.267 13.384 1.00 90.62 676 ASP A O 1
ATOM 5334 N N . LEU A 1 677 ? 0.052 0.846 11.837 1.00 93.88 677 LEU A N 1
ATOM 5335 C CA . LEU A 1 677 ? -1.119 0.389 12.578 1.00 93.88 677 LEU A CA 1
ATOM 5336 C C . LEU A 1 677 ? -0.858 -1.038 13.073 1.00 93.88 677 LEU A C 1
ATOM 5338 O O . LEU A 1 677 ? -0.945 -2.001 12.311 1.00 93.88 677 LEU A O 1
ATOM 5342 N N . SER A 1 678 ? -0.607 -1.176 14.371 1.00 93.88 678 SER A N 1
ATOM 5343 C CA . SER A 1 678 ? -0.254 -2.442 15.015 1.00 93.88 678 SER A CA 1
ATOM 5344 C C . SER A 1 678 ? -1.164 -2.764 16.195 1.00 93.88 678 SER A C 1
ATOM 5346 O O . SER A 1 678 ? -1.691 -1.882 16.878 1.00 93.88 678 SER A O 1
ATOM 5348 N N . ILE A 1 679 ? -1.314 -4.059 16.470 1.00 95.56 679 ILE A N 1
ATOM 5349 C CA . ILE A 1 679 ? -2.102 -4.569 17.593 1.00 95.56 679 ILE A CA 1
ATOM 5350 C C . ILE A 1 679 ? -1.206 -5.386 18.506 1.00 95.56 679 ILE A C 1
ATOM 5352 O O . ILE A 1 679 ? -0.418 -6.214 18.057 1.00 95.56 679 ILE A O 1
ATOM 5356 N N . PHE A 1 680 ? -1.344 -5.161 19.805 1.00 95.19 680 PHE A N 1
ATOM 5357 C CA . PHE A 1 680 ? -0.571 -5.815 20.843 1.00 95.19 680 PHE A CA 1
ATOM 5358 C C . PHE A 1 680 ? -1.504 -6.490 21.834 1.00 95.19 680 PHE A C 1
ATOM 5360 O O . PHE A 1 680 ? -2.340 -5.841 22.459 1.00 95.19 680 PHE A O 1
ATOM 5367 N N . ARG A 1 681 ? -1.322 -7.788 22.052 1.00 93.19 681 ARG A N 1
ATOM 5368 C CA . ARG A 1 681 ? -1.970 -8.504 23.144 1.00 93.19 681 ARG A CA 1
ATOM 5369 C C . ARG A 1 681 ? -1.303 -8.111 24.459 1.00 93.19 681 ARG A C 1
ATOM 5371 O O . ARG A 1 681 ? -0.072 -8.082 24.562 1.00 93.19 681 ARG A O 1
ATOM 5378 N N . ILE A 1 682 ? -2.110 -7.805 25.466 1.00 90.62 682 ILE A N 1
ATOM 5379 C CA . ILE A 1 682 ? -1.648 -7.417 26.797 1.00 90.62 682 ILE A CA 1
ATOM 5380 C C . ILE A 1 682 ? -1.614 -8.670 27.676 1.00 90.62 682 ILE A C 1
ATOM 5382 O O . ILE A 1 682 ? -2.651 -9.191 28.074 1.00 90.62 682 ILE A O 1
ATOM 5386 N N . GLU A 1 683 ? -0.416 -9.149 28.012 1.00 84.06 683 GLU A N 1
ATOM 5387 C CA . GLU A 1 683 ? -0.230 -10.340 28.855 1.00 84.06 683 GLU A CA 1
ATOM 5388 C C . GLU A 1 683 ? 0.849 -10.108 29.901 1.00 84.06 683 GLU A C 1
ATOM 5390 O O . GLU A 1 683 ? 1.915 -9.600 29.572 1.00 84.06 683 GLU A O 1
ATOM 5395 N N . ASN A 1 684 ? 0.608 -10.508 31.155 1.00 78.44 684 ASN A N 1
ATOM 5396 C CA . ASN A 1 684 ? 1.604 -10.475 32.239 1.00 78.44 684 ASN A CA 1
ATOM 5397 C C . ASN A 1 684 ? 2.378 -9.151 32.351 1.00 78.44 684 ASN A C 1
ATOM 5399 O O . ASN A 1 684 ? 3.573 -9.140 32.638 1.00 78.44 684 ASN A O 1
ATOM 5403 N N . ASN A 1 685 ? 1.701 -8.024 32.129 1.00 74.81 685 ASN A N 1
ATOM 5404 C CA . ASN A 1 685 ? 2.346 -6.715 32.107 1.00 74.81 685 ASN A CA 1
ATOM 5405 C C . ASN A 1 685 ? 3.425 -6.569 31.005 1.00 74.81 685 ASN A C 1
ATOM 5407 O O . ASN A 1 685 ? 4.347 -5.770 31.126 1.00 74.81 685 ASN A O 1
ATOM 5411 N N . SER A 1 686 ? 3.237 -7.223 29.862 1.00 87.06 686 SER A N 1
ATOM 5412 C CA . SER A 1 686 ? 3.975 -7.045 28.603 1.00 87.06 686 SER A CA 1
ATOM 5413 C C . SER A 1 686 ? 3.007 -6.763 27.449 1.00 87.06 686 SER A C 1
ATOM 5415 O O . SER A 1 686 ? 1.791 -6.843 27.627 1.00 87.06 686 SER A O 1
ATOM 5417 N N . PHE A 1 687 ? 3.544 -6.326 26.316 1.00 93.62 687 PHE A N 1
ATOM 5418 C CA . PHE A 1 687 ? 2.798 -6.068 25.088 1.00 93.62 687 PHE A CA 1
ATOM 5419 C C . PHE A 1 687 ? 3.408 -6.946 24.004 1.00 93.62 687 PHE A C 1
ATOM 5421 O O . PHE A 1 687 ? 4.600 -6.833 23.723 1.00 93.62 687 PHE A O 1
ATOM 5428 N N . ILE A 1 688 ? 2.617 -7.859 23.455 1.00 91.31 688 ILE A N 1
ATOM 5429 C CA . ILE A 1 688 ? 3.078 -8.834 22.468 1.00 91.31 688 ILE A CA 1
ATOM 5430 C C . ILE A 1 688 ? 2.404 -8.484 21.151 1.00 91.31 688 ILE A C 1
ATOM 5432 O O . ILE A 1 688 ? 1.177 -8.553 21.066 1.00 91.31 688 ILE A O 1
ATOM 5436 N N . LYS A 1 689 ? 3.188 -8.083 20.143 1.00 91.38 689 LYS A N 1
ATOM 5437 C CA . LYS A 1 689 ? 2.651 -7.778 18.812 1.00 91.38 689 LYS A CA 1
ATOM 5438 C C . LYS A 1 689 ? 1.877 -8.998 18.304 1.00 91.38 689 LYS A C 1
ATOM 5440 O O . LYS A 1 689 ? 2.359 -10.123 18.392 1.00 91.38 689 LYS A O 1
ATOM 5445 N N . THR A 1 690 ? 0.634 -8.769 17.907 1.00 90.75 690 THR A N 1
ATOM 5446 C CA . THR A 1 690 ? -0.313 -9.788 17.457 1.00 90.75 690 THR A CA 1
ATOM 5447 C C . THR A 1 690 ? -0.312 -9.773 15.946 1.00 90.75 690 THR A C 1
ATOM 5449 O O . THR A 1 690 ? -0.739 -8.786 15.350 1.00 90.75 690 THR A O 1
ATOM 5452 N N . GLY A 1 691 ? 0.179 -10.850 15.342 1.00 87.81 691 GLY A N 1
ATOM 5453 C CA . GLY A 1 691 ? 0.404 -10.922 13.909 1.00 87.81 691 GLY A CA 1
ATOM 5454 C C . GLY A 1 691 ? 1.367 -9.865 13.352 1.00 87.81 691 GLY A C 1
ATOM 5455 O O . GLY A 1 691 ? 2.173 -9.271 14.074 1.00 87.81 691 GLY A O 1
ATOM 5456 N N . ASN A 1 692 ? 1.282 -9.638 12.044 1.00 85.25 692 ASN A N 1
ATOM 5457 C CA . ASN A 1 692 ? 1.975 -8.564 11.334 1.00 85.25 692 ASN A CA 1
ATOM 5458 C C . ASN A 1 692 ? 1.308 -7.190 11.559 1.00 85.25 692 ASN A C 1
ATOM 5460 O O . ASN A 1 692 ? 0.206 -7.100 12.100 1.00 85.25 692 ASN A O 1
ATOM 5464 N N . SER A 1 693 ? 1.980 -6.112 11.139 1.00 88.19 693 SER A N 1
ATOM 5465 C CA . SER A 1 693 ? 1.353 -4.786 11.034 1.00 88.19 693 SER A CA 1
ATOM 5466 C C . SER A 1 693 ? 0.122 -4.843 10.127 1.00 88.19 693 SER A C 1
ATOM 5468 O O . SER A 1 693 ? 0.133 -5.524 9.103 1.00 88.19 693 SER A O 1
ATOM 5470 N N . LEU A 1 694 ? -0.945 -4.130 10.493 1.00 89.19 694 LEU A N 1
ATOM 5471 C CA . LEU A 1 694 ? -2.166 -4.048 9.687 1.00 89.19 694 LEU A CA 1
ATOM 5472 C C . LEU A 1 694 ? -1.972 -3.166 8.448 1.00 89.19 694 LEU A C 1
ATOM 5474 O O . LEU A 1 694 ? -2.594 -3.419 7.411 1.00 89.19 694 LEU A O 1
ATOM 5478 N N . CYS A 1 695 ? -1.170 -2.106 8.589 1.00 86.12 695 CYS A N 1
ATOM 5479 C CA . CYS A 1 695 ? -0.927 -1.075 7.582 1.00 86.12 695 CYS A CA 1
ATOM 5480 C C . CYS A 1 695 ? 0.309 -0.252 7.978 1.00 86.12 695 CYS A C 1
ATOM 5482 O O . CYS A 1 695 ? 0.361 0.173 9.130 1.00 86.12 695 CYS A O 1
ATOM 5484 N N . ASN A 1 696 ? 1.233 0.034 7.054 1.00 83.31 696 ASN A N 1
ATOM 5485 C CA . ASN A 1 696 ? 2.343 0.975 7.284 1.00 83.31 696 ASN A CA 1
ATOM 5486 C C . ASN A 1 696 ? 2.117 2.312 6.548 1.00 83.31 696 ASN A C 1
ATOM 5488 O O . ASN A 1 696 ? 2.998 2.846 5.882 1.00 83.31 696 ASN A O 1
ATOM 5492 N N . ASP A 1 697 ? 0.886 2.819 6.612 1.00 83.12 697 ASP A N 1
ATOM 5493 C CA . ASP A 1 697 ? 0.459 4.061 5.957 1.00 83.12 697 ASP A CA 1
ATOM 5494 C C . ASP A 1 697 ? -0.472 4.820 6.913 1.00 83.12 697 ASP A C 1
ATOM 5496 O O . ASP A 1 697 ? -0.936 4.280 7.927 1.00 83.12 697 ASP A O 1
ATOM 5500 N N . ILE A 1 698 ? -0.765 6.075 6.595 1.00 86.38 698 ILE A N 1
ATOM 5501 C CA . ILE A 1 698 ? -1.695 6.906 7.344 1.00 86.38 698 ILE A CA 1
ATOM 5502 C C . ILE A 1 698 ? -3.096 6.295 7.252 1.00 86.38 698 ILE A C 1
ATOM 5504 O O . ILE A 1 698 ? -3.689 6.151 6.178 1.00 86.38 698 ILE A O 1
ATOM 5508 N N . VAL A 1 699 ? -3.665 5.998 8.418 1.00 91.00 699 VAL A N 1
ATOM 5509 C CA . VAL A 1 699 ? -5.026 5.475 8.551 1.00 91.00 699 VAL A CA 1
ATOM 5510 C C . VAL A 1 699 ? -5.897 6.409 9.379 1.00 91.00 699 VAL A C 1
ATOM 5512 O O . VAL A 1 699 ? -5.428 7.087 10.292 1.00 91.00 699 VAL A O 1
ATOM 5515 N N . ASN A 1 700 ? -7.195 6.407 9.088 1.00 91.88 700 ASN A N 1
ATOM 5516 C CA . ASN A 1 700 ? -8.200 7.153 9.838 1.00 91.88 700 ASN A CA 1
ATOM 5517 C C . ASN A 1 700 ? -9.231 6.213 10.469 1.00 91.88 700 ASN A C 1
ATOM 5519 O O . ASN A 1 700 ? -9.487 5.117 9.970 1.00 91.88 700 ASN A O 1
ATOM 5523 N N . SER A 1 701 ? -9.830 6.671 11.569 1.00 92.25 701 SER A N 1
ATOM 5524 C CA . SER A 1 701 ? -10.904 5.989 12.301 1.00 92.25 701 SER A CA 1
ATOM 5525 C C . SER A 1 701 ? -10.694 4.479 12.518 1.00 92.25 701 SER A C 1
ATOM 5527 O O . SER A 1 701 ? -11.588 3.707 12.166 1.00 92.25 701 SER A O 1
ATOM 5529 N N . PRO A 1 702 ? -9.552 4.015 13.076 1.00 95.44 702 PRO A N 1
ATOM 5530 C CA . PRO A 1 702 ? -9.447 2.618 13.469 1.00 95.44 702 PRO A CA 1
ATOM 5531 C C . PRO A 1 702 ? -10.539 2.282 14.490 1.00 95.44 702 PRO A C 1
ATOM 5533 O O . PRO A 1 702 ? -10.845 3.087 15.371 1.00 95.44 702 PRO A O 1
ATOM 5536 N N . SER A 1 703 ? -11.133 1.105 14.352 1.00 96.44 703 SER A N 1
ATOM 5537 C CA . SER A 1 703 ? -12.113 0.574 15.292 1.00 96.44 703 SER A CA 1
ATOM 5538 C C . SER A 1 703 ? -11.894 -0.923 15.417 1.00 96.44 703 SER A C 1
ATOM 5540 O O . SER A 1 703 ? -11.733 -1.609 14.402 1.00 96.44 703 SER A O 1
ATOM 5542 N N . THR A 1 704 ? -11.876 -1.431 16.649 1.00 97.44 704 THR A N 1
ATOM 5543 C CA . THR A 1 704 ? -11.559 -2.833 16.933 1.00 97.44 704 THR A CA 1
ATOM 5544 C C . THR A 1 704 ? -12.623 -3.502 17.785 1.00 97.44 704 THR A C 1
ATOM 5546 O O . THR A 1 704 ? -13.064 -2.980 18.806 1.00 97.44 704 THR A O 1
ATOM 5549 N N . VAL A 1 705 ? -12.988 -4.721 17.396 1.00 96.25 705 VAL A N 1
ATOM 5550 C CA . VAL A 1 705 ? -13.910 -5.593 18.121 1.00 96.25 705 VAL A CA 1
ATOM 5551 C C . VAL A 1 705 ? -13.208 -6.906 18.429 1.00 96.25 705 VAL A C 1
ATOM 5553 O O . VAL A 1 705 ? -12.675 -7.566 17.540 1.00 96.25 705 VAL A O 1
ATOM 5556 N N . VAL A 1 706 ? -13.238 -7.310 19.696 1.00 94.69 706 VAL A N 1
ATOM 5557 C CA . VAL A 1 706 ? -12.717 -8.605 20.144 1.00 94.69 706 VAL A CA 1
ATOM 5558 C C . VAL A 1 706 ? -13.911 -9.499 20.446 1.00 94.69 706 VAL A C 1
ATOM 5560 O O . VAL A 1 706 ? -14.694 -9.215 21.346 1.00 94.69 706 VAL A O 1
ATOM 5563 N N . THR A 1 707 ? -14.044 -10.571 19.675 1.00 91.31 707 THR A N 1
ATOM 5564 C CA . THR A 1 707 ? -15.015 -11.647 19.911 1.00 91.31 707 THR A CA 1
ATOM 5565 C C . THR A 1 707 ? -14.353 -12.790 20.679 1.00 91.31 707 THR A C 1
ATOM 5567 O O . THR A 1 707 ? -13.153 -12.754 20.961 1.00 91.31 707 THR A O 1
ATOM 5570 N N . ASP A 1 708 ? -15.101 -13.846 20.987 1.00 84.31 708 ASP A N 1
ATOM 5571 C CA . ASP A 1 708 ? -14.532 -15.040 21.626 1.00 84.31 708 ASP A CA 1
ATOM 5572 C C . ASP A 1 708 ? -13.438 -15.718 20.782 1.00 84.31 708 ASP A C 1
ATOM 5574 O O . ASP A 1 708 ? -12.465 -16.226 21.333 1.00 84.31 708 ASP A O 1
ATOM 5578 N N . ASN A 1 709 ? -13.564 -15.697 19.449 1.00 85.19 709 ASN A N 1
ATOM 5579 C CA . ASN A 1 709 ? -12.701 -16.477 18.548 1.00 85.19 709 ASN A CA 1
ATOM 5580 C C . ASN A 1 709 ? -11.797 -15.625 17.647 1.00 85.19 709 ASN A C 1
ATOM 5582 O O . ASN A 1 709 ? -10.917 -16.162 16.973 1.00 85.19 709 ASN A O 1
ATOM 5586 N N . ALA A 1 710 ? -12.021 -14.315 17.573 1.00 91.44 710 ALA A N 1
ATOM 5587 C CA . ALA A 1 710 ? -11.301 -13.448 16.649 1.00 91.44 710 ALA A CA 1
ATOM 5588 C C . ALA A 1 710 ? -11.247 -11.993 17.119 1.00 91.44 710 ALA A C 1
ATOM 5590 O O . ALA A 1 710 ? -12.170 -11.500 17.771 1.00 91.44 710 ALA A O 1
ATOM 5591 N N . VAL A 1 711 ? -10.186 -11.302 16.716 1.00 95.31 711 VAL A N 1
ATOM 5592 C CA . VAL A 1 711 ? -10.080 -9.844 16.750 1.00 95.31 711 VAL A CA 1
ATOM 5593 C C . VAL A 1 711 ? -10.361 -9.320 15.347 1.00 95.31 711 VAL A C 1
ATOM 5595 O O . VAL A 1 711 ? -9.795 -9.821 14.376 1.00 95.31 711 VAL A O 1
ATOM 5598 N N . TYR A 1 712 ? -11.227 -8.323 15.244 1.00 97.00 712 TYR A N 1
ATOM 5599 C CA . TYR A 1 712 ? -11.550 -7.628 14.005 1.00 97.00 712 TYR A CA 1
ATOM 5600 C C . TYR A 1 712 ? -11.144 -6.173 14.135 1.00 97.00 712 TYR A C 1
ATOM 5602 O O . TYR A 1 712 ? -11.568 -5.523 15.086 1.00 97.00 712 TYR A O 1
ATOM 5610 N N . THR A 1 713 ? -10.400 -5.649 13.168 1.00 97.62 713 THR A N 1
ATOM 5611 C CA . THR A 1 713 ? -10.037 -4.229 13.130 1.00 97.62 713 THR A CA 1
ATOM 5612 C C . THR A 1 713 ? -10.347 -3.657 11.764 1.00 97.62 713 THR A C 1
ATOM 5614 O O . THR A 1 713 ? -9.838 -4.140 10.749 1.00 97.62 713 THR A O 1
ATOM 5617 N N . ALA A 1 714 ? -11.195 -2.633 11.748 1.00 97.12 714 ALA A N 1
ATOM 5618 C CA . ALA A 1 714 ? -11.473 -1.844 10.564 1.00 97.12 714 ALA A CA 1
ATOM 5619 C C . ALA A 1 714 ? -10.744 -0.504 10.636 1.00 97.12 714 ALA A C 1
ATOM 5621 O O . ALA A 1 714 ? -10.567 0.049 11.718 1.00 97.12 714 ALA A O 1
ATOM 5622 N N . TYR A 1 715 ? -10.333 0.014 9.484 1.00 95.94 715 TYR A N 1
ATOM 5623 C CA . TYR A 1 715 ? -9.708 1.330 9.359 1.00 95.94 715 TYR A CA 1
ATOM 5624 C C . TYR A 1 715 ? -9.965 1.921 7.971 1.00 95.94 715 TYR A C 1
ATOM 5626 O O . TYR A 1 715 ? -10.325 1.210 7.029 1.00 95.94 715 TYR A O 1
ATOM 5634 N N . LEU A 1 716 ? -9.780 3.232 7.844 1.00 94.38 716 LEU A N 1
ATOM 5635 C CA . LEU A 1 716 ? -9.859 3.954 6.579 1.00 94.38 716 LEU A CA 1
ATOM 5636 C C . LEU A 1 716 ? -8.460 4.234 6.040 1.00 94.38 716 LEU A C 1
ATOM 5638 O O . LEU A 1 716 ? -7.628 4.787 6.752 1.00 94.38 716 LEU A O 1
ATOM 5642 N N . THR A 1 717 ? -8.225 3.923 4.768 1.00 89.94 717 THR A N 1
ATOM 5643 C CA . THR A 1 717 ? -7.071 4.469 4.024 1.00 89.94 717 THR A CA 1
ATOM 5644 C C . THR A 1 717 ? -7.230 5.984 3.825 1.00 89.94 717 THR A C 1
ATOM 5646 O O . THR A 1 717 ? -8.352 6.496 3.908 1.00 89.94 717 THR A O 1
ATOM 5649 N N . LEU A 1 718 ? -6.164 6.693 3.442 1.00 84.50 718 LEU A N 1
ATOM 5650 C CA . LEU A 1 718 ? -6.223 8.114 3.053 1.00 84.50 718 LEU A CA 1
ATOM 5651 C C . LEU A 1 718 ? -7.310 8.439 2.009 1.00 84.50 718 LEU A C 1
ATOM 5653 O O . LEU A 1 718 ? -7.923 9.502 2.069 1.00 84.50 718 LEU A O 1
ATOM 5657 N N . ASN A 1 719 ? -7.600 7.508 1.097 1.00 82.62 719 ASN A N 1
ATOM 5658 C CA . ASN A 1 719 ? -8.599 7.681 0.036 1.00 82.62 719 ASN A CA 1
ATOM 5659 C C . ASN A 1 719 ? -10.041 7.342 0.475 1.00 82.62 719 ASN A C 1
ATOM 5661 O O . ASN A 1 719 ? -10.939 7.265 -0.362 1.00 82.62 719 ASN A O 1
ATOM 5665 N N . GLY A 1 720 ? -10.278 7.082 1.766 1.00 85.06 720 GLY A N 1
ATOM 5666 C CA . GLY A 1 720 ? -11.607 6.752 2.302 1.00 85.06 720 GLY A CA 1
ATOM 5667 C C . GLY A 1 720 ? -12.082 5.323 2.005 1.00 85.06 720 GLY A C 1
ATOM 5668 O O . GLY A 1 720 ? -13.256 5.003 2.202 1.00 85.06 720 GLY A O 1
ATOM 5669 N N . ASN A 1 721 ? -11.197 4.441 1.525 1.00 90.94 721 ASN A N 1
ATOM 5670 C CA . ASN A 1 721 ? -11.502 3.013 1.425 1.00 90.94 721 ASN A CA 1
ATOM 5671 C C . ASN A 1 721 ? -11.496 2.377 2.815 1.00 90.94 721 ASN A C 1
ATOM 5673 O O . ASN A 1 721 ? -10.547 2.570 3.576 1.00 90.94 721 ASN A O 1
ATOM 5677 N N . VAL A 1 722 ? -12.536 1.597 3.116 1.00 94.38 722 VAL A N 1
ATOM 5678 C CA . VAL A 1 722 ? -12.606 0.802 4.344 1.00 94.38 722 VAL A CA 1
ATOM 5679 C C . VAL A 1 722 ? -11.823 -0.490 4.146 1.00 94.38 722 VAL A C 1
ATOM 5681 O O . VAL A 1 722 ? -12.068 -1.225 3.191 1.00 94.38 722 VAL A O 1
ATOM 5684 N N . MET A 1 723 ? -10.923 -0.776 5.077 1.00 94.75 723 MET A N 1
ATOM 5685 C CA . MET A 1 723 ? -10.221 -2.048 5.205 1.00 94.75 723 MET A CA 1
ATOM 5686 C C . MET A 1 723 ? -10.750 -2.767 6.443 1.00 94.75 723 MET A C 1
ATOM 5688 O O . MET A 1 723 ? -10.970 -2.120 7.464 1.00 94.75 723 MET A O 1
ATOM 5692 N N . LEU A 1 724 ? -10.942 -4.087 6.372 1.00 95.75 724 LEU A N 1
ATOM 5693 C CA . LEU A 1 724 ? -11.275 -4.919 7.529 1.00 95.75 724 LEU A CA 1
ATOM 5694 C C . LEU A 1 724 ? -10.307 -6.097 7.619 1.00 95.75 724 LEU A C 1
ATOM 5696 O O . LEU A 1 724 ? -10.127 -6.855 6.664 1.00 95.75 724 LEU A O 1
ATOM 5700 N N . ARG A 1 725 ? -9.711 -6.257 8.798 1.00 94.06 725 ARG A N 1
ATOM 5701 C CA . ARG A 1 725 ? -8.729 -7.291 9.111 1.00 94.06 725 ARG A CA 1
ATOM 5702 C C . ARG A 1 725 ? -9.246 -8.183 10.230 1.00 94.06 725 ARG A C 1
ATOM 5704 O O . ARG A 1 725 ? -9.834 -7.690 11.187 1.00 94.06 725 ARG A O 1
ATOM 5711 N N . GLN A 1 726 ? -9.007 -9.484 10.115 1.00 93.56 726 GLN A N 1
ATOM 5712 C CA . GLN A 1 726 ? -9.365 -10.494 11.106 1.00 93.56 726 GLN A CA 1
ATOM 5713 C C . GLN A 1 726 ? -8.120 -11.248 11.569 1.00 93.56 726 GLN A C 1
ATOM 5715 O O . GLN A 1 726 ? -7.389 -11.808 10.754 1.00 93.56 726 GLN A O 1
ATOM 5720 N N . TYR A 1 727 ? -7.932 -11.343 12.877 1.00 92.00 727 TYR A N 1
ATOM 5721 C CA . TYR A 1 727 ? -6.973 -12.243 13.501 1.00 92.00 727 TYR A CA 1
ATOM 5722 C C . TYR A 1 727 ? -7.730 -13.301 14.287 1.00 92.00 727 TYR A C 1
ATOM 5724 O O . TYR A 1 727 ? -8.523 -12.983 15.173 1.00 92.00 727 TYR A O 1
ATOM 5732 N N . ASN A 1 728 ? -7.499 -14.572 13.968 1.00 87.56 728 ASN A N 1
ATOM 5733 C CA . ASN A 1 728 ? -8.093 -15.663 14.729 1.00 87.56 728 ASN A CA 1
ATOM 5734 C C . ASN A 1 728 ? -7.366 -15.789 16.061 1.00 87.56 728 ASN A C 1
ATOM 5736 O O . ASN A 1 728 ? -6.163 -16.051 16.093 1.00 87.56 728 ASN A O 1
ATOM 5740 N N . ILE A 1 729 ? -8.107 -15.648 17.157 1.00 83.94 729 ILE A N 1
ATOM 5741 C CA . ILE A 1 729 ? -7.579 -15.911 18.487 1.00 83.94 729 ILE A CA 1
ATOM 5742 C C . ILE A 1 729 ? -7.302 -17.408 18.530 1.00 83.94 729 ILE A C 1
ATOM 5744 O O . ILE A 1 729 ? -8.212 -18.236 18.564 1.00 83.94 729 ILE A O 1
ATOM 5748 N N . LYS A 1 730 ? -6.018 -17.766 18.474 1.00 68.44 730 LYS A N 1
ATOM 5749 C CA . LYS A 1 730 ? -5.582 -19.134 18.723 1.00 68.44 730 LYS A CA 1
ATOM 5750 C C . LYS A 1 730 ? -5.976 -19.436 20.161 1.00 68.44 730 LYS A C 1
ATOM 5752 O O . LYS A 1 730 ? -5.317 -18.955 21.084 1.00 68.44 730 LYS A O 1
ATOM 5757 N N . ASN A 1 731 ? -7.068 -20.178 20.350 1.00 54.56 731 ASN A N 1
ATOM 5758 C CA . ASN A 1 731 ? -7.413 -20.723 21.655 1.00 54.56 731 ASN A CA 1
ATOM 5759 C C . ASN A 1 731 ? -6.137 -21.353 22.202 1.00 54.56 731 ASN A C 1
ATOM 5761 O O . ASN A 1 731 ? -5.533 -22.189 21.522 1.00 54.56 731 ASN A O 1
ATOM 5765 N N . GLN A 1 732 ? -5.676 -20.903 23.375 1.00 50.88 732 GLN A N 1
ATOM 5766 C CA . GLN A 1 732 ? -4.616 -21.620 24.066 1.00 50.88 732 GLN A CA 1
ATOM 5767 C C . GLN A 1 732 ? -5.107 -23.055 24.162 1.00 50.88 732 GLN A C 1
ATOM 5769 O O . GLN A 1 732 ? -6.098 -23.324 24.841 1.00 50.88 732 GLN A O 1
ATOM 5774 N N . ARG A 1 733 ? -4.460 -23.962 23.428 1.00 57.66 733 ARG A N 1
ATOM 5775 C CA . ARG A 1 733 ? -4.705 -25.382 23.601 1.00 57.66 733 ARG A CA 1
ATOM 5776 C C . ARG A 1 733 ? -4.446 -25.678 25.060 1.00 57.66 733 ARG A C 1
ATOM 5778 O O . ARG A 1 733 ? -3.310 -25.588 25.524 1.00 57.66 733 ARG A O 1
ATOM 5785 N N . ILE A 1 734 ? -5.502 -25.994 25.791 1.00 66.38 734 ILE A N 1
ATOM 5786 C CA . ILE A 1 734 ? -5.348 -26.465 27.152 1.00 66.38 734 ILE A CA 1
ATOM 5787 C C . ILE A 1 734 ? -4.864 -27.898 27.014 1.00 66.38 734 ILE A C 1
ATOM 5789 O O . ILE A 1 734 ? -5.593 -28.769 26.546 1.00 66.38 734 ILE A O 1
ATOM 5793 N N . ALA A 1 735 ? -3.597 -28.122 27.354 1.00 68.56 735 ALA A N 1
ATOM 5794 C CA . ALA A 1 735 ? -2.993 -29.443 27.301 1.00 68.56 735 ALA A CA 1
ATOM 5795 C C . ALA A 1 735 ? -3.888 -30.457 28.039 1.00 68.56 735 ALA A C 1
ATOM 5797 O O . ALA A 1 735 ? -4.218 -30.276 29.213 1.00 68.56 735 ALA A O 1
ATOM 5798 N N . GLY A 1 736 ? -4.298 -31.503 27.324 1.00 74.12 736 GLY A N 1
ATOM 5799 C CA . GLY A 1 736 ? -5.203 -32.552 27.782 1.00 74.12 736 GLY A CA 1
ATOM 5800 C C . GLY A 1 736 ? -6.698 -32.332 27.509 1.00 74.12 736 GLY A C 1
ATOM 5801 O O . GLY A 1 736 ? -7.455 -33.279 27.707 1.00 74.12 736 GLY A O 1
ATOM 5802 N N . ASP A 1 737 ? -7.144 -31.157 27.055 1.00 83.19 737 ASP A N 1
ATOM 5803 C CA . ASP A 1 737 ? -8.554 -30.867 26.727 1.00 83.19 737 ASP A CA 1
ATOM 5804 C C . ASP A 1 737 ? -8.937 -31.437 25.350 1.00 83.19 737 ASP A C 1
ATOM 5806 O O . ASP A 1 737 ? -8.954 -30.746 24.329 1.00 83.19 737 ASP A O 1
ATOM 5810 N N . VAL A 1 738 ? -9.154 -32.751 25.281 1.00 83.44 738 VAL A N 1
ATOM 5811 C CA . VAL A 1 738 ? -9.441 -33.456 24.014 1.00 83.44 738 VAL A CA 1
ATOM 5812 C C . VAL A 1 738 ? -10.860 -33.227 23.504 1.00 83.44 738 VAL A C 1
ATOM 5814 O O . VAL A 1 738 ? -11.180 -33.591 22.365 1.00 83.44 738 VAL A O 1
ATOM 5817 N N . ASN A 1 739 ? -11.729 -32.681 24.354 1.00 84.12 739 ASN A N 1
ATOM 5818 C CA . ASN A 1 739 ? -13.122 -32.414 24.032 1.00 84.12 739 ASN A CA 1
ATOM 5819 C C . ASN A 1 739 ? -13.373 -30.941 23.633 1.00 84.12 739 ASN A C 1
ATOM 5821 O O . ASN A 1 739 ? -14.441 -30.653 23.090 1.00 84.12 739 ASN A O 1
ATOM 5825 N N . ALA A 1 740 ? -12.364 -30.078 23.800 1.00 75.75 740 ALA A N 1
ATOM 5826 C CA . ALA A 1 740 ? -12.356 -28.658 23.464 1.00 75.75 740 ALA A CA 1
ATOM 5827 C C . ALA A 1 740 ? -13.410 -27.826 24.225 1.00 75.75 740 ALA A C 1
ATOM 5829 O O . ALA A 1 740 ? -13.951 -26.862 23.679 1.00 75.75 740 ALA A O 1
ATOM 5830 N N . ASP A 1 741 ? -13.710 -28.184 25.481 1.00 74.81 741 ASP A N 1
ATOM 5831 C CA . ASP A 1 741 ? -14.617 -27.423 26.362 1.00 74.81 741 ASP A CA 1
ATOM 5832 C C . ASP A 1 741 ? -13.929 -26.251 27.085 1.00 74.81 741 ASP A C 1
ATOM 5834 O O . ASP A 1 741 ? -14.567 -25.520 27.854 1.00 74.81 741 ASP A O 1
ATOM 5838 N N . GLY A 1 742 ? -12.635 -26.055 26.833 1.00 66.44 742 GLY A N 1
ATOM 5839 C CA . GLY A 1 742 ? -11.820 -25.020 27.444 1.00 66.44 742 GLY A CA 1
ATOM 5840 C C . GLY A 1 742 ? -11.371 -25.366 28.865 1.00 66.44 742 GLY A C 1
ATOM 5841 O O . GLY A 1 742 ? -10.999 -24.455 29.611 1.00 66.44 742 GLY A O 1
ATOM 5842 N N . LYS A 1 743 ? -11.428 -26.636 29.298 1.00 75.62 743 LYS A N 1
ATOM 5843 C CA . LYS A 1 743 ? -11.004 -27.083 30.638 1.00 75.62 743 LYS A CA 1
ATOM 5844 C C . LYS A 1 743 ? -10.484 -28.521 30.625 1.00 75.62 743 LYS A C 1
ATOM 5846 O O . LYS A 1 743 ? -11.267 -29.451 30.532 1.00 75.62 743 LYS A O 1
ATOM 5851 N N . PHE A 1 744 ? -9.216 -28.744 30.980 1.00 81.81 744 PHE A N 1
ATOM 5852 C CA . PHE A 1 744 ? -8.738 -30.107 31.249 1.00 81.81 744 PHE A CA 1
ATOM 5853 C C . PHE A 1 744 ? -9.380 -30.696 32.517 1.00 81.81 744 PHE A C 1
ATOM 5855 O O . PHE A 1 744 ? -9.071 -30.292 33.645 1.00 81.81 744 PHE A O 1
ATOM 5862 N N . ASN A 1 745 ? -10.294 -31.650 32.342 1.00 82.62 745 ASN A N 1
ATOM 5863 C CA . ASN A 1 745 ? -11.056 -32.266 33.419 1.00 82.62 745 ASN A CA 1
ATOM 5864 C C . ASN A 1 745 ? -11.325 -33.768 33.180 1.00 82.62 745 ASN A C 1
ATOM 5866 O O . ASN A 1 745 ? -10.774 -34.411 32.290 1.00 82.62 745 ASN A O 1
ATOM 5870 N N . ILE A 1 746 ? -12.142 -34.392 34.037 1.00 88.06 746 ILE A N 1
ATOM 5871 C CA . ILE A 1 746 ? -12.394 -35.841 33.956 1.00 88.06 746 ILE A CA 1
ATOM 5872 C C . ILE A 1 746 ? -13.141 -36.247 32.677 1.00 88.06 746 ILE A C 1
ATOM 5874 O O . ILE A 1 746 ? -13.028 -37.393 32.244 1.00 88.06 746 ILE A O 1
ATOM 5878 N N . SER A 1 747 ? -13.890 -35.326 32.071 1.00 85.69 747 SER A N 1
ATOM 5879 C CA . SER A 1 747 ? -14.620 -35.553 30.821 1.00 85.69 747 SER A CA 1
ATOM 5880 C C . SER A 1 747 ? -13.657 -35.842 29.672 1.00 85.69 747 SER A C 1
ATOM 5882 O O . SER A 1 747 ? -13.909 -36.773 28.907 1.00 85.69 747 SER A O 1
ATOM 5884 N N . ASP A 1 748 ? -12.513 -35.156 29.629 1.00 88.38 748 ASP A N 1
ATOM 5885 C CA . ASP A 1 748 ? -11.433 -35.400 28.668 1.00 88.38 748 ASP A CA 1
ATOM 5886 C C . ASP A 1 748 ? -10.839 -36.786 28.818 1.00 88.38 748 ASP A C 1
ATOM 5888 O O . ASP A 1 748 ? -10.741 -37.538 27.851 1.00 88.38 748 ASP A O 1
ATOM 5892 N N . ALA A 1 749 ? -10.523 -37.173 30.055 1.00 85.06 749 ALA A N 1
ATOM 5893 C CA . ALA A 1 749 ? -9.984 -38.496 30.342 1.00 85.06 749 ALA A CA 1
ATOM 5894 C C . ALA A 1 749 ? -10.971 -39.603 29.934 1.00 85.06 749 ALA A C 1
ATOM 5896 O O . ALA A 1 749 ? -10.569 -40.633 29.395 1.00 85.06 749 ALA A O 1
ATOM 5897 N N . VAL A 1 750 ? -12.273 -39.388 30.156 1.00 87.12 750 VAL A N 1
ATOM 5898 C CA . VAL A 1 750 ? -13.334 -40.333 29.781 1.00 87.12 750 VAL A CA 1
ATOM 5899 C C . VAL A 1 750 ? -13.528 -40.394 28.265 1.00 87.12 750 VAL A C 1
ATOM 5901 O O . VAL A 1 750 ? -13.724 -41.486 27.733 1.00 87.12 750 VAL A O 1
ATOM 5904 N N . ILE A 1 751 ? -13.486 -39.262 27.559 1.00 88.00 751 ILE A N 1
ATOM 5905 C CA . ILE A 1 751 ? -13.609 -39.209 26.095 1.00 88.00 751 ILE A CA 1
ATOM 5906 C C . ILE A 1 751 ? -12.379 -39.831 25.432 1.00 88.00 751 ILE A C 1
ATOM 5908 O O . ILE A 1 751 ? -12.548 -40.688 24.566 1.00 88.00 751 ILE A O 1
ATOM 5912 N N . LEU A 1 752 ? -11.169 -39.504 25.894 1.00 86.56 752 LEU A N 1
ATOM 5913 C CA . LEU A 1 752 ? -9.922 -40.112 25.429 1.00 86.56 752 LEU A CA 1
ATOM 5914 C C . LEU A 1 752 ? -9.916 -41.624 25.675 1.00 86.56 752 LEU A C 1
ATOM 5916 O O . LEU A 1 752 ? -9.648 -42.403 24.765 1.00 86.56 752 LEU A O 1
ATOM 5920 N N . GLN A 1 753 ? -10.300 -42.069 26.875 1.00 86.62 753 GLN A N 1
ATOM 5921 C CA . GLN A 1 753 ? -10.409 -43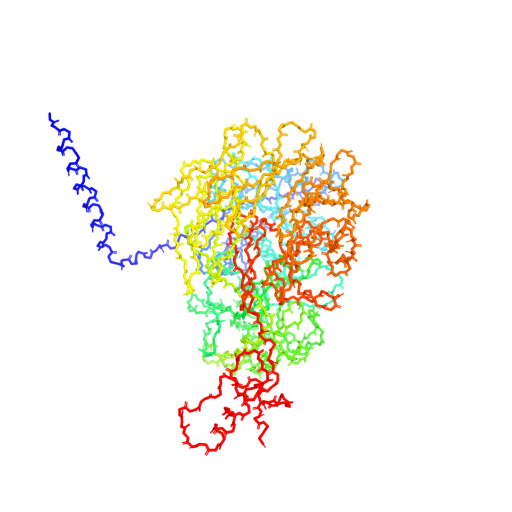.493 27.195 1.00 86.62 753 GLN A CA 1
ATOM 5922 C C . GLN A 1 753 ? -11.438 -44.204 26.308 1.00 86.62 753 GLN A C 1
ATOM 5924 O O . GLN A 1 753 ? -11.183 -45.307 25.823 1.00 86.62 753 GLN A O 1
ATOM 5929 N N . LYS A 1 754 ? -12.611 -43.599 26.091 1.00 85.44 754 LYS A N 1
ATOM 5930 C CA . LYS A 1 754 ? -13.625 -44.161 25.192 1.00 85.44 754 LYS A CA 1
ATOM 5931 C C . LYS A 1 754 ? -13.101 -44.238 23.768 1.00 85.44 754 LYS A C 1
ATOM 5933 O O . LYS A 1 754 ? -13.279 -45.274 23.141 1.00 85.44 754 LYS A O 1
ATOM 5938 N N . TRP A 1 755 ? -12.433 -43.202 23.281 1.00 87.38 755 TRP A N 1
ATOM 5939 C CA . TRP A 1 755 ? -11.829 -43.187 21.954 1.00 87.38 755 TRP A CA 1
ATOM 5940 C C . TRP A 1 755 ? -10.792 -44.312 21.791 1.00 87.38 755 TRP A C 1
ATOM 5942 O O . TRP A 1 755 ? -10.836 -45.046 20.809 1.00 87.38 755 TRP A O 1
ATOM 5952 N N . LEU A 1 756 ? -9.949 -44.541 22.807 1.00 83.38 756 LEU A N 1
ATOM 5953 C CA . LEU A 1 756 ? -8.930 -45.599 22.809 1.00 83.38 756 LEU A CA 1
ATOM 5954 C C . LEU A 1 756 ? -9.496 -47.026 22.900 1.00 83.38 756 LEU A C 1
ATOM 5956 O O . LEU A 1 756 ? -8.923 -47.952 22.330 1.00 83.38 756 LEU A O 1
ATOM 5960 N N . ILE A 1 757 ? -10.584 -47.233 23.651 1.00 84.06 757 ILE A N 1
ATOM 5961 C CA . ILE A 1 757 ? -11.079 -48.580 23.995 1.00 84.06 757 ILE A CA 1
ATOM 5962 C C . ILE A 1 757 ? -12.272 -49.013 23.135 1.00 84.06 757 ILE A C 1
ATOM 5964 O O . ILE A 1 757 ? -12.463 -50.208 22.914 1.00 84.06 757 ILE A O 1
ATOM 5968 N N . SER A 1 758 ? -13.120 -48.080 22.696 1.00 68.44 758 SER A N 1
ATOM 5969 C CA . SER A 1 758 ? -14.473 -48.430 22.243 1.00 68.44 758 SER A CA 1
ATOM 5970 C C . SER A 1 758 ? -14.530 -49.128 20.886 1.00 68.44 758 SER A C 1
ATOM 5972 O O . SER A 1 758 ? -15.506 -49.831 20.634 1.00 68.44 758 SER A O 1
ATOM 5974 N N . GLY A 1 759 ? -13.529 -48.959 20.012 1.00 60.16 759 GLY A N 1
ATOM 5975 C CA . GLY A 1 759 ? -13.635 -49.393 18.610 1.00 60.16 759 GLY A CA 1
ATOM 5976 C C . GLY A 1 759 ? -14.859 -48.802 17.889 1.00 60.16 759 GLY A C 1
ATOM 5977 O O . GLY A 1 759 ? -15.254 -49.300 16.838 1.00 60.16 759 GLY A O 1
ATOM 5978 N N . ASP A 1 760 ? -15.481 -47.781 18.485 1.00 70.94 760 ASP A N 1
ATOM 5979 C CA . ASP A 1 760 ? -16.693 -47.125 18.032 1.00 70.94 760 ASP A CA 1
ATOM 5980 C C . ASP A 1 760 ? -16.282 -45.861 17.279 1.00 70.94 760 ASP A C 1
ATOM 5982 O O . ASP A 1 760 ? -15.848 -44.874 17.876 1.00 70.94 760 ASP A O 1
ATOM 5986 N N . GLU A 1 761 ? -16.418 -45.896 15.953 1.00 67.69 761 GLU A N 1
ATOM 5987 C CA . GLU A 1 761 ? -16.075 -44.783 15.059 1.00 67.69 761 GLU A CA 1
ATOM 5988 C C . GLU A 1 761 ? -16.909 -43.510 15.321 1.00 67.69 761 GLU A C 1
ATOM 5990 O O . GLU A 1 761 ? -16.613 -42.448 14.767 1.00 67.69 761 GLU A O 1
ATOM 5995 N N . SER A 1 762 ? -17.953 -43.588 16.160 1.00 75.19 762 SER A N 1
ATOM 5996 C CA . SER A 1 762 ? -18.754 -42.427 16.556 1.00 75.19 762 SER A CA 1
ATOM 5997 C C . SER A 1 762 ? -18.105 -41.568 17.646 1.00 75.19 762 SER A C 1
ATOM 5999 O O . SER A 1 762 ? -18.455 -40.392 17.772 1.00 75.19 762 SER A O 1
ATOM 6001 N N . VAL A 1 763 ? -17.142 -42.103 18.406 1.00 80.00 763 VAL A N 1
ATOM 6002 C CA . VAL A 1 763 ? -16.385 -41.321 19.390 1.00 80.00 763 VAL A CA 1
ATOM 6003 C C . VAL A 1 763 ? -15.267 -40.588 18.655 1.00 80.00 763 VAL A C 1
ATOM 6005 O O . VAL A 1 763 ? -14.394 -41.213 18.062 1.00 80.00 763 VAL A O 1
ATOM 6008 N N . LYS A 1 764 ? -15.278 -39.253 18.691 1.00 80.69 764 LYS A N 1
ATOM 6009 C CA . LYS A 1 764 ? -14.234 -38.400 18.106 1.00 80.69 764 LYS A CA 1
ATOM 6010 C C . LYS A 1 764 ? -13.637 -37.502 19.182 1.00 80.69 764 LYS A C 1
ATOM 6012 O O . LYS A 1 764 ? -14.370 -36.998 20.028 1.00 80.69 764 LYS A O 1
ATOM 6017 N N . LEU A 1 765 ? -12.323 -37.302 19.128 1.00 82.25 765 LEU A N 1
ATOM 6018 C CA . LEU A 1 765 ? -11.661 -36.228 19.868 1.00 82.25 765 LEU A CA 1
ATOM 6019 C C . LEU A 1 765 ? -11.891 -34.932 19.085 1.00 82.25 765 LEU A C 1
ATOM 6021 O O . LEU A 1 765 ? -11.619 -34.900 17.883 1.00 82.25 765 LEU A O 1
ATOM 6025 N N . ALA A 1 766 ? -12.429 -33.904 19.739 1.00 81.31 766 ALA A N 1
ATOM 6026 C CA . ALA A 1 766 ? -12.666 -32.608 19.104 1.00 81.31 766 ALA A CA 1
ATOM 6027 C C . ALA A 1 766 ? -11.337 -31.905 18.792 1.00 81.31 766 ALA A C 1
ATOM 6029 O O . ALA A 1 766 ? -11.199 -31.290 17.737 1.00 81.31 766 ALA A O 1
ATOM 6030 N N . ASP A 1 767 ? -10.340 -32.088 19.660 1.00 78.69 767 ASP A N 1
ATOM 6031 C CA . ASP A 1 767 ? -8.969 -31.643 19.440 1.00 78.69 767 ASP A CA 1
ATOM 6032 C C . ASP A 1 767 ? -7.981 -32.729 19.874 1.00 78.69 767 ASP A C 1
ATOM 6034 O O . ASP A 1 767 ? -7.516 -32.763 21.004 1.00 78.69 767 ASP A O 1
ATOM 6038 N N . TRP A 1 768 ? -7.652 -33.672 18.987 1.00 81.81 768 TRP A N 1
ATOM 6039 C CA . TRP A 1 768 ? -6.715 -34.750 19.340 1.00 81.81 768 TRP A CA 1
ATOM 6040 C C . TRP A 1 768 ? -5.315 -34.227 19.687 1.00 81.81 768 TRP A C 1
ATOM 6042 O O . TRP A 1 768 ? -4.614 -34.832 20.493 1.00 81.81 768 TRP A O 1
ATOM 6052 N N . LYS A 1 769 ? -4.914 -33.095 19.100 1.00 77.44 769 LYS A N 1
ATOM 6053 C CA . LYS A 1 769 ? -3.592 -32.499 19.306 1.00 77.44 769 LYS A CA 1
ATOM 6054 C C . LYS A 1 769 ? -3.435 -31.911 20.711 1.00 77.44 769 LYS A C 1
ATOM 6056 O O . LYS A 1 769 ? -2.310 -31.688 21.130 1.00 77.44 769 LYS A O 1
ATOM 6061 N N . SER A 1 770 ? -4.513 -31.689 21.468 1.00 77.69 770 SER A N 1
ATOM 6062 C CA . SER A 1 770 ? -4.389 -31.315 22.882 1.00 77.69 770 SER A CA 1
ATOM 6063 C C . SER A 1 770 ? -3.896 -32.480 23.754 1.00 77.69 770 SER A C 1
ATOM 6065 O O . SER A 1 770 ? -3.351 -32.241 24.829 1.00 77.69 770 SER A O 1
ATOM 6067 N N . ALA A 1 771 ? -4.023 -33.731 23.294 1.00 75.25 771 ALA A N 1
ATOM 6068 C CA . ALA A 1 771 ? -3.430 -34.911 23.931 1.00 75.25 771 ALA A CA 1
ATOM 6069 C C . ALA A 1 771 ? -2.004 -35.235 23.438 1.00 75.25 771 ALA A C 1
ATOM 6071 O O . ALA A 1 771 ? -1.365 -36.141 23.977 1.00 75.25 771 ALA A O 1
ATOM 6072 N N . ASP A 1 772 ? -1.476 -34.490 22.464 1.00 77.06 772 ASP A N 1
ATOM 6073 C CA . ASP A 1 772 ? -0.053 -34.505 22.116 1.00 77.06 772 ASP A CA 1
ATOM 6074 C C . ASP A 1 772 ? 0.711 -33.593 23.088 1.00 77.06 772 ASP A C 1
ATOM 6076 O O . ASP A 1 772 ? 0.944 -32.410 22.851 1.00 77.06 772 ASP A O 1
ATOM 6080 N N . LEU A 1 773 ? 1.067 -34.162 24.240 1.00 70.56 773 LEU A N 1
ATOM 6081 C CA . LEU A 1 773 ? 1.779 -33.447 25.302 1.00 70.56 773 LEU A CA 1
ATOM 6082 C C . LEU A 1 773 ? 3.269 -33.206 24.988 1.00 70.56 773 LEU A C 1
ATOM 6084 O O . LEU A 1 773 ? 3.950 -32.575 25.795 1.00 70.56 773 LEU A O 1
ATOM 6088 N N . CYS A 1 774 ? 3.796 -33.751 23.884 1.00 72.75 774 CYS A N 1
ATOM 6089 C CA . CYS A 1 774 ? 5.200 -33.605 23.486 1.00 72.75 774 CYS A CA 1
ATOM 6090 C C . CYS A 1 774 ? 5.395 -32.704 22.260 1.00 72.75 774 CYS A C 1
ATOM 6092 O O . CYS A 1 774 ? 6.544 -32.421 21.926 1.00 72.75 774 CYS A O 1
ATOM 6094 N N . GLU A 1 775 ? 4.306 -32.232 21.649 1.00 65.06 775 GLU A N 1
ATOM 6095 C CA . GLU A 1 775 ? 4.286 -31.352 20.475 1.00 65.06 775 GLU A CA 1
ATOM 6096 C C . GLU A 1 775 ? 5.036 -31.930 19.260 1.00 65.06 775 GLU A C 1
ATOM 6098 O O . GLU A 1 775 ? 5.604 -31.194 18.449 1.00 65.06 775 GLU A O 1
ATOM 6103 N N . ASP A 1 776 ? 5.050 -33.257 19.107 1.00 73.06 776 ASP A N 1
ATOM 6104 C CA . ASP A 1 776 ? 5.727 -33.952 18.004 1.00 73.06 776 ASP A CA 1
ATOM 6105 C C . ASP A 1 776 ? 4.772 -34.371 16.867 1.00 73.06 776 ASP A C 1
ATOM 6107 O O . ASP A 1 776 ? 5.183 -35.028 15.906 1.00 73.06 776 ASP A O 1
ATOM 6111 N N . ASN A 1 777 ? 3.513 -33.924 16.929 1.00 68.19 777 ASN A N 1
ATOM 6112 C CA . ASN A 1 777 ? 2.391 -34.329 16.080 1.00 68.19 777 ASN A CA 1
ATOM 6113 C C . ASN A 1 777 ? 2.073 -35.832 16.159 1.00 68.19 777 ASN A C 1
ATOM 6115 O O . ASN A 1 777 ? 1.482 -36.391 15.227 1.00 68.19 777 ASN A O 1
ATOM 6119 N N . ILE A 1 778 ? 2.422 -36.490 17.265 1.00 72.31 778 ILE A N 1
ATOM 6120 C CA . ILE A 1 778 ? 2.072 -37.877 17.558 1.00 72.31 778 ILE A CA 1
ATOM 6121 C C . ILE A 1 778 ? 1.212 -37.884 18.824 1.00 72.31 778 ILE A C 1
ATOM 6123 O O . ILE A 1 778 ? 1.471 -37.190 19.799 1.00 72.31 778 ILE A O 1
ATOM 6127 N N . LEU A 1 779 ? 0.125 -38.660 18.817 1.00 66.31 779 LEU A N 1
ATOM 6128 C CA . LEU A 1 779 ? -0.672 -38.811 20.030 1.00 66.31 779 LEU A CA 1
ATOM 6129 C C . LEU A 1 779 ? 0.164 -39.581 21.060 1.00 66.31 779 LEU A C 1
ATOM 6131 O O . LEU A 1 779 ? 0.554 -40.724 20.810 1.00 66.31 779 LEU A O 1
ATOM 6135 N N . ASN A 1 780 ? 0.409 -38.970 22.215 1.00 61.00 780 ASN A N 1
ATOM 6136 C CA . ASN A 1 780 ? 1.126 -39.607 23.314 1.00 61.00 780 ASN A CA 1
ATOM 6137 C C . ASN A 1 780 ? 0.180 -40.551 24.057 1.00 61.00 780 ASN A C 1
ATOM 6139 O O . ASN A 1 780 ? -0.503 -40.141 24.997 1.00 61.00 780 ASN A O 1
ATOM 6143 N N . ILE A 1 781 ? 0.110 -41.801 23.598 1.00 58.84 781 ILE A N 1
ATOM 6144 C CA . ILE A 1 781 ? -0.777 -42.837 24.153 1.00 58.84 781 ILE A CA 1
ATOM 6145 C C . ILE A 1 781 ? -0.047 -43.747 25.135 1.00 58.84 781 ILE A C 1
ATOM 6147 O O . ILE A 1 781 ? 1.037 -44.259 24.768 1.00 58.84 781 ILE A O 1
#

Foldseek 3Di:
DDPVVVVVVVVVVVVVVVVVVVPPDDPPPPPPLPQFEAEEEEAEAEEPPDPDPAPQQVCLVVLCCQDPVLVACSHLQVVCCQLLVRSYGYDYDQLQQDPNTGDHHYDPHGPVPDDALLSVVLRRLQPRPGDLPDDQCRPPPLARLEYEYEYADQDDDPPDRQHWAKDARWDRDDNRGTYGIYTGHYCCLQPVDPQANSSLSVNLRVVVSLPAAAADEPDPQAAQFQPLQASSRPTHNLAHRHDVVCCCPRVVSDDEEEDAAWDKDKAFASSDSDDHAKYWYDYLQDPQKTKMKGFHAQDDPPDSHHNVPQLHGAIKIKMAGNVDRHNHDPPAHRIGTQAPPDDDQNNNPHDRSQRRAQDPPHHQKAAALPQPDFSNNRHDADNVGGGQNKMKHPFHDDDRMTMIIIHGHPCVVPLAWDWQDDDPVQPQFPAKAWEADPVRWIWMWTHDQQWTFIWTQDPSDIDGLADTDNFGWAPWYWDDDHSKIWIWTQGPPFRWIWIWIDDPRDIDTLDTGDFHWQEKEWYDDPQKIKIWTWGDDPQTWIWIWIARNVPRDIDTAPTDDSFFDQWEWEDEPFKIKIWTAGDPPAQFIKMWMDGPRDIDIGTQDRDHFPHWYWYDAHAWIWIATFFPQGWIWIAGPNDIDTAHPPVVDDAGFPDWYWEDPNPWIKIWTFHVPFTFTWIFTQDPSDTHTRHDTPDRADWPHWYWYDDPFWIKIWIADPSSDIIIIIGTDPLPLQQQQQQPPSDNDVVSVVLVVCVVPVPDPPRHRPHQCSCVPPNPPDRPD

Sequence (781 aa):
MNIINMKRITAFVCSALLTVLSSAGNFYVSAQEQQEVIHNLVLFAQFPDAESDNFMSENTQRMINYCEDKSTFRSLAGYINEISYGKMQVEFEYPQLKNDVFVPYKMSQTLDKYYNIESIMTEVISNADVPQSAVLDGNGDGIIDNIIVVMDADENSAGTIFWPKAFSLPGIKINGLESGMVNVHNDYSLFSNSLIDNSVVLCHEFLHSVGYPDLYRIDSREGVPVGMWDIMAVTSYYMQYPLAYERYKISHWLDAENITQDGYYTLSPASSRDGNRLYLLKTPLSDTEFFAVEYRKQGKAYSDEMDVKVYGTGLVVYRVNTEIHGNHNESGDEIYVFRPEETELDAGKGNPYLSAYGSKDAPDSVGSLDMKATIADGALVYSDGTNSGIKLSDIKITDDELSFKAEFADTDNADVWKNISMPNWINQASSIDMCADENNQLFLLSENESNVLVSRYSDGNWDKYTSEIPEKAYNAKLCMNGNIPYVLYNDSTDFTYVIAYYENGKWNTLLKGTQLSQYQDFQIYKDKIYLAYTTGEFPYALHVLSYDLKTGQKTDYADGSGDVCNVSIAVNDDEIAVSYRGVVNSSAPAVDIWKNGTYSSIKLSDKKTGTANIISKQDYFIISSTDDSGSIFTVKNGEVTEKSFSEILDGRCYFSETATNGISDYLIVNTQNTDDLSIFRIENNSFIKTGNSLCNDIVNSPSTVVTDNAVYTAYLTLNGNVMLRQYNIKNQRIAGDVNADGKFNISDAVILQKWLISGDESVKLADWKSADLCEDNILNI